Protein 1IOJ (pdb70)

Structure (mmCIF, N/CA/C/O backbone):
data_1IOJ
#
_entry.id   1IOJ
#
_cell.length_a   1.000
_cell.length_b   1.000
_cell.length_c   1.000
_cell.angle_alpha   90.00
_cell.angle_beta   90.00
_cell.angle_gamma   90.00
#
_symmetry.space_group_name_H-M   'P 1'
#
loop_
_atom_site.group_PDB
_atom_site.id
_atom_site.type_symbol
_atom_site.label_atom_id
_atom_site.label_alt_id
_atom_site.label_comp_id
_atom_site.label_asym_id
_atom_site.label_entity_id
_atom_site.label_seq_id
_atom_site.pdbx_PDB_ins_code
_atom_site.Cartn_x
_atom_site.Cartn_y
_atom_site.Cartn_z
_atom_site.occupancy
_atom_site.B_iso_or_equiv
_atom_site.auth_seq_id
_atom_site.auth_comp_id
_atom_site.auth_asym_id
_atom_site.auth_atom_id
_atom_site.pdbx_PDB_model_num
ATOM 1 N N . THR A 1 1 ? -12.753 -0.401 -23.164 1.00 0.00 1 THR A N 1
ATOM 2 C CA . THR A 1 1 ? -13.353 -1.714 -23.512 1.00 0.00 1 THR A CA 1
ATOM 3 C C . THR A 1 1 ? -13.613 -2.542 -22.199 1.00 0.00 1 THR A C 1
ATOM 4 O O . THR A 1 1 ? -12.796 -3.411 -21.876 1.00 0.00 1 THR A O 1
ATOM 17 N N . PRO A 1 2 ? -14.708 -2.323 -21.407 1.00 0.00 2 PRO A N 1
ATOM 18 C CA . PRO A 1 2 ? -14.850 -2.921 -20.053 1.00 0.00 2 PRO A CA 1
ATOM 19 C C . PRO A 1 2 ? -15.553 -4.313 -20.096 1.00 0.00 2 PRO A C 1
ATOM 20 O O . PRO A 1 2 ? -16.625 -4.468 -20.691 1.00 0.00 2 PRO A O 1
ATOM 31 N N . ASP A 1 3 ? -14.934 -5.310 -19.433 1.00 0.00 3 ASP A N 1
ATOM 32 C CA . ASP A 1 3 ? -15.475 -6.694 -19.351 1.00 0.00 3 ASP A CA 1
ATOM 33 C C . ASP A 1 3 ? -16.584 -6.764 -18.264 1.00 0.00 3 ASP A C 1
ATOM 34 O O . ASP A 1 3 ? -16.355 -6.449 -17.091 1.00 0.00 3 ASP A O 1
ATOM 43 N N . VAL A 1 4 ? -17.792 -7.160 -18.698 1.00 0.00 4 VAL A N 1
ATOM 44 C CA . VAL A 1 4 ? -19.036 -7.004 -17.892 1.00 0.00 4 VAL A CA 1
ATOM 45 C C . VAL A 1 4 ? -19.282 -8.309 -17.050 1.00 0.00 4 VAL A C 1
ATOM 46 O O . VAL A 1 4 ? -18.955 -9.422 -17.482 1.00 0.00 4 VAL A O 1
ATOM 59 N N . SER A 1 5 ? -19.910 -8.167 -15.864 1.00 0.00 5 SER A N 1
ATOM 60 C CA . SER A 1 5 ? -20.457 -9.314 -15.087 1.00 0.00 5 SER A CA 1
ATOM 61 C C . SER A 1 5 ? -21.644 -8.757 -14.245 1.00 0.00 5 SER A C 1
ATOM 62 O O . SER A 1 5 ? -21.522 -8.532 -13.036 1.00 0.00 5 SER A O 1
ATOM 70 N N . SER A 1 6 ? -22.778 -8.464 -14.924 1.00 0.00 6 SER A N 1
ATOM 71 C CA . SER A 1 6 ? -23.864 -7.574 -14.412 1.00 0.00 6 SER A CA 1
ATOM 72 C C . SER A 1 6 ? -23.396 -6.225 -13.756 1.00 0.00 6 SER A C 1
ATOM 73 O O . SER A 1 6 ? -23.691 -5.947 -12.589 1.00 0.00 6 SER A O 1
ATOM 81 N N . ALA A 1 7 ? -22.649 -5.413 -14.530 1.00 0.00 7 ALA A N 1
ATOM 82 C CA . ALA A 1 7 ? -22.084 -4.113 -14.072 1.00 0.00 7 ALA A CA 1
ATOM 83 C C . ALA A 1 7 ? -22.608 -2.977 -14.991 1.00 0.00 7 ALA A C 1
ATOM 84 O O . ALA A 1 7 ? -23.422 -2.168 -14.539 1.00 0.00 7 ALA A O 1
ATOM 91 N N . LEU A 1 8 ? -22.221 -2.961 -16.285 1.00 0.00 8 LEU A N 1
ATOM 92 C CA . LEU A 1 8 ? -22.896 -2.172 -17.341 1.00 0.00 8 LEU A CA 1
ATOM 93 C C . LEU A 1 8 ? -24.389 -2.556 -17.653 1.00 0.00 8 LEU A C 1
ATOM 94 O O . LEU A 1 8 ? -25.075 -1.758 -18.294 1.00 0.00 8 LEU A O 1
ATOM 110 N N . ASP A 1 9 ? -24.914 -3.712 -17.181 1.00 0.00 9 ASP A N 1
ATOM 111 C CA . ASP A 1 9 ? -26.378 -3.987 -17.110 1.00 0.00 9 ASP A CA 1
ATOM 112 C C . ASP A 1 9 ? -27.151 -3.027 -16.142 1.00 0.00 9 ASP A C 1
ATOM 113 O O . ASP A 1 9 ? -28.148 -2.432 -16.562 1.00 0.00 9 ASP A O 1
ATOM 122 N N . LYS A 1 10 ? -26.689 -2.871 -14.880 1.00 0.00 10 LYS A N 1
ATOM 123 C CA . LYS A 1 10 ? -27.282 -1.926 -13.892 1.00 0.00 10 LYS A CA 1
ATOM 124 C C . LYS A 1 10 ? -27.111 -0.429 -14.301 1.00 0.00 10 LYS A C 1
ATOM 125 O O . LYS A 1 10 ? -28.120 0.247 -14.522 1.00 0.00 10 LYS A O 1
ATOM 144 N N . LEU A 1 11 ? -25.861 0.062 -14.452 1.00 0.00 11 LEU A N 1
ATOM 145 C CA . LEU A 1 11 ? -25.567 1.360 -15.113 1.00 0.00 11 LEU A CA 1
ATOM 146 C C . LEU A 1 11 ? -25.474 1.167 -16.663 1.00 0.00 11 LEU A C 1
ATOM 147 O O . LEU A 1 11 ? -24.383 1.143 -17.237 1.00 0.00 11 LEU A O 1
ATOM 163 N N . LYS A 1 12 ? -26.634 1.034 -17.340 1.00 0.00 12 LYS A N 1
ATOM 164 C CA . LYS A 1 12 ? -26.727 1.007 -18.830 1.00 0.00 12 LYS A CA 1
ATOM 165 C C . LYS A 1 12 ? -26.805 2.415 -19.496 1.00 0.00 12 LYS A C 1
ATOM 166 O O . LYS A 1 12 ? -26.160 2.631 -20.525 1.00 0.00 12 LYS A O 1
ATOM 185 N N . GLU A 1 13 ? -27.579 3.353 -18.917 1.00 0.00 13 GLU A N 1
ATOM 186 C CA . GLU A 1 13 ? -27.670 4.765 -19.380 1.00 0.00 13 GLU A CA 1
ATOM 187 C C . GLU A 1 13 ? -26.470 5.651 -18.922 1.00 0.00 13 GLU A C 1
ATOM 188 O O . GLU A 1 13 ? -25.858 6.312 -19.766 1.00 0.00 13 GLU A O 1
ATOM 200 N N . PHE A 1 14 ? -26.108 5.625 -17.619 1.00 0.00 14 PHE A N 1
ATOM 201 C CA . PHE A 1 14 ? -24.840 6.224 -17.111 1.00 0.00 14 PHE A CA 1
ATOM 202 C C . PHE A 1 14 ? -23.546 5.547 -17.673 1.00 0.00 14 PHE A C 1
ATOM 203 O O . PHE A 1 14 ? -22.633 6.277 -18.064 1.00 0.00 14 PHE A O 1
ATOM 220 N N . GLY A 1 15 ? -23.469 4.200 -17.726 1.00 0.00 15 GLY A N 1
ATOM 221 C CA . GLY A 1 15 ? -22.323 3.479 -18.352 1.00 0.00 15 GLY A CA 1
ATOM 222 C C . GLY A 1 15 ? -22.004 3.815 -19.825 1.00 0.00 15 GLY A C 1
ATOM 223 O O . GLY A 1 15 ? -20.855 4.137 -20.124 1.00 0.00 15 GLY A O 1
ATOM 227 N N . ASN A 1 16 ? -23.015 3.799 -20.715 1.00 0.00 16 ASN A N 1
ATOM 228 C CA . ASN A 1 16 ? -22.887 4.317 -22.111 1.00 0.00 16 ASN A CA 1
ATOM 229 C C . ASN A 1 16 ? -22.365 5.789 -22.266 1.00 0.00 16 ASN A C 1
ATOM 230 O O . ASN A 1 16 ? -21.616 6.052 -23.212 1.00 0.00 16 ASN A O 1
ATOM 241 N N . THR A 1 17 ? -22.729 6.721 -21.354 1.00 0.00 17 THR A N 1
ATOM 242 C CA . THR A 1 17 ? -22.229 8.121 -21.347 1.00 0.00 17 THR A CA 1
ATOM 243 C C . THR A 1 17 ? -20.679 8.210 -21.152 1.00 0.00 17 THR A C 1
ATOM 244 O O . THR A 1 17 ? -20.015 8.717 -22.061 1.00 0.00 17 THR A O 1
ATOM 255 N N . LEU A 1 18 ? -20.105 7.714 -20.029 1.00 0.00 18 LEU A N 1
ATOM 256 C CA . LEU A 1 18 ? -18.619 7.681 -19.831 1.00 0.00 18 LEU A CA 1
ATOM 257 C C . LEU A 1 18 ? -17.777 6.559 -20.528 1.00 0.00 18 LEU A C 1
ATOM 258 O O . LEU A 1 18 ? -16.546 6.568 -20.437 1.00 0.00 18 LEU A O 1
ATOM 274 N N . GLU A 1 19 ? -18.431 5.667 -21.287 1.00 0.00 19 GLU A N 1
ATOM 275 C CA . GLU A 1 19 ? -17.784 4.849 -22.350 1.00 0.00 19 GLU A CA 1
ATOM 276 C C . GLU A 1 19 ? -17.439 5.678 -23.626 1.00 0.00 19 GLU A C 1
ATOM 277 O O . GLU A 1 19 ? -16.298 5.606 -24.090 1.00 0.00 19 GLU A O 1
ATOM 289 N N . ASP A 1 20 ? -18.381 6.488 -24.164 1.00 0.00 20 ASP A N 1
ATOM 290 C CA . ASP A 1 20 ? -18.083 7.511 -25.207 1.00 0.00 20 ASP A CA 1
ATOM 291 C C . ASP A 1 20 ? -17.043 8.603 -24.780 1.00 0.00 20 ASP A C 1
ATOM 292 O O . ASP A 1 20 ? -16.160 8.908 -25.584 1.00 0.00 20 ASP A O 1
ATOM 301 N N . LYS A 1 21 ? -17.110 9.152 -23.545 1.00 0.00 21 LYS A N 1
ATOM 302 C CA . LYS A 1 21 ? -16.043 10.039 -22.988 1.00 0.00 21 LYS A CA 1
ATOM 303 C C . LYS A 1 21 ? -14.631 9.390 -22.828 1.00 0.00 21 LYS A C 1
ATOM 304 O O . LYS A 1 21 ? -13.638 10.096 -23.008 1.00 0.00 21 LYS A O 1
ATOM 323 N N . ALA A 1 22 ? -14.520 8.083 -22.518 1.00 0.00 22 ALA A N 1
ATOM 324 C CA . ALA A 1 22 ? -13.224 7.357 -22.547 1.00 0.00 22 ALA A CA 1
ATOM 325 C C . ALA A 1 22 ? -12.632 7.112 -23.968 1.00 0.00 22 ALA A C 1
ATOM 326 O O . ALA A 1 22 ? -11.441 7.370 -24.149 1.00 0.00 22 ALA A O 1
ATOM 333 N N . ARG A 1 23 ? -13.433 6.662 -24.966 1.00 0.00 23 ARG A N 1
ATOM 334 C CA . ARG A 1 23 ? -13.004 6.627 -26.393 1.00 0.00 23 ARG A CA 1
ATOM 335 C C . ARG A 1 23 ? -13.237 8.026 -27.056 1.00 0.00 23 ARG A C 1
ATOM 336 O O . ARG A 1 23 ? -14.205 8.246 -27.793 1.00 0.00 23 ARG A O 1
ATOM 357 N N . GLU A 1 24 ? -12.338 8.970 -26.729 1.00 0.00 24 GLU A N 1
ATOM 358 C CA . GLU A 1 24 ? -12.512 10.441 -26.913 1.00 0.00 24 GLU A CA 1
ATOM 359 C C . GLU A 1 24 ? -11.335 11.113 -26.138 1.00 0.00 24 GLU A C 1
ATOM 360 O O . GLU A 1 24 ? -10.510 11.785 -26.763 1.00 0.00 24 GLU A O 1
ATOM 372 N N . LEU A 1 25 ? -11.263 10.937 -24.796 1.00 0.00 25 LEU A N 1
ATOM 373 C CA . LEU A 1 25 ? -10.150 11.455 -23.953 1.00 0.00 25 LEU A CA 1
ATOM 374 C C . LEU A 1 25 ? -8.837 10.626 -24.109 1.00 0.00 25 LEU A C 1
ATOM 375 O O . LEU A 1 25 ? -7.780 11.223 -24.315 1.00 0.00 25 LEU A O 1
ATOM 391 N N . ILE A 1 26 ? -8.899 9.278 -24.047 1.00 0.00 26 ILE A N 1
ATOM 392 C CA . ILE A 1 26 ? -7.725 8.382 -24.300 1.00 0.00 26 ILE A CA 1
ATOM 393 C C . ILE A 1 26 ? -7.290 8.367 -25.810 1.00 0.00 26 ILE A C 1
ATOM 394 O O . ILE A 1 26 ? -6.089 8.275 -26.072 1.00 0.00 26 ILE A O 1
ATOM 410 N N . SER A 1 27 ? -8.224 8.458 -26.783 1.00 0.00 27 SER A N 1
ATOM 411 C CA . SER A 1 27 ? -7.895 8.628 -28.225 1.00 0.00 27 SER A CA 1
ATOM 412 C C . SER A 1 27 ? -7.503 10.110 -28.519 1.00 0.00 27 SER A C 1
ATOM 413 O O . SER A 1 27 ? -8.349 10.936 -28.871 1.00 0.00 27 SER A O 1
ATOM 421 N N . ARG A 1 28 ? -6.202 10.398 -28.307 1.00 0.00 28 ARG A N 1
ATOM 422 C CA . ARG A 1 28 ? -5.578 11.753 -28.194 1.00 0.00 28 ARG A CA 1
ATOM 423 C C . ARG A 1 28 ? -4.467 11.738 -27.090 1.00 0.00 28 ARG A C 1
ATOM 424 O O . ARG A 1 28 ? -3.330 12.118 -27.380 1.00 0.00 28 ARG A O 1
ATOM 445 N N . ILE A 1 29 ? -4.777 11.294 -25.845 1.00 0.00 29 ILE A N 1
ATOM 446 C CA . ILE A 1 29 ? -3.794 11.154 -24.733 1.00 0.00 29 ILE A CA 1
ATOM 447 C C . ILE A 1 29 ? -2.946 9.868 -25.001 1.00 0.00 29 ILE A C 1
ATOM 448 O O . ILE A 1 29 ? -1.842 9.989 -25.541 1.00 0.00 29 ILE A O 1
ATOM 464 N N . LYS A 1 30 ? -3.449 8.660 -24.655 1.00 0.00 30 LYS A N 1
ATOM 465 C CA . LYS A 1 30 ? -2.746 7.363 -24.851 1.00 0.00 30 LYS A CA 1
ATOM 466 C C . LYS A 1 30 ? -1.381 7.287 -24.101 1.00 0.00 30 LYS A C 1
ATOM 467 O O . LYS A 1 30 ? -0.309 7.288 -24.713 1.00 0.00 30 LYS A O 1
ATOM 486 N N . GLN A 1 31 ? -1.458 7.294 -22.755 1.00 0.00 31 GLN A N 1
ATOM 487 C CA . GLN A 1 31 ? -0.299 7.460 -21.843 1.00 0.00 31 GLN A CA 1
ATOM 488 C C . GLN A 1 31 ? 0.548 8.758 -22.077 1.00 0.00 31 GLN A C 1
ATOM 489 O O . GLN A 1 31 ? 1.761 8.686 -22.291 1.00 0.00 31 GLN A O 1
ATOM 503 N N . SER A 1 32 ? -0.099 9.941 -22.014 1.00 0.00 32 SER A N 1
ATOM 504 C CA . SER A 1 32 ? 0.593 11.257 -22.142 1.00 0.00 32 SER A CA 1
ATOM 505 C C . SER A 1 32 ? 0.400 12.043 -20.824 1.00 0.00 32 SER A C 1
ATOM 506 O O . SER A 1 32 ? 1.116 11.746 -19.862 1.00 0.00 32 SER A O 1
ATOM 514 N N . GLU A 1 33 ? -0.573 12.972 -20.719 1.00 0.00 33 GLU A N 1
ATOM 515 C CA . GLU A 1 33 ? -1.064 13.470 -19.398 1.00 0.00 33 GLU A CA 1
ATOM 516 C C . GLU A 1 33 ? -1.921 12.489 -18.522 1.00 0.00 33 GLU A C 1
ATOM 517 O O . GLU A 1 33 ? -2.293 12.855 -17.402 1.00 0.00 33 GLU A O 1
ATOM 529 N N . LEU A 1 34 ? -2.170 11.243 -18.980 1.00 0.00 34 LEU A N 1
ATOM 530 C CA . LEU A 1 34 ? -2.558 10.112 -18.092 1.00 0.00 34 LEU A CA 1
ATOM 531 C C . LEU A 1 34 ? -1.317 9.554 -17.331 1.00 0.00 34 LEU A C 1
ATOM 532 O O . LEU A 1 34 ? -1.384 9.369 -16.112 1.00 0.00 34 LEU A O 1
ATOM 548 N N . SER A 1 35 ? -0.202 9.312 -18.049 1.00 0.00 35 SER A N 1
ATOM 549 C CA . SER A 1 35 ? 1.081 8.888 -17.455 1.00 0.00 35 SER A CA 1
ATOM 550 C C . SER A 1 35 ? 1.907 10.138 -17.029 1.00 0.00 35 SER A C 1
ATOM 551 O O . SER A 1 35 ? 1.507 10.777 -16.052 1.00 0.00 35 SER A O 1
ATOM 559 N N . ALA A 1 36 ? 3.035 10.474 -17.708 1.00 0.00 36 ALA A N 1
ATOM 560 C CA . ALA A 1 36 ? 4.004 11.541 -17.277 1.00 0.00 36 ALA A CA 1
ATOM 561 C C . ALA A 1 36 ? 4.826 11.159 -16.009 1.00 0.00 36 ALA A C 1
ATOM 562 O O . ALA A 1 36 ? 6.028 10.899 -16.111 1.00 0.00 36 ALA A O 1
ATOM 569 N N . LYS A 1 37 ? 4.163 11.082 -14.839 1.00 0.00 37 LYS A N 1
ATOM 570 C CA . LYS A 1 37 ? 4.710 10.411 -13.626 1.00 0.00 37 LYS A CA 1
ATOM 571 C C . LYS A 1 37 ? 4.850 8.857 -13.733 1.00 0.00 37 LYS A C 1
ATOM 572 O O . LYS A 1 37 ? 5.837 8.322 -13.223 1.00 0.00 37 LYS A O 1
ATOM 591 N N . MET A 1 38 ? 3.911 8.148 -14.402 1.00 0.00 38 MET A N 1
ATOM 592 C CA . MET A 1 38 ? 4.069 6.707 -14.743 1.00 0.00 38 MET A CA 1
ATOM 593 C C . MET A 1 38 ? 5.199 6.420 -15.775 1.00 0.00 38 MET A C 1
ATOM 594 O O . MET A 1 38 ? 5.952 5.476 -15.538 1.00 0.00 38 MET A O 1
ATOM 608 N N . ARG A 1 39 ? 5.346 7.192 -16.879 1.00 0.00 39 ARG A N 1
ATOM 609 C CA . ARG A 1 39 ? 6.484 7.016 -17.837 1.00 0.00 39 ARG A CA 1
ATOM 610 C C . ARG A 1 39 ? 7.900 7.385 -17.286 1.00 0.00 39 ARG A C 1
ATOM 611 O O . ARG A 1 39 ? 8.860 6.686 -17.620 1.00 0.00 39 ARG A O 1
ATOM 632 N N . GLU A 1 40 ? 8.031 8.410 -16.416 1.00 0.00 40 GLU A N 1
ATOM 633 C CA . GLU A 1 40 ? 9.244 8.615 -15.569 1.00 0.00 40 GLU A CA 1
ATOM 634 C C . GLU A 1 40 ? 9.564 7.423 -14.601 1.00 0.00 40 GLU A C 1
ATOM 635 O O . GLU A 1 40 ? 10.713 6.977 -14.555 1.00 0.00 40 GLU A O 1
ATOM 647 N N . TRP A 1 41 ? 8.553 6.906 -13.871 1.00 0.00 41 TRP A N 1
ATOM 648 C CA . TRP A 1 41 ? 8.668 5.678 -13.036 1.00 0.00 41 TRP A CA 1
ATOM 649 C C . TRP A 1 41 ? 9.020 4.360 -13.808 1.00 0.00 41 TRP A C 1
ATOM 650 O O . TRP A 1 41 ? 9.778 3.556 -13.263 1.00 0.00 41 TRP A O 1
ATOM 671 N N . PHE A 1 42 ? 8.473 4.109 -15.019 1.00 0.00 42 PHE A N 1
ATOM 672 C CA . PHE A 1 42 ? 8.848 2.924 -15.854 1.00 0.00 42 PHE A CA 1
ATOM 673 C C . PHE A 1 42 ? 10.327 2.967 -16.360 1.00 0.00 42 PHE A C 1
ATOM 674 O O . PHE A 1 42 ? 11.000 1.933 -16.349 1.00 0.00 42 PHE A O 1
ATOM 691 N N . SER A 1 43 ? 10.818 4.159 -16.764 1.00 0.00 43 SER A N 1
ATOM 692 C CA . SER A 1 43 ? 12.258 4.402 -17.051 1.00 0.00 43 SER A CA 1
ATOM 693 C C . SER A 1 43 ? 13.047 4.811 -15.763 1.00 0.00 43 SER A C 1
ATOM 694 O O . SER A 1 43 ? 13.468 5.959 -15.591 1.00 0.00 43 SER A O 1
ATOM 702 N N . GLU A 1 44 ? 13.201 3.832 -14.856 1.00 0.00 44 GLU A N 1
ATOM 703 C CA . GLU A 1 44 ? 13.627 4.014 -13.436 1.00 0.00 44 GLU A CA 1
ATOM 704 C C . GLU A 1 44 ? 13.529 2.604 -12.779 1.00 0.00 44 GLU A C 1
ATOM 705 O O . GLU A 1 44 ? 14.555 2.056 -12.370 1.00 0.00 44 GLU A O 1
ATOM 717 N N . THR A 1 45 ? 12.311 2.020 -12.688 1.00 0.00 45 THR A N 1
ATOM 718 C CA . THR A 1 45 ? 12.072 0.640 -12.179 1.00 0.00 45 THR A CA 1
ATOM 719 C C . THR A 1 45 ? 12.701 -0.456 -13.102 1.00 0.00 45 THR A C 1
ATOM 720 O O . THR A 1 45 ? 13.510 -1.248 -12.613 1.00 0.00 45 THR A O 1
ATOM 731 N N . PHE A 1 46 ? 12.373 -0.471 -14.414 1.00 0.00 46 PHE A N 1
ATOM 732 C CA . PHE A 1 46 ? 13.077 -1.315 -15.422 1.00 0.00 46 PHE A CA 1
ATOM 733 C C . PHE A 1 46 ? 14.599 -1.003 -15.600 1.00 0.00 46 PHE A C 1
ATOM 734 O O . PHE A 1 46 ? 15.373 -1.951 -15.737 1.00 0.00 46 PHE A O 1
ATOM 751 N N . GLN A 1 47 ? 15.019 0.280 -15.602 1.00 0.00 47 GLN A N 1
ATOM 752 C CA . GLN A 1 47 ? 16.461 0.666 -15.668 1.00 0.00 47 GLN A CA 1
ATOM 753 C C . GLN A 1 47 ? 17.359 0.157 -14.494 1.00 0.00 47 GLN A C 1
ATOM 754 O O . GLN A 1 47 ? 18.494 -0.251 -14.755 1.00 0.00 47 GLN A O 1
ATOM 768 N N . LYS A 1 48 ? 16.850 0.125 -13.243 1.00 0.00 48 LYS A N 1
ATOM 769 C CA . LYS A 1 48 ? 17.490 -0.597 -12.100 1.00 0.00 48 LYS A CA 1
ATOM 770 C C . LYS A 1 48 ? 17.739 -2.125 -12.322 1.00 0.00 48 LYS A C 1
ATOM 771 O O . LYS A 1 48 ? 18.820 -2.608 -11.977 1.00 0.00 48 LYS A O 1
ATOM 790 N N . VAL A 1 49 ? 16.778 -2.868 -12.917 1.00 0.00 49 VAL A N 1
ATOM 791 C CA . VAL A 1 49 ? 16.985 -4.282 -13.363 1.00 0.00 49 VAL A CA 1
ATOM 792 C C . VAL A 1 49 ? 18.038 -4.397 -14.516 1.00 0.00 49 VAL A C 1
ATOM 793 O O . VAL A 1 49 ? 18.940 -5.229 -14.411 1.00 0.00 49 VAL A O 1
ATOM 806 N N . LYS A 1 50 ? 17.907 -3.603 -15.602 1.00 0.00 50 LYS A N 1
ATOM 807 C CA . LYS A 1 50 ? 18.739 -3.710 -16.819 1.00 0.00 50 LYS A CA 1
ATOM 808 C C . LYS A 1 50 ? 20.268 -3.478 -16.617 1.00 0.00 50 LYS A C 1
ATOM 809 O O . LYS A 1 50 ? 21.064 -4.323 -17.040 1.00 0.00 50 LYS A O 1
ATOM 828 N N . GLU A 1 51 ? 20.659 -2.375 -15.941 1.00 0.00 51 GLU A N 1
ATOM 829 C CA . GLU A 1 51 ? 22.059 -2.134 -15.479 1.00 0.00 51 GLU A CA 1
ATOM 830 C C . GLU A 1 51 ? 22.750 -3.252 -14.626 1.00 0.00 51 GLU A C 1
ATOM 831 O O . GLU A 1 51 ? 23.978 -3.379 -14.677 1.00 0.00 51 GLU A O 1
ATOM 843 N N . LYS A 1 52 ? 21.970 -4.037 -13.856 1.00 0.00 52 LYS A N 1
ATOM 844 C CA . LYS A 1 52 ? 22.479 -5.171 -13.041 1.00 0.00 52 LYS A CA 1
ATOM 845 C C . LYS A 1 52 ? 22.545 -6.489 -13.872 1.00 0.00 52 LYS A C 1
ATOM 846 O O . LYS A 1 52 ? 23.612 -7.108 -13.938 1.00 0.00 52 LYS A O 1
ATOM 865 N N . LEU A 1 53 ? 21.415 -6.920 -14.473 1.00 0.00 53 LEU A N 1
ATOM 866 C CA . LEU A 1 53 ? 21.260 -8.266 -15.078 1.00 0.00 53 LEU A CA 1
ATOM 867 C C . LEU A 1 53 ? 21.365 -8.143 -16.632 1.00 0.00 53 LEU A C 1
ATOM 868 O O . LEU A 1 53 ? 22.359 -7.595 -17.119 1.00 0.00 53 LEU A O 1
ATOM 884 N N . LYS A 1 54 ? 20.401 -8.685 -17.418 1.00 0.00 54 LYS A N 1
ATOM 885 C CA . LYS A 1 54 ? 20.463 -8.764 -18.910 1.00 0.00 54 LYS A CA 1
ATOM 886 C C . LYS A 1 54 ? 21.720 -9.576 -19.379 1.00 0.00 54 LYS A C 1
ATOM 887 O O . LYS A 1 54 ? 21.829 -10.762 -19.052 1.00 0.00 54 LYS A O 1
ATOM 906 N N . ILE A 1 55 ? 22.688 -8.927 -20.054 1.00 0.00 55 ILE A N 1
ATOM 907 C CA . ILE A 1 55 ? 24.074 -9.417 -20.216 1.00 0.00 55 ILE A CA 1
ATOM 908 C C . ILE A 1 55 ? 24.955 -8.835 -19.060 1.00 0.00 55 ILE A C 1
ATOM 909 O O . ILE A 1 55 ? 25.375 -9.597 -18.183 1.00 0.00 55 ILE A O 1
ATOM 925 N N . ASP A 1 56 ? 25.195 -7.508 -19.046 1.00 0.00 56 ASP A N 1
ATOM 926 C CA . ASP A 1 56 ? 25.881 -6.797 -17.930 1.00 0.00 56 ASP A CA 1
ATOM 927 C C . ASP A 1 56 ? 25.139 -5.438 -17.745 1.00 0.00 56 ASP A C 1
ATOM 928 O O . ASP A 1 56 ? 24.193 -5.385 -16.953 1.00 0.00 56 ASP A O 1
ATOM 937 N N . SER A 1 57 ? 25.518 -4.366 -18.481 1.00 0.00 57 SER A N 1
ATOM 938 C CA . SER A 1 57 ? 24.791 -3.071 -18.463 1.00 0.00 57 SER A CA 1
ATOM 939 C C . SER A 1 57 ? 23.626 -3.069 -19.481 1.00 0.00 57 SER A C 1
ATOM 940 O O . SER A 1 57 ? 22.486 -2.746 -19.083 1.00 0.00 57 SER A O 1
ATOM 949 N N . THR A 1 1 ? -11.282 4.031 -23.695 1.00 0.00 1 THR A N 2
ATOM 950 C CA . THR A 1 1 ? -10.188 3.104 -23.330 1.00 0.00 1 THR A CA 2
ATOM 951 C C . THR A 1 1 ? -10.867 1.718 -23.087 1.00 0.00 1 THR A C 2
ATOM 952 O O . THR A 1 1 ? -11.623 1.635 -22.111 1.00 0.00 1 THR A O 2
ATOM 965 N N . PRO A 1 2 ? -10.659 0.617 -23.879 1.00 0.00 2 PRO A N 2
ATOM 966 C CA . PRO A 1 2 ? -11.441 -0.640 -23.727 1.00 0.00 2 PRO A CA 2
ATOM 967 C C . PRO A 1 2 ? -10.950 -1.511 -22.526 1.00 0.00 2 PRO A C 2
ATOM 968 O O . PRO A 1 2 ? -9.980 -2.267 -22.633 1.00 0.00 2 PRO A O 2
ATOM 979 N N . ASP A 1 3 ? -11.647 -1.365 -21.385 1.00 0.00 3 ASP A N 2
ATOM 980 C CA . ASP A 1 3 ? -11.293 -2.031 -20.108 1.00 0.00 3 ASP A CA 2
ATOM 981 C C . ASP A 1 3 ? -12.262 -3.212 -19.853 1.00 0.00 3 ASP A C 2
ATOM 982 O O . ASP A 1 3 ? -13.489 -3.053 -19.868 1.00 0.00 3 ASP A O 2
ATOM 991 N N . VAL A 1 4 ? -11.669 -4.390 -19.596 1.00 0.00 4 VAL A N 2
ATOM 992 C CA . VAL A 1 4 ? -12.423 -5.643 -19.358 1.00 0.00 4 VAL A CA 2
ATOM 993 C C . VAL A 1 4 ? -11.897 -6.282 -18.036 1.00 0.00 4 VAL A C 2
ATOM 994 O O . VAL A 1 4 ? -12.030 -5.671 -16.970 1.00 0.00 4 VAL A O 2
ATOM 1007 N N . SER A 1 5 ? -11.393 -7.530 -18.084 1.00 0.00 5 SER A N 2
ATOM 1008 C CA . SER A 1 5 ? -11.302 -8.445 -16.903 1.00 0.00 5 SER A CA 2
ATOM 1009 C C . SER A 1 5 ? -12.659 -8.621 -16.135 1.00 0.00 5 SER A C 2
ATOM 1010 O O . SER A 1 5 ? -12.765 -8.327 -14.940 1.00 0.00 5 SER A O 2
ATOM 1018 N N . SER A 1 6 ? -13.709 -9.040 -16.876 1.00 0.00 6 SER A N 2
ATOM 1019 C CA . SER A 1 6 ? -15.135 -8.918 -16.461 1.00 0.00 6 SER A CA 2
ATOM 1020 C C . SER A 1 6 ? -15.578 -7.485 -15.999 1.00 0.00 6 SER A C 2
ATOM 1021 O O . SER A 1 6 ? -15.958 -7.284 -14.842 1.00 0.00 6 SER A O 2
ATOM 1029 N N . ALA A 1 7 ? -15.522 -6.507 -16.924 1.00 0.00 7 ALA A N 2
ATOM 1030 C CA . ALA A 1 7 ? -16.070 -5.136 -16.728 1.00 0.00 7 ALA A CA 2
ATOM 1031 C C . ALA A 1 7 ? -16.949 -4.748 -17.949 1.00 0.00 7 ALA A C 2
ATOM 1032 O O . ALA A 1 7 ? -18.140 -4.486 -17.771 1.00 0.00 7 ALA A O 2
ATOM 1039 N N . LEU A 1 8 ? -16.398 -4.782 -19.185 1.00 0.00 8 LEU A N 2
ATOM 1040 C CA . LEU A 1 8 ? -17.206 -4.826 -20.439 1.00 0.00 8 LEU A CA 2
ATOM 1041 C C . LEU A 1 8 ? -18.126 -6.078 -20.624 1.00 0.00 8 LEU A C 2
ATOM 1042 O O . LEU A 1 8 ? -19.167 -5.955 -21.271 1.00 0.00 8 LEU A O 2
ATOM 1058 N N . ASP A 1 9 ? -17.774 -7.253 -20.067 1.00 0.00 9 ASP A N 2
ATOM 1059 C CA . ASP A 1 9 ? -18.6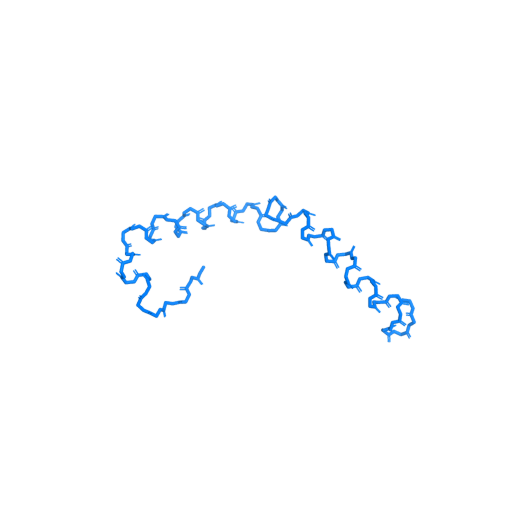66 -8.451 -20.049 1.00 0.00 9 ASP A CA 2
ATOM 1060 C C . ASP A 1 9 ? -19.973 -8.254 -19.210 1.00 0.00 9 ASP A C 2
ATOM 1061 O O . ASP A 1 9 ? -21.067 -8.442 -19.750 1.00 0.00 9 ASP A O 2
ATOM 1070 N N . LYS A 1 10 ? -19.859 -7.880 -17.916 1.00 0.00 10 LYS A N 2
ATOM 1071 C CA . LYS A 1 10 ? -21.028 -7.672 -17.015 1.00 0.00 10 LYS A CA 2
ATOM 1072 C C . LYS A 1 10 ? -21.852 -6.369 -17.277 1.00 0.00 10 LYS A C 2
ATOM 1073 O O . LYS A 1 10 ? -23.084 -6.434 -17.323 1.00 0.00 10 LYS A O 2
ATOM 1092 N N . LEU A 1 11 ? -21.186 -5.210 -17.449 1.00 0.00 11 LEU A N 2
ATOM 1093 C CA . LEU A 1 11 ? -21.849 -3.899 -17.701 1.00 0.00 11 LEU A CA 2
ATOM 1094 C C . LEU A 1 11 ? -22.346 -3.759 -19.175 1.00 0.00 11 LEU A C 2
ATOM 1095 O O . LEU A 1 11 ? -23.538 -3.512 -19.371 1.00 0.00 11 LEU A O 2
ATOM 1111 N N . LYS A 1 12 ? -21.454 -3.948 -20.176 1.00 0.00 12 LYS A N 2
ATOM 1112 C CA . LYS A 1 12 ? -21.790 -4.128 -21.618 1.00 0.00 12 LYS A CA 2
ATOM 1113 C C . LYS A 1 12 ? -22.326 -2.879 -22.366 1.00 0.00 12 LYS A C 2
ATOM 1114 O O . LYS A 1 12 ? -21.575 -2.259 -23.123 1.00 0.00 12 LYS A O 2
ATOM 1133 N N . GLU A 1 13 ? -23.594 -2.500 -22.149 1.00 0.00 13 GLU A N 2
ATOM 1134 C CA . GLU A 1 13 ? -24.147 -1.195 -22.619 1.00 0.00 13 GLU A CA 2
ATOM 1135 C C . GLU A 1 13 ? -23.732 0.025 -21.735 1.00 0.00 13 GLU A C 2
ATOM 1136 O O . GLU A 1 13 ? -23.323 1.053 -22.284 1.00 0.00 13 GLU A O 2
ATOM 1148 N N . PHE A 1 14 ? -23.775 -0.106 -20.393 1.00 0.00 14 PHE A N 2
ATOM 1149 C CA . PHE A 1 14 ? -23.107 0.843 -19.454 1.00 0.00 14 PHE A CA 2
ATOM 1150 C C . PHE A 1 14 ? -21.539 0.808 -19.498 1.00 0.00 14 PHE A C 2
ATOM 1151 O O . PHE A 1 14 ? -20.916 1.862 -19.344 1.00 0.00 14 PHE A O 2
ATOM 1168 N N . GLY A 1 15 ? -20.917 -0.368 -19.720 1.00 0.00 15 GLY A N 2
ATOM 1169 C CA . GLY A 1 15 ? -19.449 -0.489 -19.922 1.00 0.00 15 GLY A CA 2
ATOM 1170 C C . GLY A 1 15 ? -18.892 0.234 -21.165 1.00 0.00 15 GLY A C 2
ATOM 1171 O O . GLY A 1 15 ? -18.004 1.071 -21.015 1.00 0.00 15 GLY A O 2
ATOM 1175 N N . ASN A 1 16 ? -19.427 -0.065 -22.364 1.00 0.00 16 ASN A N 2
ATOM 1176 C CA . ASN A 1 16 ? -18.989 0.567 -23.642 1.00 0.00 16 ASN A CA 2
ATOM 1177 C C . ASN A 1 16 ? -19.163 2.121 -23.752 1.00 0.00 16 ASN A C 2
ATOM 1178 O O . ASN A 1 16 ? -18.289 2.767 -24.336 1.00 0.00 16 ASN A O 2
ATOM 1189 N N . THR A 1 17 ? -20.259 2.710 -23.218 1.00 0.00 17 THR A N 2
ATOM 1190 C CA . THR A 1 17 ? -20.499 4.186 -23.257 1.00 0.00 17 THR A CA 2
ATOM 1191 C C . THR A 1 17 ? -19.450 5.047 -22.476 1.00 0.00 17 THR A C 2
ATOM 1192 O O . THR A 1 17 ? -18.928 6.006 -23.050 1.00 0.00 17 THR A O 2
ATOM 1203 N N . LEU A 1 18 ? -19.107 4.679 -21.223 1.00 0.00 18 LEU A N 2
ATOM 1204 C CA . LEU A 1 18 ? -17.839 5.131 -20.563 1.00 0.00 18 LEU A CA 2
ATOM 1205 C C . LEU A 1 18 ? -16.672 4.088 -20.614 1.00 0.00 18 LEU A C 2
ATOM 1206 O O . LEU A 1 18 ? -15.929 3.867 -19.655 1.00 0.00 18 LEU A O 2
ATOM 1222 N N . GLU A 1 19 ? -16.469 3.517 -21.800 1.00 0.00 19 GLU A N 2
ATOM 1223 C CA . GLU A 1 19 ? -15.121 3.286 -22.384 1.00 0.00 19 GLU A CA 2
ATOM 1224 C C . GLU A 1 19 ? -15.002 4.109 -23.714 1.00 0.00 19 GLU A C 2
ATOM 1225 O O . GLU A 1 19 ? -14.658 3.575 -24.774 1.00 0.00 19 GLU A O 2
ATOM 1237 N N . ASP A 1 20 ? -15.306 5.424 -23.640 1.00 0.00 20 ASP A N 2
ATOM 1238 C CA . ASP A 1 20 ? -15.474 6.325 -24.809 1.00 0.00 20 ASP A CA 2
ATOM 1239 C C . ASP A 1 20 ? -15.597 7.791 -24.292 1.00 0.00 20 ASP A C 2
ATOM 1240 O O . ASP A 1 20 ? -14.773 8.623 -24.684 1.00 0.00 20 ASP A O 2
ATOM 1249 N N . LYS A 1 21 ? -16.554 8.111 -23.381 1.00 0.00 21 LYS A N 2
ATOM 1250 C CA . LYS A 1 21 ? -16.387 9.263 -22.446 1.00 0.00 21 LYS A CA 2
ATOM 1251 C C . LYS A 1 21 ? -15.197 9.090 -21.444 1.00 0.00 21 LYS A C 2
ATOM 1252 O O . LYS A 1 21 ? -14.434 10.045 -21.278 1.00 0.00 21 LYS A O 2
ATOM 1271 N N . ALA A 1 22 ? -14.970 7.880 -20.875 1.00 0.00 22 ALA A N 2
ATOM 1272 C CA . ALA A 1 22 ? -13.661 7.523 -20.254 1.00 0.00 22 ALA A CA 2
ATOM 1273 C C . ALA A 1 22 ? -12.583 6.993 -21.263 1.00 0.00 22 ALA A C 2
ATOM 1274 O O . ALA A 1 22 ? -12.000 5.916 -21.115 1.00 0.00 22 ALA A O 2
ATOM 1281 N N . ARG A 1 23 ? -12.302 7.834 -22.264 1.00 0.00 23 ARG A N 2
ATOM 1282 C CA . ARG A 1 23 ? -11.153 7.729 -23.196 1.00 0.00 23 ARG A CA 2
ATOM 1283 C C . ARG A 1 23 ? -10.316 9.041 -23.103 1.00 0.00 23 ARG A C 2
ATOM 1284 O O . ARG A 1 23 ? -9.151 8.980 -22.704 1.00 0.00 23 ARG A O 2
ATOM 1305 N N . GLU A 1 24 ? -10.915 10.216 -23.415 1.00 0.00 24 GLU A N 2
ATOM 1306 C CA . GLU A 1 24 ? -10.325 11.554 -23.122 1.00 0.00 24 GLU A CA 2
ATOM 1307 C C . GLU A 1 24 ? -10.066 11.879 -21.613 1.00 0.00 24 GLU A C 2
ATOM 1308 O O . GLU A 1 24 ? -9.081 12.568 -21.332 1.00 0.00 24 GLU A O 2
ATOM 1320 N N . LEU A 1 25 ? -10.891 11.389 -20.651 1.00 0.00 25 LEU A N 2
ATOM 1321 C CA . LEU A 1 25 ? -10.565 11.472 -19.194 1.00 0.00 25 LEU A CA 2
ATOM 1322 C C . LEU A 1 25 ? -9.295 10.654 -18.786 1.00 0.00 25 LEU A C 2
ATOM 1323 O O . LEU A 1 25 ? -8.461 11.192 -18.058 1.00 0.00 25 LEU A O 2
ATOM 1339 N N . ILE A 1 26 ? -9.127 9.401 -19.263 1.00 0.00 26 ILE A N 2
ATOM 1340 C CA . ILE A 1 26 ? -7.895 8.579 -19.035 1.00 0.00 26 ILE A CA 2
ATOM 1341 C C . ILE A 1 26 ? -6.607 9.200 -19.685 1.00 0.00 26 ILE A C 2
ATOM 1342 O O . ILE A 1 26 ? -5.554 9.187 -19.046 1.00 0.00 26 ILE A O 2
ATOM 1358 N N . SER A 1 27 ? -6.688 9.748 -20.917 1.00 0.00 27 SER A N 2
ATOM 1359 C CA . SER A 1 27 ? -5.587 10.532 -21.549 1.00 0.00 27 SER A CA 2
ATOM 1360 C C . SER A 1 27 ? -5.079 11.768 -20.737 1.00 0.00 27 SER A C 2
ATOM 1361 O O . SER A 1 27 ? -3.863 11.935 -20.626 1.00 0.00 27 SER A O 2
ATOM 1369 N N . ARG A 1 28 ? -5.974 12.597 -20.159 1.00 0.00 28 ARG A N 2
ATOM 1370 C CA . ARG A 1 28 ? -5.586 13.710 -19.240 1.00 0.00 28 ARG A CA 2
ATOM 1371 C C . ARG A 1 28 ? -5.286 13.314 -17.746 1.00 0.00 28 ARG A C 2
ATOM 1372 O O . ARG A 1 28 ? -4.808 14.166 -16.995 1.00 0.00 28 ARG A O 2
ATOM 1393 N N . ILE A 1 29 ? -5.539 12.065 -17.302 1.00 0.00 29 ILE A N 2
ATOM 1394 C CA . ILE A 1 29 ? -5.253 11.585 -15.916 1.00 0.00 29 ILE A CA 2
ATOM 1395 C C . ILE A 1 29 ? -3.939 10.761 -15.918 1.00 0.00 29 ILE A C 2
ATOM 1396 O O . ILE A 1 29 ? -2.924 11.225 -15.393 1.00 0.00 29 ILE A O 2
ATOM 1412 N N . LYS A 1 30 ? -3.967 9.558 -16.515 1.00 0.00 30 LYS A N 2
ATOM 1413 C CA . LYS A 1 30 ? -2.747 8.713 -16.711 1.00 0.00 30 LYS A CA 2
ATOM 1414 C C . LYS A 1 30 ? -1.605 9.257 -17.626 1.00 0.00 30 LYS A C 2
ATOM 1415 O O . LYS A 1 30 ? -0.487 8.736 -17.588 1.00 0.00 30 LYS A O 2
ATOM 1434 N N . GLN A 1 31 ? -1.880 10.335 -18.369 1.00 0.00 31 GLN A N 2
ATOM 1435 C CA . GLN A 1 31 ? -0.847 11.260 -18.890 1.00 0.00 31 GLN A CA 2
ATOM 1436 C C . GLN A 1 31 ? -1.318 12.727 -18.633 1.00 0.00 31 GLN A C 2
ATOM 1437 O O . GLN A 1 31 ? -1.656 13.462 -19.568 1.00 0.00 31 GLN A O 2
ATOM 1451 N N . SER A 1 32 ? -1.298 13.173 -17.358 1.00 0.00 32 SER A N 2
ATOM 1452 C CA . SER A 1 32 ? -1.619 14.576 -16.985 1.00 0.00 32 SER A CA 2
ATOM 1453 C C . SER A 1 32 ? -0.449 15.550 -17.289 1.00 0.00 32 SER A C 2
ATOM 1454 O O . SER A 1 32 ? 0.725 15.189 -17.180 1.00 0.00 32 SER A O 2
ATOM 1462 N N . GLU A 1 33 ? -0.791 16.812 -17.613 1.00 0.00 33 GLU A N 2
ATOM 1463 C CA . GLU A 1 33 ? 0.204 17.924 -17.693 1.00 0.00 33 GLU A CA 2
ATOM 1464 C C . GLU A 1 33 ? 0.670 18.573 -16.337 1.00 0.00 33 GLU A C 2
ATOM 1465 O O . GLU A 1 33 ? 1.297 19.636 -16.351 1.00 0.00 33 GLU A O 2
ATOM 1477 N N . LEU A 1 34 ? 0.478 17.887 -15.188 1.00 0.00 34 LEU A N 2
ATOM 1478 C CA . LEU A 1 34 ? 1.380 17.999 -14.011 1.00 0.00 34 LEU A CA 2
ATOM 1479 C C . LEU A 1 34 ? 2.670 17.170 -14.316 1.00 0.00 34 LEU A C 2
ATOM 1480 O O . LEU A 1 34 ? 3.772 17.724 -14.329 1.00 0.00 34 LEU A O 2
ATOM 1496 N N . SER A 1 35 ? 2.498 15.856 -14.557 1.00 0.00 35 SER A N 2
ATOM 1497 C CA . SER A 1 35 ? 3.598 14.909 -14.796 1.00 0.00 35 SER A CA 2
ATOM 1498 C C . SER A 1 35 ? 3.715 14.606 -16.310 1.00 0.00 35 SER A C 2
ATOM 1499 O O . SER A 1 35 ? 3.091 13.695 -16.862 1.00 0.00 35 SER A O 2
ATOM 1507 N N . ALA A 1 36 ? 4.568 15.396 -16.953 1.00 0.00 36 ALA A N 2
ATOM 1508 C CA . ALA A 1 36 ? 5.132 15.073 -18.290 1.00 0.00 36 ALA A CA 2
ATOM 1509 C C . ALA A 1 36 ? 6.574 14.482 -18.211 1.00 0.00 36 ALA A C 2
ATOM 1510 O O . ALA A 1 36 ? 6.890 13.560 -18.969 1.00 0.00 36 ALA A O 2
ATOM 1517 N N . LYS A 1 37 ? 7.421 14.990 -17.289 1.00 0.00 37 LYS A N 2
ATOM 1518 C CA . LYS A 1 37 ? 8.746 14.387 -16.964 1.00 0.00 37 LYS A CA 2
ATOM 1519 C C . LYS A 1 37 ? 8.646 13.173 -15.990 1.00 0.00 37 LYS A C 2
ATOM 1520 O O . LYS A 1 37 ? 9.339 12.180 -16.218 1.00 0.00 37 LYS A O 2
ATOM 1539 N N . MET A 1 38 ? 7.792 13.212 -14.943 1.00 0.00 38 MET A N 2
ATOM 1540 C CA . MET A 1 38 ? 7.412 12.046 -14.132 1.00 0.00 38 MET A CA 2
ATOM 1541 C C . MET A 1 38 ? 6.595 10.926 -14.860 1.00 0.00 38 MET A C 2
ATOM 1542 O O . MET A 1 38 ? 6.717 9.785 -14.413 1.00 0.00 38 MET A O 2
ATOM 1556 N N . ARG A 1 39 ? 5.841 11.179 -15.963 1.00 0.00 39 ARG A N 2
ATOM 1557 C CA . ARG A 1 39 ? 5.358 10.081 -16.865 1.00 0.00 39 ARG A CA 2
ATOM 1558 C C . ARG A 1 39 ? 6.444 9.457 -17.798 1.00 0.00 39 ARG A C 2
ATOM 1559 O O . ARG A 1 39 ? 6.402 8.242 -18.017 1.00 0.00 39 ARG A O 2
ATOM 1580 N N . GLU A 1 40 ? 7.423 10.237 -18.305 1.00 0.00 40 GLU A N 2
ATOM 1581 C CA . GLU A 1 40 ? 8.681 9.680 -18.896 1.00 0.00 40 GLU A CA 2
ATOM 1582 C C . GLU A 1 40 ? 9.513 8.782 -17.920 1.00 0.00 40 GLU A C 2
ATOM 1583 O O . GLU A 1 40 ? 9.959 7.705 -18.324 1.00 0.00 40 GLU A O 2
ATOM 1595 N N . TRP A 1 41 ? 9.670 9.197 -16.645 1.00 0.00 41 TRP A N 2
ATOM 1596 C CA . TRP A 1 41 ? 10.227 8.353 -15.554 1.00 0.00 41 TRP A CA 2
ATOM 1597 C C . TRP A 1 41 ? 9.375 7.093 -15.183 1.00 0.00 41 TRP A C 2
ATOM 1598 O O . TRP A 1 41 ? 9.988 6.064 -14.904 1.00 0.00 41 TRP A O 2
ATOM 1619 N N . PHE A 1 42 ? 8.020 7.141 -15.143 1.00 0.00 42 PHE A N 2
ATOM 1620 C CA . PHE A 1 42 ? 7.176 5.919 -14.916 1.00 0.00 42 PHE A CA 2
ATOM 1621 C C . PHE A 1 42 ? 7.328 4.820 -16.021 1.00 0.00 42 PHE A C 2
ATOM 1622 O O . PHE A 1 42 ? 7.299 3.629 -15.698 1.00 0.00 42 PHE A O 2
ATOM 1639 N N . SER A 1 43 ? 7.519 5.226 -17.292 1.00 0.00 43 SER A N 2
ATOM 1640 C CA . SER A 1 43 ? 7.920 4.312 -18.397 1.00 0.00 43 SER A CA 2
ATOM 1641 C C . SER A 1 43 ? 9.361 3.727 -18.255 1.00 0.00 43 SER A C 2
ATOM 1642 O O . SER A 1 43 ? 9.527 2.514 -18.394 1.00 0.00 43 SER A O 2
ATOM 1650 N N . GLU A 1 44 ? 10.378 4.564 -17.959 1.00 0.00 44 GLU A N 2
ATOM 1651 C CA . GLU A 1 44 ? 11.777 4.116 -17.690 1.00 0.00 44 GLU A CA 2
ATOM 1652 C C . GLU A 1 44 ? 11.977 3.200 -16.440 1.00 0.00 44 GLU A C 2
ATOM 1653 O O . GLU A 1 44 ? 12.740 2.235 -16.529 1.00 0.00 44 GLU A O 2
ATOM 1665 N N . THR A 1 45 ? 11.301 3.478 -15.307 1.00 0.00 45 THR A N 2
ATOM 1666 C CA . THR A 1 45 ? 11.287 2.598 -14.099 1.00 0.00 45 THR A CA 2
ATOM 1667 C C . THR A 1 45 ? 10.565 1.226 -14.329 1.00 0.00 45 THR A C 2
ATOM 1668 O O . THR A 1 45 ? 11.094 0.199 -13.897 1.00 0.00 45 THR A O 2
ATOM 1679 N N . PHE A 1 46 ? 9.405 1.196 -15.021 1.00 0.00 46 PHE A N 2
ATOM 1680 C CA . PHE A 1 46 ? 8.767 -0.060 -15.515 1.00 0.00 46 PHE A CA 2
ATOM 1681 C C . PHE A 1 46 ? 9.673 -0.935 -16.447 1.00 0.00 46 PHE A C 2
ATOM 1682 O O . PHE A 1 46 ? 9.783 -2.138 -16.205 1.00 0.00 46 PHE A O 2
ATOM 1699 N N . GLN A 1 47 ? 10.327 -0.339 -17.464 1.00 0.00 47 GLN A N 2
ATOM 1700 C CA . GLN A 1 47 ? 11.351 -1.024 -18.310 1.00 0.00 47 GLN A CA 2
ATOM 1701 C C . GLN A 1 47 ? 12.632 -1.528 -17.565 1.00 0.00 47 GLN A C 2
ATOM 1702 O O . GLN A 1 47 ? 13.155 -2.581 -17.933 1.00 0.00 47 GLN A O 2
ATOM 1716 N N . LYS A 1 48 ? 13.120 -0.813 -16.528 1.00 0.00 48 LYS A N 2
ATOM 1717 C CA . LYS A 1 48 ? 14.221 -1.278 -15.636 1.00 0.00 48 LYS A CA 2
ATOM 1718 C C . LYS A 1 48 ? 13.936 -2.627 -14.894 1.00 0.00 48 LYS A C 2
ATOM 1719 O O . LYS A 1 48 ? 14.790 -3.518 -14.930 1.00 0.00 48 LYS A O 2
ATOM 1738 N N . VAL A 1 49 ? 12.750 -2.789 -14.268 1.00 0.00 49 VAL A N 2
ATOM 1739 C CA . VAL A 1 49 ? 12.309 -4.087 -13.667 1.00 0.00 49 VAL A CA 2
ATOM 1740 C C . VAL A 1 49 ? 12.017 -5.171 -14.754 1.00 0.00 49 VAL A C 2
ATOM 1741 O O . VAL A 1 49 ? 12.533 -6.285 -14.632 1.00 0.00 49 VAL A O 2
ATOM 1754 N N . LYS A 1 50 ? 11.188 -4.863 -15.776 1.00 0.00 50 LYS A N 2
ATOM 1755 C CA . LYS A 1 50 ? 10.730 -5.839 -16.789 1.00 0.00 50 LYS A CA 2
ATOM 1756 C C . LYS A 1 50 ? 11.859 -6.462 -17.669 1.00 0.00 50 LYS A C 2
ATOM 1757 O O . LYS A 1 50 ? 11.958 -7.689 -17.741 1.00 0.00 50 LYS A O 2
ATOM 1776 N N . GLU A 1 51 ? 12.723 -5.633 -18.290 1.00 0.00 51 GLU A N 2
ATOM 1777 C CA . GLU A 1 51 ? 13.911 -6.115 -19.053 1.00 0.00 51 GLU A CA 2
ATOM 1778 C C . GLU A 1 51 ? 15.052 -6.817 -18.238 1.00 0.00 51 GLU A C 2
ATOM 1779 O O . GLU A 1 51 ? 15.929 -7.421 -18.863 1.00 0.00 51 GLU A O 2
ATOM 1791 N N . LYS A 1 52 ? 15.031 -6.803 -16.886 1.00 0.00 52 LYS A N 2
ATOM 1792 C CA . LYS A 1 52 ? 15.835 -7.738 -16.052 1.00 0.00 52 LYS A CA 2
ATOM 1793 C C . LYS A 1 52 ? 15.047 -9.052 -15.749 1.00 0.00 52 LYS A C 2
ATOM 1794 O O . LYS A 1 52 ? 15.544 -10.136 -16.066 1.00 0.00 52 LYS A O 2
ATOM 1813 N N . LEU A 1 53 ? 13.852 -8.961 -15.128 1.00 0.00 53 LEU A N 2
ATOM 1814 C CA . LEU A 1 53 ? 13.158 -10.102 -14.502 1.00 0.00 53 LEU A CA 2
ATOM 1815 C C . LEU A 1 53 ? 12.026 -10.682 -15.404 1.00 0.00 53 LEU A C 2
ATOM 1816 O O . LEU A 1 53 ? 12.172 -11.813 -15.875 1.00 0.00 53 LEU A O 2
ATOM 1832 N N . LYS A 1 54 ? 10.913 -9.945 -15.629 1.00 0.00 54 LYS A N 2
ATOM 1833 C CA . LYS A 1 54 ? 9.710 -10.476 -16.330 1.00 0.00 54 LYS A CA 2
ATOM 1834 C C . LYS A 1 54 ? 9.864 -10.243 -17.857 1.00 0.00 54 LYS A C 2
ATOM 1835 O O . LYS A 1 54 ? 9.614 -9.142 -18.356 1.00 0.00 54 LYS A O 2
ATOM 1854 N N . ILE A 1 55 ? 10.300 -11.291 -18.590 1.00 0.00 55 ILE A N 2
ATOM 1855 C CA . ILE A 1 55 ? 10.621 -11.228 -20.047 1.00 0.00 55 ILE A CA 2
ATOM 1856 C C . ILE A 1 55 ? 11.852 -10.285 -20.266 1.00 0.00 55 ILE A C 2
ATOM 1857 O O . ILE A 1 55 ? 11.687 -9.076 -20.463 1.00 0.00 55 ILE A O 2
ATOM 1873 N N . ASP A 1 56 ? 13.071 -10.857 -20.211 1.00 0.00 56 ASP A N 2
ATOM 1874 C CA . ASP A 1 56 ? 14.337 -10.074 -20.269 1.00 0.00 56 ASP A CA 2
ATOM 1875 C C . ASP A 1 56 ? 14.630 -9.387 -21.642 1.00 0.00 56 ASP A C 2
ATOM 1876 O O . ASP A 1 56 ? 14.730 -8.159 -21.677 1.00 0.00 56 ASP A O 2
ATOM 1885 N N . SER A 1 57 ? 14.745 -10.153 -22.752 1.00 0.00 57 SER A N 2
ATOM 1886 C CA . SER A 1 57 ? 14.912 -9.618 -24.134 1.00 0.00 57 SER A CA 2
ATOM 1887 C C . SER A 1 57 ? 16.271 -8.907 -24.343 1.00 0.00 57 SER A C 2
ATOM 1888 O O . SER A 1 57 ? 17.230 -9.572 -24.798 1.00 0.00 57 SER A O 2
ATOM 1897 N N . THR A 1 1 ? -16.607 -6.435 -14.700 1.00 0.00 1 THR A N 3
ATOM 1898 C CA . THR A 1 1 ? -16.778 -7.473 -15.748 1.00 0.00 1 THR A CA 3
ATOM 1899 C C . THR A 1 1 ? -15.983 -7.086 -17.048 1.00 0.00 1 THR A C 3
ATOM 1900 O O . THR A 1 1 ? -16.608 -6.611 -18.001 1.00 0.00 1 THR A O 3
ATOM 1913 N N . PRO A 1 2 ? -14.634 -7.295 -17.164 1.00 0.00 2 PRO A N 3
ATOM 1914 C CA . PRO A 1 2 ? -13.865 -6.984 -18.400 1.00 0.00 2 PRO A CA 3
ATOM 1915 C C . PRO A 1 2 ? -13.886 -8.204 -19.374 1.00 0.00 2 PRO A C 3
ATOM 1916 O O . PRO A 1 2 ? -13.002 -9.066 -19.345 1.00 0.00 2 PRO A O 3
ATOM 1927 N N . ASP A 1 3 ? -14.957 -8.286 -20.187 1.00 0.00 3 ASP A N 3
ATOM 1928 C CA . ASP A 1 3 ? -15.313 -9.517 -20.940 1.00 0.00 3 ASP A CA 3
ATOM 1929 C C . ASP A 1 3 ? -15.947 -9.110 -22.293 1.00 0.00 3 ASP A C 3
ATOM 1930 O O . ASP A 1 3 ? -16.882 -8.301 -22.342 1.00 0.00 3 ASP A O 3
ATOM 1939 N N . VAL A 1 4 ? -15.447 -9.717 -23.383 1.00 0.00 4 VAL A N 3
ATOM 1940 C CA . VAL A 1 4 ? -15.963 -9.480 -24.761 1.00 0.00 4 VAL A CA 3
ATOM 1941 C C . VAL A 1 4 ? -16.912 -10.656 -25.176 1.00 0.00 4 VAL A C 3
ATOM 1942 O O . VAL A 1 4 ? -17.687 -11.160 -24.356 1.00 0.00 4 VAL A O 3
ATOM 1955 N N . SER A 1 5 ? -16.945 -10.992 -26.478 1.00 0.00 5 SER A N 3
ATOM 1956 C CA . SER A 1 5 ? -18.094 -11.701 -27.138 1.00 0.00 5 SER A CA 3
ATOM 1957 C C . SER A 1 5 ? -19.512 -11.057 -26.908 1.00 0.00 5 SER A C 3
ATOM 1958 O O . SER A 1 5 ? -20.511 -11.755 -26.711 1.00 0.00 5 SER A O 3
ATOM 1966 N N . SER A 1 6 ? -19.567 -9.710 -26.912 1.00 0.00 6 SER A N 3
ATOM 1967 C CA . SER A 1 6 ? -20.684 -8.904 -26.355 1.00 0.00 6 SER A CA 3
ATOM 1968 C C . SER A 1 6 ? -20.407 -7.421 -26.741 1.00 0.00 6 SER A C 3
ATOM 1969 O O . SER A 1 6 ? -21.141 -6.889 -27.577 1.00 0.00 6 SER A O 3
ATOM 1977 N N . ALA A 1 7 ? -19.378 -6.759 -26.140 1.00 0.00 7 ALA A N 3
ATOM 1978 C CA . ALA A 1 7 ? -19.057 -5.309 -26.335 1.00 0.00 7 ALA A CA 3
ATOM 1979 C C . ALA A 1 7 ? -19.961 -4.275 -25.596 1.00 0.00 7 ALA A C 3
ATOM 1980 O O . ALA A 1 7 ? -19.479 -3.208 -25.205 1.00 0.00 7 ALA A O 3
ATOM 1987 N N . LEU A 1 8 ? -21.254 -4.590 -25.436 1.00 0.00 8 LEU A N 3
ATOM 1988 C CA . LEU A 1 8 ? -22.255 -3.745 -24.728 1.00 0.00 8 LEU A CA 3
ATOM 1989 C C . LEU A 1 8 ? -23.188 -4.574 -23.786 1.00 0.00 8 LEU A C 3
ATOM 1990 O O . LEU A 1 8 ? -23.644 -4.024 -22.781 1.00 0.00 8 LEU A O 3
ATOM 2006 N N . ASP A 1 9 ? -23.466 -5.870 -24.066 1.00 0.00 9 ASP A N 3
ATOM 2007 C CA . ASP A 1 9 ? -24.189 -6.779 -23.126 1.00 0.00 9 ASP A CA 3
ATOM 2008 C C . ASP A 1 9 ? -23.407 -7.061 -21.798 1.00 0.00 9 ASP A C 3
ATOM 2009 O O . ASP A 1 9 ? -23.965 -6.866 -20.715 1.00 0.00 9 ASP A O 3
ATOM 2018 N N . LYS A 1 10 ? -22.120 -7.458 -21.887 1.00 0.00 10 LYS A N 3
ATOM 2019 C CA . LYS A 1 10 ? -21.172 -7.424 -20.739 1.00 0.00 10 LYS A CA 3
ATOM 2020 C C . LYS A 1 10 ? -20.806 -5.974 -20.294 1.00 0.00 10 LYS A C 3
ATOM 2021 O O . LYS A 1 10 ? -20.933 -5.680 -19.103 1.00 0.00 10 LYS A O 3
ATOM 2040 N N . LEU A 1 11 ? -20.366 -5.085 -21.216 1.00 0.00 11 LEU A N 3
ATOM 2041 C CA . LEU A 1 11 ? -19.961 -3.694 -20.875 1.00 0.00 11 LEU A CA 3
ATOM 2042 C C . LEU A 1 11 ? -21.125 -2.667 -21.054 1.00 0.00 11 LEU A C 3
ATOM 2043 O O . LEU A 1 11 ? -21.054 -1.731 -21.857 1.00 0.00 11 LEU A O 3
ATOM 2059 N N . LYS A 1 12 ? -22.163 -2.818 -20.213 1.00 0.00 12 LYS A N 3
ATOM 2060 C CA . LYS A 1 12 ? -23.146 -1.746 -19.892 1.00 0.00 12 LYS A CA 3
ATOM 2061 C C . LYS A 1 12 ? -22.845 -1.056 -18.522 1.00 0.00 12 LYS A C 3
ATOM 2062 O O . LYS A 1 12 ? -22.754 0.176 -18.493 1.00 0.00 12 LYS A O 3
ATOM 2081 N N . GLU A 1 13 ? -22.655 -1.809 -17.413 1.00 0.00 13 GLU A N 3
ATOM 2082 C CA . GLU A 1 13 ? -22.156 -1.256 -16.121 1.00 0.00 13 GLU A CA 3
ATOM 2083 C C . GLU A 1 13 ? -20.612 -1.024 -16.105 1.00 0.00 13 GLU A C 3
ATOM 2084 O O . GLU A 1 13 ? -20.184 0.076 -15.748 1.00 0.00 13 GLU A O 3
ATOM 2096 N N . PHE A 1 14 ? -19.794 -2.021 -16.517 1.00 0.00 14 PHE A N 3
ATOM 2097 C CA . PHE A 1 14 ? -18.326 -1.838 -16.705 1.00 0.00 14 PHE A CA 3
ATOM 2098 C C . PHE A 1 14 ? -17.900 -0.963 -17.933 1.00 0.00 14 PHE A C 3
ATOM 2099 O O . PHE A 1 14 ? -16.821 -0.366 -17.874 1.00 0.00 14 PHE A O 3
ATOM 2116 N N . GLY A 1 15 ? -18.722 -0.835 -18.997 1.00 0.00 15 GLY A N 3
ATOM 2117 C CA . GLY A 1 15 ? -18.541 0.221 -20.033 1.00 0.00 15 GLY A CA 3
ATOM 2118 C C . GLY A 1 15 ? -18.601 1.679 -19.514 1.00 0.00 15 GLY A C 3
ATOM 2119 O O . GLY A 1 15 ? -17.664 2.443 -19.753 1.00 0.00 15 GLY A O 3
ATOM 2123 N N . ASN A 1 16 ? -19.659 2.028 -18.754 1.00 0.00 16 ASN A N 3
ATOM 2124 C CA . ASN A 1 16 ? -19.718 3.287 -17.953 1.00 0.00 16 ASN A CA 3
ATOM 2125 C C . ASN A 1 16 ? -18.571 3.498 -16.902 1.00 0.00 16 ASN A C 3
ATOM 2126 O O . ASN A 1 16 ? -18.150 4.643 -16.712 1.00 0.00 16 ASN A O 3
ATOM 2137 N N . THR A 1 17 ? -18.051 2.430 -16.253 1.00 0.00 17 THR A N 3
ATOM 2138 C CA . THR A 1 17 ? -16.848 2.494 -15.376 1.00 0.00 17 THR A CA 3
ATOM 2139 C C . THR A 1 17 ? -15.563 2.944 -16.145 1.00 0.00 17 THR A C 3
ATOM 2140 O O . THR A 1 17 ? -14.954 3.935 -15.732 1.00 0.00 17 THR A O 3
ATOM 2151 N N . LEU A 1 18 ? -15.177 2.264 -17.252 1.00 0.00 18 LEU A N 3
ATOM 2152 C CA . LEU A 1 18 ? -14.042 2.713 -18.123 1.00 0.00 18 LEU A CA 3
ATOM 2153 C C . LEU A 1 18 ? -14.202 3.989 -19.012 1.00 0.00 18 LEU A C 3
ATOM 2154 O O . LEU A 1 18 ? -13.221 4.467 -19.590 1.00 0.00 18 LEU A O 3
ATOM 2170 N N . GLU A 1 19 ? -15.411 4.560 -19.057 1.00 0.00 19 GLU A N 3
ATOM 2171 C CA . GLU A 1 19 ? -15.668 5.939 -19.556 1.00 0.00 19 GLU A CA 3
ATOM 2172 C C . GLU A 1 19 ? -15.196 7.041 -18.556 1.00 0.00 19 GLU A C 3
ATOM 2173 O O . GLU A 1 19 ? -14.462 7.941 -18.973 1.00 0.00 19 GLU A O 3
ATOM 2185 N N . ASP A 1 20 ? -15.568 6.955 -17.258 1.00 0.00 20 ASP A N 3
ATOM 2186 C CA . ASP A 1 20 ? -14.997 7.816 -16.182 1.00 0.00 20 ASP A CA 3
ATOM 2187 C C . ASP A 1 20 ? -13.464 7.634 -15.915 1.00 0.00 20 ASP A C 3
ATOM 2188 O O . ASP A 1 20 ? -12.786 8.635 -15.674 1.00 0.00 20 ASP A O 3
ATOM 2197 N N . LYS A 1 21 ? -12.922 6.396 -15.969 1.00 0.00 21 LYS A N 3
ATOM 2198 C CA . LYS A 1 21 ? -11.453 6.131 -15.885 1.00 0.00 21 LYS A CA 3
ATOM 2199 C C . LYS A 1 21 ? -10.619 6.806 -17.021 1.00 0.00 21 LYS A C 3
ATOM 2200 O O . LYS A 1 21 ? -9.652 7.502 -16.709 1.00 0.00 21 LYS A O 3
ATOM 2219 N N . ALA A 1 22 ? -11.009 6.649 -18.305 1.00 0.00 22 ALA A N 3
ATOM 2220 C CA . ALA A 1 22 ? -10.405 7.404 -19.438 1.00 0.00 22 ALA A CA 3
ATOM 2221 C C . ALA A 1 22 ? -10.576 8.956 -19.423 1.00 0.00 22 ALA A C 3
ATOM 2222 O O . ALA A 1 22 ? -9.642 9.656 -19.820 1.00 0.00 22 ALA A O 3
ATOM 2229 N N . ARG A 1 23 ? -11.722 9.490 -18.948 1.00 0.00 23 ARG A N 3
ATOM 2230 C CA . ARG A 1 23 ? -11.902 10.944 -18.667 1.00 0.00 23 ARG A CA 3
ATOM 2231 C C . ARG A 1 23 ? -10.896 11.525 -17.616 1.00 0.00 23 ARG A C 3
ATOM 2232 O O . ARG A 1 23 ? -10.281 12.559 -17.886 1.00 0.00 23 ARG A O 3
ATOM 2253 N N . GLU A 1 24 ? -10.709 10.849 -16.463 1.00 0.00 24 GLU A N 3
ATOM 2254 C CA . GLU A 1 24 ? -9.656 11.195 -15.467 1.00 0.00 24 GLU A CA 3
ATOM 2255 C C . GLU A 1 24 ? -8.188 11.053 -15.980 1.00 0.00 24 GLU A C 3
ATOM 2256 O O . GLU A 1 24 ? -7.393 11.955 -15.716 1.00 0.00 24 GLU A O 3
ATOM 2268 N N . LEU A 1 25 ? -7.828 9.962 -16.691 1.00 0.00 25 LEU A N 3
ATOM 2269 C CA . LEU A 1 25 ? -6.443 9.742 -17.205 1.00 0.00 25 LEU A CA 3
ATOM 2270 C C . LEU A 1 25 ? -6.013 10.664 -18.391 1.00 0.00 25 LEU A C 3
ATOM 2271 O O . LEU A 1 25 ? -4.847 11.061 -18.422 1.00 0.00 25 LEU A O 3
ATOM 2287 N N . ILE A 1 26 ? -6.911 11.014 -19.337 1.00 0.00 26 ILE A N 3
ATOM 2288 C CA . ILE A 1 26 ? -6.628 12.002 -20.429 1.00 0.00 26 ILE A CA 3
ATOM 2289 C C . ILE A 1 26 ? -6.523 13.464 -19.866 1.00 0.00 26 ILE A C 3
ATOM 2290 O O . ILE A 1 26 ? -5.544 14.141 -20.184 1.00 0.00 26 ILE A O 3
ATOM 2306 N N . SER A 1 27 ? -7.479 13.933 -19.032 1.00 0.00 27 SER A N 3
ATOM 2307 C CA . SER A 1 27 ? -7.344 15.207 -18.258 1.00 0.00 27 SER A CA 3
ATOM 2308 C C . SER A 1 27 ? -6.117 15.344 -17.292 1.00 0.00 27 SER A C 3
ATOM 2309 O O . SER A 1 27 ? -5.668 16.467 -17.047 1.00 0.00 27 SER A O 3
ATOM 2317 N N . ARG A 1 28 ? -5.577 14.224 -16.773 1.00 0.00 28 ARG A N 3
ATOM 2318 C CA . ARG A 1 28 ? -4.298 14.203 -16.001 1.00 0.00 28 ARG A CA 3
ATOM 2319 C C . ARG A 1 28 ? -3.030 14.232 -16.921 1.00 0.00 28 ARG A C 3
ATOM 2320 O O . ARG A 1 28 ? -2.072 14.934 -16.593 1.00 0.00 28 ARG A O 3
ATOM 2341 N N . ILE A 1 29 ? -3.021 13.494 -18.054 1.00 0.00 29 ILE A N 3
ATOM 2342 C CA . ILE A 1 29 ? -1.920 13.494 -19.061 1.00 0.00 29 ILE A CA 3
ATOM 2343 C C . ILE A 1 29 ? -1.859 14.876 -19.787 1.00 0.00 29 ILE A C 3
ATOM 2344 O O . ILE A 1 29 ? -1.039 15.716 -19.408 1.00 0.00 29 ILE A O 3
ATOM 2360 N N . LYS A 1 30 ? -2.701 15.097 -20.819 1.00 0.00 30 LYS A N 3
ATOM 2361 C CA . LYS A 1 30 ? -2.594 16.246 -21.772 1.00 0.00 30 LYS A CA 3
ATOM 2362 C C . LYS A 1 30 ? -1.153 16.500 -22.335 1.00 0.00 30 LYS A C 3
ATOM 2363 O O . LYS A 1 30 ? -0.572 17.574 -22.150 1.00 0.00 30 LYS A O 3
ATOM 2382 N N . GLN A 1 31 ? -0.570 15.460 -22.972 1.00 0.00 31 GLN A N 3
ATOM 2383 C CA . GLN A 1 31 ? 0.867 15.385 -23.333 1.00 0.00 31 GLN A CA 3
ATOM 2384 C C . GLN A 1 31 ? 1.830 15.613 -22.123 1.00 0.00 31 GLN A C 3
ATOM 2385 O O . GLN A 1 31 ? 2.437 16.682 -22.007 1.00 0.00 31 GLN A O 3
ATOM 2399 N N . SER A 1 32 ? 1.945 14.602 -21.230 1.00 0.00 32 SER A N 3
ATOM 2400 C CA . SER A 1 32 ? 2.899 14.611 -20.065 1.00 0.00 32 SER A CA 3
ATOM 2401 C C . SER A 1 32 ? 2.498 15.591 -18.914 1.00 0.00 32 SER A C 3
ATOM 2402 O O . SER A 1 32 ? 1.820 16.598 -19.133 1.00 0.00 32 SER A O 3
ATOM 2410 N N . GLU A 1 33 ? 2.957 15.239 -17.697 1.00 0.00 33 GLU A N 3
ATOM 2411 C CA . GLU A 1 33 ? 2.677 15.913 -16.387 1.00 0.00 33 GLU A CA 3
ATOM 2412 C C . GLU A 1 33 ? 2.153 14.933 -15.297 1.00 0.00 33 GLU A C 3
ATOM 2413 O O . GLU A 1 33 ? 2.610 14.988 -14.151 1.00 0.00 33 GLU A O 3
ATOM 2425 N N . LEU A 1 34 ? 1.246 14.012 -15.671 1.00 0.00 34 LEU A N 3
ATOM 2426 C CA . LEU A 1 34 ? 1.087 12.715 -14.950 1.00 0.00 34 LEU A CA 3
ATOM 2427 C C . LEU A 1 34 ? 2.251 11.721 -15.251 1.00 0.00 34 LEU A C 3
ATOM 2428 O O . LEU A 1 34 ? 2.708 11.033 -14.334 1.00 0.00 34 LEU A O 3
ATOM 2444 N N . SER A 1 35 ? 2.741 11.678 -16.508 1.00 0.00 35 SER A N 3
ATOM 2445 C CA . SER A 1 35 ? 3.970 10.939 -16.873 1.00 0.00 35 SER A CA 3
ATOM 2446 C C . SER A 1 35 ? 5.223 11.788 -16.490 1.00 0.00 35 SER A C 3
ATOM 2447 O O . SER A 1 35 ? 5.473 11.926 -15.289 1.00 0.00 35 SER A O 3
ATOM 2455 N N . ALA A 1 36 ? 5.998 12.328 -17.462 1.00 0.00 36 ALA A N 3
ATOM 2456 C CA . ALA A 1 36 ? 7.286 13.067 -17.213 1.00 0.00 36 ALA A CA 3
ATOM 2457 C C . ALA A 1 36 ? 8.461 12.152 -16.755 1.00 0.00 36 ALA A C 3
ATOM 2458 O O . ALA A 1 36 ? 9.420 11.961 -17.508 1.00 0.00 36 ALA A O 3
ATOM 2465 N N . LYS A 1 37 ? 8.358 11.557 -15.552 1.00 0.00 37 LYS A N 3
ATOM 2466 C CA . LYS A 1 37 ? 9.171 10.371 -15.158 1.00 0.00 37 LYS A CA 3
ATOM 2467 C C . LYS A 1 37 ? 8.786 9.061 -15.917 1.00 0.00 37 LYS A C 3
ATOM 2468 O O . LYS A 1 37 ? 9.693 8.315 -16.290 1.00 0.00 37 LYS A O 3
ATOM 2487 N N . MET A 1 38 ? 7.489 8.791 -16.196 1.00 0.00 38 MET A N 3
ATOM 2488 C CA . MET A 1 38 ? 7.072 7.692 -17.117 1.00 0.00 38 MET A CA 3
ATOM 2489 C C . MET A 1 38 ? 7.404 7.884 -18.645 1.00 0.00 38 MET A C 3
ATOM 2490 O O . MET A 1 38 ? 7.101 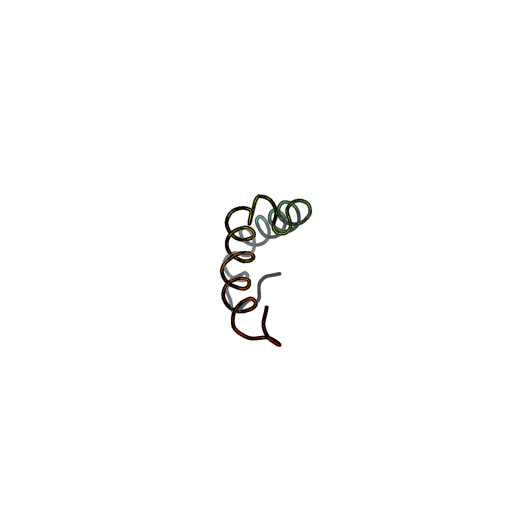6.966 -19.416 1.00 0.00 38 MET A O 3
ATOM 2504 N N . ARG A 1 39 ? 8.049 8.991 -19.092 1.00 0.00 39 ARG A N 3
ATOM 2505 C CA . ARG A 1 39 ? 8.528 9.147 -20.497 1.00 0.00 39 ARG A CA 3
ATOM 2506 C C . ARG A 1 39 ? 10.062 9.416 -20.567 1.00 0.00 39 ARG A C 3
ATOM 2507 O O . ARG A 1 39 ? 10.781 8.598 -21.148 1.00 0.00 39 ARG A O 3
ATOM 2528 N N . GLU A 1 40 ? 10.563 10.544 -20.016 1.00 0.00 40 GLU A N 3
ATOM 2529 C CA . GLU A 1 40 ? 12.000 10.938 -20.107 1.00 0.00 40 GLU A CA 3
ATOM 2530 C C . GLU A 1 40 ? 12.959 10.015 -19.289 1.00 0.00 40 GLU A C 3
ATOM 2531 O O . GLU A 1 40 ? 13.859 9.408 -19.878 1.00 0.00 40 GLU A O 3
ATOM 2543 N N . TRP A 1 41 ? 12.739 9.874 -17.966 1.00 0.00 41 TRP A N 3
ATOM 2544 C CA . TRP A 1 41 ? 13.396 8.825 -17.135 1.00 0.00 41 TRP A CA 3
ATOM 2545 C C . TRP A 1 41 ? 13.057 7.346 -17.532 1.00 0.00 41 TRP A C 3
ATOM 2546 O O . TRP A 1 41 ? 13.926 6.487 -17.357 1.00 0.00 41 TRP A O 3
ATOM 2567 N N . PHE A 1 42 ? 11.842 7.032 -18.043 1.00 0.00 42 PHE A N 3
ATOM 2568 C CA . PHE A 1 42 ? 11.521 5.682 -18.601 1.00 0.00 42 PHE A CA 3
ATOM 2569 C C . PHE A 1 42 ? 12.446 5.249 -19.781 1.00 0.00 42 PHE A C 3
ATOM 2570 O O . PHE A 1 42 ? 12.805 4.075 -19.845 1.00 0.00 42 PHE A O 3
ATOM 2587 N N . SER A 1 43 ? 12.844 6.188 -20.663 1.00 0.00 43 SER A N 3
ATOM 2588 C CA . SER A 1 43 ? 13.888 5.957 -21.695 1.00 0.00 43 SER A CA 3
ATOM 2589 C C . SER A 1 43 ? 15.328 6.167 -21.121 1.00 0.00 43 SER A C 3
ATOM 2590 O O . SER A 1 43 ? 16.007 7.156 -21.411 1.00 0.00 43 SER A O 3
ATOM 2598 N N . GLU A 1 44 ? 15.745 5.202 -20.282 1.00 0.00 44 GLU A N 3
ATOM 2599 C CA . GLU A 1 44 ? 16.969 5.237 -19.429 1.00 0.00 44 GLU A CA 3
ATOM 2600 C C . GLU A 1 44 ? 16.853 3.981 -18.506 1.00 0.00 44 GLU A C 3
ATOM 2601 O O . GLU A 1 44 ? 17.600 3.016 -18.689 1.00 0.00 44 GLU A O 3
ATOM 2613 N N . THR A 1 45 ? 15.892 3.987 -17.554 1.00 0.00 45 THR A N 3
ATOM 2614 C CA . THR A 1 45 ? 15.483 2.785 -16.766 1.00 0.00 45 THR A CA 3
ATOM 2615 C C . THR A 1 45 ? 14.257 2.119 -17.490 1.00 0.00 45 THR A C 3
ATOM 2616 O O . THR A 1 45 ? 13.103 2.185 -17.057 1.00 0.00 45 THR A O 3
ATOM 2627 N N . PHE A 1 46 ? 14.544 1.518 -18.647 1.00 0.00 46 PHE A N 3
ATOM 2628 C CA . PHE A 1 46 ? 13.517 1.023 -19.604 1.00 0.00 46 PHE A CA 3
ATOM 2629 C C . PHE A 1 46 ? 13.140 -0.457 -19.335 1.00 0.00 46 PHE A C 3
ATOM 2630 O O . PHE A 1 46 ? 11.988 -0.711 -18.974 1.00 0.00 46 PHE A O 3
ATOM 2647 N N . GLN A 1 47 ? 14.080 -1.415 -19.486 1.00 0.00 47 GLN A N 3
ATOM 2648 C CA . GLN A 1 47 ? 13.834 -2.847 -19.152 1.00 0.00 47 GLN A CA 3
ATOM 2649 C C . GLN A 1 47 ? 13.648 -3.175 -17.638 1.00 0.00 47 GLN A C 3
ATOM 2650 O O . GLN A 1 47 ? 12.879 -4.084 -17.316 1.00 0.00 47 GLN A O 3
ATOM 2664 N N . LYS A 1 48 ? 14.323 -2.437 -16.729 1.00 0.00 48 LYS A N 3
ATOM 2665 C CA . LYS A 1 48 ? 14.146 -2.567 -15.252 1.00 0.00 48 LYS A CA 3
ATOM 2666 C C . LYS A 1 48 ? 12.714 -2.214 -14.731 1.00 0.00 48 LYS A C 3
ATOM 2667 O O . LYS A 1 48 ? 12.155 -2.996 -13.956 1.00 0.00 48 LYS A O 3
ATOM 2686 N N . VAL A 1 49 ? 12.107 -1.092 -15.181 1.00 0.00 49 VAL A N 3
ATOM 2687 C CA . VAL A 1 49 ? 10.650 -0.797 -14.968 1.00 0.00 49 VAL A CA 3
ATOM 2688 C C . VAL A 1 49 ? 9.714 -1.834 -15.662 1.00 0.00 49 VAL A C 3
ATOM 2689 O O . VAL A 1 49 ? 8.754 -2.282 -15.033 1.00 0.00 49 VAL A O 3
ATOM 2702 N N . LYS A 1 50 ? 9.941 -2.158 -16.949 1.00 0.00 50 LYS A N 3
ATOM 2703 C CA . LYS A 1 50 ? 9.008 -2.959 -17.762 1.00 0.00 50 LYS A CA 3
ATOM 2704 C C . LYS A 1 50 ? 8.822 -4.447 -17.317 1.00 0.00 50 LYS A C 3
ATOM 2705 O O . LYS A 1 50 ? 7.690 -4.933 -17.329 1.00 0.00 50 LYS A O 3
ATOM 2724 N N . GLU A 1 51 ? 9.897 -5.141 -16.890 1.00 0.00 51 GLU A N 3
ATOM 2725 C CA . GLU A 1 51 ? 9.795 -6.410 -16.107 1.00 0.00 51 GLU A CA 3
ATOM 2726 C C . GLU A 1 51 ? 9.146 -6.313 -14.681 1.00 0.00 51 GLU A C 3
ATOM 2727 O O . GLU A 1 51 ? 8.588 -7.309 -14.213 1.00 0.00 51 GLU A O 3
ATOM 2739 N N . LYS A 1 52 ? 9.225 -5.146 -14.001 1.00 0.00 52 LYS A N 3
ATOM 2740 C CA . LYS A 1 52 ? 8.654 -4.926 -12.645 1.00 0.00 52 LYS A CA 3
ATOM 2741 C C . LYS A 1 52 ? 7.094 -4.872 -12.662 1.00 0.00 52 LYS A C 3
ATOM 2742 O O . LYS A 1 52 ? 6.475 -5.779 -12.098 1.00 0.00 52 LYS A O 3
ATOM 2761 N N . LEU A 1 53 ? 6.471 -3.865 -13.317 1.00 0.00 53 LEU A N 3
ATOM 2762 C CA . LEU A 1 53 ? 5.001 -3.861 -13.571 1.00 0.00 53 LEU A CA 3
ATOM 2763 C C . LEU A 1 53 ? 4.740 -4.518 -14.969 1.00 0.00 53 LEU A C 3
ATOM 2764 O O . LEU A 1 53 ? 5.382 -4.100 -15.937 1.00 0.00 53 LEU A O 3
ATOM 2780 N N . LYS A 1 54 ? 3.875 -5.559 -15.101 1.00 0.00 54 LYS A N 3
ATOM 2781 C CA . LYS A 1 54 ? 3.777 -6.402 -16.336 1.00 0.00 54 LYS A CA 3
ATOM 2782 C C . LYS A 1 54 ? 5.123 -7.074 -16.792 1.00 0.00 54 LYS A C 3
ATOM 2783 O O . LYS A 1 54 ? 6.118 -7.042 -16.060 1.00 0.00 54 LYS A O 3
ATOM 2802 N N . ILE A 1 55 ? 5.139 -7.730 -17.970 1.00 0.00 55 ILE A N 3
ATOM 2803 C CA . ILE A 1 55 ? 6.355 -8.403 -18.521 1.00 0.00 55 ILE A CA 3
ATOM 2804 C C . ILE A 1 55 ? 6.750 -7.615 -19.808 1.00 0.00 55 ILE A C 3
ATOM 2805 O O . ILE A 1 55 ? 7.676 -6.803 -19.746 1.00 0.00 55 ILE A O 3
ATOM 2821 N N . ASP A 1 56 ? 6.065 -7.851 -20.949 1.00 0.00 56 ASP A N 3
ATOM 2822 C CA . ASP A 1 56 ? 6.423 -7.237 -22.257 1.00 0.00 56 ASP A CA 3
ATOM 2823 C C . ASP A 1 56 ? 5.727 -5.852 -22.434 1.00 0.00 56 ASP A C 3
ATOM 2824 O O . ASP A 1 56 ? 6.386 -4.831 -22.219 1.00 0.00 56 ASP A O 3
ATOM 2833 N N . SER A 1 57 ? 4.433 -5.808 -22.821 1.00 0.00 57 SER A N 3
ATOM 2834 C CA . SER A 1 57 ? 3.695 -4.543 -23.051 1.00 0.00 57 SER A CA 3
ATOM 2835 C C . SER A 1 57 ? 2.248 -4.735 -22.550 1.00 0.00 57 SER A C 3
ATOM 2836 O O . SER A 1 57 ? 1.889 -4.127 -21.517 1.00 0.00 57 SER A O 3
ATOM 2845 N N . THR A 1 1 ? -20.929 3.102 -17.721 1.00 0.00 1 THR A N 4
ATOM 2846 C CA . THR A 1 1 ? -20.747 2.277 -16.504 1.00 0.00 1 THR A CA 4
ATOM 2847 C C . THR A 1 1 ? -19.630 1.213 -16.788 1.00 0.00 1 THR A C 4
ATOM 2848 O O . THR A 1 1 ? -19.973 0.107 -17.218 1.00 0.00 1 THR A O 4
ATOM 2861 N N . PRO A 1 2 ? -18.301 1.460 -16.532 1.00 0.00 2 PRO A N 4
ATOM 2862 C CA . PRO A 1 2 ? -17.246 0.403 -16.581 1.00 0.00 2 PRO A CA 4
ATOM 2863 C C . PRO A 1 2 ? -17.290 -0.537 -15.327 1.00 0.00 2 PRO A C 4
ATOM 2864 O O . PRO A 1 2 ? -16.561 -0.353 -14.347 1.00 0.00 2 PRO A O 4
ATOM 2875 N N . ASP A 1 3 ? -18.211 -1.516 -15.365 1.00 0.00 3 ASP A N 4
ATOM 2876 C CA . ASP A 1 3 ? -18.614 -2.341 -14.190 1.00 0.00 3 ASP A CA 4
ATOM 2877 C C . ASP A 1 3 ? -19.748 -3.309 -14.627 1.00 0.00 3 ASP A C 4
ATOM 2878 O O . ASP A 1 3 ? -20.605 -2.963 -15.449 1.00 0.00 3 ASP A O 4
ATOM 2887 N N . VAL A 1 4 ? -19.761 -4.511 -14.018 1.00 0.00 4 VAL A N 4
ATOM 2888 C CA . VAL A 1 4 ? -20.819 -5.532 -14.255 1.00 0.00 4 VAL A CA 4
ATOM 2889 C C . VAL A 1 4 ? -21.616 -5.744 -12.930 1.00 0.00 4 VAL A C 4
ATOM 2890 O O . VAL A 1 4 ? -22.143 -4.776 -12.370 1.00 0.00 4 VAL A O 4
ATOM 2903 N N . SER A 1 5 ? -21.802 -7.003 -12.491 1.00 0.00 5 SER A N 4
ATOM 2904 C CA . SER A 1 5 ? -22.908 -7.419 -11.571 1.00 0.00 5 SER A CA 4
ATOM 2905 C C . SER A 1 5 ? -24.335 -7.024 -12.087 1.00 0.00 5 SER A C 4
ATOM 2906 O O . SER A 1 5 ? -25.088 -6.310 -11.417 1.00 0.00 5 SER A O 4
ATOM 2914 N N . SER A 1 6 ? -24.661 -7.459 -13.325 1.00 0.00 6 SER A N 4
ATOM 2915 C CA . SER A 1 6 ? -25.812 -6.947 -14.124 1.00 0.00 6 SER A CA 4
ATOM 2916 C C . SER A 1 6 ? -25.833 -5.391 -14.330 1.00 0.00 6 SER A C 4
ATOM 2917 O O . SER A 1 6 ? -26.770 -4.705 -13.910 1.00 0.00 6 SER A O 4
ATOM 2925 N N . ALA A 1 7 ? -24.782 -4.855 -14.980 1.00 0.00 7 ALA A N 4
ATOM 2926 C CA . ALA A 1 7 ? -24.672 -3.418 -15.358 1.00 0.00 7 ALA A CA 4
ATOM 2927 C C . ALA A 1 7 ? -24.097 -3.250 -16.794 1.00 0.00 7 ALA A C 4
ATOM 2928 O O . ALA A 1 7 ? -24.674 -2.494 -17.576 1.00 0.00 7 ALA A O 4
ATOM 2935 N N . LEU A 1 8 ? -23.031 -3.987 -17.188 1.00 0.00 8 LEU A N 4
ATOM 2936 C CA . LEU A 1 8 ? -22.760 -4.298 -18.624 1.00 0.00 8 LEU A CA 4
ATOM 2937 C C . LEU A 1 8 ? -23.841 -5.179 -19.347 1.00 0.00 8 LEU A C 4
ATOM 2938 O O . LEU A 1 8 ? -23.932 -5.106 -20.574 1.00 0.00 8 LEU A O 4
ATOM 2954 N N . ASP A 1 9 ? -24.672 -5.968 -18.625 1.00 0.00 9 ASP A N 4
ATOM 2955 C CA . ASP A 1 9 ? -25.931 -6.550 -19.171 1.00 0.00 9 ASP A CA 4
ATOM 2956 C C . ASP A 1 9 ? -27.035 -5.478 -19.472 1.00 0.00 9 ASP A C 4
ATOM 2957 O O . ASP A 1 9 ? -27.573 -5.464 -20.582 1.00 0.00 9 ASP A O 4
ATOM 2966 N N . LYS A 1 10 ? -27.381 -4.617 -18.489 1.00 0.00 10 LYS A N 4
ATOM 2967 C CA . LYS A 1 10 ? -28.511 -3.651 -18.598 1.00 0.00 10 LYS A CA 4
ATOM 2968 C C . LYS A 1 10 ? -28.191 -2.403 -19.477 1.00 0.00 10 LYS A C 4
ATOM 2969 O O . LYS A 1 10 ? -28.944 -2.119 -20.414 1.00 0.00 10 LYS A O 4
ATOM 2988 N N . LEU A 1 11 ? -27.089 -1.679 -19.190 1.00 0.00 11 LEU A N 4
ATOM 2989 C CA . LEU A 1 11 ? -26.620 -0.525 -20.006 1.00 0.00 11 LEU A CA 4
ATOM 2990 C C . LEU A 1 11 ? -26.059 -0.967 -21.394 1.00 0.00 11 LEU A C 4
ATOM 2991 O O . LEU A 1 11 ? -26.565 -0.472 -22.404 1.00 0.00 11 LEU A O 4
ATOM 3007 N N . LYS A 1 12 ? -25.079 -1.903 -21.438 1.00 0.00 12 LYS A N 4
ATOM 3008 C CA . LYS A 1 12 ? -24.626 -2.622 -22.665 1.00 0.00 12 LYS A CA 4
ATOM 3009 C C . LYS A 1 12 ? -23.878 -1.763 -23.722 1.00 0.00 12 LYS A C 4
ATOM 3010 O O . LYS A 1 12 ? -22.650 -1.831 -23.804 1.00 0.00 12 LYS A O 4
ATOM 3029 N N . GLU A 1 13 ? -24.606 -0.949 -24.500 1.00 0.00 13 GLU A N 4
ATOM 3030 C CA . GLU A 1 13 ? -24.008 0.106 -25.368 1.00 0.00 13 GLU A CA 4
ATOM 3031 C C . GLU A 1 13 ? -23.430 1.321 -24.574 1.00 0.00 13 GLU A C 4
ATOM 3032 O O . GLU A 1 13 ? -22.277 1.685 -24.810 1.00 0.00 13 GLU A O 4
ATOM 3044 N N . PHE A 1 14 ? -24.184 1.896 -23.610 1.00 0.00 14 PHE A N 4
ATOM 3045 C CA . PHE A 1 14 ? -23.640 2.878 -22.624 1.00 0.00 14 PHE A CA 4
ATOM 3046 C C . PHE A 1 14 ? -22.541 2.296 -21.669 1.00 0.00 14 PHE A C 4
ATOM 3047 O O . PHE A 1 14 ? -21.542 2.981 -21.436 1.00 0.00 14 PHE A O 4
ATOM 3064 N N . GLY A 1 15 ? -22.699 1.058 -21.155 1.00 0.00 15 GLY A N 4
ATOM 3065 C CA . GLY A 1 15 ? -21.625 0.351 -20.400 1.00 0.00 15 GLY A CA 4
ATOM 3066 C C . GLY A 1 15 ? -20.268 0.167 -21.126 1.00 0.00 15 GLY A C 4
ATOM 3067 O O . GLY A 1 15 ? -19.226 0.494 -20.553 1.00 0.00 15 GLY A O 4
ATOM 3071 N N . ASN A 1 16 ? -20.299 -0.326 -22.378 1.00 0.00 16 ASN A N 4
ATOM 3072 C CA . ASN A 1 16 ? -19.090 -0.482 -23.234 1.00 0.00 16 ASN A CA 4
ATOM 3073 C C . ASN A 1 16 ? -18.423 0.842 -23.746 1.00 0.00 16 ASN A C 4
ATOM 3074 O O . ASN A 1 16 ? -17.203 0.830 -23.940 1.00 0.00 16 ASN A O 4
ATOM 3085 N N . THR A 1 17 ? -19.171 1.947 -23.992 1.00 0.00 17 THR A N 4
ATOM 3086 C CA . THR A 1 17 ? -18.615 3.201 -24.592 1.00 0.00 17 THR A CA 4
ATOM 3087 C C . THR A 1 17 ? -17.573 3.890 -23.659 1.00 0.00 17 THR A C 4
ATOM 3088 O O . THR A 1 17 ? -16.397 3.881 -24.023 1.00 0.00 17 THR A O 4
ATOM 3099 N N . LEU A 1 18 ? -17.961 4.432 -22.483 1.00 0.00 18 LEU A N 4
ATOM 3100 C CA . LEU A 1 18 ? -16.982 4.983 -21.486 1.00 0.00 18 LEU A CA 4
ATOM 3101 C C . LEU A 1 18 ? -16.056 3.992 -20.698 1.00 0.00 18 LEU A C 4
ATOM 3102 O O . LEU A 1 18 ? -15.177 4.426 -19.948 1.00 0.00 18 LEU A O 4
ATOM 3118 N N . GLU A 1 19 ? -16.206 2.685 -20.943 1.00 0.00 19 GLU A N 4
ATOM 3119 C CA . GLU A 1 19 ? -15.211 1.637 -20.594 1.00 0.00 19 GLU A CA 4
ATOM 3120 C C . GLU A 1 19 ? -14.001 1.635 -21.578 1.00 0.00 19 GLU A C 4
ATOM 3121 O O . GLU A 1 19 ? -12.864 1.816 -21.133 1.00 0.00 19 GLU A O 4
ATOM 3133 N N . ASP A 1 20 ? -14.248 1.462 -22.895 1.00 0.00 20 ASP A N 4
ATOM 3134 C CA . ASP A 1 20 ? -13.211 1.609 -23.955 1.00 0.00 20 ASP A CA 4
ATOM 3135 C C . ASP A 1 20 ? -12.615 3.049 -24.117 1.00 0.00 20 ASP A C 4
ATOM 3136 O O . ASP A 1 20 ? -11.422 3.165 -24.404 1.00 0.00 20 ASP A O 4
ATOM 3145 N N . LYS A 1 21 ? -13.417 4.118 -23.925 1.00 0.00 21 LYS A N 4
ATOM 3146 C CA . LYS A 1 21 ? -12.936 5.528 -23.899 1.00 0.00 21 LYS A CA 4
ATOM 3147 C C . LYS A 1 21 ? -11.909 5.828 -22.763 1.00 0.00 21 LYS A C 4
ATOM 3148 O O . LYS A 1 21 ? -10.828 6.343 -23.056 1.00 0.00 21 LYS A O 4
ATOM 3167 N N . ALA A 1 22 ? -12.221 5.470 -21.496 1.00 0.00 22 ALA A N 4
ATOM 3168 C CA . ALA A 1 22 ? -11.258 5.550 -20.364 1.00 0.00 22 ALA A CA 4
ATOM 3169 C C . ALA A 1 22 ? -9.977 4.672 -20.482 1.00 0.00 22 ALA A C 4
ATOM 3170 O O . ALA A 1 22 ? -8.897 5.147 -20.121 1.00 0.00 22 ALA A O 4
ATOM 3177 N N . ARG A 1 23 ? -10.072 3.431 -21.013 1.00 0.00 23 ARG A N 4
ATOM 3178 C CA . ARG A 1 23 ? -8.884 2.601 -21.367 1.00 0.00 23 ARG A CA 4
ATOM 3179 C C . ARG A 1 23 ? -7.973 3.261 -22.449 1.00 0.00 23 ARG A C 4
ATOM 3180 O O . ARG A 1 23 ? -6.774 3.400 -22.204 1.00 0.00 23 ARG A O 4
ATOM 3201 N N . GLU A 1 24 ? -8.529 3.708 -23.596 1.00 0.00 24 GLU A N 4
ATOM 3202 C CA . GLU A 1 24 ? -7.795 4.523 -24.608 1.00 0.00 24 GLU A CA 4
ATOM 3203 C C . GLU A 1 24 ? -7.108 5.830 -24.086 1.00 0.00 24 GLU A C 4
ATOM 3204 O O . GLU A 1 24 ? -6.018 6.146 -24.566 1.00 0.00 24 GLU A O 4
ATOM 3216 N N . LEU A 1 25 ? -7.706 6.561 -23.117 1.00 0.00 25 LEU A N 4
ATOM 3217 C CA . LEU A 1 25 ? -7.063 7.742 -22.482 1.00 0.00 25 LEU A CA 4
ATOM 3218 C C . LEU A 1 25 ? -5.885 7.334 -21.545 1.00 0.00 25 LEU A C 4
ATOM 3219 O O . LEU A 1 25 ? -4.749 7.682 -21.865 1.00 0.00 25 LEU A O 4
ATOM 3235 N N . ILE A 1 26 ? -6.117 6.608 -20.431 1.00 0.00 26 ILE A N 4
ATOM 3236 C CA . ILE A 1 26 ? -5.070 6.314 -19.402 1.00 0.00 26 ILE A CA 4
ATOM 3237 C C . ILE A 1 26 ? -3.942 5.338 -19.901 1.00 0.00 26 ILE A C 4
ATOM 3238 O O . ILE A 1 26 ? -2.783 5.578 -19.561 1.00 0.00 26 ILE A O 4
ATOM 3254 N N . SER A 1 27 ? -4.234 4.269 -20.673 1.00 0.00 27 SER A N 4
ATOM 3255 C CA . SER A 1 27 ? -3.181 3.414 -21.306 1.00 0.00 27 SER A CA 4
ATOM 3256 C C . SER A 1 27 ? -2.206 4.148 -22.290 1.00 0.00 27 SER A C 4
ATOM 3257 O O . SER A 1 27 ? -1.007 3.860 -22.278 1.00 0.00 27 SER A O 4
ATOM 3265 N N . ARG A 1 28 ? -2.711 5.105 -23.097 1.00 0.00 28 ARG A N 4
ATOM 3266 C CA . ARG A 1 28 ? -1.870 6.046 -23.893 1.00 0.00 28 ARG A CA 4
ATOM 3267 C C . ARG A 1 28 ? -1.121 7.128 -23.037 1.00 0.00 28 ARG A C 4
ATOM 3268 O O . ARG A 1 28 ? 0.043 7.423 -23.322 1.00 0.00 28 ARG A O 4
ATOM 3289 N N . ILE A 1 29 ? -1.783 7.703 -22.012 1.00 0.00 29 ILE A N 4
ATOM 3290 C CA . ILE A 1 29 ? -1.227 8.751 -21.114 1.00 0.00 29 ILE A CA 4
ATOM 3291 C C . ILE A 1 29 ? -0.300 8.036 -20.081 1.00 0.00 29 ILE A C 4
ATOM 3292 O O . ILE A 1 29 ? 0.885 7.848 -20.374 1.00 0.00 29 ILE A O 4
ATOM 3308 N N . LYS A 1 30 ? -0.816 7.667 -18.891 1.00 0.00 30 LYS A N 4
ATOM 3309 C CA . LYS A 1 30 ? -0.006 7.176 -17.733 1.00 0.00 30 LYS A CA 4
ATOM 3310 C C . LYS A 1 30 ? 1.154 8.074 -17.166 1.00 0.00 30 LYS A C 4
ATOM 3311 O O . LYS A 1 30 ? 1.874 7.649 -16.261 1.00 0.00 30 LYS A O 4
ATOM 3330 N N . GLN A 1 31 ? 1.341 9.287 -17.709 1.00 0.00 31 GLN A N 4
ATOM 3331 C CA . GLN A 1 31 ? 2.601 10.085 -17.621 1.00 0.00 31 GLN A CA 4
ATOM 3332 C C . GLN A 1 31 ? 2.428 11.615 -17.921 1.00 0.00 31 GLN A C 4
ATOM 3333 O O . GLN A 1 31 ? 3.400 12.354 -17.741 1.00 0.00 31 GLN A O 4
ATOM 3347 N N . SER A 1 32 ? 1.264 12.115 -18.385 1.00 0.00 32 SER A N 4
ATOM 3348 C CA . SER A 1 32 ? 1.163 13.477 -18.990 1.00 0.00 32 SER A CA 4
ATOM 3349 C C . SER A 1 32 ? -0.248 14.081 -18.786 1.00 0.00 32 SER A C 4
ATOM 3350 O O . SER A 1 32 ? -1.188 13.750 -19.517 1.00 0.00 32 SER A O 4
ATOM 3358 N N . GLU A 1 33 ? -0.387 14.994 -17.799 1.00 0.00 33 GLU A N 4
ATOM 3359 C CA . GLU A 1 33 ? -1.683 15.677 -17.469 1.00 0.00 33 GLU A CA 4
ATOM 3360 C C . GLU A 1 33 ? -2.829 14.803 -16.832 1.00 0.00 33 GLU A C 4
ATOM 3361 O O . GLU A 1 33 ? -3.782 15.355 -16.276 1.00 0.00 33 GLU A O 4
ATOM 3373 N N . LEU A 1 34 ? -2.679 13.462 -16.779 1.00 0.00 34 LEU A N 4
ATOM 3374 C CA . LEU A 1 34 ? -3.118 12.647 -15.613 1.00 0.00 34 LEU A CA 4
ATOM 3375 C C . LEU A 1 34 ? -2.153 12.955 -14.417 1.00 0.00 34 LEU A C 4
ATOM 3376 O O . LEU A 1 34 ? -2.606 13.274 -13.314 1.00 0.00 34 LEU A O 4
ATOM 3392 N N . SER A 1 35 ? -0.832 12.843 -14.673 1.00 0.00 35 SER A N 4
ATOM 3393 C CA . SER A 1 35 ? 0.224 12.874 -13.656 1.00 0.00 35 SER A CA 4
ATOM 3394 C C . SER A 1 35 ? 1.544 13.200 -14.396 1.00 0.00 35 SER A C 4
ATOM 3395 O O . SER A 1 35 ? 2.126 12.343 -15.069 1.00 0.00 35 SER A O 4
ATOM 3403 N N . ALA A 1 36 ? 2.027 14.435 -14.245 1.00 0.00 36 ALA A N 4
ATOM 3404 C CA . ALA A 1 36 ? 3.290 14.888 -14.893 1.00 0.00 36 ALA A CA 4
ATOM 3405 C C . ALA A 1 36 ? 4.612 14.512 -14.155 1.00 0.00 36 ALA A C 4
ATOM 3406 O O . ALA A 1 36 ? 5.598 14.219 -14.838 1.00 0.00 36 ALA A O 4
ATOM 3413 N N . LYS A 1 37 ? 4.649 14.484 -12.802 1.00 0.00 37 LYS A N 4
ATOM 3414 C CA . LYS A 1 37 ? 5.799 13.921 -12.030 1.00 0.00 37 LYS A CA 4
ATOM 3415 C C . LYS A 1 37 ? 5.973 12.362 -12.107 1.00 0.00 37 LYS A C 4
ATOM 3416 O O . LYS A 1 37 ? 7.098 11.881 -11.961 1.00 0.00 37 LYS A O 4
ATOM 3435 N N . MET A 1 38 ? 4.916 11.567 -12.381 1.00 0.00 38 MET A N 4
ATOM 3436 C CA . MET A 1 38 ? 5.022 10.167 -12.834 1.00 0.00 38 MET A CA 4
ATOM 3437 C C . MET A 1 38 ? 5.793 9.916 -14.178 1.00 0.00 38 MET A C 4
ATOM 3438 O O . MET A 1 38 ? 6.270 8.798 -14.367 1.00 0.00 38 MET A O 4
ATOM 3452 N N . ARG A 1 39 ? 5.977 10.928 -15.062 1.00 0.00 39 ARG A N 4
ATOM 3453 C CA . ARG A 1 39 ? 6.906 10.845 -16.233 1.00 0.00 39 ARG A CA 4
ATOM 3454 C C . ARG A 1 39 ? 8.398 10.558 -15.861 1.00 0.00 39 ARG A C 4
ATOM 3455 O O . ARG A 1 39 ? 8.966 9.592 -16.379 1.00 0.00 39 ARG A O 4
ATOM 3476 N N . GLU A 1 40 ? 9.003 11.361 -14.956 1.00 0.00 40 GLU A N 4
ATOM 3477 C CA . GLU A 1 40 ? 10.344 11.066 -14.368 1.00 0.00 40 GLU A CA 4
ATOM 3478 C C . GLU A 1 40 ? 10.465 9.735 -13.560 1.00 0.00 40 GLU A C 4
ATOM 3479 O O . GLU A 1 40 ? 11.498 9.073 -13.672 1.00 0.00 40 GLU A O 4
ATOM 3491 N N . TRP A 1 41 ? 9.427 9.327 -12.799 1.00 0.00 41 TRP A N 4
ATOM 3492 C CA . TRP A 1 41 ? 9.340 7.971 -12.188 1.00 0.00 41 TRP A CA 4
ATOM 3493 C C . TRP A 1 41 ? 9.369 6.783 -13.210 1.00 0.00 41 TRP A C 4
ATOM 3494 O O . TRP A 1 41 ? 10.060 5.804 -12.924 1.00 0.00 41 TRP A O 4
ATOM 3515 N N . PHE A 1 42 ? 8.641 6.828 -14.351 1.00 0.00 42 PHE A N 4
ATOM 3516 C CA . PHE A 1 42 ? 8.727 5.766 -15.407 1.00 0.00 42 PHE A CA 4
ATOM 3517 C C . PHE A 1 42 ? 10.125 5.656 -16.100 1.00 0.00 42 PHE A C 4
ATOM 3518 O O . PHE A 1 42 ? 10.558 4.542 -16.410 1.00 0.00 42 PHE A O 4
ATOM 3535 N N . SER A 1 43 ? 10.828 6.788 -16.301 1.00 0.00 43 SER A N 4
ATOM 3536 C CA . SER A 1 43 ? 12.267 6.800 -16.694 1.00 0.00 43 SER A CA 4
ATOM 3537 C C . SER A 1 43 ? 13.241 6.202 -15.625 1.00 0.00 43 SER A C 4
ATOM 3538 O O . SER A 1 43 ? 14.103 5.396 -15.979 1.00 0.00 43 SER A O 4
ATOM 3546 N N . GLU A 1 44 ? 13.085 6.563 -14.335 1.00 0.00 44 GLU A N 4
ATOM 3547 C CA . GLU A 1 44 ? 13.846 5.965 -13.198 1.00 0.00 44 GLU A CA 4
ATOM 3548 C C . GLU A 1 44 ? 13.637 4.429 -12.992 1.00 0.00 44 GLU A C 4
ATOM 3549 O O . GLU A 1 44 ? 14.620 3.704 -12.819 1.00 0.00 44 GLU A O 4
ATOM 3561 N N . THR A 1 45 ? 12.377 3.948 -13.005 1.00 0.00 45 THR A N 4
ATOM 3562 C CA . THR A 1 45 ? 12.019 2.529 -12.733 1.00 0.00 45 THR A CA 4
ATOM 3563 C C . THR A 1 45 ? 12.380 1.577 -13.916 1.00 0.00 45 THR A C 4
ATOM 3564 O O . THR A 1 45 ? 13.129 0.623 -13.692 1.00 0.00 45 THR A O 4
ATOM 3575 N N . PHE A 1 46 ? 11.865 1.819 -15.142 1.00 0.00 46 PHE A N 4
ATOM 3576 C CA . PHE A 1 46 ? 12.093 0.933 -16.319 1.00 0.00 46 PHE A CA 4
ATOM 3577 C C . PHE A 1 46 ? 13.574 0.829 -16.799 1.00 0.00 46 PHE A C 4
ATOM 3578 O O . PHE A 1 46 ? 14.031 -0.292 -17.029 1.00 0.00 46 PHE A O 4
ATOM 3595 N N . GLN A 1 47 ? 14.318 1.949 -16.913 1.00 0.00 47 GLN A N 4
ATOM 3596 C CA . GLN A 1 47 ? 15.786 1.926 -17.204 1.00 0.00 47 GLN A CA 4
ATOM 3597 C C . GLN A 1 47 ? 16.682 1.212 -16.134 1.00 0.00 47 GLN A C 4
ATOM 3598 O O . GLN A 1 47 ? 17.676 0.591 -16.520 1.00 0.00 47 GLN A O 4
ATOM 3612 N N . LYS A 1 48 ? 16.331 1.254 -14.827 1.00 0.00 48 LYS A N 4
ATOM 3613 C CA . LYS A 1 48 ? 16.957 0.398 -13.775 1.00 0.00 48 LYS A CA 4
ATOM 3614 C C . LYS A 1 48 ? 16.782 -1.145 -13.986 1.00 0.00 48 LYS A C 4
ATOM 3615 O O . LYS A 1 48 ? 17.765 -1.876 -13.832 1.00 0.00 48 LYS A O 4
ATOM 3634 N N . VAL A 1 49 ? 15.578 -1.631 -14.375 1.00 0.00 49 VAL A N 4
ATOM 3635 C CA . VAL A 1 49 ? 15.382 -3.035 -14.867 1.00 0.00 49 VAL A CA 4
ATOM 3636 C C . VAL A 1 49 ? 16.215 -3.354 -16.155 1.00 0.00 49 VAL A C 4
ATOM 3637 O O . VAL A 1 49 ? 16.824 -4.422 -16.216 1.00 0.00 49 VAL A O 4
ATOM 3650 N N . LYS A 1 50 ? 16.225 -2.451 -17.160 1.00 0.00 50 LYS A N 4
ATOM 3651 C CA . LYS A 1 50 ? 16.966 -2.643 -18.436 1.00 0.00 50 LYS A CA 4
ATOM 3652 C C . LYS A 1 50 ? 18.510 -2.819 -18.311 1.00 0.00 50 LYS A C 4
ATOM 3653 O O . LYS A 1 50 ? 19.071 -3.686 -18.984 1.00 0.00 50 LYS A O 4
ATOM 3672 N N . GLU A 1 51 ? 19.188 -2.052 -17.433 1.00 0.00 51 GLU A N 4
ATOM 3673 C CA . GLU A 1 51 ? 20.606 -2.310 -17.028 1.00 0.00 51 GLU A CA 4
ATOM 3674 C C . GLU A 1 51 ? 20.941 -3.768 -16.554 1.00 0.00 51 GLU A C 4
ATOM 3675 O O . GLU A 1 51 ? 22.042 -4.252 -16.831 1.00 0.00 51 GLU A O 4
ATOM 3687 N N . LYS A 1 52 ? 20.000 -4.454 -15.872 1.00 0.00 52 LYS A N 4
ATOM 3688 C CA . LYS A 1 52 ? 20.142 -5.877 -15.458 1.00 0.00 52 LYS A CA 4
ATOM 3689 C C . LYS A 1 52 ? 19.686 -6.856 -16.592 1.00 0.00 52 LYS A C 4
ATOM 3690 O O . LYS A 1 52 ? 20.507 -7.632 -17.089 1.00 0.00 52 LYS A O 4
ATOM 3709 N N . LEU A 1 53 ? 18.397 -6.823 -16.988 1.00 0.00 53 LEU A N 4
ATOM 3710 C CA . LEU A 1 53 ? 17.768 -7.789 -17.920 1.00 0.00 53 LEU A CA 4
ATOM 3711 C C . LEU A 1 53 ? 17.871 -7.378 -19.424 1.00 0.00 53 LEU A C 4
ATOM 3712 O O . LEU A 1 53 ? 18.291 -8.212 -20.231 1.00 0.00 53 LEU A O 4
ATOM 3728 N N . LYS A 1 54 ? 17.451 -6.143 -19.787 1.00 0.00 54 LYS A N 4
ATOM 3729 C CA . LYS A 1 54 ? 17.374 -5.612 -21.182 1.00 0.00 54 LYS A CA 4
ATOM 3730 C C . LYS A 1 54 ? 15.964 -5.900 -21.770 1.00 0.00 54 LYS A C 4
ATOM 3731 O O . LYS A 1 54 ? 15.701 -7.000 -22.266 1.00 0.00 54 LYS A O 4
ATOM 3750 N N . ILE A 1 55 ? 15.074 -4.890 -21.697 1.00 0.00 55 ILE A N 4
ATOM 3751 C CA . ILE A 1 55 ? 13.685 -4.957 -22.217 1.00 0.00 55 ILE A CA 4
ATOM 3752 C C . ILE A 1 55 ? 13.550 -3.703 -23.131 1.00 0.00 55 ILE A C 4
ATOM 3753 O O . ILE A 1 55 ? 13.460 -2.571 -22.643 1.00 0.00 55 ILE A O 4
ATOM 3769 N N . ASP A 1 56 ? 13.507 -3.918 -24.458 1.00 0.00 56 ASP A N 4
ATOM 3770 C CA . ASP A 1 56 ? 13.407 -2.815 -25.458 1.00 0.00 56 ASP A CA 4
ATOM 3771 C C . ASP A 1 56 ? 12.059 -2.024 -25.380 1.00 0.00 56 ASP A C 4
ATOM 3772 O O . ASP A 1 56 ? 12.087 -0.837 -25.038 1.00 0.00 56 ASP A O 4
ATOM 3781 N N . SER A 1 57 ? 10.908 -2.668 -25.669 1.00 0.00 57 SER A N 4
ATOM 3782 C CA . SER A 1 57 ? 9.578 -2.008 -25.626 1.00 0.00 57 SER A CA 4
ATOM 3783 C C . SER A 1 57 ? 9.010 -2.009 -24.188 1.00 0.00 57 SER A C 4
ATOM 3784 O O . SER A 1 57 ? 8.811 -0.908 -23.627 1.00 0.00 57 SER A O 4
ATOM 3793 N N . THR A 1 1 ? -41.231 -3.847 -11.572 1.00 0.00 1 THR A N 5
ATOM 3794 C CA . THR A 1 1 ? -41.518 -2.949 -12.717 1.00 0.00 1 THR A CA 5
ATOM 3795 C C . THR A 1 1 ? -42.647 -3.551 -13.637 1.00 0.00 1 THR A C 5
ATOM 3796 O O . THR A 1 1 ? -42.646 -4.775 -13.823 1.00 0.00 1 THR A O 5
ATOM 3809 N N . PRO A 1 2 ? -43.576 -2.779 -14.284 1.00 0.00 2 PRO A N 5
ATOM 3810 C CA . PRO A 1 2 ? -44.606 -3.345 -15.197 1.00 0.00 2 PRO A CA 5
ATOM 3811 C C . PRO A 1 2 ? -44.000 -3.648 -16.603 1.00 0.00 2 PRO A C 5
ATOM 3812 O O . PRO A 1 2 ? -43.733 -2.731 -17.386 1.00 0.00 2 PRO A O 5
ATOM 3823 N N . ASP A 1 3 ? -43.740 -4.947 -16.875 1.00 0.00 3 ASP A N 5
ATOM 3824 C CA . ASP A 1 3 ? -42.981 -5.418 -18.074 1.00 0.00 3 ASP A CA 5
ATOM 3825 C C . ASP A 1 3 ? -41.473 -5.065 -17.951 1.00 0.00 3 ASP A C 5
ATOM 3826 O O . ASP A 1 3 ? -40.717 -5.839 -17.353 1.00 0.00 3 ASP A O 5
ATOM 3835 N N . VAL A 1 4 ? -41.056 -3.906 -18.490 1.00 0.00 4 VAL A N 5
ATOM 3836 C CA . VAL A 1 4 ? -39.647 -3.429 -18.422 1.00 0.00 4 VAL A CA 5
ATOM 3837 C C . VAL A 1 4 ? -39.605 -1.944 -17.958 1.00 0.00 4 VAL A C 5
ATOM 3838 O O . VAL A 1 4 ? -39.011 -1.640 -16.921 1.00 0.00 4 VAL A O 5
ATOM 3851 N N . SER A 1 5 ? -40.228 -1.034 -18.736 1.00 0.00 5 SER A N 5
ATOM 3852 C CA . SER A 1 5 ? -40.209 0.444 -18.502 1.00 0.00 5 SER A CA 5
ATOM 3853 C C . SER A 1 5 ? -38.780 1.073 -18.373 1.00 0.00 5 SER A C 5
ATOM 3854 O O . SER A 1 5 ? -38.472 1.768 -17.398 1.00 0.00 5 SER A O 5
ATOM 3862 N N . SER A 1 6 ? -37.900 0.779 -19.357 1.00 0.00 6 SER A N 5
ATOM 3863 C CA . SER A 1 6 ? -36.436 1.054 -19.290 1.00 0.00 6 SER A CA 5
ATOM 3864 C C . SER A 1 6 ? -35.715 0.505 -18.012 1.00 0.00 6 SER A C 5
ATOM 3865 O O . SER A 1 6 ? -35.164 1.277 -17.220 1.00 0.00 6 SER A O 5
ATOM 3873 N N . ALA A 1 7 ? -35.724 -0.831 -17.833 1.00 0.00 7 ALA A N 5
ATOM 3874 C CA . ALA A 1 7 ? -34.930 -1.529 -16.786 1.00 0.00 7 ALA A CA 5
ATOM 3875 C C . ALA A 1 7 ? -33.662 -2.173 -17.413 1.00 0.00 7 ALA A C 5
ATOM 3876 O O . ALA A 1 7 ? -32.549 -1.765 -17.072 1.00 0.00 7 ALA A O 5
ATOM 3883 N N . LEU A 1 8 ? -33.822 -3.127 -18.355 1.00 0.00 8 LEU A N 5
ATOM 3884 C CA . LEU A 1 8 ? -32.718 -3.654 -19.192 1.00 0.00 8 LEU A CA 5
ATOM 3885 C C . LEU A 1 8 ? -32.122 -2.662 -20.245 1.00 0.00 8 LEU A C 5
ATOM 3886 O O . LEU A 1 8 ? -30.939 -2.803 -20.567 1.00 0.00 8 LEU A O 5
ATOM 3902 N N . ASP A 1 9 ? -32.895 -1.678 -20.761 1.00 0.00 9 ASP A N 5
ATOM 3903 C CA . ASP A 1 9 ? -32.385 -0.628 -21.688 1.00 0.00 9 ASP A CA 5
ATOM 3904 C C . ASP A 1 9 ? -31.297 0.302 -21.063 1.00 0.00 9 ASP A C 5
ATOM 3905 O O . ASP A 1 9 ? -30.219 0.428 -21.648 1.00 0.00 9 ASP A O 5
ATOM 3914 N N . LYS A 1 10 ? -31.553 0.908 -19.883 1.00 0.00 10 LYS A N 5
ATOM 3915 C CA . LYS A 1 10 ? -30.514 1.655 -19.111 1.00 0.00 10 LYS A CA 5
ATOM 3916 C C . LYS A 1 10 ? -29.251 0.851 -18.652 1.00 0.00 10 LYS A C 5
ATOM 3917 O O . LYS A 1 10 ? -28.175 1.445 -18.554 1.00 0.00 10 LYS A O 5
ATOM 3936 N N . LEU A 1 11 ? -29.368 -0.468 -18.389 1.00 0.00 11 LEU A N 5
ATOM 3937 C CA . LEU A 1 11 ? -28.210 -1.349 -18.055 1.00 0.00 11 LEU A CA 5
ATOM 3938 C C . LEU A 1 11 ? -27.272 -1.683 -19.256 1.00 0.00 11 LEU A C 5
ATOM 3939 O O . LEU A 1 11 ? -26.053 -1.650 -19.072 1.00 0.00 11 LEU A O 5
ATOM 3955 N N . LYS A 1 12 ? -27.801 -1.987 -20.461 1.00 0.00 12 LYS A N 5
ATOM 3956 C CA . LYS A 1 12 ? -26.969 -2.115 -21.696 1.00 0.00 12 LYS A CA 5
ATOM 3957 C C . LYS A 1 12 ? -26.346 -0.798 -22.256 1.00 0.00 12 LYS A C 5
ATOM 3958 O O . LYS A 1 12 ? -25.273 -0.868 -22.856 1.00 0.00 12 LYS A O 5
ATOM 3977 N N . GLU A 1 13 ? -26.987 0.375 -22.074 1.00 0.00 13 GLU A N 5
ATOM 3978 C CA . GLU A 1 13 ? -26.400 1.688 -22.460 1.00 0.00 13 GLU A CA 5
ATOM 3979 C C . GLU A 1 13 ? -25.340 2.200 -21.435 1.00 0.00 13 GLU A C 5
ATOM 3980 O O . GLU A 1 13 ? -24.235 2.549 -21.859 1.00 0.00 13 GLU A O 5
ATOM 3992 N N . PHE A 1 14 ? -25.636 2.189 -20.113 1.00 0.00 14 PHE A N 5
ATOM 3993 C CA . PHE A 1 14 ? -24.598 2.314 -19.050 1.00 0.00 14 PHE A CA 5
ATOM 3994 C C . PHE A 1 14 ? -23.974 0.907 -18.771 1.00 0.00 14 PHE A C 5
ATOM 3995 O O . PHE A 1 14 ? -24.323 0.212 -17.811 1.00 0.00 14 PHE A O 5
ATOM 4012 N N . GLY A 1 15 ? -23.058 0.509 -19.663 1.00 0.00 15 GLY A N 5
ATOM 4013 C CA . GLY A 1 15 ? -22.554 -0.876 -19.756 1.00 0.00 15 GLY A CA 5
ATOM 4014 C C . GLY A 1 15 ? -21.657 -1.001 -21.005 1.00 0.00 15 GLY A C 5
ATOM 4015 O O . GLY A 1 15 ? -20.442 -1.160 -20.872 1.00 0.00 15 GLY A O 5
ATOM 4019 N N . ASN A 1 16 ? -22.260 -0.866 -22.205 1.00 0.00 16 ASN A N 5
ATOM 4020 C CA . ASN A 1 16 ? -21.527 -0.635 -23.483 1.00 0.00 16 ASN A CA 5
ATOM 4021 C C . ASN A 1 16 ? -20.638 0.655 -23.533 1.00 0.00 16 ASN A C 5
ATOM 4022 O O . ASN A 1 16 ? -19.541 0.593 -24.098 1.00 0.00 16 ASN A O 5
ATOM 4033 N N . THR A 1 17 ? -21.085 1.794 -22.952 1.00 0.00 17 THR A N 5
ATOM 4034 C CA . THR A 1 17 ? -20.265 3.037 -22.825 1.00 0.00 17 THR A CA 5
ATOM 4035 C C . THR A 1 17 ? -18.972 2.803 -21.977 1.00 0.00 17 THR A C 5
ATOM 4036 O O . THR A 1 17 ? -17.880 2.970 -22.523 1.00 0.00 17 THR A O 5
ATOM 4047 N N . LEU A 1 18 ? -19.089 2.364 -20.705 1.00 0.00 18 LEU A N 5
ATOM 4048 C CA . LEU A 1 18 ? -17.922 1.909 -19.887 1.00 0.00 18 LEU A CA 5
ATOM 4049 C C . LEU A 1 18 ? -17.407 0.445 -20.135 1.00 0.00 18 LEU A C 5
ATOM 4050 O O . LEU A 1 18 ? -16.843 -0.184 -19.236 1.00 0.00 18 LEU A O 5
ATOM 4066 N N . GLU A 1 19 ? -17.513 -0.049 -21.380 1.00 0.00 19 GLU A N 5
ATOM 4067 C CA . GLU A 1 19 ? -16.699 -1.173 -21.908 1.00 0.00 19 GLU A CA 5
ATOM 4068 C C . GLU A 1 19 ? -15.421 -0.591 -22.586 1.00 0.00 19 GLU A C 5
ATOM 4069 O O . GLU A 1 19 ? -14.322 -0.795 -22.064 1.00 0.00 19 GLU A O 5
ATOM 4081 N N . ASP A 1 20 ? -15.570 0.158 -23.703 1.00 0.00 20 ASP A N 5
ATOM 4082 C CA . ASP A 1 20 ? -14.454 0.919 -24.331 1.00 0.00 20 ASP A CA 5
ATOM 4083 C C . ASP A 1 20 ? -13.916 2.115 -23.476 1.00 0.00 20 ASP A C 5
ATOM 4084 O O . ASP A 1 20 ? -12.699 2.295 -23.434 1.00 0.00 20 ASP A O 5
ATOM 4093 N N . LYS A 1 21 ? -14.779 2.905 -22.800 1.00 0.00 21 LYS A N 5
ATOM 4094 C CA . LYS A 1 21 ? -14.338 3.976 -21.857 1.00 0.00 21 LYS A CA 5
ATOM 4095 C C . LYS A 1 21 ? -13.559 3.478 -20.597 1.00 0.00 21 LYS A C 5
ATOM 4096 O O . LYS A 1 21 ? -12.601 4.148 -20.209 1.00 0.00 21 LYS A O 5
ATOM 4115 N N . ALA A 1 22 ? -13.911 2.317 -19.990 1.00 0.00 22 ALA A N 5
ATOM 4116 C CA . ALA A 1 22 ? -13.047 1.656 -18.969 1.00 0.00 22 ALA A CA 5
ATOM 4117 C C . ALA A 1 22 ? -11.641 1.214 -19.480 1.00 0.00 22 ALA A C 5
ATOM 4118 O O . ALA A 1 22 ? -10.651 1.505 -18.807 1.00 0.00 22 ALA A O 5
ATOM 4125 N N . ARG A 1 23 ? -11.550 0.586 -20.674 1.00 0.00 23 ARG A N 5
ATOM 4126 C CA . ARG A 1 23 ? -10.268 0.368 -21.413 1.00 0.00 23 ARG A CA 5
ATOM 4127 C C . ARG A 1 23 ? -9.396 1.638 -21.708 1.00 0.00 23 ARG A C 5
ATOM 4128 O O . ARG A 1 23 ? -8.168 1.517 -21.699 1.00 0.00 23 ARG A O 5
ATOM 4149 N N . GLU A 1 24 ? -9.994 2.832 -21.927 1.00 0.00 24 GLU A N 5
ATOM 4150 C CA . GLU A 1 24 ? -9.249 4.128 -21.947 1.00 0.00 24 GLU A CA 5
ATOM 4151 C C . GLU A 1 24 ? -8.561 4.509 -20.595 1.00 0.00 24 GLU A C 5
ATOM 4152 O O . GLU A 1 24 ? -7.428 4.996 -20.631 1.00 0.00 24 GLU A O 5
ATOM 4164 N N . LEU A 1 25 ? -9.198 4.263 -19.426 1.00 0.00 25 LEU A N 5
ATOM 4165 C CA . LEU A 1 25 ? -8.520 4.349 -18.100 1.00 0.00 25 LEU A CA 5
ATOM 4166 C C . LEU A 1 25 ? -7.415 3.267 -17.842 1.00 0.00 25 LEU A C 5
ATOM 4167 O O . LEU A 1 25 ? -6.441 3.596 -17.161 1.00 0.00 25 LEU A O 5
ATOM 4183 N N . ILE A 1 26 ? -7.519 2.026 -18.373 1.00 0.00 26 ILE A N 5
ATOM 4184 C CA . ILE A 1 26 ? -6.425 1.001 -18.302 1.00 0.00 26 ILE A CA 5
ATOM 4185 C C . ILE A 1 26 ? -5.151 1.444 -19.103 1.00 0.00 26 ILE A C 5
ATOM 4186 O O . ILE A 1 26 ? -4.061 1.424 -18.527 1.00 0.00 26 ILE A O 5
ATOM 4202 N N . SER A 1 27 ? -5.284 1.858 -20.384 1.00 0.00 27 SER A N 5
ATOM 4203 C CA . SER A 1 27 ? -4.173 2.468 -21.175 1.00 0.00 27 SER A CA 5
ATOM 4204 C C . SER A 1 27 ? -3.511 3.748 -20.565 1.00 0.00 27 SER A C 5
ATOM 4205 O O . SER A 1 27 ? -2.281 3.834 -20.542 1.00 0.00 27 SER A O 5
ATOM 4213 N N . ARG A 1 28 ? -4.311 4.695 -20.029 1.00 0.00 28 ARG A N 5
ATOM 4214 C CA . ARG A 1 28 ? -3.819 5.836 -19.200 1.00 0.00 28 ARG A CA 5
ATOM 4215 C C . ARG A 1 28 ? -3.000 5.440 -17.924 1.00 0.00 28 ARG A C 5
ATOM 4216 O O . ARG A 1 28 ? -1.979 6.073 -17.652 1.00 0.00 28 ARG A O 5
ATOM 4237 N N . ILE A 1 29 ? -3.435 4.411 -17.169 1.00 0.00 29 ILE A N 5
ATOM 4238 C CA . ILE A 1 29 ? -2.703 3.851 -15.992 1.00 0.00 29 ILE A CA 5
ATOM 4239 C C . ILE A 1 29 ? -1.305 3.272 -16.364 1.00 0.00 29 ILE A C 5
ATOM 4240 O O . ILE A 1 29 ? -0.285 3.781 -15.895 1.00 0.00 29 ILE A O 5
ATOM 4256 N N . LYS A 1 30 ? -1.280 2.227 -17.204 1.00 0.00 30 LYS A N 5
ATOM 4257 C CA . LYS A 1 30 ? -0.016 1.565 -17.663 1.00 0.00 30 LYS A CA 5
ATOM 4258 C C . LYS A 1 30 ? 0.992 2.357 -18.564 1.00 0.00 30 LYS A C 5
ATOM 4259 O O . LYS A 1 30 ? 2.071 1.848 -18.882 1.00 0.00 30 LYS A O 5
ATOM 4278 N N . GLN A 1 31 ? 0.631 3.591 -18.931 1.00 0.00 31 GLN A N 5
ATOM 4279 C CA . GLN A 1 31 ? 1.507 4.560 -19.656 1.00 0.00 31 GLN A CA 5
ATOM 4280 C C . GLN A 1 31 ? 1.872 5.864 -18.875 1.00 0.00 31 GLN A C 5
ATOM 4281 O O . GLN A 1 31 ? 2.834 6.538 -19.251 1.00 0.00 31 GLN A O 5
ATOM 4295 N N . SER A 1 32 ? 1.110 6.224 -17.830 1.00 0.00 32 SER A N 5
ATOM 4296 C CA . SER A 1 32 ? 1.303 7.453 -17.019 1.00 0.00 32 SER A CA 5
ATOM 4297 C C . SER A 1 32 ? 0.859 7.144 -15.561 1.00 0.00 32 SER A C 5
ATOM 4298 O O . SER A 1 32 ? -0.201 6.554 -15.335 1.00 0.00 32 SER A O 5
ATOM 4306 N N . GLU A 1 33 ? 1.692 7.546 -14.583 1.00 0.00 33 GLU A N 5
ATOM 4307 C CA . GLU A 1 33 ? 1.523 7.222 -13.130 1.00 0.00 33 GLU A CA 5
ATOM 4308 C C . GLU A 1 33 ? 1.805 5.763 -12.635 1.00 0.00 33 GLU A C 5
ATOM 4309 O O . GLU A 1 33 ? 2.190 5.595 -11.475 1.00 0.00 33 GLU A O 5
ATOM 4321 N N . LEU A 1 34 ? 1.720 4.733 -13.503 1.00 0.00 34 LEU A N 5
ATOM 4322 C CA . LEU A 1 34 ? 2.638 3.560 -13.415 1.00 0.00 34 LEU A CA 5
ATOM 4323 C C . LEU A 1 34 ? 4.074 3.941 -13.892 1.00 0.00 34 LEU A C 5
ATOM 4324 O O . LEU A 1 34 ? 5.045 3.581 -13.221 1.00 0.00 34 LEU A O 5
ATOM 4340 N N . SER A 1 35 ? 4.191 4.644 -15.041 1.00 0.00 35 SER A N 5
ATOM 4341 C CA . SER A 1 35 ? 5.482 5.084 -15.601 1.00 0.00 35 SER A CA 5
ATOM 4342 C C . SER A 1 35 ? 6.014 6.309 -14.801 1.00 0.00 35 SER A C 5
ATOM 4343 O O . SER A 1 35 ? 6.380 6.113 -13.638 1.00 0.00 35 SER A O 5
ATOM 4351 N N . ALA A 1 36 ? 6.082 7.528 -15.386 1.00 0.00 36 ALA A N 5
ATOM 4352 C CA . ALA A 1 36 ? 6.761 8.724 -14.772 1.00 0.00 36 ALA A CA 5
ATOM 4353 C C . ALA A 1 36 ? 8.312 8.589 -14.626 1.00 0.00 36 ALA A C 5
ATOM 4354 O O . ALA A 1 36 ? 9.061 9.309 -15.289 1.00 0.00 36 ALA A O 5
ATOM 4361 N N . LYS A 1 37 ? 8.784 7.639 -13.796 1.00 0.00 37 LYS A N 5
ATOM 4362 C CA . LYS A 1 37 ? 10.178 7.119 -13.834 1.00 0.00 37 LYS A CA 5
ATOM 4363 C C . LYS A 1 37 ? 10.494 6.289 -15.123 1.00 0.00 37 LYS A C 5
ATOM 4364 O O . LYS A 1 37 ? 11.573 6.467 -15.693 1.00 0.00 37 LYS A O 5
ATOM 4383 N N . MET A 1 38 ? 9.573 5.427 -15.612 1.00 0.00 38 MET A N 5
ATOM 4384 C CA . MET A 1 38 ? 9.699 4.783 -16.954 1.00 0.00 38 MET A CA 5
ATOM 4385 C C . MET A 1 38 ? 9.475 5.708 -18.210 1.00 0.00 38 MET A C 5
ATOM 4386 O O . MET A 1 38 ? 9.500 5.191 -19.332 1.00 0.00 38 MET A O 5
ATOM 4400 N N . ARG A 1 39 ? 9.290 7.040 -18.062 1.00 0.00 39 ARG A N 5
ATOM 4401 C CA . ARG A 1 39 ? 8.898 7.942 -19.179 1.00 0.00 39 ARG A CA 5
ATOM 4402 C C . ARG A 1 39 ? 9.755 9.242 -19.165 1.00 0.00 39 ARG A C 5
ATOM 4403 O O . ARG A 1 39 ? 10.605 9.405 -20.046 1.00 0.00 39 ARG A O 5
ATOM 4424 N N . GLU A 1 40 ? 9.549 10.152 -18.188 1.00 0.00 40 GLU A N 5
ATOM 4425 C CA . GLU A 1 40 ? 10.329 11.418 -18.061 1.00 0.00 40 GLU A CA 5
ATOM 4426 C C . GLU A 1 40 ? 11.831 11.198 -17.692 1.00 0.00 40 GLU A C 5
ATOM 4427 O O . GLU A 1 40 ? 12.705 11.662 -18.430 1.00 0.00 40 GLU A O 5
ATOM 4439 N N . TRP A 1 41 ? 12.124 10.457 -16.603 1.00 0.00 41 TRP A N 5
ATOM 4440 C CA . TRP A 1 41 ? 13.490 9.932 -16.314 1.00 0.00 41 TRP A CA 5
ATOM 4441 C C . TRP A 1 41 ? 14.066 8.960 -17.395 1.00 0.00 41 TRP A C 5
ATOM 4442 O O . TRP A 1 41 ? 15.281 8.999 -17.603 1.00 0.00 41 TRP A O 5
ATOM 4463 N N . PHE A 1 42 ? 13.258 8.090 -18.051 1.00 0.00 42 PHE A N 5
ATOM 4464 C CA . PHE A 1 42 ? 13.766 7.156 -19.106 1.00 0.00 42 PHE A CA 5
ATOM 4465 C C . PHE A 1 42 ? 14.413 7.873 -20.335 1.00 0.00 42 PHE A C 5
ATOM 4466 O O . PHE A 1 42 ? 15.492 7.483 -20.782 1.00 0.00 42 PHE A O 5
ATOM 4483 N N . SER A 1 43 ? 13.751 8.930 -20.840 1.00 0.00 43 SER A N 5
ATOM 4484 C CA . SER A 1 43 ? 14.314 9.834 -21.883 1.00 0.00 43 SER A CA 5
ATOM 4485 C C . SER A 1 43 ? 15.585 10.646 -21.469 1.00 0.00 43 SER A C 5
ATOM 4486 O O . SER A 1 43 ? 16.516 10.758 -22.272 1.00 0.00 43 SER A O 5
ATOM 4494 N N . GLU A 1 44 ? 15.632 11.172 -20.228 1.00 0.00 44 GLU A N 5
ATOM 4495 C CA . GLU A 1 44 ? 16.839 11.824 -19.645 1.00 0.00 44 GLU A CA 5
ATOM 4496 C C . GLU A 1 44 ? 18.083 10.895 -19.447 1.00 0.00 44 GLU A C 5
ATOM 4497 O O . GLU A 1 44 ? 19.204 11.320 -19.743 1.00 0.00 44 GLU A O 5
ATOM 4509 N N . THR A 1 45 ? 17.893 9.665 -18.931 1.00 0.00 45 THR A N 5
ATOM 4510 C CA . THR A 1 45 ? 18.996 8.763 -18.498 1.00 0.00 45 THR A CA 5
ATOM 4511 C C . THR A 1 45 ? 19.503 7.850 -19.661 1.00 0.00 45 THR A C 5
ATOM 4512 O O . THR A 1 45 ? 20.688 7.932 -19.977 1.00 0.00 45 THR A O 5
ATOM 4523 N N . PHE A 1 46 ? 18.635 7.015 -20.278 1.00 0.00 46 PHE A N 5
ATOM 4524 C CA . PHE A 1 46 ? 18.973 5.891 -21.189 1.00 0.00 46 PHE A CA 5
ATOM 4525 C C . PHE A 1 46 ? 20.096 6.169 -22.227 1.00 0.00 46 PHE A C 5
ATOM 4526 O O . PHE A 1 46 ? 20.060 7.137 -22.989 1.00 0.00 46 PHE A O 5
ATOM 4543 N N . GLN A 1 47 ? 21.094 5.292 -22.095 1.00 0.00 47 GLN A N 5
ATOM 4544 C CA . GLN A 1 47 ? 22.536 5.521 -22.443 1.00 0.00 47 GLN A CA 5
ATOM 4545 C C . GLN A 1 47 ? 23.405 5.486 -21.145 1.00 0.00 47 GLN A C 5
ATOM 4546 O O . GLN A 1 47 ? 24.347 4.692 -21.080 1.00 0.00 47 GLN A O 5
ATOM 4560 N N . LYS A 1 48 ? 23.085 6.292 -20.108 1.00 0.00 48 LYS A N 5
ATOM 4561 C CA . LYS A 1 48 ? 23.590 6.074 -18.721 1.00 0.00 48 LYS A CA 5
ATOM 4562 C C . LYS A 1 48 ? 23.056 4.779 -18.022 1.00 0.00 48 LYS A C 5
ATOM 4563 O O . LYS A 1 48 ? 23.829 4.158 -17.288 1.00 0.00 48 LYS A O 5
ATOM 4582 N N . VAL A 1 49 ? 21.796 4.338 -18.267 1.00 0.00 49 VAL A N 5
ATOM 4583 C CA . VAL A 1 49 ? 21.337 2.944 -17.951 1.00 0.00 49 VAL A CA 5
ATOM 4584 C C . VAL A 1 49 ? 22.098 1.843 -18.761 1.00 0.00 49 VAL A C 5
ATOM 4585 O O . VAL A 1 49 ? 22.295 0.753 -18.224 1.00 0.00 49 VAL A O 5
ATOM 4598 N N . LYS A 1 50 ? 22.480 2.076 -20.035 1.00 0.00 50 LYS A N 5
ATOM 4599 C CA . LYS A 1 50 ? 23.243 1.074 -20.829 1.00 0.00 50 LYS A CA 5
ATOM 4600 C C . LYS A 1 50 ? 24.702 0.835 -20.336 1.00 0.00 50 LYS A C 5
ATOM 4601 O O . LYS A 1 50 ? 25.126 -0.320 -20.252 1.00 0.00 50 LYS A O 5
ATOM 4620 N N . GLU A 1 51 ? 25.434 1.902 -19.956 1.00 0.00 51 GLU A N 5
ATOM 4621 C CA . GLU A 1 51 ? 26.622 1.802 -19.062 1.00 0.00 51 GLU A CA 5
ATOM 4622 C C . GLU A 1 51 ? 26.352 1.120 -17.678 1.00 0.00 51 GLU A C 5
ATOM 4623 O O . GLU A 1 51 ? 2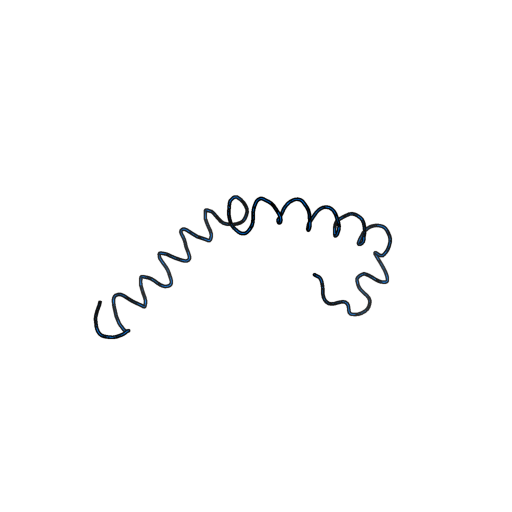7.200 0.350 -17.223 1.00 0.00 51 GLU A O 5
ATOM 4635 N N . LYS A 1 52 ? 25.198 1.400 -17.031 1.00 0.00 52 LYS A N 5
ATOM 4636 C CA . LYS A 1 52 ? 24.824 0.833 -15.711 1.00 0.00 52 LYS A CA 5
ATOM 4637 C C . LYS A 1 52 ? 23.702 -0.247 -15.856 1.00 0.00 52 LYS A C 5
ATOM 4638 O O . LYS A 1 52 ? 22.596 -0.080 -15.331 1.00 0.00 52 LYS A O 5
ATOM 4657 N N . LEU A 1 53 ? 23.991 -1.361 -16.569 1.00 0.00 53 LEU A N 5
ATOM 4658 C CA . LEU A 1 53 ? 23.050 -2.516 -16.730 1.00 0.00 53 LEU A CA 5
ATOM 4659 C C . LEU A 1 53 ? 22.363 -3.032 -15.420 1.00 0.00 53 LEU A C 5
ATOM 4660 O O . LEU A 1 53 ? 21.132 -3.096 -15.374 1.00 0.00 53 LEU A O 5
ATOM 4676 N N . LYS A 1 54 ? 23.153 -3.337 -14.368 1.00 0.00 54 LYS A N 5
ATOM 4677 C CA . LYS A 1 54 ? 22.644 -3.488 -12.981 1.00 0.00 54 LYS A CA 5
ATOM 4678 C C . LYS A 1 54 ? 23.294 -2.361 -12.127 1.00 0.00 54 LYS A C 5
ATOM 4679 O O . LYS A 1 54 ? 22.647 -1.330 -11.912 1.00 0.00 54 LYS A O 5
ATOM 4698 N N . ILE A 1 55 ? 24.555 -2.532 -11.677 1.00 0.00 55 ILE A N 5
ATOM 4699 C CA . ILE A 1 55 ? 25.334 -1.484 -10.965 1.00 0.00 55 ILE A CA 5
ATOM 4700 C C . ILE A 1 55 ? 26.766 -1.510 -11.578 1.00 0.00 55 ILE A C 5
ATOM 4701 O O . ILE A 1 55 ? 27.542 -2.443 -11.342 1.00 0.00 55 ILE A O 5
ATOM 4717 N N . ASP A 1 56 ? 27.086 -0.493 -12.401 1.00 0.00 56 ASP A N 5
ATOM 4718 C CA . ASP A 1 56 ? 28.381 -0.407 -13.130 1.00 0.00 56 ASP A CA 5
ATOM 4719 C C . ASP A 1 56 ? 28.720 1.099 -13.353 1.00 0.00 56 ASP A C 5
ATOM 4720 O O . ASP A 1 56 ? 29.412 1.672 -12.505 1.00 0.00 56 ASP A O 5
ATOM 4729 N N . SER A 1 57 ? 28.265 1.730 -14.463 1.00 0.00 57 SER A N 5
ATOM 4730 C CA . SER A 1 57 ? 28.577 3.140 -14.831 1.00 0.00 57 SER A CA 5
ATOM 4731 C C . SER A 1 57 ? 30.007 3.272 -15.400 1.00 0.00 57 SER A C 5
ATOM 4732 O O . SER A 1 57 ? 30.989 3.186 -14.627 1.00 0.00 57 SER A O 5
ATOM 4741 N N . THR A 1 1 ? -32.294 1.951 -16.716 1.00 0.00 1 THR A N 6
ATOM 4742 C CA . THR A 1 1 ? -32.559 0.789 -17.602 1.00 0.00 1 THR A CA 6
ATOM 4743 C C . THR A 1 1 ? -33.639 -0.183 -16.993 1.00 0.00 1 THR A C 6
ATOM 4744 O O . THR A 1 1 ? -33.285 -1.313 -16.642 1.00 0.00 1 THR A O 6
ATOM 4757 N N . PRO A 1 2 ? -34.959 0.171 -16.871 1.00 0.00 2 PRO A N 6
ATOM 4758 C CA . PRO A 1 2 ? -35.972 -0.694 -16.207 1.00 0.00 2 PRO A CA 6
ATOM 4759 C C . PRO A 1 2 ? -36.625 -1.714 -17.190 1.00 0.00 2 PRO A C 6
ATOM 4760 O O . PRO A 1 2 ? -37.070 -1.336 -18.279 1.00 0.00 2 PRO A O 6
ATOM 4771 N N . ASP A 1 3 ? -36.692 -2.997 -16.772 1.00 0.00 3 ASP A N 6
ATOM 4772 C CA . ASP A 1 3 ? -37.403 -4.087 -17.500 1.00 0.00 3 ASP A CA 6
ATOM 4773 C C . ASP A 1 3 ? -36.838 -4.378 -18.916 1.00 0.00 3 ASP A C 6
ATOM 4774 O O . ASP A 1 3 ? -35.862 -5.127 -19.026 1.00 0.00 3 ASP A O 6
ATOM 4783 N N . VAL A 1 4 ? -37.441 -3.805 -19.974 1.00 0.00 4 VAL A N 6
ATOM 4784 C CA . VAL A 1 4 ? -36.984 -4.028 -21.368 1.00 0.00 4 VAL A CA 6
ATOM 4785 C C . VAL A 1 4 ? -36.987 -2.664 -22.117 1.00 0.00 4 VAL A C 6
ATOM 4786 O O . VAL A 1 4 ? -36.370 -1.701 -21.645 1.00 0.00 4 VAL A O 6
ATOM 4799 N N . SER A 1 5 ? -37.580 -2.608 -23.323 1.00 0.00 5 SER A N 6
ATOM 4800 C CA . SER A 1 5 ? -37.308 -1.552 -24.348 1.00 0.00 5 SER A CA 6
ATOM 4801 C C . SER A 1 5 ? -35.789 -1.375 -24.690 1.00 0.00 5 SER A C 6
ATOM 4802 O O . SER A 1 5 ? -35.239 -0.271 -24.603 1.00 0.00 5 SER A O 6
ATOM 4810 N N . SER A 1 6 ? -35.114 -2.496 -25.038 1.00 0.00 6 SER A N 6
ATOM 4811 C CA . SER A 1 6 ? -33.627 -2.569 -25.183 1.00 0.00 6 SER A CA 6
ATOM 4812 C C . SER A 1 6 ? -32.851 -2.255 -23.860 1.00 0.00 6 SER A C 6
ATOM 4813 O O . SER A 1 6 ? -32.054 -1.313 -23.801 1.00 0.00 6 SER A O 6
ATOM 4821 N N . ALA A 1 7 ? -33.087 -3.063 -22.802 1.00 0.00 7 ALA A N 6
ATOM 4822 C CA . ALA A 1 7 ? -32.390 -2.915 -21.492 1.00 0.00 7 ALA A CA 6
ATOM 4823 C C . ALA A 1 7 ? -30.964 -3.533 -21.427 1.00 0.00 7 ALA A C 6
ATOM 4824 O O . ALA A 1 7 ? -30.075 -2.905 -20.850 1.00 0.00 7 ALA A O 6
ATOM 4831 N N . LEU A 1 8 ? -30.729 -4.724 -22.020 1.00 0.00 8 LEU A N 6
ATOM 4832 C CA . LEU A 1 8 ? -29.369 -5.291 -22.225 1.00 0.00 8 LEU A CA 6
ATOM 4833 C C . LEU A 1 8 ? -28.422 -4.468 -23.160 1.00 0.00 8 LEU A C 6
ATOM 4834 O O . LEU A 1 8 ? -27.217 -4.440 -22.902 1.00 0.00 8 LEU A O 6
ATOM 4850 N N . ASP A 1 9 ? -28.956 -3.779 -24.192 1.00 0.00 9 ASP A N 6
ATOM 4851 C CA . ASP A 1 9 ? -28.219 -2.730 -24.955 1.00 0.00 9 ASP A CA 6
ATOM 4852 C C . ASP A 1 9 ? -27.748 -1.509 -24.091 1.00 0.00 9 ASP A C 6
ATOM 4853 O O . ASP A 1 9 ? -26.588 -1.105 -24.198 1.00 0.00 9 ASP A O 6
ATOM 4862 N N . LYS A 1 10 ? -28.631 -0.952 -23.235 1.00 0.00 10 LYS A N 6
ATOM 4863 C CA . LYS A 1 10 ? -28.270 0.087 -22.225 1.00 0.00 10 LYS A CA 6
ATOM 4864 C C . LYS A 1 10 ? -27.285 -0.363 -21.093 1.00 0.00 10 LYS A C 6
ATOM 4865 O O . LYS A 1 10 ? -26.539 0.483 -20.597 1.00 0.00 10 LYS A O 6
ATOM 4884 N N . LEU A 1 11 ? -27.266 -1.652 -20.690 1.00 0.00 11 LEU A N 6
ATOM 4885 C CA . LEU A 1 11 ? -26.271 -2.208 -19.726 1.00 0.00 11 LEU A CA 6
ATOM 4886 C C . LEU A 1 11 ? -24.838 -2.411 -20.311 1.00 0.00 11 LEU A C 6
ATOM 4887 O O . LEU A 1 11 ? -23.871 -2.102 -19.612 1.00 0.00 11 LEU A O 6
ATOM 4903 N N . LYS A 1 12 ? -24.678 -2.909 -21.555 1.00 0.00 12 LYS A N 6
ATOM 4904 C CA . LYS A 1 12 ? -23.359 -2.911 -22.261 1.00 0.00 12 LYS A CA 6
ATOM 4905 C C . LYS A 1 12 ? -22.802 -1.519 -22.701 1.00 0.00 12 LYS A C 6
ATOM 4906 O O . LYS A 1 12 ? -21.581 -1.356 -22.741 1.00 0.00 12 LYS A O 6
ATOM 4925 N N . GLU A 1 13 ? -23.670 -0.530 -23.002 1.00 0.00 13 GLU A N 6
ATOM 4926 C CA . GLU A 1 13 ? -23.253 0.883 -23.212 1.00 0.00 13 GLU A CA 6
ATOM 4927 C C . GLU A 1 13 ? -22.870 1.596 -21.876 1.00 0.00 13 GLU A C 6
ATOM 4928 O O . GLU A 1 13 ? -21.757 2.124 -21.797 1.00 0.00 13 GLU A O 6
ATOM 4940 N N . PHE A 1 14 ? -23.742 1.576 -20.840 1.00 0.00 14 PHE A N 6
ATOM 4941 C CA . PHE A 1 14 ? -23.360 1.978 -19.459 1.00 0.00 14 PHE A CA 6
ATOM 4942 C C . PHE A 1 14 ? -22.753 0.757 -18.698 1.00 0.00 14 PHE A C 6
ATOM 4943 O O . PHE A 1 14 ? -23.415 0.081 -17.902 1.00 0.00 14 PHE A O 6
ATOM 4960 N N . GLY A 1 15 ? -21.475 0.500 -18.989 1.00 0.00 15 GLY A N 6
ATOM 4961 C CA . GLY A 1 15 ? -20.747 -0.705 -18.532 1.00 0.00 15 GLY A CA 6
ATOM 4962 C C . GLY A 1 15 ? -19.404 -0.910 -19.273 1.00 0.00 15 GLY A C 6
ATOM 4963 O O . GLY A 1 15 ? -18.388 -1.110 -18.606 1.00 0.00 15 GLY A O 6
ATOM 4967 N N . ASN A 1 16 ? -19.350 -0.738 -20.612 1.00 0.00 16 ASN A N 6
ATOM 4968 C CA . ASN A 1 16 ? -18.177 -0.097 -21.280 1.00 0.00 16 ASN A CA 6
ATOM 4969 C C . ASN A 1 16 ? -17.816 1.338 -20.750 1.00 0.00 16 ASN A C 6
ATOM 4970 O O . ASN A 1 16 ? -16.631 1.644 -20.612 1.00 0.00 16 ASN A O 6
ATOM 4981 N N . THR A 1 17 ? -18.808 2.180 -20.377 1.00 0.00 17 THR A N 6
ATOM 4982 C CA . THR A 1 17 ? -18.604 3.277 -19.385 1.00 0.00 17 THR A CA 6
ATOM 4983 C C . THR A 1 17 ? -18.293 2.655 -17.980 1.00 0.00 17 THR A C 6
ATOM 4984 O O . THR A 1 17 ? -18.838 1.618 -17.593 1.00 0.00 17 THR A O 6
ATOM 4995 N N . LEU A 1 18 ? -17.382 3.296 -17.236 1.00 0.00 18 LEU A N 6
ATOM 4996 C CA . LEU A 1 18 ? -16.802 2.764 -15.945 1.00 0.00 18 LEU A CA 6
ATOM 4997 C C . LEU A 1 18 ? -15.681 1.689 -16.034 1.00 0.00 18 LEU A C 6
ATOM 4998 O O . LEU A 1 18 ? -14.819 1.597 -15.154 1.00 0.00 18 LEU A O 6
ATOM 5014 N N . GLU A 1 19 ? -15.727 0.899 -17.099 1.00 0.00 19 GLU A N 6
ATOM 5015 C CA . GLU A 1 19 ? -14.681 -0.091 -17.465 1.00 0.00 19 GLU A CA 6
ATOM 5016 C C . GLU A 1 19 ? -13.607 0.525 -18.408 1.00 0.00 19 GLU A C 6
ATOM 5017 O O . GLU A 1 19 ? -12.497 0.809 -17.952 1.00 0.00 19 GLU A O 6
ATOM 5029 N N . ASP A 1 20 ? -13.942 0.742 -19.696 1.00 0.00 20 ASP A N 6
ATOM 5030 C CA . ASP A 1 20 ? -13.076 1.474 -20.662 1.00 0.00 20 ASP A CA 6
ATOM 5031 C C . ASP A 1 20 ? -12.909 2.999 -20.358 1.00 0.00 20 ASP A C 6
ATOM 5032 O O . ASP A 1 20 ? -11.801 3.509 -20.531 1.00 0.00 20 ASP A O 6
ATOM 5041 N N . LYS A 1 21 ? -13.963 3.710 -19.893 1.00 0.00 21 LYS A N 6
ATOM 5042 C CA . LYS A 1 21 ? -13.843 5.109 -19.389 1.00 0.00 21 LYS A CA 6
ATOM 5043 C C . LYS A 1 21 ? -12.908 5.297 -18.147 1.00 0.00 21 LYS A C 6
ATOM 5044 O O . LYS A 1 21 ? -12.189 6.300 -18.113 1.00 0.00 21 LYS A O 6
ATOM 5063 N N . ALA A 1 22 ? -12.877 4.364 -17.168 1.00 0.00 22 ALA A N 6
ATOM 5064 C CA . ALA A 1 22 ? -11.815 4.350 -16.123 1.00 0.00 22 ALA A CA 6
ATOM 5065 C C . ALA A 1 22 ? -10.393 3.948 -16.619 1.00 0.00 22 ALA A C 6
ATOM 5066 O O . ALA A 1 22 ? -9.420 4.551 -16.162 1.00 0.00 22 ALA A O 6
ATOM 5073 N N . ARG A 1 23 ? -10.265 2.972 -17.549 1.00 0.00 23 ARG A N 6
ATOM 5074 C CA . ARG A 1 23 ? -8.977 2.631 -18.217 1.00 0.00 23 ARG A CA 6
ATOM 5075 C C . ARG A 1 23 ? -8.733 3.561 -19.455 1.00 0.00 23 ARG A C 6
ATOM 5076 O O . ARG A 1 23 ? -8.820 3.145 -20.613 1.00 0.00 23 ARG A O 6
ATOM 5097 N N . GLU A 1 24 ? -8.470 4.845 -19.157 1.00 0.00 24 GLU A N 6
ATOM 5098 C CA . GLU A 1 24 ? -8.558 5.994 -20.105 1.00 0.00 24 GLU A CA 6
ATOM 5099 C C . GLU A 1 24 ? -8.368 7.285 -19.251 1.00 0.00 24 GLU A C 6
ATOM 5100 O O . GLU A 1 24 ? -7.417 8.031 -19.502 1.00 0.00 24 GLU A O 6
ATOM 5112 N N . LEU A 1 25 ? -9.249 7.546 -18.253 1.00 0.00 25 LEU A N 6
ATOM 5113 C CA . LEU A 1 25 ? -9.054 8.627 -17.249 1.00 0.00 25 LEU A CA 6
ATOM 5114 C C . LEU A 1 25 ? -7.856 8.369 -16.280 1.00 0.00 25 LEU A C 6
ATOM 5115 O O . LEU A 1 25 ? -7.035 9.269 -16.105 1.00 0.00 25 LEU A O 6
ATOM 5131 N N . ILE A 1 26 ? -7.738 7.161 -15.686 1.00 0.00 26 ILE A N 6
ATOM 5132 C CA . ILE A 1 26 ? -6.565 6.756 -14.849 1.00 0.00 26 ILE A CA 6
ATOM 5133 C C . ILE A 1 26 ? -5.258 6.620 -15.706 1.00 0.00 26 ILE A C 6
ATOM 5134 O O . ILE A 1 26 ? -4.224 7.126 -15.268 1.00 0.00 26 ILE A O 6
ATOM 5150 N N . SER A 1 27 ? -5.294 5.981 -16.898 1.00 0.00 27 SER A N 6
ATOM 5151 C CA . SER A 1 27 ? -4.143 5.940 -17.853 1.00 0.00 27 SER A CA 6
ATOM 5152 C C . SER A 1 27 ? -3.559 7.318 -18.313 1.00 0.00 27 SER A C 6
ATOM 5153 O O . SER A 1 27 ? -2.336 7.443 -18.435 1.00 0.00 27 SER A O 6
ATOM 5161 N N . ARG A 1 28 ? -4.415 8.338 -18.528 1.00 0.00 28 ARG A N 6
ATOM 5162 C CA . ARG A 1 28 ? -3.985 9.753 -18.727 1.00 0.00 28 ARG A CA 6
ATOM 5163 C C . ARG A 1 28 ? -3.400 10.430 -17.443 1.00 0.00 28 ARG A C 6
ATOM 5164 O O . ARG A 1 28 ? -2.407 11.156 -17.547 1.00 0.00 28 ARG A O 6
ATOM 5185 N N . ILE A 1 29 ? -4.013 10.208 -16.262 1.00 0.00 29 ILE A N 6
ATOM 5186 C CA . ILE A 1 29 ? -3.599 10.812 -14.966 1.00 0.00 29 ILE A CA 6
ATOM 5187 C C . ILE A 1 29 ? -2.287 10.122 -14.476 1.00 0.00 29 ILE A C 6
ATOM 5188 O O . ILE A 1 29 ? -1.202 10.631 -14.762 1.00 0.00 29 ILE A O 6
ATOM 5204 N N . LYS A 1 30 ? -2.380 8.984 -13.762 1.00 0.00 30 LYS A N 6
ATOM 5205 C CA . LYS A 1 30 ? -1.221 8.293 -13.108 1.00 0.00 30 LYS A CA 6
ATOM 5206 C C . LYS A 1 30 ? -0.398 9.230 -12.159 1.00 0.00 30 LYS A C 6
ATOM 5207 O O . LYS A 1 30 ? 0.762 9.557 -12.428 1.00 0.00 30 LYS A O 6
ATOM 5226 N N . GLN A 1 31 ? -1.046 9.711 -11.076 1.00 0.00 31 GLN A N 6
ATOM 5227 C CA . GLN A 1 31 ? -0.552 10.824 -10.222 1.00 0.00 31 GLN A CA 6
ATOM 5228 C C . GLN A 1 31 ? -0.316 12.171 -10.988 1.00 0.00 31 GLN A C 6
ATOM 5229 O O . GLN A 1 31 ? 0.815 12.654 -11.093 1.00 0.00 31 GLN A O 6
ATOM 5243 N N . SER A 1 32 ? -1.420 12.746 -11.516 1.00 0.00 32 SER A N 6
ATOM 5244 C CA . SER A 1 32 ? -1.444 14.003 -12.337 1.00 0.00 32 SER A CA 6
ATOM 5245 C C . SER A 1 32 ? -1.043 13.717 -13.809 1.00 0.00 32 SER A C 6
ATOM 5246 O O . SER A 1 32 ? -0.049 13.030 -14.053 1.00 0.00 32 SER A O 6
ATOM 5254 N N . GLU A 1 33 ? -1.767 14.303 -14.788 1.00 0.00 33 GLU A N 6
ATOM 5255 C CA . GLU A 1 33 ? -1.347 14.278 -16.230 1.00 0.00 33 GLU A CA 6
ATOM 5256 C C . GLU A 1 33 ? -0.151 15.217 -16.653 1.00 0.00 33 GLU A C 6
ATOM 5257 O O . GLU A 1 33 ? 0.024 15.522 -17.837 1.00 0.00 33 GLU A O 6
ATOM 5269 N N . LEU A 1 34 ? 0.714 15.581 -15.688 1.00 0.00 34 LEU A N 6
ATOM 5270 C CA . LEU A 1 34 ? 2.120 16.007 -15.922 1.00 0.00 34 LEU A CA 6
ATOM 5271 C C . LEU A 1 34 ? 3.056 14.761 -15.816 1.00 0.00 34 LEU A C 6
ATOM 5272 O O . LEU A 1 34 ? 3.902 14.559 -16.690 1.00 0.00 34 LEU A O 6
ATOM 5288 N N . SER A 1 35 ? 2.844 13.889 -14.804 1.00 0.00 35 SER A N 6
ATOM 5289 C CA . SER A 1 35 ? 3.121 12.437 -14.910 1.00 0.00 35 SER A CA 6
ATOM 5290 C C . SER A 1 35 ? 2.164 11.707 -15.925 1.00 0.00 35 SER A C 6
ATOM 5291 O O . SER A 1 35 ? 1.635 12.313 -16.862 1.00 0.00 35 SER A O 6
ATOM 5299 N N . ALA A 1 36 ? 2.049 10.373 -15.791 1.00 0.00 36 ALA A N 6
ATOM 5300 C CA . ALA A 1 36 ? 1.787 9.417 -16.924 1.00 0.00 36 ALA A CA 6
ATOM 5301 C C . ALA A 1 36 ? 2.920 9.345 -17.992 1.00 0.00 36 ALA A C 6
ATOM 5302 O O . ALA A 1 36 ? 3.415 8.257 -18.290 1.00 0.00 36 ALA A O 6
ATOM 5309 N N . LYS A 1 37 ? 3.322 10.505 -18.540 1.00 0.00 37 LYS A N 6
ATOM 5310 C CA . LYS A 1 37 ? 4.533 10.639 -19.400 1.00 0.00 37 LYS A CA 6
ATOM 5311 C C . LYS A 1 37 ? 5.893 10.506 -18.641 1.00 0.00 37 LYS A C 6
ATOM 5312 O O . LYS A 1 37 ? 6.802 9.865 -19.172 1.00 0.00 37 LYS A O 6
ATOM 5331 N N . MET A 1 38 ? 6.022 11.045 -17.406 1.00 0.00 38 MET A N 6
ATOM 5332 C CA . MET A 1 38 ? 7.136 10.710 -16.476 1.00 0.00 38 MET A CA 6
ATOM 5333 C C . MET A 1 38 ? 7.186 9.212 -16.048 1.00 0.00 38 MET A C 6
ATOM 5334 O O . MET A 1 38 ? 8.282 8.653 -16.060 1.00 0.00 38 MET A O 6
ATOM 5348 N N . ARG A 1 39 ? 6.053 8.562 -15.688 1.00 0.00 39 ARG A N 6
ATOM 5349 C CA . ARG A 1 39 ? 6.034 7.112 -15.312 1.00 0.00 39 ARG A CA 6
ATOM 5350 C C . ARG A 1 39 ? 6.312 6.109 -16.477 1.00 0.00 39 ARG A C 6
ATOM 5351 O O . ARG A 1 39 ? 7.040 5.135 -16.263 1.00 0.00 39 ARG A O 6
ATOM 5372 N N . GLU A 1 40 ? 5.798 6.360 -17.699 1.00 0.00 40 GLU A N 6
ATOM 5373 C CA . GLU A 1 40 ? 6.262 5.673 -18.945 1.00 0.00 40 GLU A CA 6
ATOM 5374 C C . GLU A 1 40 ? 7.778 5.874 -19.285 1.00 0.00 40 GLU A C 6
ATOM 5375 O O . GLU A 1 40 ? 8.435 4.909 -19.686 1.00 0.00 40 GLU A O 6
ATOM 5387 N N . TRP A 1 41 ? 8.328 7.093 -19.098 1.00 0.00 41 TRP A N 6
ATOM 5388 C CA . TRP A 1 41 ? 9.787 7.365 -19.193 1.00 0.00 41 TRP A CA 6
ATOM 5389 C C . TRP A 1 41 ? 10.661 6.666 -18.098 1.00 0.00 41 TRP A C 6
ATOM 5390 O O . TRP A 1 41 ? 11.736 6.182 -18.452 1.00 0.00 41 TRP A O 6
ATOM 5411 N N . PHE A 1 42 ? 10.261 6.630 -16.805 1.00 0.00 42 PHE A N 6
ATOM 5412 C CA . PHE A 1 42 ? 11.040 5.935 -15.727 1.00 0.00 42 PHE A CA 6
ATOM 5413 C C . PHE A 1 42 ? 11.170 4.392 -15.928 1.00 0.00 42 PHE A C 6
ATOM 5414 O O . PHE A 1 42 ? 12.238 3.834 -15.664 1.00 0.00 42 PHE A O 6
ATOM 5431 N N . SER A 1 43 ? 10.099 3.732 -16.412 1.00 0.00 43 SER A N 6
ATOM 5432 C CA . SER A 1 43 ? 10.143 2.313 -16.858 1.00 0.00 43 SER A CA 6
ATOM 5433 C C . SER A 1 43 ? 11.021 2.037 -18.120 1.00 0.00 43 SER A C 6
ATOM 5434 O O . SER A 1 43 ? 11.807 1.089 -18.099 1.00 0.00 43 SER A O 6
ATOM 5442 N N . GLU A 1 44 ? 10.914 2.861 -19.186 1.00 0.00 44 GLU A N 6
ATOM 5443 C CA . GLU A 1 44 ? 11.784 2.760 -20.394 1.00 0.00 44 GLU A CA 6
ATOM 5444 C C . GLU A 1 44 ? 13.295 3.099 -20.171 1.00 0.00 44 GLU A C 6
ATOM 5445 O O . GLU A 1 44 ? 14.141 2.413 -20.747 1.00 0.00 44 GLU A O 6
ATOM 5457 N N . THR A 1 45 ? 13.633 4.115 -19.352 1.00 0.00 45 THR A N 6
ATOM 5458 C CA . THR A 1 45 ? 15.033 4.411 -18.921 1.00 0.00 45 THR A CA 6
ATOM 5459 C C . THR A 1 45 ? 15.675 3.281 -18.043 1.00 0.00 45 THR A C 6
ATOM 5460 O O . THR A 1 45 ? 16.835 2.936 -18.279 1.00 0.00 45 THR A O 6
ATOM 5471 N N . PHE A 1 46 ? 14.934 2.688 -17.080 1.00 0.00 46 PHE A N 6
ATOM 5472 C CA . PHE A 1 46 ? 15.337 1.439 -16.369 1.00 0.00 46 PHE A CA 6
ATOM 5473 C C . PHE A 1 46 ? 15.635 0.213 -17.300 1.00 0.00 46 PHE A C 6
ATOM 5474 O O . PHE A 1 46 ? 16.689 -0.410 -17.147 1.00 0.00 46 PHE A O 6
ATOM 5491 N N . GLN A 1 47 ? 14.749 -0.091 -18.272 1.00 0.00 47 GLN A N 6
ATOM 5492 C CA . GLN A 1 47 ? 15.024 -1.071 -19.366 1.00 0.00 47 GLN A CA 6
ATOM 5493 C C . GLN A 1 47 ? 16.241 -0.737 -20.295 1.00 0.00 47 GLN A C 6
ATOM 5494 O O . GLN A 1 47 ? 16.922 -1.667 -20.727 1.00 0.00 47 GLN A O 6
ATOM 5508 N N . LYS A 1 48 ? 16.521 0.550 -20.589 1.00 0.00 48 LYS A N 6
ATOM 5509 C CA . LYS A 1 48 ? 17.719 0.992 -21.360 1.00 0.00 48 LYS A CA 6
ATOM 5510 C C . LYS A 1 48 ? 19.094 0.675 -20.684 1.00 0.00 48 LYS A C 6
ATOM 5511 O O . LYS A 1 48 ? 19.994 0.201 -21.381 1.00 0.00 48 LYS A O 6
ATOM 5530 N N . VAL A 1 49 ? 19.251 0.887 -19.356 1.00 0.00 49 VAL A N 6
ATOM 5531 C CA . VAL A 1 49 ? 20.422 0.372 -18.569 1.00 0.00 49 VAL A CA 6
ATOM 5532 C C . VAL A 1 49 ? 20.522 -1.186 -18.563 1.00 0.00 49 VAL A C 6
ATOM 5533 O O . VAL A 1 49 ? 21.629 -1.710 -18.692 1.00 0.00 49 VAL A O 6
ATOM 5546 N N . LYS A 1 50 ? 19.401 -1.909 -18.375 1.00 0.00 50 LYS A N 6
ATOM 5547 C CA . LYS A 1 50 ? 19.389 -3.395 -18.338 1.00 0.00 50 LYS A CA 6
ATOM 5548 C C . LYS A 1 50 ? 19.778 -4.086 -19.684 1.00 0.00 50 LYS A C 6
ATOM 5549 O O . LYS A 1 50 ? 20.596 -5.009 -19.677 1.00 0.00 50 LYS A O 6
ATOM 5568 N N . GLU A 1 51 ? 19.243 -3.600 -20.821 1.00 0.00 51 GLU A N 6
ATOM 5569 C CA . GLU A 1 51 ? 19.772 -3.890 -22.184 1.00 0.00 51 GLU A CA 6
ATOM 5570 C C . GLU A 1 51 ? 21.269 -3.500 -22.430 1.00 0.00 51 GLU A C 6
ATOM 5571 O O . GLU A 1 51 ? 21.951 -4.221 -23.163 1.00 0.00 51 GLU A O 6
ATOM 5583 N N . LYS A 1 52 ? 21.759 -2.382 -21.847 1.00 0.00 52 LYS A N 6
ATOM 5584 C CA . LYS A 1 52 ? 23.170 -1.918 -22.015 1.00 0.00 52 LYS A CA 6
ATOM 5585 C C . LYS A 1 52 ? 23.989 -2.016 -20.682 1.00 0.00 52 LYS A C 6
ATOM 5586 O O . LYS A 1 52 ? 24.672 -1.067 -20.283 1.00 0.00 52 LYS A O 6
ATOM 5605 N N . LEU A 1 53 ? 23.947 -3.185 -20.004 1.00 0.00 53 LEU A N 6
ATOM 5606 C CA . LEU A 1 53 ? 24.614 -3.391 -18.688 1.00 0.00 53 LEU A CA 6
ATOM 5607 C C . LEU A 1 53 ? 26.160 -3.627 -18.791 1.00 0.00 53 LEU A C 6
ATOM 5608 O O . LEU A 1 53 ? 26.680 -3.945 -19.868 1.00 0.00 53 LEU A O 6
ATOM 5624 N N . LYS A 1 54 ? 26.886 -3.500 -17.658 1.00 0.00 54 LYS A N 6
ATOM 5625 C CA . LYS A 1 54 ? 28.348 -3.768 -17.598 1.00 0.00 54 LYS A CA 6
ATOM 5626 C C . LYS A 1 54 ? 28.570 -5.292 -17.391 1.00 0.00 54 LYS A C 6
ATOM 5627 O O . LYS A 1 54 ? 28.255 -5.841 -16.329 1.00 0.00 54 LYS A O 6
ATOM 5646 N N . ILE A 1 55 ? 29.110 -5.951 -18.431 1.00 0.00 55 ILE A N 6
ATOM 5647 C CA . ILE A 1 55 ? 29.390 -7.414 -18.424 1.00 0.00 55 ILE A CA 6
ATOM 5648 C C . ILE A 1 55 ? 30.801 -7.633 -19.050 1.00 0.00 55 ILE A C 6
ATOM 5649 O O . ILE A 1 55 ? 30.942 -7.849 -20.257 1.00 0.00 55 ILE A O 6
ATOM 5665 N N . ASP A 1 56 ? 31.853 -7.564 -18.205 1.00 0.00 56 ASP A N 6
ATOM 5666 C CA . ASP A 1 56 ? 33.265 -7.736 -18.643 1.00 0.00 56 ASP A CA 6
ATOM 5667 C C . ASP A 1 56 ? 34.015 -8.516 -17.522 1.00 0.00 56 ASP A C 6
ATOM 5668 O O . ASP A 1 56 ? 33.988 -9.749 -17.547 1.00 0.00 56 ASP A O 6
ATOM 5677 N N . SER A 1 57 ? 34.667 -7.824 -16.556 1.00 0.00 57 SER A N 6
ATOM 5678 C CA . SER A 1 57 ? 35.399 -8.443 -15.414 1.00 0.00 57 SER A CA 6
ATOM 5679 C C . SER A 1 57 ? 36.696 -9.153 -15.865 1.00 0.00 57 SER A C 6
ATOM 5680 O O . SER A 1 57 ? 36.641 -10.321 -16.315 1.00 0.00 57 SER A O 6
ATOM 5689 N N . THR A 1 1 ? -31.084 -19.703 -13.399 1.00 0.00 1 THR A N 7
ATOM 5690 C CA . THR A 1 1 ? -31.976 -19.337 -14.526 1.00 0.00 1 THR A CA 7
ATOM 5691 C C . THR A 1 1 ? -31.384 -18.075 -15.244 1.00 0.00 1 THR A C 7
ATOM 5692 O O . THR A 1 1 ? -31.099 -17.097 -14.540 1.00 0.00 1 THR A O 7
ATOM 5705 N N . PRO A 1 2 ? -31.230 -17.994 -16.605 1.00 0.00 2 PRO A N 7
ATOM 5706 C CA . PRO A 1 2 ? -30.708 -16.777 -17.287 1.00 0.00 2 PRO A CA 7
ATOM 5707 C C . PRO A 1 2 ? -31.798 -15.663 -17.389 1.00 0.00 2 PRO A C 7
ATOM 5708 O O . PRO A 1 2 ? -32.764 -15.784 -18.150 1.00 0.00 2 PRO A O 7
ATOM 5719 N N . ASP A 1 3 ? -31.638 -14.601 -16.579 1.00 0.00 3 ASP A N 7
ATOM 5720 C CA . ASP A 1 3 ? -32.627 -13.493 -16.481 1.00 0.00 3 ASP A CA 7
ATOM 5721 C C . ASP A 1 3 ? -31.940 -12.179 -16.021 1.00 0.00 3 ASP A C 7
ATOM 5722 O O . ASP A 1 3 ? -30.995 -12.177 -15.222 1.00 0.00 3 ASP A O 7
ATOM 5731 N N . VAL A 1 4 ? -32.475 -11.051 -16.522 1.00 0.00 4 VAL A N 7
ATOM 5732 C CA . VAL A 1 4 ? -31.953 -9.689 -16.217 1.00 0.00 4 VAL A CA 7
ATOM 5733 C C . VAL A 1 4 ? -32.620 -9.188 -14.883 1.00 0.00 4 VAL A C 7
ATOM 5734 O O . VAL A 1 4 ? -33.790 -9.483 -14.606 1.00 0.00 4 VAL A O 7
ATOM 5747 N N . SER A 1 5 ? -31.878 -8.406 -14.076 1.00 0.00 5 SER A N 7
ATOM 5748 C CA . SER A 1 5 ? -32.431 -7.731 -12.867 1.00 0.00 5 SER A CA 7
ATOM 5749 C C . SER A 1 5 ? -31.719 -6.353 -12.748 1.00 0.00 5 SER A C 7
ATOM 5750 O O . SER A 1 5 ? -30.814 -6.162 -11.928 1.00 0.00 5 SER A O 7
ATOM 5758 N N . SER A 1 6 ? -32.104 -5.411 -13.636 1.00 0.00 6 SER A N 7
ATOM 5759 C CA . SER A 1 6 ? -31.341 -4.156 -13.919 1.00 0.00 6 SER A CA 7
ATOM 5760 C C . SER A 1 6 ? -29.798 -4.300 -14.175 1.00 0.00 6 SER A C 7
ATOM 5761 O O . SER A 1 6 ? -28.999 -3.503 -13.675 1.00 0.00 6 SER A O 7
ATOM 5769 N N . ALA A 1 7 ? -29.388 -5.300 -14.985 1.00 0.00 7 ALA A N 7
ATOM 5770 C CA . ALA A 1 7 ? -27.975 -5.477 -15.419 1.00 0.00 7 ALA A CA 7
ATOM 5771 C C . ALA A 1 7 ? -27.671 -4.702 -16.733 1.00 0.00 7 ALA A C 7
ATOM 5772 O O . ALA A 1 7 ? -26.775 -3.853 -16.734 1.00 0.00 7 ALA A O 7
ATOM 5779 N N . LEU A 1 8 ? -28.436 -4.950 -17.820 1.00 0.00 8 LEU A N 7
ATOM 5780 C CA . LEU A 1 8 ? -28.412 -4.107 -19.049 1.00 0.00 8 LEU A CA 7
ATOM 5781 C C . LEU A 1 8 ? -28.878 -2.630 -18.850 1.00 0.00 8 LEU A C 7
ATOM 5782 O O . LEU A 1 8 ? -28.236 -1.732 -19.399 1.00 0.00 8 LEU A O 7
ATOM 5798 N N . ASP A 1 9 ? -29.952 -2.385 -18.071 1.00 0.00 9 ASP A N 7
ATOM 5799 C CA . ASP A 1 9 ? -30.447 -1.018 -17.732 1.00 0.00 9 ASP A CA 7
ATOM 5800 C C . ASP A 1 9 ? -29.394 -0.082 -17.047 1.00 0.00 9 ASP A C 7
ATOM 5801 O O . ASP A 1 9 ? -29.193 1.040 -17.522 1.00 0.00 9 ASP A O 7
ATOM 5810 N N . LYS A 1 10 ? -28.712 -0.553 -15.982 1.00 0.00 10 LYS A N 7
ATOM 5811 C CA . LYS A 1 10 ? -27.542 0.152 -15.377 1.00 0.00 10 LYS A CA 7
ATOM 5812 C C . LYS A 1 10 ? -26.319 0.343 -16.332 1.00 0.00 10 LYS A C 7
ATOM 5813 O O . LYS A 1 10 ? -25.733 1.429 -16.345 1.00 0.00 10 LYS A O 7
ATOM 5832 N N . LEU A 1 11 ? -25.962 -0.666 -17.154 1.00 0.00 11 LEU A N 7
ATOM 5833 C CA . LEU A 1 11 ? -24.943 -0.529 -18.237 1.00 0.00 11 LEU A CA 7
ATOM 5834 C C . LEU A 1 11 ? -25.211 0.577 -19.314 1.00 0.00 11 LEU A C 7
ATOM 5835 O O . LEU A 1 11 ? -24.235 1.101 -19.854 1.00 0.00 11 LEU A O 7
ATOM 5851 N N . LYS A 1 12 ? -26.473 0.966 -19.612 1.00 0.00 12 LYS A N 7
ATOM 5852 C CA . LYS A 1 12 ? -26.786 2.036 -20.605 1.00 0.00 12 LYS A CA 7
ATOM 5853 C C . LYS A 1 12 ? -26.219 3.449 -20.254 1.00 0.00 12 LYS A C 7
ATOM 5854 O O . LYS A 1 12 ? -25.519 4.024 -21.092 1.00 0.00 12 LYS A O 7
ATOM 5873 N N . GLU A 1 13 ? -26.513 4.007 -19.056 1.00 0.00 13 GLU A N 7
ATOM 5874 C CA . GLU A 1 13 ? -26.113 5.397 -18.694 1.00 0.00 13 GLU A CA 7
ATOM 5875 C C . GLU A 1 13 ? -24.599 5.585 -18.376 1.00 0.00 13 GLU A C 7
ATOM 5876 O O . GLU A 1 13 ? -23.970 6.434 -19.013 1.00 0.00 13 GLU A O 7
ATOM 5888 N N . PHE A 1 14 ? -24.005 4.798 -17.448 1.00 0.00 14 PHE A N 7
ATOM 5889 C CA . PHE A 1 14 ? -22.527 4.810 -17.211 1.00 0.00 14 PHE A CA 7
ATOM 5890 C C . PHE A 1 14 ? -21.624 4.178 -18.323 1.00 0.00 14 PHE A C 7
ATOM 5891 O O . PHE A 1 14 ? -20.453 4.556 -18.416 1.00 0.00 14 PHE A O 7
ATOM 5908 N N . GLY A 1 15 ? -22.149 3.270 -19.175 1.00 0.00 15 GLY A N 7
ATOM 5909 C CA . GLY A 1 15 ? -21.475 2.867 -20.441 1.00 0.00 15 GLY A CA 7
ATOM 5910 C C . GLY A 1 15 ? -21.294 4.008 -21.472 1.00 0.00 15 GLY A C 7
ATOM 5911 O O . GLY A 1 15 ? -20.163 4.270 -21.878 1.00 0.00 15 GLY A O 7
ATOM 5915 N N . ASN A 1 16 ? -22.390 4.709 -21.831 1.00 0.00 16 ASN A N 7
ATOM 5916 C CA . ASN A 1 16 ? -22.344 5.988 -22.603 1.00 0.00 16 ASN A CA 7
ATOM 5917 C C . ASN A 1 16 ? -21.485 7.150 -21.990 1.00 0.00 16 ASN A C 7
ATOM 5918 O O . ASN A 1 16 ? -20.877 7.903 -22.757 1.00 0.00 16 ASN A O 7
ATOM 5929 N N . THR A 1 17 ? -21.403 7.279 -20.648 1.00 0.00 17 THR A N 7
ATOM 5930 C CA . THR A 1 17 ? -20.419 8.168 -19.955 1.00 0.00 17 THR A CA 7
ATOM 5931 C C . THR A 1 17 ? -18.933 7.817 -20.304 1.00 0.00 17 THR A C 7
ATOM 5932 O O . THR A 1 17 ? -18.199 8.709 -20.736 1.00 0.00 17 THR A O 7
ATOM 5943 N N . LEU A 1 18 ? -18.518 6.537 -20.166 1.00 0.00 18 LEU A N 7
ATOM 5944 C CA . LEU A 1 18 ? -17.189 6.052 -20.659 1.00 0.00 18 LEU A CA 7
ATOM 5945 C C . LEU A 1 18 ? -16.983 5.818 -22.194 1.00 0.00 18 LEU A C 7
ATOM 5946 O O . LEU A 1 18 ? -15.891 5.416 -22.604 1.00 0.00 18 LEU A O 7
ATOM 5962 N N . GLU A 1 19 ? -17.979 6.147 -23.033 1.00 0.00 19 GLU A N 7
ATOM 5963 C CA . GLU A 1 19 ? -17.803 6.326 -24.500 1.00 0.00 19 GLU A CA 7
ATOM 5964 C C . GLU A 1 19 ? -17.159 7.710 -24.815 1.00 0.00 19 GLU A C 7
ATOM 5965 O O . GLU A 1 19 ? -16.049 7.742 -25.351 1.00 0.00 19 GLU A O 7
ATOM 5977 N N . ASP A 1 20 ? -17.814 8.833 -24.439 1.00 0.00 20 ASP A N 7
ATOM 5978 C CA . ASP A 1 20 ? -17.224 10.204 -24.525 1.00 0.00 20 ASP A CA 7
ATOM 5979 C C . ASP A 1 20 ? -15.875 10.436 -23.772 1.00 0.00 20 ASP A C 7
ATOM 5980 O O . ASP A 1 20 ? -14.962 11.040 -24.340 1.00 0.00 20 ASP A O 7
ATOM 5989 N N . LYS A 1 21 ? -15.753 9.932 -22.528 1.00 0.00 21 LYS A N 7
ATOM 5990 C CA . LYS A 1 21 ? -14.479 9.946 -21.750 1.00 0.00 21 LYS A CA 7
ATOM 5991 C C . LYS A 1 21 ? -13.300 9.128 -22.364 1.00 0.00 21 LYS A C 7
ATOM 5992 O O . LYS A 1 21 ? -12.163 9.591 -22.263 1.00 0.00 21 LYS A O 7
ATOM 6011 N N . ALA A 1 22 ? -13.532 7.956 -22.993 1.00 0.00 22 ALA A N 7
ATOM 6012 C CA . ALA A 1 22 ? -12.467 7.200 -23.710 1.00 0.00 22 ALA A CA 7
ATOM 6013 C C . ALA A 1 22 ? -11.918 7.886 -24.994 1.00 0.00 22 ALA A C 7
ATOM 6014 O O . ALA A 1 22 ? -10.700 8.027 -25.110 1.00 0.00 22 ALA A O 7
ATOM 6021 N N . ARG A 1 23 ? -12.782 8.345 -25.925 1.00 0.00 23 ARG A N 7
ATOM 6022 C CA . ARG A 1 23 ? -12.353 9.140 -27.115 1.00 0.00 23 ARG A CA 7
ATOM 6023 C C . ARG A 1 23 ? -11.664 10.505 -26.779 1.00 0.00 23 ARG A C 7
ATOM 6024 O O . ARG A 1 23 ? -10.691 10.861 -27.451 1.00 0.00 23 ARG A O 7
ATOM 6045 N N . GLU A 1 24 ? -12.112 11.224 -25.726 1.00 0.00 24 GLU A N 7
ATOM 6046 C CA . GLU A 1 24 ? -11.358 12.363 -25.136 1.00 0.00 24 GLU A CA 7
ATOM 6047 C C . GLU A 1 24 ? -9.976 11.965 -24.525 1.00 0.00 24 GLU A C 7
ATOM 6048 O O . GLU A 1 24 ? -8.997 12.629 -24.867 1.00 0.00 24 GLU A O 7
ATOM 6060 N N . LEU A 1 25 ? -9.881 10.926 -23.660 1.00 0.00 25 LEU A N 7
ATOM 6061 C CA . LEU A 1 25 ? -8.594 10.505 -23.034 1.00 0.00 25 LEU A CA 7
ATOM 6062 C C . LEU A 1 25 ? -7.835 9.373 -23.814 1.00 0.00 25 LEU A C 7
ATOM 6063 O O . LEU A 1 25 ? -7.280 8.445 -23.221 1.00 0.00 25 LEU A O 7
ATOM 6079 N N . ILE A 1 26 ? -7.723 9.500 -25.149 1.00 0.00 26 ILE A N 7
ATOM 6080 C CA . ILE A 1 26 ? -6.651 8.882 -25.978 1.00 0.00 26 ILE A CA 7
ATOM 6081 C C . ILE A 1 26 ? -5.950 10.042 -26.756 1.00 0.00 26 ILE A C 7
ATOM 6082 O O . ILE A 1 26 ? -4.731 10.158 -26.633 1.00 0.00 26 ILE A O 7
ATOM 6098 N N . SER A 1 27 ? -6.673 10.897 -27.525 1.00 0.00 27 SER A N 7
ATOM 6099 C CA . SER A 1 27 ? -6.121 12.165 -28.073 1.00 0.00 27 SER A CA 7
ATOM 6100 C C . SER A 1 27 ? -6.089 13.250 -26.951 1.00 0.00 27 SER A C 7
ATOM 6101 O O . SER A 1 27 ? -7.074 13.952 -26.708 1.00 0.00 27 SER A O 7
ATOM 6109 N N . ARG A 1 28 ? -4.943 13.286 -26.248 1.00 0.00 28 ARG A N 7
ATOM 6110 C CA . ARG A 1 28 ? -4.771 13.791 -24.848 1.00 0.00 28 ARG A CA 7
ATOM 6111 C C . ARG A 1 28 ? -3.617 12.949 -24.222 1.00 0.00 28 ARG A C 7
ATOM 6112 O O . ARG A 1 28 ? -2.570 13.511 -23.885 1.00 0.00 28 ARG A O 7
ATOM 6133 N N . ILE A 1 29 ? -3.806 11.614 -24.073 1.00 0.00 29 ILE A N 7
ATOM 6134 C CA . ILE A 1 29 ? -2.785 10.676 -23.539 1.00 0.00 29 ILE A CA 7
ATOM 6135 C C . ILE A 1 29 ? -1.688 10.447 -24.635 1.00 0.00 29 ILE A C 7
ATOM 6136 O O . ILE A 1 29 ? -0.665 11.135 -24.592 1.00 0.00 29 ILE A O 7
ATOM 6152 N N . LYS A 1 30 ? -1.891 9.521 -25.597 1.00 0.00 30 LYS A N 7
ATOM 6153 C CA . LYS A 1 30 ? -0.888 9.155 -26.648 1.00 0.00 30 LYS A CA 7
ATOM 6154 C C . LYS A 1 30 ? 0.501 8.702 -26.077 1.00 0.00 30 LYS A C 7
ATOM 6155 O O . LYS A 1 30 ? 1.529 9.342 -26.324 1.00 0.00 30 LYS A O 7
ATOM 6174 N N . GLN A 1 31 ? 0.508 7.616 -25.270 1.00 0.00 31 GLN A N 7
ATOM 6175 C CA . GLN A 1 31 ? 1.690 7.152 -24.484 1.00 0.00 31 GLN A CA 7
ATOM 6176 C C . GLN A 1 31 ? 2.418 8.238 -23.605 1.00 0.00 31 GLN A C 7
ATOM 6177 O O . GLN A 1 31 ? 3.648 8.350 -23.616 1.00 0.00 31 GLN A O 7
ATOM 6191 N N . SER A 1 32 ? 1.634 9.056 -22.874 1.00 0.00 32 SER A N 7
ATOM 6192 C CA . SER A 1 32 ? 2.121 10.279 -22.178 1.00 0.00 32 SER A CA 7
ATOM 6193 C C . SER A 1 32 ? 1.001 10.805 -21.234 1.00 0.00 32 SER A C 7
ATOM 6194 O O . SER A 1 32 ? -0.191 10.611 -21.487 1.00 0.00 32 SER A O 7
ATOM 6202 N N . GLU A 1 33 ? 1.407 11.474 -20.138 1.00 0.00 33 GLU A N 7
ATOM 6203 C CA . GLU A 1 33 ? 0.505 11.977 -19.055 1.00 0.00 33 GLU A CA 7
ATOM 6204 C C . GLU A 1 33 ? -0.198 10.946 -18.118 1.00 0.00 33 GLU A C 7
ATOM 6205 O O . GLU A 1 33 ? -0.260 11.165 -16.904 1.00 0.00 33 GLU A O 7
ATOM 6217 N N . LEU A 1 34 ? -0.646 9.803 -18.660 1.00 0.00 34 LEU A N 7
ATOM 6218 C CA . LEU A 1 34 ? -0.709 8.524 -17.893 1.00 0.00 34 LEU A CA 7
ATOM 6219 C C . LEU A 1 34 ? 0.724 7.986 -17.575 1.00 0.00 34 LEU A C 7
ATOM 6220 O O . LEU A 1 34 ? 0.997 7.641 -16.422 1.00 0.00 34 LEU A O 7
ATOM 6236 N N . SER A 1 35 ? 1.628 7.980 -18.577 1.00 0.00 35 SER A N 7
ATOM 6237 C CA . SER A 1 35 ? 3.085 7.910 -18.344 1.00 0.00 35 SER A CA 7
ATOM 6238 C C . SER A 1 35 ? 3.633 9.370 -18.328 1.00 0.00 35 SER A C 7
ATOM 6239 O O . SER A 1 35 ? 3.159 10.168 -17.511 1.00 0.00 35 SER A O 7
ATOM 6247 N N . ALA A 1 36 ? 4.659 9.703 -19.146 1.00 0.00 36 ALA A N 7
ATOM 6248 C CA . ALA A 1 36 ? 5.585 10.871 -18.922 1.00 0.00 36 ALA A CA 7
ATOM 6249 C C . ALA A 1 36 ? 6.448 10.831 -17.616 1.00 0.00 36 ALA A C 7
ATOM 6250 O O . ALA A 1 36 ? 7.662 11.037 -17.666 1.00 0.00 36 ALA A O 7
ATOM 6257 N N . LYS A 1 37 ? 5.804 10.569 -16.467 1.00 0.00 37 LYS A N 7
ATOM 6258 C CA . LYS A 1 37 ? 6.470 10.313 -15.160 1.00 0.00 37 LYS A CA 7
ATOM 6259 C C . LYS A 1 37 ? 7.068 8.873 -15.067 1.00 0.00 37 LYS A C 7
ATOM 6260 O O . LYS A 1 37 ? 8.219 8.736 -14.644 1.00 0.00 37 LYS A O 7
ATOM 6279 N N . MET A 1 38 ? 6.326 7.821 -15.487 1.00 0.00 38 MET A N 7
ATOM 6280 C CA . MET A 1 38 ? 6.886 6.462 -15.722 1.00 0.00 38 MET A CA 7
ATOM 6281 C C . MET A 1 38 ? 8.007 6.401 -16.809 1.00 0.00 38 MET A C 7
ATOM 6282 O O . MET A 1 38 ? 9.007 5.724 -16.563 1.00 0.00 38 MET A O 7
ATOM 6296 N N . ARG A 1 39 ? 7.872 7.085 -17.972 1.00 0.00 39 ARG A N 7
ATOM 6297 C CA . ARG A 1 39 ? 8.918 7.092 -19.039 1.00 0.00 39 ARG A CA 7
ATOM 6298 C C . ARG A 1 39 ? 9.824 8.336 -18.823 1.00 0.00 39 ARG A C 7
ATOM 6299 O O . ARG A 1 39 ? 9.535 9.438 -19.298 1.00 0.00 39 ARG A O 7
ATOM 6320 N N . GLU A 1 40 ? 10.884 8.112 -18.024 1.00 0.00 40 GLU A N 7
ATOM 6321 C CA . GLU A 1 40 ? 11.565 9.123 -17.155 1.00 0.00 40 GLU A CA 7
ATOM 6322 C C . GLU A 1 40 ? 12.142 8.288 -15.965 1.00 0.00 40 GLU A C 7
ATOM 6323 O O . GLU A 1 40 ? 13.362 8.125 -15.869 1.00 0.00 40 GLU A O 7
ATOM 6335 N N . TRP A 1 41 ? 11.261 7.730 -15.101 1.00 0.00 41 TRP A N 7
ATOM 6336 C CA . TRP A 1 41 ? 11.615 6.688 -14.099 1.00 0.00 41 TRP A CA 7
ATOM 6337 C C . TRP A 1 41 ? 12.247 5.373 -14.673 1.00 0.00 41 TRP A C 7
ATOM 6338 O O . TRP A 1 41 ? 13.122 4.814 -14.010 1.00 0.00 41 TRP A O 7
ATOM 6359 N N . PHE A 1 42 ? 11.799 4.855 -15.840 1.00 0.00 42 PHE A N 7
ATOM 6360 C CA . PHE A 1 42 ? 12.382 3.622 -16.460 1.00 0.00 42 PHE A CA 7
ATOM 6361 C C . PHE A 1 42 ? 13.865 3.795 -16.923 1.00 0.00 42 PHE A C 7
ATOM 6362 O O . PHE A 1 42 ? 14.673 2.889 -16.709 1.00 0.00 42 PHE A O 7
ATOM 6379 N N . SER A 1 43 ? 14.204 4.955 -17.527 1.00 0.00 43 SER A N 7
ATOM 6380 C CA . SER A 1 43 ? 15.608 5.347 -17.815 1.00 0.00 43 SER A CA 7
ATOM 6381 C C . SER A 1 43 ? 16.183 6.198 -16.640 1.00 0.00 43 SER A C 7
ATOM 6382 O O . SER A 1 43 ? 16.291 7.426 -16.711 1.00 0.00 43 SER A O 7
ATOM 6390 N N . GLU A 1 44 ? 16.508 5.489 -15.547 1.00 0.00 44 GLU A N 7
ATOM 6391 C CA . GLU A 1 44 ? 16.817 6.043 -14.194 1.00 0.00 44 GLU A CA 7
ATOM 6392 C C . GLU A 1 44 ? 16.972 4.794 -13.269 1.00 0.00 44 GLU A C 7
ATOM 6393 O O . GLU A 1 44 ? 18.069 4.534 -12.769 1.00 0.00 44 GLU A O 7
ATOM 6405 N N . THR A 1 45 ? 15.882 4.018 -13.072 1.00 0.00 45 THR A N 7
ATOM 6406 C CA . THR A 1 45 ? 15.903 2.689 -12.403 1.00 0.00 45 THR A CA 7
ATOM 6407 C C . THR A 1 45 ? 16.702 1.621 -13.219 1.00 0.00 45 THR A C 7
ATOM 6408 O O . THR A 1 45 ? 17.630 1.028 -12.669 1.00 0.00 45 THR A O 7
ATOM 6419 N N . PHE A 1 46 ? 16.352 1.386 -14.502 1.00 0.00 46 PHE A N 7
ATOM 6420 C CA . PHE A 1 46 ? 17.082 0.453 -15.395 1.00 0.00 46 PHE A CA 7
ATOM 6421 C C . PHE A 1 46 ? 18.083 1.287 -16.233 1.00 0.00 46 PHE A C 7
ATOM 6422 O O . PHE A 1 46 ? 17.729 2.164 -17.026 1.00 0.00 46 PHE A O 7
ATOM 6439 N N . GLN A 1 47 ? 19.336 0.962 -15.933 1.00 0.00 47 GLN A N 7
ATOM 6440 C CA . GLN A 1 47 ? 20.551 1.830 -16.050 1.00 0.00 47 GLN A CA 7
ATOM 6441 C C . GLN A 1 47 ? 21.332 1.876 -14.699 1.00 0.00 47 GLN A C 7
ATOM 6442 O O . GLN A 1 47 ? 22.535 1.598 -14.690 1.00 0.00 47 GLN A O 7
ATOM 6456 N N . LYS A 1 48 ? 20.656 2.166 -13.563 1.00 0.00 48 LYS A N 7
ATOM 6457 C CA . LYS A 1 48 ? 21.175 1.851 -12.198 1.00 0.00 48 LYS A CA 7
ATOM 6458 C C . LYS A 1 48 ? 21.337 0.317 -11.920 1.00 0.00 48 LYS A C 7
ATOM 6459 O O . LYS A 1 48 ? 22.325 -0.065 -11.286 1.00 0.00 48 LYS A O 7
ATOM 6478 N N . VAL A 1 49 ? 20.442 -0.558 -12.437 1.00 0.00 49 VAL A N 7
ATOM 6479 C CA . VAL A 1 49 ? 20.699 -2.030 -12.551 1.00 0.00 49 VAL A CA 7
ATOM 6480 C C . VAL A 1 49 ? 21.968 -2.342 -13.414 1.00 0.00 49 VAL A C 7
ATOM 6481 O O . VAL A 1 49 ? 22.831 -3.079 -12.935 1.00 0.00 49 VAL A O 7
ATOM 6494 N N . LYS A 1 50 ? 22.062 -1.807 -14.654 1.00 0.00 50 LYS A N 7
ATOM 6495 C CA . LYS A 1 50 ? 23.135 -2.163 -15.625 1.00 0.00 50 LYS A CA 7
ATOM 6496 C C . LYS A 1 50 ? 24.597 -1.914 -15.139 1.00 0.00 50 LYS A C 7
ATOM 6497 O O . LYS A 1 50 ? 25.426 -2.826 -15.221 1.00 0.00 50 LYS A O 7
ATOM 6516 N N . GLU A 1 51 ? 24.887 -0.707 -14.607 1.00 0.00 51 GLU A N 7
ATOM 6517 C CA . GLU A 1 51 ? 26.182 -0.381 -13.936 1.00 0.00 51 GLU A CA 7
ATOM 6518 C C . GLU A 1 51 ? 26.641 -1.281 -12.739 1.00 0.00 51 GLU A C 7
ATOM 6519 O O . GLU A 1 51 ? 27.847 -1.381 -12.500 1.00 0.00 51 GLU A O 7
ATOM 6531 N N . LYS A 1 52 ? 25.704 -1.921 -12.006 1.00 0.00 52 LYS A N 7
ATOM 6532 C CA . LYS A 1 52 ? 26.030 -2.872 -10.907 1.00 0.00 52 LYS A CA 7
ATOM 6533 C C . LYS A 1 52 ? 26.243 -4.311 -11.469 1.00 0.00 52 LYS A C 7
ATOM 6534 O O . LYS A 1 52 ? 27.342 -4.857 -11.332 1.00 0.00 52 LYS A O 7
ATOM 6553 N N . LEU A 1 53 ? 25.213 -4.898 -12.111 1.00 0.00 53 LEU A N 7
ATOM 6554 C CA . LEU A 1 53 ? 25.306 -6.183 -12.852 1.00 0.00 53 LEU A CA 7
ATOM 6555 C C . LEU A 1 53 ? 24.651 -5.982 -14.262 1.00 0.00 53 LEU A C 7
ATOM 6556 O O . LEU A 1 53 ? 23.547 -5.427 -14.335 1.00 0.00 53 LEU A O 7
ATOM 6572 N N . LYS A 1 54 ? 25.283 -6.405 -15.386 1.00 0.00 54 LYS A N 7
ATOM 6573 C CA . LYS A 1 54 ? 24.787 -6.065 -16.750 1.00 0.00 54 LYS A CA 7
ATOM 6574 C C . LYS A 1 54 ? 23.586 -6.977 -17.139 1.00 0.00 54 LYS A C 7
ATOM 6575 O O . LYS A 1 54 ? 23.751 -8.175 -17.387 1.00 0.00 54 LYS A O 7
ATOM 6594 N N . ILE A 1 55 ? 22.388 -6.367 -17.180 1.00 0.00 55 ILE A N 7
ATOM 6595 C CA . ILE A 1 55 ? 21.132 -7.043 -17.603 1.00 0.00 55 ILE A CA 7
ATOM 6596 C C . ILE A 1 55 ? 20.661 -6.223 -18.837 1.00 0.00 55 ILE A C 7
ATOM 6597 O O . ILE A 1 55 ? 20.230 -5.073 -18.705 1.00 0.00 55 ILE A O 7
ATOM 6613 N N . ASP A 1 56 ? 20.745 -6.842 -20.026 1.00 0.00 56 ASP A N 7
ATOM 6614 C CA . ASP A 1 56 ? 20.379 -6.186 -21.317 1.00 0.00 56 ASP A CA 7
ATOM 6615 C C . ASP A 1 56 ? 18.838 -6.034 -21.509 1.00 0.00 56 ASP A C 7
ATOM 6616 O O . ASP A 1 56 ? 18.360 -4.896 -21.552 1.00 0.00 56 ASP A O 7
ATOM 6625 N N . SER A 1 57 ? 18.062 -7.138 -21.602 1.00 0.00 57 SER A N 7
ATOM 6626 C CA . SER A 1 57 ? 16.581 -7.080 -21.720 1.00 0.00 57 SER A CA 7
ATOM 6627 C C . SER A 1 57 ? 15.901 -6.855 -20.349 1.00 0.00 57 SER A C 7
ATOM 6628 O O . SER A 1 57 ? 16.106 -7.660 -19.410 1.00 0.00 57 SER A O 7
ATOM 6637 N N . THR A 1 1 ? -26.494 -5.917 -5.614 1.00 0.00 1 THR A N 8
ATOM 6638 C CA . THR A 1 1 ? -26.059 -4.770 -6.447 1.00 0.00 1 THR A CA 8
ATOM 6639 C C . THR A 1 1 ? -25.612 -5.073 -7.923 1.00 0.00 1 THR A C 8
ATOM 6640 O O . THR A 1 1 ? -25.979 -4.244 -8.763 1.00 0.00 1 THR A O 8
ATOM 6653 N N . PRO A 1 2 ? -24.853 -6.141 -8.329 1.00 0.00 2 PRO A N 8
ATOM 6654 C CA . PRO A 1 2 ? -24.323 -6.280 -9.712 1.00 0.00 2 PRO A CA 8
ATOM 6655 C C . PRO A 1 2 ? -25.387 -6.896 -10.671 1.00 0.00 2 PRO A C 8
ATOM 6656 O O . PRO A 1 2 ? -25.720 -8.082 -10.573 1.00 0.00 2 PRO A O 8
ATOM 6667 N N . ASP A 1 3 ? -25.934 -6.051 -11.563 1.00 0.00 3 ASP A N 8
ATOM 6668 C CA . ASP A 1 3 ? -27.077 -6.421 -12.443 1.00 0.00 3 ASP A CA 8
ATOM 6669 C C . ASP A 1 3 ? -26.746 -5.966 -13.885 1.00 0.00 3 ASP A C 8
ATOM 6670 O O . ASP A 1 3 ? -26.524 -4.777 -14.150 1.00 0.00 3 ASP A O 8
ATOM 6679 N N . VAL A 1 4 ? -26.732 -6.939 -14.814 1.00 0.00 4 VAL A N 8
ATOM 6680 C CA . VAL A 1 4 ? -26.362 -6.714 -16.238 1.00 0.00 4 VAL A CA 8
ATOM 6681 C C . VAL A 1 4 ? -27.588 -6.208 -17.057 1.00 0.00 4 VAL A C 8
ATOM 6682 O O . VAL A 1 4 ? -27.670 -5.017 -17.371 1.00 0.00 4 VAL A O 8
ATOM 6695 N N . SER A 1 5 ? -28.509 -7.126 -17.399 1.00 0.00 5 SER A N 8
ATOM 6696 C CA . SER A 1 5 ? -29.641 -6.888 -18.345 1.00 0.00 5 SER A CA 8
ATOM 6697 C C . SER A 1 5 ? -29.226 -6.293 -19.732 1.00 0.00 5 SER A C 8
ATOM 6698 O O . SER A 1 5 ? -29.715 -5.233 -20.141 1.00 0.00 5 SER A O 8
ATOM 6706 N N . SER A 1 6 ? -28.293 -6.978 -20.434 1.00 0.00 6 SER A N 8
ATOM 6707 C CA . SER A 1 6 ? -27.661 -6.487 -21.697 1.00 0.00 6 SER A CA 8
ATOM 6708 C C . SER A 1 6 ? -26.944 -5.105 -21.544 1.00 0.00 6 SER A C 8
ATOM 6709 O O . SER A 1 6 ? -27.380 -4.104 -22.123 1.00 0.00 6 SER A O 8
ATOM 6717 N N . ALA A 1 7 ? -25.851 -5.050 -20.749 1.00 0.00 7 ALA A N 8
ATOM 6718 C CA . ALA A 1 7 ? -25.108 -3.789 -20.480 1.00 0.00 7 ALA A CA 8
ATOM 6719 C C . ALA A 1 7 ? -24.148 -3.404 -21.640 1.00 0.00 7 ALA A C 8
ATOM 6720 O O . ALA A 1 7 ? -24.376 -2.377 -22.286 1.00 0.00 7 ALA A O 8
ATOM 6727 N N . LEU A 1 8 ? -23.120 -4.225 -21.937 1.00 0.00 8 LEU A N 8
ATOM 6728 C CA . LEU A 1 8 ? -22.234 -4.044 -23.109 1.00 0.00 8 LEU A CA 8
ATOM 6729 C C . LEU A 1 8 ? -22.843 -4.390 -24.509 1.00 0.00 8 LEU A C 8
ATOM 6730 O O . LEU A 1 8 ? -22.299 -3.919 -25.510 1.00 0.00 8 LEU A O 8
ATOM 6746 N N . ASP A 1 9 ? -23.943 -5.169 -24.607 1.00 0.00 9 ASP A N 8
ATOM 6747 C CA . ASP A 1 9 ? -24.671 -5.405 -25.885 1.00 0.00 9 ASP A CA 8
ATOM 6748 C C . ASP A 1 9 ? -25.505 -4.168 -26.348 1.00 0.00 9 ASP A C 8
ATOM 6749 O O . ASP A 1 9 ? -25.296 -3.700 -27.472 1.00 0.00 9 ASP A O 8
ATOM 6758 N N . LYS A 1 10 ? -26.413 -3.630 -25.501 1.00 0.00 10 LYS A N 8
ATOM 6759 C CA . LYS A 1 10 ? -27.164 -2.372 -25.798 1.00 0.00 10 LYS A CA 8
ATOM 6760 C C . LYS A 1 10 ? -26.244 -1.115 -25.888 1.00 0.00 10 LYS A C 8
ATOM 6761 O O . LYS A 1 10 ? -26.246 -0.447 -26.928 1.00 0.00 10 LYS A O 8
ATOM 6780 N N . LEU A 1 11 ? -25.446 -0.821 -24.838 1.00 0.00 11 LEU A N 8
ATOM 6781 C CA . LEU A 1 11 ? -24.401 0.232 -24.874 1.00 0.00 11 LEU A CA 8
ATOM 6782 C C . LEU A 1 11 ? -23.051 -0.427 -25.306 1.00 0.00 11 LEU A C 8
ATOM 6783 O O . LEU A 1 11 ? -22.177 -0.691 -24.474 1.00 0.00 11 LEU A O 8
ATOM 6799 N N . LYS A 1 12 ? -22.891 -0.685 -26.622 1.00 0.00 12 LYS A N 8
ATOM 6800 C CA . LYS A 1 12 ? -21.628 -1.212 -27.210 1.00 0.00 12 LYS A CA 8
ATOM 6801 C C . LYS A 1 12 ? -20.547 -0.121 -27.452 1.00 0.00 12 LYS A C 8
ATOM 6802 O O . LYS A 1 12 ? -19.420 -0.299 -26.986 1.00 0.00 12 LYS A O 8
ATOM 6821 N N . GLU A 1 13 ? -20.874 0.995 -28.136 1.00 0.00 13 GLU A N 8
ATOM 6822 C CA . GLU A 1 13 ? -19.945 2.148 -28.310 1.00 0.00 13 GLU A CA 8
ATOM 6823 C C . GLU A 1 13 ? -19.759 3.047 -27.048 1.00 0.00 13 GLU A C 8
ATOM 6824 O O . GLU A 1 13 ? -18.630 3.478 -26.798 1.00 0.00 13 GLU A O 8
ATOM 6836 N N . PHE A 1 14 ? -20.818 3.299 -26.243 1.00 0.00 14 PHE A N 8
ATOM 6837 C CA . PHE A 1 14 ? -20.687 3.964 -24.917 1.00 0.00 14 PHE A CA 8
ATOM 6838 C C . PHE A 1 14 ? -19.985 3.080 -23.834 1.00 0.00 14 PHE A C 8
ATOM 6839 O O . PHE A 1 14 ? -19.165 3.621 -23.087 1.00 0.00 14 PHE A O 8
ATOM 6856 N N . GLY A 1 15 ? -20.256 1.757 -23.762 1.00 0.00 15 GLY A N 8
ATOM 6857 C CA . GLY A 1 15 ? -19.435 0.808 -22.955 1.00 0.00 15 GLY A CA 8
ATOM 6858 C C . GLY A 1 15 ? -17.923 0.761 -23.293 1.00 0.00 15 GLY A C 8
ATOM 6859 O O . GLY A 1 15 ? -17.098 0.909 -22.391 1.00 0.00 15 GLY A O 8
ATOM 6863 N N . ASN A 1 16 ? -17.577 0.625 -24.588 1.00 0.00 16 ASN A N 8
ATOM 6864 C CA . ASN A 1 16 ? -16.188 0.824 -25.104 1.00 0.00 16 ASN A CA 8
ATOM 6865 C C . ASN A 1 16 ? -15.481 2.178 -24.757 1.00 0.00 16 ASN A C 8
ATOM 6866 O O . ASN A 1 16 ? -14.258 2.171 -24.594 1.00 0.00 16 ASN A O 8
ATOM 6877 N N . THR A 1 17 ? -16.214 3.309 -24.619 1.00 0.00 17 THR A N 8
ATOM 6878 C CA . THR A 1 17 ? -15.653 4.612 -24.177 1.00 0.00 17 THR A CA 8
ATOM 6879 C C . THR A 1 17 ? -15.071 4.549 -22.727 1.00 0.00 17 THR A C 8
ATOM 6880 O O . THR A 1 17 ? -13.862 4.742 -22.588 1.00 0.00 17 THR A O 8
ATOM 6891 N N . LEU A 1 18 ? -15.882 4.252 -21.683 1.00 0.00 18 LEU A N 8
ATOM 6892 C CA . LEU A 1 18 ? -15.369 4.093 -20.283 1.00 0.00 18 LEU A CA 8
ATOM 6893 C C . LEU A 1 18 ? -14.659 2.757 -19.876 1.00 0.00 18 LEU A C 8
ATOM 6894 O O . LEU A 1 18 ? -14.236 2.615 -18.725 1.00 0.00 18 LEU A O 8
ATOM 6910 N N . GLU A 1 19 ? -14.461 1.831 -20.826 1.00 0.00 19 GLU A N 8
ATOM 6911 C CA . GLU A 1 19 ? -13.507 0.695 -20.701 1.00 0.00 19 GLU A CA 8
ATOM 6912 C C . GLU A 1 19 ? -12.046 1.139 -21.013 1.00 0.00 19 GLU A C 8
ATOM 6913 O O . GLU A 1 19 ? -11.178 0.983 -20.150 1.00 0.00 19 GLU A O 8
ATOM 6925 N N . ASP A 1 20 ? -11.780 1.711 -22.210 1.00 0.00 20 ASP A N 8
ATOM 6926 C CA . ASP A 1 20 ? -10.465 2.321 -22.555 1.00 0.00 20 ASP A CA 8
ATOM 6927 C C . ASP A 1 20 ? -10.070 3.572 -21.701 1.00 0.00 20 ASP A C 8
ATOM 6928 O O . ASP A 1 20 ? -8.901 3.679 -21.328 1.00 0.00 20 ASP A O 8
ATOM 6937 N N . LYS A 1 21 ? -11.012 4.487 -21.383 1.00 0.00 21 LYS A N 8
ATOM 6938 C CA . LYS A 1 21 ? -10.767 5.642 -20.470 1.00 0.00 21 LYS A CA 8
ATOM 6939 C C . LYS A 1 21 ? -10.345 5.242 -19.019 1.00 0.00 21 LYS A C 8
ATOM 6940 O O . LYS A 1 21 ? -9.350 5.779 -18.527 1.00 0.00 21 LYS A O 8
ATOM 6959 N N . ALA A 1 22 ? -11.057 4.295 -18.366 1.00 0.00 22 ALA A N 8
ATOM 6960 C CA . ALA A 1 22 ? -10.635 3.712 -17.061 1.00 0.00 22 ALA A CA 8
ATOM 6961 C C . ALA A 1 22 ? -9.266 2.970 -17.052 1.00 0.00 22 ALA A C 8
ATOM 6962 O O . ALA A 1 22 ? -8.490 3.188 -16.120 1.00 0.00 22 ALA A O 8
ATOM 6969 N N . ARG A 1 23 ? -8.952 2.156 -18.084 1.00 0.00 23 ARG A N 8
ATOM 6970 C CA . ARG A 1 23 ? -7.590 1.589 -18.312 1.00 0.00 23 ARG A CA 8
ATOM 6971 C C . ARG A 1 23 ? -6.444 2.650 -18.448 1.00 0.00 23 ARG A C 8
ATOM 6972 O O . ARG A 1 23 ? -5.397 2.490 -17.813 1.00 0.00 23 ARG A O 8
ATOM 6993 N N . GLU A 1 24 ? -6.657 3.724 -19.237 1.00 0.00 24 GLU A N 8
ATOM 6994 C CA . GLU A 1 24 ? -5.715 4.877 -19.330 1.00 0.00 24 GLU A CA 8
ATOM 6995 C C . GLU A 1 24 ? -5.524 5.744 -18.041 1.00 0.00 24 GLU A C 8
ATOM 6996 O O . GLU A 1 24 ? -4.482 6.395 -17.938 1.00 0.00 24 GLU A O 8
ATOM 7008 N N . LEU A 1 25 ? -6.458 5.742 -17.061 1.00 0.00 25 LEU A N 8
ATOM 7009 C CA . LEU A 1 25 ? -6.229 6.359 -15.721 1.00 0.00 25 LEU A CA 8
ATOM 7010 C C . LEU A 1 25 ? -5.104 5.691 -14.867 1.00 0.00 25 LEU A C 8
ATOM 7011 O O . LEU A 1 25 ? -4.344 6.433 -14.243 1.00 0.00 25 LEU A O 8
ATOM 7027 N N . ILE A 1 26 ? -4.958 4.346 -14.843 1.00 0.00 26 ILE A N 8
ATOM 7028 C CA . ILE A 1 26 ? -3.812 3.661 -14.155 1.00 0.00 26 ILE A CA 8
ATOM 7029 C C . ILE A 1 26 ? -2.434 3.957 -14.847 1.00 0.00 26 ILE A C 8
ATOM 7030 O O . ILE A 1 26 ? -1.492 4.289 -14.128 1.00 0.00 26 ILE A O 8
ATOM 7046 N N . SER A 1 27 ? -2.299 3.870 -16.190 1.00 0.00 27 SER A N 8
ATOM 7047 C CA . SER A 1 27 ? -1.078 4.348 -16.917 1.00 0.00 27 SER A CA 8
ATOM 7048 C C . SER A 1 27 ? -0.700 5.864 -16.775 1.00 0.00 27 SER A C 8
ATOM 7049 O O . SER A 1 27 ? 0.486 6.202 -16.802 1.00 0.00 27 SER A O 8
ATOM 7057 N N . ARG A 1 28 ? -1.690 6.759 -16.582 1.00 0.00 28 ARG A N 8
ATOM 7058 C CA . ARG A 1 28 ? -1.467 8.151 -16.092 1.00 0.00 28 ARG A CA 8
ATOM 7059 C C . ARG A 1 28 ? -0.959 8.237 -14.609 1.00 0.00 28 ARG A C 8
ATOM 7060 O O . ARG A 1 28 ? -0.100 9.069 -14.305 1.00 0.00 28 ARG A O 8
ATOM 7081 N N . ILE A 1 29 ? -1.499 7.393 -13.708 1.00 0.00 29 ILE A N 8
ATOM 7082 C CA . ILE A 1 29 ? -1.173 7.370 -12.260 1.00 0.00 29 ILE A CA 8
ATOM 7083 C C . ILE A 1 29 ? 0.157 6.567 -12.090 1.00 0.00 29 ILE A C 8
ATOM 7084 O O . ILE A 1 29 ? 1.224 7.182 -12.172 1.00 0.00 29 ILE A O 8
ATOM 7100 N N . LYS A 1 30 ? 0.105 5.246 -11.822 1.00 0.00 30 LYS A N 8
ATOM 7101 C CA . LYS A 1 30 ? 1.263 4.427 -11.319 1.00 0.00 30 LYS A CA 8
ATOM 7102 C C . LYS A 1 30 ? 2.011 4.827 -9.998 1.00 0.00 30 LYS A C 8
ATOM 7103 O O . LYS A 1 30 ? 2.824 4.058 -9.476 1.00 0.00 30 LYS A O 8
ATOM 7122 N N . GLN A 1 31 ? 1.715 6.018 -9.483 1.00 0.00 31 GLN A N 8
ATOM 7123 C CA . GLN A 1 31 ? 2.391 6.683 -8.348 1.00 0.00 31 GLN A CA 8
ATOM 7124 C C . GLN A 1 31 ? 1.269 7.507 -7.652 1.00 0.00 31 GLN A C 8
ATOM 7125 O O . GLN A 1 31 ? 0.586 6.975 -6.770 1.00 0.00 31 GLN A O 8
ATOM 7139 N N . SER A 1 32 ? 1.044 8.756 -8.087 1.00 0.00 32 SER A N 8
ATOM 7140 C CA . SER A 1 32 ? -0.189 9.540 -7.773 1.00 0.00 32 SER A CA 8
ATOM 7141 C C . SER A 1 32 ? -0.274 10.730 -8.769 1.00 0.00 32 SER A C 8
ATOM 7142 O O . SER A 1 32 ? 0.209 11.827 -8.463 1.00 0.00 32 SER A O 8
ATOM 7150 N N . GLU A 1 33 ? -0.805 10.497 -9.995 1.00 0.00 33 GLU A N 8
ATOM 7151 C CA . GLU A 1 33 ? -0.545 11.355 -11.203 1.00 0.00 33 GLU A CA 8
ATOM 7152 C C . GLU A 1 33 ? 0.857 12.032 -11.411 1.00 0.00 33 GLU A C 8
ATOM 7153 O O . GLU A 1 33 ? 0.970 13.088 -12.044 1.00 0.00 33 GLU A O 8
ATOM 7165 N N . LEU A 1 34 ? 1.922 11.358 -10.940 1.00 0.00 34 LEU A N 8
ATOM 7166 C CA . LEU A 1 34 ? 3.332 11.712 -11.238 1.00 0.00 34 LEU A CA 8
ATOM 7167 C C . LEU A 1 34 ? 3.755 11.103 -12.604 1.00 0.00 34 LEU A C 8
ATOM 7168 O O . LEU A 1 34 ? 4.243 11.846 -13.456 1.00 0.00 34 LEU A O 8
ATOM 7184 N N . SER A 1 35 ? 3.598 9.778 -12.792 1.00 0.00 35 SER A N 8
ATOM 7185 C CA . SER A 1 35 ? 4.230 9.043 -13.923 1.00 0.00 35 SER A CA 8
ATOM 7186 C C . SER A 1 35 ? 3.716 9.238 -15.389 1.00 0.00 35 SER A C 8
ATOM 7187 O O . SER A 1 35 ? 4.435 8.816 -16.298 1.00 0.00 35 SER A O 8
ATOM 7195 N N . ALA A 1 36 ? 2.592 9.935 -15.678 1.00 0.00 36 ALA A N 8
ATOM 7196 C CA . ALA A 1 36 ? 2.404 10.663 -16.968 1.00 0.00 36 ALA A CA 8
ATOM 7197 C C . ALA A 1 36 ? 3.545 11.646 -17.405 1.00 0.00 36 ALA A C 8
ATOM 7198 O O . ALA A 1 36 ? 3.763 11.837 -18.604 1.00 0.00 36 ALA A O 8
ATOM 7205 N N . LYS A 1 37 ? 4.281 12.215 -16.428 1.00 0.00 37 LYS A N 8
ATOM 7206 C CA . LYS A 1 37 ? 5.555 12.960 -16.675 1.00 0.00 37 LYS A CA 8
ATOM 7207 C C . LYS A 1 37 ? 6.739 12.028 -17.097 1.00 0.00 37 LYS A C 8
ATOM 7208 O O . LYS A 1 37 ? 7.420 12.324 -18.083 1.00 0.00 37 LYS A O 8
ATOM 7227 N N . MET A 1 38 ? 6.952 10.900 -16.382 1.00 0.00 38 MET A N 8
ATOM 7228 C CA . MET A 1 38 ? 7.887 9.813 -16.788 1.00 0.00 38 MET A CA 8
ATOM 7229 C C . MET A 1 38 ? 7.618 9.131 -18.174 1.00 0.00 38 MET A C 8
ATOM 7230 O O . MET A 1 38 ? 8.579 8.628 -18.755 1.00 0.00 38 MET A O 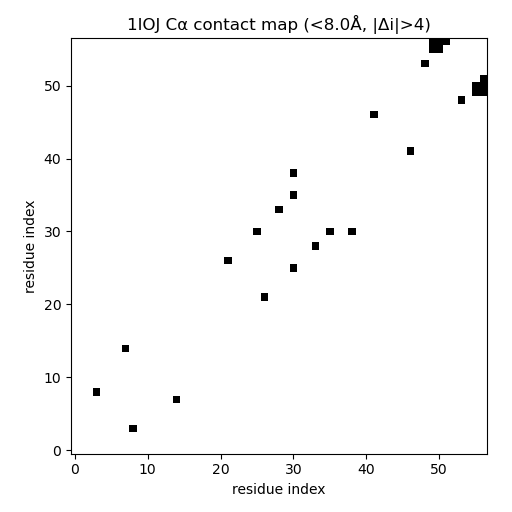8
ATOM 7244 N N . ARG A 1 39 ? 6.380 9.128 -18.724 1.00 0.00 39 ARG A N 8
ATOM 7245 C CA . ARG A 1 39 ? 6.132 8.767 -20.152 1.00 0.00 39 ARG A CA 8
ATOM 7246 C C . ARG A 1 39 ? 6.592 9.929 -21.087 1.00 0.00 39 ARG A C 8
ATOM 7247 O O . ARG A 1 39 ? 6.328 11.102 -20.802 1.00 0.00 39 ARG A O 8
ATOM 7268 N N . GLU A 1 40 ? 7.304 9.549 -22.169 1.00 0.00 40 GLU A N 8
ATOM 7269 C CA . GLU A 1 40 ? 8.214 10.454 -22.973 1.00 0.00 40 GLU A CA 8
ATOM 7270 C C . GLU A 1 40 ? 9.693 10.143 -22.596 1.00 0.00 40 GLU A C 8
ATOM 7271 O O . GLU A 1 40 ? 10.456 9.697 -23.458 1.00 0.00 40 GLU A O 8
ATOM 7283 N N . TRP A 1 41 ? 10.083 10.338 -21.315 1.00 0.00 41 TRP A N 8
ATOM 7284 C CA . TRP A 1 41 ? 11.384 9.859 -20.771 1.00 0.00 41 TRP A CA 8
ATOM 7285 C C . TRP A 1 41 ? 11.609 8.310 -20.834 1.00 0.00 41 TRP A C 8
ATOM 7286 O O . TRP A 1 41 ? 12.748 7.905 -21.069 1.00 0.00 41 TRP A O 8
ATOM 7307 N N . PHE A 1 42 ? 10.589 7.454 -20.586 1.00 0.00 42 PHE A N 8
ATOM 7308 C CA . PHE A 1 42 ? 10.749 5.965 -20.641 1.00 0.00 42 PHE A CA 8
ATOM 7309 C C . PHE A 1 42 ? 11.128 5.412 -22.052 1.00 0.00 42 PHE A C 8
ATOM 7310 O O . PHE A 1 42 ? 11.961 4.509 -22.140 1.00 0.00 42 PHE A O 8
ATOM 7327 N N . SER A 1 43 ? 10.531 5.971 -23.124 1.00 0.00 43 SER A N 8
ATOM 7328 C CA . SER A 1 43 ? 10.920 5.684 -24.536 1.00 0.00 43 SER A CA 8
ATOM 7329 C C . SER A 1 43 ? 12.341 6.193 -24.942 1.00 0.00 43 SER A C 8
ATOM 7330 O O . SER A 1 43 ? 13.097 5.440 -25.563 1.00 0.00 43 SER A O 8
ATOM 7338 N N . GLU A 1 44 ? 12.709 7.436 -24.560 1.00 0.00 44 GLU A N 8
ATOM 7339 C CA . GLU A 1 44 ? 14.105 7.963 -24.620 1.00 0.00 44 GLU A CA 8
ATOM 7340 C C . GLU A 1 44 ? 15.192 7.061 -23.933 1.00 0.00 44 GLU A C 8
ATOM 7341 O O . GLU A 1 44 ? 16.214 6.745 -24.549 1.00 0.00 44 GLU A O 8
ATOM 7353 N N . THR A 1 45 ? 14.940 6.651 -22.678 1.00 0.00 45 THR A N 8
ATOM 7354 C CA . THR A 1 45 ? 15.832 5.760 -21.877 1.00 0.00 45 THR A CA 8
ATOM 7355 C C . THR A 1 45 ? 15.550 4.226 -22.082 1.00 0.00 45 THR A C 8
ATOM 7356 O O . THR A 1 45 ? 15.999 3.431 -21.254 1.00 0.00 45 THR A O 8
ATOM 7367 N N . PHE A 1 46 ? 14.887 3.768 -23.175 1.00 0.00 46 PHE A N 8
ATOM 7368 C CA . PHE A 1 46 ? 14.544 2.332 -23.369 1.00 0.00 46 PHE A CA 8
ATOM 7369 C C . PHE A 1 46 ? 15.769 1.562 -23.927 1.00 0.00 46 PHE A C 8
ATOM 7370 O O . PHE A 1 46 ? 16.178 1.648 -25.088 1.00 0.00 46 PHE A O 8
ATOM 7387 N N . GLN A 1 47 ? 16.335 0.878 -22.948 1.00 0.00 47 GLN A N 8
ATOM 7388 C CA . GLN A 1 47 ? 17.739 0.388 -22.881 1.00 0.00 47 GLN A CA 8
ATOM 7389 C C . GLN A 1 47 ? 18.094 0.192 -21.373 1.00 0.00 47 GLN A C 8
ATOM 7390 O O . GLN A 1 47 ? 18.353 -0.944 -20.965 1.00 0.00 47 GLN A O 8
ATOM 7404 N N . LYS A 1 48 ? 18.062 1.264 -20.544 1.00 0.00 48 LYS A N 8
ATOM 7405 C CA . LYS A 1 48 ? 18.140 1.161 -19.056 1.00 0.00 48 LYS A CA 8
ATOM 7406 C C . LYS A 1 48 ? 16.777 0.755 -18.399 1.00 0.00 48 LYS A C 8
ATOM 7407 O O . LYS A 1 48 ? 16.765 -0.110 -17.522 1.00 0.00 48 LYS A O 8
ATOM 7426 N N . VAL A 1 49 ? 15.638 1.337 -18.845 1.00 0.00 49 VAL A N 8
ATOM 7427 C CA . VAL A 1 49 ? 14.262 0.803 -18.587 1.00 0.00 49 VAL A CA 8
ATOM 7428 C C . VAL A 1 49 ? 14.065 -0.671 -19.069 1.00 0.00 49 VAL A C 8
ATOM 7429 O O . VAL A 1 49 ? 13.438 -1.457 -18.358 1.00 0.00 49 VAL A O 8
ATOM 7442 N N . LYS A 1 50 ? 14.557 -1.017 -20.277 1.00 0.00 50 LYS A N 8
ATOM 7443 C CA . LYS A 1 50 ? 14.404 -2.360 -20.881 1.00 0.00 50 LYS A CA 8
ATOM 7444 C C . LYS A 1 50 ? 15.048 -3.519 -20.055 1.00 0.00 50 LYS A C 8
ATOM 7445 O O . LYS A 1 50 ? 14.352 -4.482 -19.723 1.00 0.00 50 LYS A O 8
ATOM 7464 N N . GLU A 1 51 ? 16.340 -3.391 -19.687 1.00 0.00 51 GLU A N 8
ATOM 7465 C CA . GLU A 1 51 ? 17.003 -4.277 -18.685 1.00 0.00 51 GLU A CA 8
ATOM 7466 C C . GLU A 1 51 ? 16.396 -4.321 -17.237 1.00 0.00 51 GLU A C 8
ATOM 7467 O O . GLU A 1 51 ? 16.578 -5.326 -16.545 1.00 0.00 51 GLU A O 8
ATOM 7479 N N . LYS A 1 52 ? 15.713 -3.247 -16.784 1.00 0.00 52 LYS A N 8
ATOM 7480 C CA . LYS A 1 52 ? 15.180 -3.126 -15.396 1.00 0.00 52 LYS A CA 8
ATOM 7481 C C . LYS A 1 52 ? 13.708 -3.621 -15.218 1.00 0.00 52 LYS A C 8
ATOM 7482 O O . LYS A 1 52 ? 13.426 -4.263 -14.203 1.00 0.00 52 LYS A O 8
ATOM 7501 N N . LEU A 1 53 ? 12.790 -3.297 -16.159 1.00 0.00 53 LEU A N 8
ATOM 7502 C CA . LEU A 1 53 ? 11.325 -3.612 -16.082 1.00 0.00 53 LEU A CA 8
ATOM 7503 C C . LEU A 1 53 ? 10.587 -2.504 -15.272 1.00 0.00 53 LEU A C 8
ATOM 7504 O O . LEU A 1 53 ? 10.036 -1.588 -15.888 1.00 0.00 53 LEU A O 8
ATOM 7520 N N . LYS A 1 54 ? 10.575 -2.576 -13.921 1.00 0.00 54 LYS A N 8
ATOM 7521 C CA . LYS A 1 54 ? 9.912 -1.579 -13.024 1.00 0.00 54 LYS A CA 8
ATOM 7522 C C . LYS A 1 54 ? 8.359 -1.724 -12.983 1.00 0.00 54 LYS A C 8
ATOM 7523 O O . LYS A 1 54 ? 7.711 -2.063 -13.980 1.00 0.00 54 LYS A O 8
ATOM 7542 N N . ILE A 1 55 ? 7.768 -1.398 -11.817 1.00 0.00 55 ILE A N 8
ATOM 7543 C CA . ILE A 1 55 ? 6.297 -1.297 -11.616 1.00 0.00 55 ILE A CA 8
ATOM 7544 C C . ILE A 1 55 ? 5.531 -0.250 -12.502 1.00 0.00 55 ILE A C 8
ATOM 7545 O O . ILE A 1 55 ? 4.372 -0.504 -12.844 1.00 0.00 55 ILE A O 8
ATOM 7561 N N . ASP A 1 56 ? 6.156 0.889 -12.873 1.00 0.00 56 ASP A N 8
ATOM 7562 C CA . ASP A 1 56 ? 5.525 1.935 -13.725 1.00 0.00 56 ASP A CA 8
ATOM 7563 C C . ASP A 1 56 ? 5.437 1.444 -15.206 1.00 0.00 56 ASP A C 8
ATOM 7564 O O . ASP A 1 56 ? 4.384 0.933 -15.595 1.00 0.00 56 ASP A O 8
ATOM 7573 N N . SER A 1 57 ? 6.527 1.540 -15.996 1.00 0.00 57 SER A N 8
ATOM 7574 C CA . SER A 1 57 ? 6.639 0.881 -17.323 1.00 0.00 57 SER A CA 8
ATOM 7575 C C . SER A 1 57 ? 8.121 0.868 -17.748 1.00 0.00 57 SER A C 8
ATOM 7576 O O . SER A 1 57 ? 8.760 1.945 -17.799 1.00 0.00 57 SER A O 8
ATOM 7585 N N . THR A 1 1 ? -18.125 -6.727 -22.788 1.00 0.00 1 THR A N 9
ATOM 7586 C CA . THR A 1 1 ? -17.552 -6.335 -21.476 1.00 0.00 1 THR A CA 9
ATOM 7587 C C . THR A 1 1 ? -16.887 -7.567 -20.763 1.00 0.00 1 THR A C 9
ATOM 7588 O O . THR A 1 1 ? -17.418 -8.678 -20.896 1.00 0.00 1 THR A O 9
ATOM 7601 N N . PRO A 1 2 ? -15.787 -7.439 -19.951 1.00 0.00 2 PRO A N 9
ATOM 7602 C CA . PRO A 1 2 ? -15.210 -8.574 -19.177 1.00 0.00 2 PRO A CA 9
ATOM 7603 C C . PRO A 1 2 ? -16.148 -8.990 -17.999 1.00 0.00 2 PRO A C 9
ATOM 7604 O O . PRO A 1 2 ? -16.439 -8.183 -17.110 1.00 0.00 2 PRO A O 9
ATOM 7615 N N . ASP A 1 3 ? -16.671 -10.233 -18.067 1.00 0.00 3 ASP A N 9
ATOM 7616 C CA . ASP A 1 3 ? -17.763 -10.745 -17.196 1.00 0.00 3 ASP A CA 9
ATOM 7617 C C . ASP A 1 3 ? -19.060 -9.884 -17.259 1.00 0.00 3 ASP A C 9
ATOM 7618 O O . ASP A 1 3 ? -19.184 -8.861 -16.577 1.00 0.00 3 ASP A O 9
ATOM 7627 N N . VAL A 1 4 ? -19.997 -10.315 -18.119 1.00 0.00 4 VAL A N 9
ATOM 7628 C CA . VAL A 1 4 ? -21.188 -9.516 -18.504 1.00 0.00 4 VAL A CA 9
ATOM 7629 C C . VAL A 1 4 ? -22.318 -9.654 -17.442 1.00 0.00 4 VAL A C 9
ATOM 7630 O O . VAL A 1 4 ? -22.452 -8.789 -16.572 1.00 0.00 4 VAL A O 9
ATOM 7643 N N . SER A 1 5 ? -23.122 -10.727 -17.541 1.00 0.00 5 SER A N 9
ATOM 7644 C CA . SER A 1 5 ? -24.391 -10.912 -16.775 1.00 0.00 5 SER A CA 9
ATOM 7645 C C . SER A 1 5 ? -25.391 -9.712 -16.874 1.00 0.00 5 SER A C 9
ATOM 7646 O O . SER A 1 5 ? -25.763 -9.112 -15.860 1.00 0.00 5 SER A O 9
ATOM 7654 N N . SER A 1 6 ? -25.787 -9.352 -18.118 1.00 0.00 6 SER A N 9
ATOM 7655 C CA . SER A 1 6 ? -26.597 -8.135 -18.422 1.00 0.00 6 SER A CA 9
ATOM 7656 C C . SER A 1 6 ? -25.928 -6.793 -17.965 1.00 0.00 6 SER A C 9
ATOM 7657 O O . SER A 1 6 ? -26.462 -6.081 -17.108 1.00 0.00 6 SER A O 9
ATOM 7665 N N . ALA A 1 7 ? -24.754 -6.457 -18.545 1.00 0.00 7 ALA A N 9
ATOM 7666 C CA . ALA A 1 7 ? -24.006 -5.215 -18.207 1.00 0.00 7 ALA A CA 9
ATOM 7667 C C . ALA A 1 7 ? -24.573 -3.954 -18.917 1.00 0.00 7 ALA A C 9
ATOM 7668 O O . ALA A 1 7 ? -24.993 -3.025 -18.225 1.00 0.00 7 ALA A O 9
ATOM 7675 N N . LEU A 1 8 ? -24.621 -3.927 -20.266 1.00 0.00 8 LEU A N 9
ATOM 7676 C CA . LEU A 1 8 ? -25.288 -2.846 -21.041 1.00 0.00 8 LEU A CA 9
ATOM 7677 C C . LEU A 1 8 ? -26.853 -2.880 -21.110 1.00 0.00 8 LEU A C 9
ATOM 7678 O O . LEU A 1 8 ? -27.432 -1.901 -21.586 1.00 0.00 8 LEU A O 9
ATOM 7694 N N . ASP A 1 9 ? -27.543 -3.939 -20.636 1.00 0.00 9 ASP A N 9
ATOM 7695 C CA . ASP A 1 9 ? -29.022 -3.943 -20.465 1.00 0.00 9 ASP A CA 9
ATOM 7696 C C . ASP A 1 9 ? -29.453 -3.279 -19.117 1.00 0.00 9 ASP A C 9
ATOM 7697 O O . ASP A 1 9 ? -30.197 -2.294 -19.160 1.00 0.00 9 ASP A O 9
ATOM 7706 N N . LYS A 1 10 ? -28.990 -3.782 -17.950 1.00 0.00 10 LYS A N 9
ATOM 7707 C CA . LYS A 1 10 ? -29.267 -3.155 -16.622 1.00 0.00 10 LYS A CA 9
ATOM 7708 C C . LYS A 1 10 ? -28.633 -1.736 -16.460 1.00 0.00 10 LYS A C 9
ATOM 7709 O O . LYS A 1 10 ? -29.363 -0.784 -16.170 1.00 0.00 10 LYS A O 9
ATOM 7728 N N . LEU A 1 11 ? -27.307 -1.599 -16.674 1.00 0.00 11 LEU A N 9
ATOM 7729 C CA . LEU A 1 11 ? -26.615 -0.290 -16.716 1.00 0.00 11 LEU A CA 9
ATOM 7730 C C . LEU A 1 11 ? -26.445 0.122 -18.213 1.00 0.00 11 LEU A C 9
ATOM 7731 O O . LEU A 1 11 ? -25.371 -0.053 -18.796 1.00 0.00 11 LEU A O 9
ATOM 7747 N N . LYS A 1 12 ? -27.513 0.659 -18.841 1.00 0.00 12 LYS A N 9
ATOM 7748 C CA . LYS A 1 12 ? -27.478 1.124 -20.259 1.00 0.00 12 LYS A CA 9
ATOM 7749 C C . LYS A 1 12 ? -26.728 2.473 -20.473 1.00 0.00 12 LYS A C 9
ATOM 7750 O O . LYS A 1 12 ? -25.798 2.515 -21.285 1.00 0.00 12 LYS A O 9
ATOM 7769 N N . GLU A 1 13 ? -27.083 3.540 -19.729 1.00 0.00 13 GLU A N 9
ATOM 7770 C CA . GLU A 1 13 ? -26.280 4.795 -19.671 1.00 0.00 13 GLU A CA 9
ATOM 7771 C C . GLU A 1 13 ? -24.936 4.668 -18.885 1.00 0.00 13 GLU A C 9
ATOM 7772 O O . GLU A 1 13 ? -23.909 5.131 -19.383 1.00 0.00 13 GLU A O 9
ATOM 7784 N N . PHE A 1 14 ? -24.934 4.049 -17.685 1.00 0.00 14 PHE A N 9
ATOM 7785 C CA . PHE A 1 14 ? -23.720 3.922 -16.826 1.00 0.00 14 PHE A CA 9
ATOM 7786 C C . PHE A 1 14 ? -22.664 2.881 -17.318 1.00 0.00 14 PHE A C 9
ATOM 7787 O O . PHE A 1 14 ? -21.467 3.139 -17.172 1.00 0.00 14 PHE A O 9
ATOM 7804 N N . GLY A 1 15 ? -23.072 1.749 -17.930 1.00 0.00 15 GLY A N 9
ATOM 7805 C CA . GLY A 1 15 ? -22.147 0.894 -18.722 1.00 0.00 15 GLY A CA 9
ATOM 7806 C C . GLY A 1 15 ? -21.672 1.443 -20.094 1.00 0.00 15 GLY A C 9
ATOM 7807 O O . GLY A 1 15 ? -20.597 1.040 -20.540 1.00 0.00 15 GLY A O 9
ATOM 7811 N N . ASN A 1 16 ? -22.410 2.381 -20.729 1.00 0.00 16 ASN A N 9
ATOM 7812 C CA . ASN A 1 16 ? -21.836 3.331 -21.720 1.00 0.00 16 ASN A CA 9
ATOM 7813 C C . ASN A 1 16 ? -21.155 4.537 -20.959 1.00 0.00 16 ASN A C 9
ATOM 7814 O O . ASN A 1 16 ? -20.697 4.366 -19.824 1.00 0.00 16 ASN A O 9
ATOM 7825 N N . THR A 1 17 ? -21.070 5.748 -21.559 1.00 0.00 17 THR A N 9
ATOM 7826 C CA . THR A 1 17 ? -20.656 7.006 -20.882 1.00 0.00 17 THR A CA 9
ATOM 7827 C C . THR A 1 17 ? -19.153 7.023 -20.446 1.00 0.00 17 THR A C 9
ATOM 7828 O O . THR A 1 17 ? -18.312 7.465 -21.234 1.00 0.00 17 THR A O 9
ATOM 7839 N N . LEU A 1 18 ? -18.808 6.515 -19.243 1.00 0.00 18 LEU A N 9
ATOM 7840 C CA . LEU A 1 18 ? -17.393 6.246 -18.840 1.00 0.00 18 LEU A CA 9
ATOM 7841 C C . LEU A 1 18 ? -16.620 5.062 -19.518 1.00 0.00 18 LEU A C 9
ATOM 7842 O O . LEU A 1 18 ? -15.418 4.894 -19.294 1.00 0.00 18 LEU A O 9
ATOM 7858 N N . GLU A 1 19 ? -17.303 4.303 -20.382 1.00 0.00 19 GLU A N 9
ATOM 7859 C CA . GLU A 1 19 ? -16.692 3.334 -21.327 1.00 0.00 19 GLU A CA 9
ATOM 7860 C C . GLU A 1 19 ? -16.026 4.045 -22.545 1.00 0.00 19 GLU A C 9
ATOM 7861 O O . GLU A 1 19 ? -14.825 3.860 -22.759 1.00 0.00 19 GLU A O 9
ATOM 7873 N N . ASP A 1 20 ? -16.788 4.866 -23.306 1.00 0.00 20 ASP A N 9
ATOM 7874 C CA . ASP A 1 20 ? -16.244 5.719 -24.400 1.00 0.00 20 ASP A CA 9
ATOM 7875 C C . ASP A 1 20 ? -15.198 6.791 -23.947 1.00 0.00 20 ASP A C 9
ATOM 7876 O O . ASP A 1 20 ? -14.180 6.950 -24.626 1.00 0.00 20 ASP A O 9
ATOM 7885 N N . LYS A 1 21 ? -15.421 7.488 -22.813 1.00 0.00 21 LYS A N 9
ATOM 7886 C CA . LYS A 1 21 ? -14.426 8.391 -22.179 1.00 0.00 21 LYS A CA 9
ATOM 7887 C C . LYS A 1 21 ? -13.051 7.743 -21.818 1.00 0.00 21 LYS A C 9
ATOM 7888 O O . LYS A 1 21 ? -12.020 8.340 -22.129 1.00 0.00 21 LYS A O 9
ATOM 7907 N N . ALA A 1 22 ? -13.026 6.545 -21.193 1.00 0.00 22 ALA A N 9
ATOM 7908 C CA . ALA A 1 22 ? -11.767 5.830 -20.849 1.00 0.00 22 ALA A CA 9
ATOM 7909 C C . ALA A 1 22 ? -10.900 5.363 -22.054 1.00 0.00 22 ALA A C 9
ATOM 7910 O O . ALA A 1 22 ? -9.703 5.659 -22.068 1.00 0.00 22 ALA A O 9
ATOM 7917 N N . ARG A 1 23 ? -11.483 4.688 -23.069 1.00 0.00 23 ARG A N 9
ATOM 7918 C CA . ARG A 1 23 ? -10.779 4.387 -24.354 1.00 0.00 23 ARG A CA 9
ATOM 7919 C C . ARG A 1 23 ? -10.237 5.620 -25.150 1.00 0.00 23 ARG A C 9
ATOM 7920 O O . ARG A 1 23 ? -9.125 5.548 -25.679 1.00 0.00 23 ARG A O 9
ATOM 7941 N N . GLU A 1 24 ? -10.986 6.742 -25.186 1.00 0.00 24 GLU A N 9
ATOM 7942 C CA . GLU A 1 24 ? -10.501 8.053 -25.698 1.00 0.00 24 GLU A CA 9
ATOM 7943 C C . GLU A 1 24 ? -9.316 8.683 -24.889 1.00 0.00 24 GLU A C 9
ATOM 7944 O O . GLU A 1 24 ? -8.371 9.174 -25.515 1.00 0.00 24 GLU A O 9
ATOM 7956 N N . LEU A 1 25 ? -9.363 8.685 -23.538 1.00 0.00 25 LEU A N 9
ATOM 7957 C CA . LEU A 1 25 ? -8.299 9.287 -22.682 1.00 0.00 25 LEU A CA 9
ATOM 7958 C C . LEU A 1 25 ? -6.968 8.479 -22.665 1.00 0.00 25 LEU A C 9
ATOM 7959 O O . LEU A 1 25 ? -5.916 9.082 -22.879 1.00 0.00 25 LEU A O 9
ATOM 7975 N N . ILE A 1 26 ? -6.991 7.145 -22.450 1.00 0.00 26 ILE A N 9
ATOM 7976 C CA . ILE A 1 26 ? -5.776 6.276 -22.509 1.00 0.00 26 ILE A CA 9
ATOM 7977 C C . ILE A 1 26 ? -5.113 6.265 -23.935 1.00 0.00 26 ILE A C 9
ATOM 7978 O O . ILE A 1 26 ? -3.892 6.411 -23.994 1.00 0.00 26 ILE A O 9
ATOM 7994 N N . SER A 1 27 ? -5.868 6.134 -25.050 1.00 0.00 27 SER A N 9
ATOM 7995 C CA . SER A 1 27 ? -5.312 6.298 -26.431 1.00 0.00 27 SER A CA 9
ATOM 7996 C C . SER A 1 27 ? -4.599 7.654 -26.755 1.00 0.00 27 SER A C 9
ATOM 7997 O O . SER A 1 27 ? -3.561 7.644 -27.425 1.00 0.00 27 SER A O 9
ATOM 8005 N N . ARG A 1 28 ? -5.127 8.793 -26.260 1.00 0.00 28 ARG A N 9
ATOM 8006 C CA . ARG A 1 28 ? -4.442 10.116 -26.312 1.00 0.00 28 ARG A CA 9
ATOM 8007 C C . ARG A 1 28 ? -3.137 10.197 -25.450 1.00 0.00 28 ARG A C 9
ATOM 8008 O O . ARG A 1 28 ? -2.106 10.648 -25.957 1.00 0.00 28 ARG A O 9
ATOM 8029 N N . ILE A 1 29 ? -3.188 9.765 -24.172 1.00 0.00 29 ILE A N 9
ATOM 8030 C CA . ILE A 1 29 ? -2.055 9.827 -23.208 1.00 0.00 29 ILE A CA 9
ATOM 8031 C C . ILE A 1 29 ? -0.967 8.773 -23.601 1.00 0.00 29 ILE A C 9
ATOM 8032 O O . ILE A 1 29 ? 0.040 9.162 -24.198 1.00 0.00 29 ILE A O 9
ATOM 8048 N N . LYS A 1 30 ? -1.154 7.474 -23.283 1.00 0.00 30 LYS A N 9
ATOM 8049 C CA . LYS A 1 30 ? -0.120 6.404 -23.456 1.00 0.00 30 LYS A CA 9
ATOM 8050 C C . LYS A 1 30 ? 1.239 6.742 -22.757 1.00 0.00 30 LYS A C 9
ATOM 8051 O O . LYS A 1 30 ? 2.261 6.953 -23.417 1.00 0.00 30 LYS A O 9
ATOM 8070 N N . GLN A 1 31 ? 1.213 6.850 -21.409 1.00 0.00 31 GLN A N 9
ATOM 8071 C CA . GLN A 1 31 ? 2.339 7.354 -20.581 1.00 0.00 31 GLN A CA 9
ATOM 8072 C C . GLN A 1 31 ? 2.816 8.799 -20.964 1.00 0.00 31 GLN A C 9
ATOM 8073 O O . GLN A 1 31 ? 3.943 8.982 -21.435 1.00 0.00 31 GLN A O 9
ATOM 8087 N N . SER A 1 32 ? 1.936 9.806 -20.775 1.00 0.00 32 SER A N 9
ATOM 8088 C CA . SER A 1 32 ? 2.222 11.223 -21.149 1.00 0.00 32 SER A CA 9
ATOM 8089 C C . SER A 1 32 ? 1.723 12.178 -20.033 1.00 0.00 32 SER A C 9
ATOM 8090 O O . SER A 1 32 ? 2.469 12.375 -19.071 1.00 0.00 32 SER A O 9
ATOM 8098 N N . GLU A 1 33 ? 0.491 12.736 -20.095 1.00 0.00 33 GLU A N 9
ATOM 8099 C CA . GLU A 1 33 ? -0.138 13.419 -18.919 1.00 0.00 33 GLU A CA 9
ATOM 8100 C C . GLU A 1 33 ? -0.609 12.490 -17.737 1.00 0.00 33 GLU A C 9
ATOM 8101 O O . GLU A 1 33 ? -1.045 13.003 -16.702 1.00 0.00 33 GLU A O 9
ATOM 8113 N N . LEU A 1 34 ? -0.424 11.153 -17.826 1.00 0.00 34 LEU A N 9
ATOM 8114 C CA . LEU A 1 34 ? -0.326 10.265 -16.632 1.00 0.00 34 LEU A CA 9
ATOM 8115 C C . LEU A 1 34 ? 1.036 10.456 -15.897 1.00 0.00 34 LEU A C 9
ATOM 8116 O O . LEU A 1 34 ? 1.053 10.637 -14.676 1.00 0.00 34 LEU A O 9
ATOM 8132 N N . SER A 1 35 ? 2.151 10.416 -16.648 1.00 0.00 35 SER A N 9
ATOM 8133 C CA . SER A 1 35 ? 3.515 10.604 -16.111 1.00 0.00 35 SER A CA 9
ATOM 8134 C C . SER A 1 35 ? 3.849 12.123 -16.015 1.00 0.00 35 SER A C 9
ATOM 8135 O O . SER A 1 35 ? 3.347 12.756 -15.083 1.00 0.00 35 SER A O 9
ATOM 8143 N N . ALA A 1 36 ? 4.666 12.701 -16.932 1.00 0.00 36 ALA A N 9
ATOM 8144 C CA . ALA A 1 36 ? 5.122 14.134 -16.883 1.00 0.00 36 ALA A CA 9
ATOM 8145 C C . ALA A 1 36 ? 6.214 14.383 -15.798 1.00 0.00 36 ALA A C 9
ATOM 8146 O O . ALA A 1 36 ? 7.383 14.595 -16.137 1.00 0.00 36 ALA A O 9
ATOM 8153 N N . LYS A 1 37 ? 5.840 14.291 -14.505 1.00 0.00 37 LYS A N 9
ATOM 8154 C CA . LYS A 1 37 ? 6.806 14.133 -13.380 1.00 0.00 37 LYS A CA 9
ATOM 8155 C C . LYS A 1 37 ? 7.516 12.741 -13.381 1.00 0.00 37 LYS A C 9
ATOM 8156 O O . LYS A 1 37 ? 8.741 12.706 -13.229 1.00 0.00 37 LYS A O 9
ATOM 8175 N N . MET A 1 38 ? 6.783 11.620 -13.577 1.00 0.00 38 MET A N 9
ATOM 8176 C CA . MET A 1 38 ? 7.399 10.278 -13.790 1.00 0.00 38 MET A CA 9
ATOM 8177 C C . MET A 1 38 ? 8.315 10.145 -15.051 1.00 0.00 38 MET A C 9
ATOM 8178 O O . MET A 1 38 ? 9.259 9.362 -14.975 1.00 0.00 38 MET A O 9
ATOM 8192 N N . ARG A 1 39 ? 8.095 10.885 -16.165 1.00 0.00 39 ARG A N 9
ATOM 8193 C CA . ARG A 1 39 ? 9.059 10.943 -17.310 1.00 0.00 39 ARG A CA 9
ATOM 8194 C C . ARG A 1 39 ? 10.462 11.550 -16.983 1.00 0.00 39 ARG A C 9
ATOM 8195 O O . ARG A 1 39 ? 11.461 11.042 -17.500 1.00 0.00 39 ARG A O 9
ATOM 8216 N N . GLU A 1 40 ? 10.550 12.581 -16.115 1.00 0.00 40 GLU A N 9
ATOM 8217 C CA . GLU A 1 40 ? 11.835 13.030 -15.494 1.00 0.00 40 GLU A CA 9
ATOM 8218 C C . GLU A 1 40 ? 12.559 11.930 -14.643 1.00 0.00 40 GLU A C 9
ATOM 8219 O O . GLU A 1 40 ? 13.765 11.727 -14.809 1.00 0.00 40 GLU A O 9
ATOM 8231 N N . TRP A 1 41 ? 11.813 11.203 -13.783 1.00 0.00 41 TRP A N 9
ATOM 8232 C CA . TRP A 1 41 ? 12.291 9.971 -13.096 1.00 0.00 41 TRP A CA 9
ATOM 8233 C C . TRP A 1 41 ? 12.708 8.789 -14.034 1.00 0.00 41 TRP A C 9
ATOM 8234 O O . TRP A 1 41 ? 13.672 8.105 -13.693 1.00 0.00 41 TRP A O 9
ATOM 8255 N N . PHE A 1 42 ? 12.018 8.513 -15.164 1.00 0.00 42 PHE A N 9
ATOM 8256 C CA . PHE A 1 42 ? 12.467 7.500 -16.169 1.00 0.00 42 PHE A CA 9
ATOM 8257 C C . PHE A 1 42 ? 13.781 7.890 -16.919 1.00 0.00 42 PHE A C 9
ATOM 8258 O O . PHE A 1 42 ? 14.594 7.008 -17.205 1.00 0.00 42 PHE A O 9
ATOM 8275 N N . SER A 1 43 ? 13.990 9.189 -17.220 1.00 0.00 43 SER A N 9
ATOM 8276 C CA . SER A 1 43 ? 15.274 9.714 -17.758 1.00 0.00 43 SER A CA 9
ATOM 8277 C C . SER A 1 43 ? 16.286 10.022 -16.608 1.00 0.00 43 SER A C 9
ATOM 8278 O O . SER A 1 43 ? 16.515 11.177 -16.239 1.00 0.00 43 SER A O 9
ATOM 8286 N N . GLU A 1 44 ? 16.838 8.938 -16.023 1.00 0.00 44 GLU A N 9
ATOM 8287 C CA . GLU A 1 44 ? 17.416 8.890 -14.644 1.00 0.00 44 GLU A CA 9
ATOM 8288 C C . GLU A 1 44 ? 17.463 7.372 -14.257 1.00 0.00 44 GLU A C 9
ATOM 8289 O O . GLU A 1 44 ? 18.550 6.807 -14.110 1.00 0.00 44 GLU A O 9
ATOM 8301 N N . THR A 1 45 ? 16.284 6.743 -14.061 1.00 0.00 45 THR A N 9
ATOM 8302 C CA . THR A 1 45 ? 16.136 5.376 -13.482 1.00 0.00 45 THR A CA 9
ATOM 8303 C C . THR A 1 45 ? 15.980 4.217 -14.529 1.00 0.00 45 THR A C 9
ATOM 8304 O O . THR A 1 45 ? 16.089 3.059 -14.115 1.00 0.00 45 THR A O 9
ATOM 8315 N N . PHE A 1 46 ? 15.742 4.469 -15.840 1.00 0.00 46 PHE A N 9
ATOM 8316 C CA . PHE A 1 46 ? 15.482 3.394 -16.837 1.00 0.00 46 PHE A CA 9
ATOM 8317 C C . PHE A 1 46 ? 16.837 2.827 -17.335 1.00 0.00 46 PHE A C 9
ATOM 8318 O O . PHE A 1 46 ? 17.624 3.443 -18.059 1.00 0.00 46 PHE A O 9
ATOM 8335 N N . GLN A 1 47 ? 17.047 1.641 -16.791 1.00 0.00 47 GLN A N 9
ATOM 8336 C CA . GLN A 1 47 ? 18.367 0.994 -16.537 1.00 0.00 47 GLN A CA 9
ATOM 8337 C C . GLN A 1 47 ? 18.161 -0.061 -15.405 1.00 0.00 47 GLN A C 9
ATOM 8338 O O . GLN A 1 47 ? 18.366 -1.252 -15.654 1.00 0.00 47 GLN A O 9
ATOM 8352 N N . LYS A 1 48 ? 17.702 0.346 -14.196 1.00 0.00 48 LYS A N 9
ATOM 8353 C CA . LYS A 1 48 ? 17.115 -0.576 -13.187 1.00 0.00 48 LYS A CA 9
ATOM 8354 C C . LYS A 1 48 ? 15.728 -1.140 -13.638 1.00 0.00 48 LYS A C 9
ATOM 8355 O O . LYS A 1 48 ? 15.586 -2.362 -13.695 1.00 0.00 48 LYS A O 9
ATOM 8374 N N . VAL A 1 49 ? 14.746 -0.275 -14.000 1.00 0.00 49 VAL A N 9
ATOM 8375 C CA . VAL A 1 49 ? 13.448 -0.696 -14.632 1.00 0.00 49 VAL A CA 9
ATOM 8376 C C . VAL A 1 49 ? 13.625 -1.596 -15.903 1.00 0.00 49 VAL A C 9
ATOM 8377 O O . VAL A 1 49 ? 12.927 -2.603 -16.043 1.00 0.00 49 VAL A O 9
ATOM 8390 N N . LYS A 1 50 ? 14.549 -1.211 -16.805 1.00 0.00 50 LYS A N 9
ATOM 8391 C CA . LYS A 1 50 ? 14.898 -1.972 -18.021 1.00 0.00 50 LYS A CA 9
ATOM 8392 C C . LYS A 1 50 ? 15.420 -3.428 -17.783 1.00 0.00 50 LYS A C 9
ATOM 8393 O O . LYS A 1 50 ? 15.005 -4.328 -18.513 1.00 0.00 50 LYS A O 9
ATOM 8412 N N . GLU A 1 51 ? 16.281 -3.660 -16.770 1.00 0.00 51 GLU A N 9
ATOM 8413 C CA . GLU A 1 51 ? 16.666 -5.031 -16.315 1.00 0.00 51 GLU A CA 9
ATOM 8414 C C . GLU A 1 51 ? 15.529 -5.909 -15.685 1.00 0.00 51 GLU A C 9
ATOM 8415 O O . GLU A 1 51 ? 15.667 -7.135 -15.698 1.00 0.00 51 GLU A O 9
ATOM 8427 N N . LYS A 1 52 ? 14.427 -5.325 -15.160 1.00 0.00 52 LYS A N 9
ATOM 8428 C CA . LYS A 1 52 ? 13.209 -6.093 -14.757 1.00 0.00 52 LYS A CA 9
ATOM 8429 C C . LYS A 1 52 ? 12.299 -6.468 -15.971 1.00 0.00 52 LYS A C 9
ATOM 8430 O O . LYS A 1 52 ? 11.870 -7.621 -16.063 1.00 0.00 52 LYS A O 9
ATOM 8449 N N . LEU A 1 53 ? 12.007 -5.526 -16.892 1.00 0.00 53 LEU A N 9
ATOM 8450 C CA . LEU A 1 53 ? 11.248 -5.777 -18.142 1.00 0.00 53 LEU A CA 9
ATOM 8451 C C . LEU A 1 53 ? 11.934 -6.776 -19.132 1.00 0.00 53 LEU A C 9
ATOM 8452 O O . LEU A 1 53 ? 11.296 -7.742 -19.561 1.00 0.00 53 LEU A O 9
ATOM 8468 N N . LYS A 1 54 ? 13.222 -6.553 -19.458 1.00 0.00 54 LYS A N 9
ATOM 8469 C CA . LYS A 1 54 ? 14.052 -7.490 -20.270 1.00 0.00 54 LYS A CA 9
ATOM 8470 C C . LYS A 1 54 ? 14.433 -8.836 -19.565 1.00 0.00 54 LYS A C 9
ATOM 8471 O O . LYS A 1 54 ? 14.535 -9.851 -20.259 1.00 0.00 54 LYS A O 9
ATOM 8490 N N . ILE A 1 55 ? 14.694 -8.839 -18.234 1.00 0.00 55 ILE A N 9
ATOM 8491 C CA . ILE A 1 55 ? 15.248 -9.995 -17.468 1.00 0.00 55 ILE A CA 9
ATOM 8492 C C . ILE A 1 55 ? 16.762 -10.141 -17.816 1.00 0.00 55 ILE A C 9
ATOM 8493 O O . ILE A 1 55 ? 17.115 -10.705 -18.857 1.00 0.00 55 ILE A O 9
ATOM 8509 N N . ASP A 1 56 ? 17.633 -9.628 -16.925 1.00 0.00 56 ASP A N 9
ATOM 8510 C CA . ASP A 1 56 ? 19.107 -9.627 -17.128 1.00 0.00 56 ASP A CA 9
ATOM 8511 C C . ASP A 1 56 ? 19.723 -11.052 -16.952 1.00 0.00 56 ASP A C 9
ATOM 8512 O O . ASP A 1 56 ? 20.112 -11.655 -17.957 1.00 0.00 56 ASP A O 9
ATOM 8521 N N . SER A 1 57 ? 19.781 -11.594 -15.715 1.00 0.00 57 SER A N 9
ATOM 8522 C CA . SER A 1 57 ? 20.254 -12.976 -15.457 1.00 0.00 57 SER A CA 9
ATOM 8523 C C . SER A 1 57 ? 19.070 -13.965 -15.569 1.00 0.00 57 SER A C 9
ATOM 8524 O O . SER A 1 57 ? 19.071 -14.790 -16.509 1.00 0.00 57 SER A O 9
ATOM 8533 N N . THR A 1 1 ? -46.334 -7.359 -15.589 1.00 0.00 1 THR A N 10
ATOM 8534 C CA . THR A 1 1 ? -45.730 -7.025 -16.904 1.00 0.00 1 THR A CA 10
ATOM 8535 C C . THR A 1 1 ? -44.652 -5.889 -16.749 1.00 0.00 1 THR A C 10
ATOM 8536 O O . THR A 1 1 ? -44.944 -4.745 -17.114 1.00 0.00 1 THR A O 10
ATOM 8549 N N . PRO A 1 2 ? -43.402 -6.133 -16.242 1.00 0.00 2 PRO A N 10
ATOM 8550 C CA . PRO A 1 2 ? -42.405 -5.056 -15.998 1.00 0.00 2 PRO A CA 10
ATOM 8551 C C . PRO A 1 2 ? -41.557 -4.789 -17.278 1.00 0.00 2 PRO A C 10
ATOM 8552 O O . PRO A 1 2 ? -40.608 -5.521 -17.584 1.00 0.00 2 PRO A O 10
ATOM 8563 N N . ASP A 1 3 ? -41.945 -3.744 -18.032 1.00 0.00 3 ASP A N 10
ATOM 8564 C CA . ASP A 1 3 ? -41.368 -3.448 -19.371 1.00 0.00 3 ASP A CA 10
ATOM 8565 C C . ASP A 1 3 ? -40.216 -2.423 -19.217 1.00 0.00 3 ASP A C 10
ATOM 8566 O O . ASP A 1 3 ? -40.424 -1.289 -18.766 1.00 0.00 3 ASP A O 10
ATOM 8575 N N . VAL A 1 4 ? -38.997 -2.866 -19.570 1.00 0.00 4 VAL A N 10
ATOM 8576 C CA . VAL A 1 4 ? -37.748 -2.111 -19.299 1.00 0.00 4 VAL A CA 10
ATOM 8577 C C . VAL A 1 4 ? -36.850 -2.222 -20.567 1.00 0.00 4 VAL A C 10
ATOM 8578 O O . VAL A 1 4 ? -37.186 -1.632 -21.599 1.00 0.00 4 VAL A O 10
ATOM 8591 N N . SER A 1 5 ? -35.696 -2.908 -20.477 1.00 0.00 5 SER A N 10
ATOM 8592 C CA . SER A 1 5 ? -34.580 -2.823 -21.474 1.00 0.00 5 SER A CA 10
ATOM 8593 C C . SER A 1 5 ? -34.114 -1.371 -21.844 1.00 0.00 5 SER A C 10
ATOM 8594 O O . SER A 1 5 ? -33.942 -1.027 -23.018 1.00 0.00 5 SER A O 10
ATOM 8602 N N . SER A 1 6 ? -33.921 -0.529 -20.810 1.00 0.00 6 SER A N 10
ATOM 8603 C CA . SER A 1 6 ? -33.598 0.918 -20.947 1.00 0.00 6 SER A CA 10
ATOM 8604 C C . SER A 1 6 ? -32.917 1.403 -19.634 1.00 0.00 6 SER A C 10
ATOM 8605 O O . SER A 1 6 ? -31.737 1.764 -19.671 1.00 0.00 6 SER A O 10
ATOM 8613 N N . ALA A 1 7 ? -33.615 1.360 -18.470 1.00 0.00 7 ALA A N 10
ATOM 8614 C CA . ALA A 1 7 ? -32.944 1.382 -17.137 1.00 0.00 7 ALA A CA 10
ATOM 8615 C C . ALA A 1 7 ? -32.072 0.118 -16.837 1.00 0.00 7 ALA A C 10
ATOM 8616 O O . ALA A 1 7 ? -30.937 0.265 -16.382 1.00 0.00 7 ALA A O 10
ATOM 8623 N N . LEU A 1 8 ? -32.576 -1.095 -17.151 1.00 0.00 8 LEU A N 10
ATOM 8624 C CA . LEU A 1 8 ? -31.764 -2.344 -17.244 1.00 0.00 8 LEU A CA 10
ATOM 8625 C C . LEU A 1 8 ? -30.628 -2.332 -18.312 1.00 0.00 8 LEU A C 10
ATOM 8626 O O . LEU A 1 8 ? -29.553 -2.863 -18.028 1.00 0.00 8 LEU A O 10
ATOM 8642 N N . ASP A 1 9 ? -30.834 -1.704 -19.490 1.00 0.00 9 ASP A N 10
ATOM 8643 C CA . ASP A 1 9 ? -29.747 -1.416 -20.474 1.00 0.00 9 ASP A CA 10
ATOM 8644 C C . ASP A 1 9 ? -28.508 -0.672 -19.871 1.00 0.00 9 ASP A C 10
ATOM 8645 O O . ASP A 1 9 ? -27.384 -1.159 -20.028 1.00 0.00 9 ASP A O 10
ATOM 8654 N N . LYS A 1 10 ? -28.729 0.449 -19.149 1.00 0.00 10 LYS A N 10
ATOM 8655 C CA . LYS A 1 10 ? -27.682 1.086 -18.305 1.00 0.00 10 LYS A CA 10
ATOM 8656 C C . LYS A 1 10 ? -27.771 0.606 -16.817 1.00 0.00 10 LYS A C 10
ATOM 8657 O O . LYS A 1 10 ? -27.985 1.397 -15.893 1.00 0.00 10 LYS A O 10
ATOM 8676 N N . LEU A 1 11 ? -27.538 -0.703 -16.601 1.00 0.00 11 LEU A N 10
ATOM 8677 C CA . LEU A 1 11 ? -27.328 -1.309 -15.262 1.00 0.00 11 LEU A CA 10
ATOM 8678 C C . LEU A 1 11 ? -26.120 -2.285 -15.369 1.00 0.00 11 LEU A C 10
ATOM 8679 O O . LEU A 1 11 ? -25.058 -1.982 -14.817 1.00 0.00 11 LEU A O 10
ATOM 8695 N N . LYS A 1 12 ? -26.253 -3.415 -16.106 1.00 0.00 12 LYS A N 10
ATOM 8696 C CA . LYS A 1 12 ? -25.106 -4.296 -16.472 1.00 0.00 12 LYS A CA 10
ATOM 8697 C C . LYS A 1 12 ? -24.018 -3.620 -17.368 1.00 0.00 12 LYS A C 10
ATOM 8698 O O . LYS A 1 12 ? -22.834 -3.692 -17.024 1.00 0.00 12 LYS A O 10
ATOM 8717 N N . GLU A 1 13 ? -24.416 -2.942 -18.471 1.00 0.00 13 GLU A N 10
ATOM 8718 C CA . GLU A 1 13 ? -23.500 -2.112 -19.293 1.00 0.00 13 GLU A CA 10
ATOM 8719 C C . GLU A 1 13 ? -23.600 -0.626 -18.832 1.00 0.00 13 GLU A C 10
ATOM 8720 O O . GLU A 1 13 ? -24.239 0.212 -19.475 1.00 0.00 13 GLU A O 10
ATOM 8732 N N . PHE A 1 14 ? -22.950 -0.330 -17.690 1.00 0.00 14 PHE A N 10
ATOM 8733 C CA . PHE A 1 14 ? -22.884 1.030 -17.089 1.00 0.00 14 PHE A CA 10
ATOM 8734 C C . PHE A 1 14 ? -21.628 1.131 -16.165 1.00 0.00 14 PHE A C 10
ATOM 8735 O O . PHE A 1 14 ? -20.821 2.038 -16.382 1.00 0.00 14 PHE A O 10
ATOM 8752 N N . GLY A 1 15 ? -21.414 0.207 -15.193 1.00 0.00 15 GLY A N 10
ATOM 8753 C CA . GLY A 1 15 ? -20.061 -0.023 -14.608 1.00 0.00 15 GLY A CA 10
ATOM 8754 C C . GLY A 1 15 ? -19.011 -0.627 -15.582 1.00 0.00 15 GLY A C 10
ATOM 8755 O O . GLY A 1 15 ? -17.875 -0.147 -15.618 1.00 0.00 15 GLY A O 10
ATOM 8759 N N . ASN A 1 16 ? -19.408 -1.627 -16.399 1.00 0.00 16 ASN A N 10
ATOM 8760 C CA . ASN A 1 16 ? -18.619 -2.087 -17.577 1.00 0.00 16 ASN A CA 10
ATOM 8761 C C . ASN A 1 16 ? -18.314 -1.012 -18.684 1.00 0.00 16 ASN A C 10
ATOM 8762 O O . ASN A 1 16 ? -17.288 -1.143 -19.358 1.00 0.00 16 ASN A O 10
ATOM 8773 N N . THR A 1 17 ? -19.163 0.029 -18.872 1.00 0.00 17 THR A N 10
ATOM 8774 C CA . THR A 1 17 ? -18.936 1.121 -19.860 1.00 0.00 17 THR A CA 10
ATOM 8775 C C . THR A 1 17 ? -17.646 1.951 -19.562 1.00 0.00 17 THR A C 10
ATOM 8776 O O . THR A 1 17 ? -16.749 1.955 -20.410 1.00 0.00 17 THR A O 10
ATOM 8787 N N . LEU A 1 18 ? -17.527 2.599 -18.378 1.00 0.00 18 LEU A N 10
ATOM 8788 C CA . LEU A 1 18 ? -16.254 3.262 -17.947 1.00 0.00 18 LEU A CA 10
ATOM 8789 C C . LEU A 1 18 ? -15.071 2.367 -17.439 1.00 0.00 18 LEU A C 10
ATOM 8790 O O . LEU A 1 18 ? -14.008 2.894 -17.097 1.00 0.00 18 LEU A O 10
ATOM 8806 N N . GLU A 1 19 ? -15.230 1.034 -17.467 1.00 0.00 19 GLU A N 10
ATOM 8807 C CA . GLU A 1 19 ? -14.114 0.058 -17.356 1.00 0.00 19 GLU A CA 10
ATOM 8808 C C . GLU A 1 19 ? -13.345 -0.069 -18.704 1.00 0.00 19 GLU A C 10
ATOM 8809 O O . GLU A 1 19 ? -12.140 0.186 -18.727 1.00 0.00 19 GLU A O 10
ATOM 8821 N N . ASP A 1 20 ? -14.032 -0.446 -19.808 1.00 0.00 20 ASP A N 10
ATOM 8822 C CA . ASP A 1 20 ? -13.435 -0.498 -21.170 1.00 0.00 20 ASP A CA 10
ATOM 8823 C C . ASP A 1 20 ? -12.923 0.872 -21.716 1.00 0.00 20 ASP A C 10
ATOM 8824 O O . ASP A 1 20 ? -11.819 0.906 -22.258 1.00 0.00 20 ASP A O 10
ATOM 8833 N N . LYS A 1 21 ? -13.675 1.981 -21.553 1.00 0.00 21 LYS A N 10
ATOM 8834 C CA . LYS A 1 21 ? -13.207 3.354 -21.872 1.00 0.00 21 LYS A CA 10
ATOM 8835 C C . LYS A 1 21 ? -11.880 3.794 -21.169 1.00 0.00 21 LYS A C 10
ATOM 8836 O O . LYS A 1 21 ? -10.965 4.242 -21.861 1.00 0.00 21 LYS A O 10
ATOM 8855 N N . ALA A 1 22 ? -11.758 3.628 -19.834 1.00 0.00 22 ALA A N 10
ATOM 8856 C CA . ALA A 1 22 ? -10.486 3.868 -19.096 1.00 0.00 22 ALA A CA 10
ATOM 8857 C C . ALA A 1 22 ? -9.292 2.927 -19.444 1.00 0.00 22 ALA A C 10
ATOM 8858 O O . ALA A 1 22 ? -8.164 3.409 -19.563 1.00 0.00 22 ALA A O 10
ATOM 8865 N N . ARG A 1 23 ? -9.540 1.615 -19.628 1.00 0.00 23 ARG A N 10
ATOM 8866 C CA . ARG A 1 23 ? -8.550 0.640 -20.169 1.00 0.00 23 ARG A CA 10
ATOM 8867 C C . ARG A 1 23 ? -7.993 0.983 -21.591 1.00 0.00 23 ARG A C 10
ATOM 8868 O O . ARG A 1 23 ? -6.778 0.932 -21.787 1.00 0.00 23 ARG A O 10
ATOM 8889 N N . GLU A 1 24 ? -8.862 1.368 -22.547 1.00 0.00 24 GLU A N 10
ATOM 8890 C CA . GLU A 1 24 ? -8.456 1.924 -23.871 1.00 0.00 24 GLU A CA 10
ATOM 8891 C C . GLU A 1 24 ? -7.651 3.262 -23.810 1.00 0.00 24 GLU A C 10
ATOM 8892 O O . GLU A 1 24 ? -6.666 3.387 -24.542 1.00 0.00 24 GLU A O 10
ATOM 8904 N N . LEU A 1 25 ? -8.044 4.238 -22.958 1.00 0.00 25 LEU A N 10
ATOM 8905 C CA . LEU A 1 25 ? -7.303 5.520 -22.785 1.00 0.00 25 LEU A CA 10
ATOM 8906 C C . LEU A 1 25 ? -5.896 5.347 -22.131 1.00 0.00 25 LEU A C 10
ATOM 8907 O O . LEU A 1 25 ? -4.916 5.815 -22.708 1.00 0.00 25 LEU A O 10
ATOM 8923 N N . ILE A 1 26 ? -5.791 4.672 -20.968 1.00 0.00 26 ILE A N 10
ATOM 8924 C CA . ILE A 1 26 ? -4.504 4.444 -20.238 1.00 0.00 26 ILE A CA 10
ATOM 8925 C C . ILE A 1 26 ? -3.488 3.562 -21.046 1.00 0.00 26 ILE A C 10
ATOM 8926 O O . ILE A 1 26 ? -2.325 3.957 -21.134 1.00 0.00 26 ILE A O 10
ATOM 8942 N N . SER A 1 27 ? -3.900 2.412 -21.626 1.00 0.00 27 SER A N 10
ATOM 8943 C CA . SER A 1 27 ? -3.024 1.573 -22.502 1.00 0.00 27 SER A CA 10
ATOM 8944 C C . SER A 1 27 ? -2.466 2.261 -23.791 1.00 0.00 27 SER A C 10
ATOM 8945 O O . SER A 1 27 ? -1.294 2.056 -24.122 1.00 0.00 27 SER A O 10
ATOM 8953 N N . ARG A 1 28 ? -3.278 3.083 -24.485 1.00 0.00 28 ARG A N 10
ATOM 8954 C CA . ARG A 1 28 ? -2.809 3.966 -25.595 1.00 0.00 28 ARG A CA 10
ATOM 8955 C C . ARG A 1 28 ? -1.841 5.119 -25.152 1.00 0.00 28 ARG A C 10
ATOM 8956 O O . ARG A 1 28 ? -0.876 5.407 -25.864 1.00 0.00 28 ARG A O 10
ATOM 8977 N N . ILE A 1 29 ? -2.102 5.756 -23.992 1.00 0.00 29 ILE A N 10
ATOM 8978 C CA . ILE A 1 29 ? -1.274 6.850 -23.414 1.00 0.00 29 ILE A CA 10
ATOM 8979 C C . ILE A 1 29 ? 0.055 6.249 -22.860 1.00 0.00 29 ILE A C 10
ATOM 8980 O O . ILE A 1 29 ? 1.051 6.229 -23.590 1.00 0.00 29 ILE A O 10
ATOM 8996 N N . LYS A 1 30 ? 0.076 5.789 -21.595 1.00 0.00 30 LYS A N 10
ATOM 8997 C CA . LYS A 1 30 ? 1.325 5.405 -20.853 1.00 0.00 30 LYS A CA 10
ATOM 8998 C C . LYS A 1 30 ? 2.514 6.440 -20.785 1.00 0.00 30 LYS A C 10
ATOM 8999 O O . LYS A 1 30 ? 3.643 6.069 -20.450 1.00 0.00 30 LYS A O 10
ATOM 9018 N N . GLN A 1 31 ? 2.274 7.724 -21.111 1.00 0.00 31 GLN A N 10
ATOM 9019 C CA . GLN A 1 31 ? 3.335 8.711 -21.473 1.00 0.00 31 GLN A CA 10
ATOM 9020 C C . GLN A 1 31 ? 2.987 10.179 -21.096 1.00 0.00 31 GLN A C 10
ATOM 9021 O O . GLN A 1 31 ? 3.869 10.931 -20.671 1.00 0.00 31 GLN A O 10
ATOM 9035 N N . SER A 1 32 ? 1.728 10.578 -21.313 1.00 0.00 32 SER A N 10
ATOM 9036 C CA . SER A 1 32 ? 1.260 11.980 -21.147 1.00 0.00 32 SER A CA 10
ATOM 9037 C C . SER A 1 32 ? 0.030 12.007 -20.208 1.00 0.00 32 SER A C 10
ATOM 9038 O O . SER A 1 32 ? -1.078 11.632 -20.601 1.00 0.00 3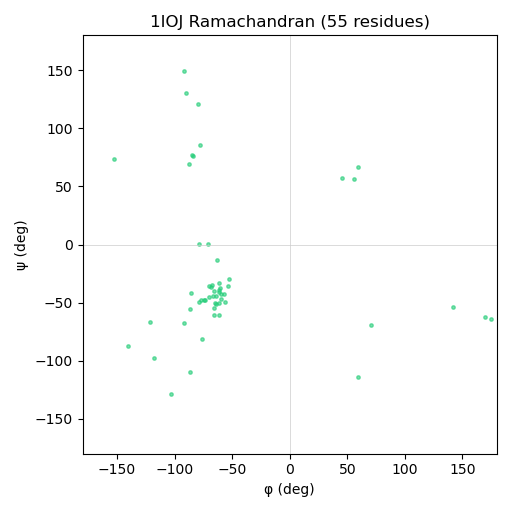2 SER A O 10
ATOM 9046 N N . GLU A 1 33 ? 0.248 12.464 -18.958 1.00 0.00 33 GLU A N 10
ATOM 9047 C CA . GLU A 1 33 ? -0.795 12.525 -17.887 1.00 0.00 33 GLU A CA 10
ATOM 9048 C C . GLU A 1 33 ? -1.151 11.193 -17.147 1.00 0.00 33 GLU A C 10
ATOM 9049 O O . GLU A 1 33 ? -1.597 11.254 -15.996 1.00 0.00 33 GLU A O 10
ATOM 9061 N N . LEU A 1 34 ? -0.872 10.007 -17.727 1.00 0.00 34 LEU A N 10
ATOM 9062 C CA . LEU A 1 34 ? -0.568 8.788 -16.917 1.00 0.00 34 LEU A CA 10
ATOM 9063 C C . LEU A 1 34 ? 0.819 8.920 -16.219 1.00 0.00 34 LEU A C 10
ATOM 9064 O O . LEU A 1 34 ? 0.927 8.677 -15.013 1.00 0.00 34 LEU A O 10
ATOM 9080 N N . SER A 1 35 ? 1.854 9.301 -16.992 1.00 0.00 35 SER A N 10
ATOM 9081 C CA . SER A 1 35 ? 3.230 9.481 -16.493 1.00 0.00 35 SER A CA 10
ATOM 9082 C C . SER A 1 35 ? 3.397 10.927 -15.936 1.00 0.00 35 SER A C 10
ATOM 9083 O O . SER A 1 35 ? 2.852 11.189 -14.860 1.00 0.00 35 SER A O 10
ATOM 9091 N N . ALA A 1 36 ? 4.139 11.836 -16.616 1.00 0.00 36 ALA A N 10
ATOM 9092 C CA . ALA A 1 36 ? 4.554 13.177 -16.071 1.00 0.00 36 ALA A CA 10
ATOM 9093 C C . ALA A 1 36 ? 5.597 13.095 -14.913 1.00 0.00 36 ALA A C 10
ATOM 9094 O O . ALA A 1 36 ? 6.756 13.476 -15.101 1.00 0.00 36 ALA A O 10
ATOM 9101 N N . LYS A 1 37 ? 5.195 12.562 -13.742 1.00 0.00 37 LYS A N 10
ATOM 9102 C CA . LYS A 1 37 ? 6.135 12.145 -12.662 1.00 0.00 37 LYS A CA 10
ATOM 9103 C C . LYS A 1 37 ? 6.926 10.834 -12.970 1.00 0.00 37 LYS A C 10
ATOM 9104 O O . LYS A 1 37 ? 8.110 10.775 -12.625 1.00 0.00 37 LYS A O 10
ATOM 9123 N N . MET A 1 38 ? 6.327 9.820 -13.641 1.00 0.00 38 MET A N 10
ATOM 9124 C CA . MET A 1 38 ? 7.094 8.695 -14.253 1.00 0.00 38 MET A CA 10
ATOM 9125 C C . MET A 1 38 ? 8.094 9.119 -15.379 1.00 0.00 38 MET A C 10
ATOM 9126 O O . MET A 1 38 ? 9.171 8.529 -15.429 1.00 0.00 38 MET A O 10
ATOM 9140 N N . ARG A 1 39 ? 7.796 10.129 -16.233 1.00 0.00 39 ARG A N 10
ATOM 9141 C CA . ARG A 1 39 ? 8.795 10.732 -17.175 1.00 0.00 39 ARG A CA 10
ATOM 9142 C C . ARG A 1 39 ? 10.103 11.258 -16.493 1.00 0.00 39 ARG A C 10
ATOM 9143 O O . ARG A 1 39 ? 11.200 10.916 -16.945 1.00 0.00 39 ARG A O 10
ATOM 9164 N N . GLU A 1 40 ? 9.981 12.040 -15.398 1.00 0.00 40 GLU A N 10
ATOM 9165 C CA . GLU A 1 40 ? 11.129 12.435 -14.530 1.00 0.00 40 GLU A CA 10
ATOM 9166 C C . GLU A 1 40 ? 11.878 11.250 -13.838 1.00 0.00 40 GLU A C 10
ATOM 9167 O O . GLU A 1 40 ? 13.112 11.257 -13.810 1.00 0.00 40 GLU A O 10
ATOM 9179 N N . TRP A 1 41 ? 11.150 10.242 -13.313 1.00 0.00 41 TRP A N 10
ATOM 9180 C CA . TRP A 1 41 ? 11.739 8.998 -12.749 1.00 0.00 41 TRP A CA 10
ATOM 9181 C C . TRP A 1 41 ? 12.496 8.088 -13.778 1.00 0.00 41 TRP A C 10
ATOM 9182 O O . TRP A 1 41 ? 13.529 7.532 -13.402 1.00 0.00 41 TRP A O 10
ATOM 9203 N N . PHE A 1 42 ? 12.000 7.894 -15.022 1.00 0.00 42 PHE A N 10
ATOM 9204 C CA . PHE A 1 42 ? 12.723 7.108 -16.076 1.00 0.00 42 PHE A CA 10
ATOM 9205 C C . PHE A 1 42 ? 14.066 7.752 -16.553 1.00 0.00 42 PHE A C 10
ATOM 9206 O O . PHE A 1 42 ? 14.996 7.017 -16.891 1.00 0.00 42 PHE A O 10
ATOM 9223 N N . SER A 1 43 ? 14.176 9.096 -16.542 1.00 0.00 43 SER A N 10
ATOM 9224 C CA . SER A 1 43 ? 15.477 9.813 -16.667 1.00 0.00 43 SER A CA 10
ATOM 9225 C C . SER A 1 43 ? 16.435 9.601 -15.449 1.00 0.00 43 SER A C 10
ATOM 9226 O O . SER A 1 43 ? 17.599 9.248 -15.654 1.00 0.00 43 SER A O 10
ATOM 9234 N N . GLU A 1 44 ? 15.933 9.774 -14.206 1.00 0.00 44 GLU A N 10
ATOM 9235 C CA . GLU A 1 44 ? 16.659 9.451 -12.942 1.00 0.00 44 GLU A CA 10
ATOM 9236 C C . GLU A 1 44 ? 17.224 7.995 -12.811 1.00 0.00 44 GLU A C 10
ATOM 9237 O O . GLU A 1 44 ? 18.344 7.826 -12.325 1.00 0.00 44 GLU A O 10
ATOM 9249 N N . THR A 1 45 ? 16.452 6.971 -13.217 1.00 0.00 45 THR A N 10
ATOM 9250 C CA . THR A 1 45 ? 16.852 5.538 -13.138 1.00 0.00 45 THR A CA 10
ATOM 9251 C C . THR A 1 45 ? 17.728 5.089 -14.347 1.00 0.00 45 THR A C 10
ATOM 9252 O O . THR A 1 45 ? 18.758 4.451 -14.110 1.00 0.00 45 THR A O 10
ATOM 9263 N N . PHE A 1 46 ? 17.345 5.399 -15.609 1.00 0.00 46 PHE A N 10
ATOM 9264 C CA . PHE A 1 46 ? 18.122 4.998 -16.812 1.00 0.00 46 PHE A CA 10
ATOM 9265 C C . PHE A 1 46 ? 19.306 5.983 -17.021 1.00 0.00 46 PHE A C 10
ATOM 9266 O O . PHE A 1 46 ? 19.187 7.142 -17.430 1.00 0.00 46 PHE A O 10
ATOM 9283 N N . GLN A 1 47 ? 20.425 5.411 -16.614 1.00 0.00 47 GLN A N 10
ATOM 9284 C CA . GLN A 1 47 ? 21.697 6.082 -16.225 1.00 0.00 47 GLN A CA 10
ATOM 9285 C C . GLN A 1 47 ? 22.535 5.069 -15.386 1.00 0.00 47 GLN A C 10
ATOM 9286 O O . GLN A 1 47 ? 23.627 4.695 -15.823 1.00 0.00 47 GLN A O 10
ATOM 9300 N N . LYS A 1 48 ? 22.019 4.571 -14.234 1.00 0.00 48 LYS A N 10
ATOM 9301 C CA . LYS A 1 48 ? 22.540 3.332 -13.582 1.00 0.00 48 LYS A CA 10
ATOM 9302 C C . LYS A 1 48 ? 22.260 2.037 -14.417 1.00 0.00 48 LYS A C 10
ATOM 9303 O O . LYS A 1 48 ? 23.187 1.248 -14.618 1.00 0.00 48 LYS A O 10
ATOM 9322 N N . VAL A 1 49 ? 21.023 1.846 -14.932 1.00 0.00 49 VAL A N 10
ATOM 9323 C CA . VAL A 1 49 ? 20.695 0.786 -15.940 1.00 0.00 49 VAL A CA 10
ATOM 9324 C C . VAL A 1 49 ? 21.500 0.934 -17.273 1.00 0.00 49 VAL A C 10
ATOM 9325 O O . VAL A 1 49 ? 21.972 -0.081 -17.788 1.00 0.00 49 VAL A O 10
ATOM 9338 N N . LYS A 1 50 ? 21.627 2.154 -17.841 1.00 0.00 50 LYS A N 10
ATOM 9339 C CA . LYS A 1 50 ? 22.326 2.400 -19.119 1.00 0.00 50 LYS A CA 10
ATOM 9340 C C . LYS A 1 50 ? 23.840 2.004 -19.111 1.00 0.00 50 LYS A C 10
ATOM 9341 O O . LYS A 1 50 ? 24.270 1.229 -19.969 1.00 0.00 50 LYS A O 10
ATOM 9360 N N . GLU A 1 51 ? 24.613 2.500 -18.122 1.00 0.00 51 GLU A N 10
ATOM 9361 C CA . GLU A 1 51 ? 26.004 2.033 -17.841 1.00 0.00 51 GLU A CA 10
ATOM 9362 C C . GLU A 1 51 ? 26.178 0.517 -17.481 1.00 0.00 51 GLU A C 10
ATOM 9363 O O . GLU A 1 51 ? 27.268 -0.022 -17.694 1.00 0.00 51 GLU A O 10
ATOM 9375 N N . LYS A 1 52 ? 25.134 -0.161 -16.955 1.00 0.00 52 LYS A N 10
ATOM 9376 C CA . LYS A 1 52 ? 25.156 -1.619 -16.667 1.00 0.00 52 LYS A CA 10
ATOM 9377 C C . LYS A 1 52 ? 24.971 -2.477 -17.959 1.00 0.00 52 LYS A C 10
ATOM 9378 O O . LYS A 1 52 ? 25.847 -3.285 -18.277 1.00 0.00 52 LYS A O 10
ATOM 9397 N N . LEU A 1 53 ? 23.835 -2.319 -18.667 1.00 0.00 53 LEU A N 10
ATOM 9398 C CA . LEU A 1 53 ? 23.445 -3.175 -19.822 1.00 0.00 53 LEU A CA 10
ATOM 9399 C C . LEU A 1 53 ? 22.648 -2.437 -20.947 1.00 0.00 53 LEU A C 10
ATOM 9400 O O . LEU A 1 53 ? 22.807 -2.807 -22.114 1.00 0.00 53 LEU A O 10
ATOM 9416 N N . LYS A 1 54 ? 21.761 -1.469 -20.609 1.00 0.00 54 LYS A N 10
ATOM 9417 C CA . LYS A 1 54 ? 20.736 -0.889 -21.526 1.00 0.00 54 LYS A CA 10
ATOM 9418 C C . LYS A 1 54 ? 19.507 -1.838 -21.640 1.00 0.00 54 LYS A C 10
ATOM 9419 O O . LYS A 1 54 ? 18.495 -1.606 -20.973 1.00 0.00 54 LYS A O 10
ATOM 9438 N N . ILE A 1 55 ? 19.612 -2.904 -22.458 1.00 0.00 55 ILE A N 10
ATOM 9439 C CA . ILE A 1 55 ? 18.552 -3.940 -22.618 1.00 0.00 55 ILE A CA 10
ATOM 9440 C C . ILE A 1 55 ? 19.180 -5.368 -22.560 1.00 0.00 55 ILE A C 10
ATOM 9441 O O . ILE A 1 55 ? 18.877 -6.113 -21.623 1.00 0.00 55 ILE A O 10
ATOM 9457 N N . ASP A 1 56 ? 20.035 -5.750 -23.530 1.00 0.00 56 ASP A N 10
ATOM 9458 C CA . ASP A 1 56 ? 20.661 -7.101 -23.595 1.00 0.00 56 ASP A CA 10
ATOM 9459 C C . ASP A 1 56 ? 22.160 -6.970 -23.198 1.00 0.00 56 ASP A C 10
ATOM 9460 O O . ASP A 1 56 ? 22.457 -7.073 -22.005 1.00 0.00 56 ASP A O 10
ATOM 9469 N N . SER A 1 57 ? 23.093 -6.741 -24.157 1.00 0.00 57 SER A N 10
ATOM 9470 C CA . SER A 1 57 ? 24.551 -6.573 -23.901 1.00 0.00 57 SER A CA 10
ATOM 9471 C C . SER A 1 57 ? 25.223 -7.864 -23.372 1.00 0.00 57 SER A C 10
ATOM 9472 O O . SER A 1 57 ? 25.225 -8.104 -22.143 1.00 0.00 57 SER A O 10
ATOM 9481 N N . THR A 1 1 ? -24.222 -2.310 -22.828 1.00 0.00 1 THR A N 11
ATOM 9482 C CA . THR A 1 1 ? -24.749 -1.661 -21.602 1.00 0.00 1 THR A CA 11
ATOM 9483 C C . THR A 1 1 ? -24.807 -2.694 -20.415 1.00 0.00 1 THR A C 11
ATOM 9484 O O . THR A 1 1 ? -25.902 -3.181 -20.115 1.00 0.00 1 THR A O 11
ATOM 9497 N N . PRO A 1 2 ? -23.692 -3.062 -19.703 1.00 0.00 2 PRO A N 11
ATOM 9498 C CA . PRO A 1 2 ? -23.714 -4.117 -18.651 1.00 0.00 2 PRO A CA 11
ATOM 9499 C C . PRO A 1 2 ? -24.407 -3.664 -17.329 1.00 0.00 2 PRO A C 11
ATOM 9500 O O . PRO A 1 2 ? -23.952 -2.732 -16.658 1.00 0.00 2 PRO A O 11
ATOM 9511 N N . ASP A 1 3 ? -25.510 -4.347 -16.978 1.00 0.00 3 ASP A N 11
ATOM 9512 C CA . ASP A 1 3 ? -26.351 -3.995 -15.799 1.00 0.00 3 ASP A CA 11
ATOM 9513 C C . ASP A 1 3 ? -25.862 -4.729 -14.522 1.00 0.00 3 ASP A C 11
ATOM 9514 O O . ASP A 1 3 ? -25.356 -5.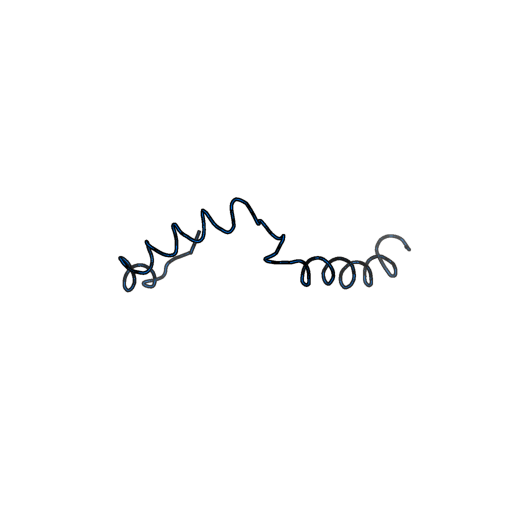857 -14.587 1.00 0.00 3 ASP A O 11
ATOM 9523 N N . VAL A 1 4 ? -26.025 -4.067 -13.357 1.00 0.00 4 VAL A N 11
ATOM 9524 C CA . VAL A 1 4 ? -25.465 -4.555 -12.063 1.00 0.00 4 VAL A CA 11
ATOM 9525 C C . VAL A 1 4 ? -26.643 -5.087 -11.189 1.00 0.00 4 VAL A C 11
ATOM 9526 O O . VAL A 1 4 ? -27.088 -6.206 -11.471 1.00 0.00 4 VAL A O 11
ATOM 9539 N N . SER A 1 5 ? -27.200 -4.345 -10.202 1.00 0.00 5 SER A N 11
ATOM 9540 C CA . SER A 1 5 ? -28.530 -4.671 -9.616 1.00 0.00 5 SER A CA 11
ATOM 9541 C C . SER A 1 5 ? -29.635 -3.900 -10.402 1.00 0.00 5 SER A C 11
ATOM 9542 O O . SER A 1 5 ? -30.274 -2.977 -9.885 1.00 0.00 5 SER A O 11
ATOM 9550 N N . SER A 1 6 ? -29.786 -4.252 -11.700 1.00 0.00 6 SER A N 11
ATOM 9551 C CA . SER A 1 6 ? -30.388 -3.364 -12.737 1.00 0.00 6 SER A CA 11
ATOM 9552 C C . SER A 1 6 ? -29.789 -1.914 -12.798 1.00 0.00 6 SER A C 11
ATOM 9553 O O . SER A 1 6 ? -30.551 -0.941 -12.847 1.00 0.00 6 SER A O 11
ATOM 9561 N N . ALA A 1 7 ? -28.438 -1.753 -12.788 1.00 0.00 7 ALA A N 11
ATOM 9562 C CA . ALA A 1 7 ? -27.813 -0.398 -12.697 1.00 0.00 7 ALA A CA 11
ATOM 9563 C C . ALA A 1 7 ? -27.872 0.417 -14.018 1.00 0.00 7 ALA A C 11
ATOM 9564 O O . ALA A 1 7 ? -28.488 1.487 -14.043 1.00 0.00 7 ALA A O 11
ATOM 9571 N N . LEU A 1 8 ? -27.276 -0.101 -15.110 1.00 0.00 8 LEU A N 11
ATOM 9572 C CA . LEU A 1 8 ? -27.418 0.481 -16.474 1.00 0.00 8 LEU A CA 11
ATOM 9573 C C . LEU A 1 8 ? -28.758 0.168 -17.235 1.00 0.00 8 LEU A C 11
ATOM 9574 O O . LEU A 1 8 ? -28.881 0.530 -18.406 1.00 0.00 8 LEU A O 11
ATOM 9590 N N . ASP A 1 9 ? -29.764 -0.454 -16.590 1.00 0.00 9 ASP A N 11
ATOM 9591 C CA . ASP A 1 9 ? -31.120 -0.679 -17.164 1.00 0.00 9 ASP A CA 11
ATOM 9592 C C . ASP A 1 9 ? -31.934 0.642 -17.365 1.00 0.00 9 ASP A C 11
ATOM 9593 O O . ASP A 1 9 ? -32.401 0.892 -18.480 1.00 0.00 9 ASP A O 11
ATOM 9602 N N . LYS A 1 10 ? -32.066 1.485 -16.315 1.00 0.00 10 LYS A N 11
ATOM 9603 C CA . LYS A 1 10 ? -32.643 2.855 -16.428 1.00 0.00 10 LYS A CA 11
ATOM 9604 C C . LYS A 1 10 ? -31.782 3.807 -17.320 1.00 0.00 10 LYS A C 11
ATOM 9605 O O . LYS A 1 10 ? -32.313 4.341 -18.299 1.00 0.00 10 LYS A O 11
ATOM 9624 N N . LEU A 1 11 ? -30.476 3.984 -17.014 1.00 0.00 11 LEU A N 11
ATOM 9625 C CA . LEU A 1 11 ? -29.529 4.714 -17.896 1.00 0.00 11 LEU A CA 11
ATOM 9626 C C . LEU A 1 11 ? -28.860 3.721 -18.900 1.00 0.00 11 LEU A C 11
ATOM 9627 O O . LEU A 1 11 ? -27.687 3.360 -18.756 1.00 0.00 11 LEU A O 11
ATOM 9643 N N . LYS A 1 12 ? -29.620 3.284 -19.927 1.00 0.00 12 LYS A N 11
ATOM 9644 C CA . LYS A 1 12 ? -29.097 2.438 -21.040 1.00 0.00 12 LYS A CA 11
ATOM 9645 C C . LYS A 1 12 ? -28.477 3.230 -22.227 1.00 0.00 12 LYS A C 11
ATOM 9646 O O . LYS A 1 12 ? -27.465 2.784 -22.771 1.00 0.00 12 LYS A O 11
ATOM 9665 N N . GLU A 1 13 ? -29.038 4.398 -22.604 1.00 0.00 13 GLU A N 11
ATOM 9666 C CA . GLU A 1 13 ? -28.347 5.389 -23.475 1.00 0.00 13 GLU A CA 11
ATOM 9667 C C . GLU A 1 13 ? -27.039 6.001 -22.870 1.00 0.00 13 GLU A C 11
ATOM 9668 O O . GLU A 1 13 ? -26.036 6.067 -23.585 1.00 0.00 13 GLU A O 11
ATOM 9680 N N . PHE A 1 14 ? -27.035 6.389 -21.572 1.00 0.00 14 PHE A N 11
ATOM 9681 C CA . PHE A 1 14 ? -25.792 6.749 -20.831 1.00 0.00 14 PHE A CA 11
ATOM 9682 C C . PHE A 1 14 ? -25.260 5.473 -20.114 1.00 0.00 14 PHE A C 11
ATOM 9683 O O . PHE A 1 14 ? -25.501 5.236 -18.926 1.00 0.00 14 PHE A O 11
ATOM 9700 N N . GLY A 1 15 ? -24.561 4.637 -20.892 1.00 0.00 15 GLY A N 11
ATOM 9701 C CA . GLY A 1 15 ? -24.285 3.235 -20.521 1.00 0.00 15 GLY A CA 11
ATOM 9702 C C . GLY A 1 15 ? -23.692 2.465 -21.715 1.00 0.00 15 GLY A C 11
ATOM 9703 O O . GLY A 1 15 ? -22.545 2.018 -21.651 1.00 0.00 15 GLY A O 11
ATOM 9707 N N . ASN A 1 16 ? -24.471 2.348 -22.810 1.00 0.00 16 ASN A N 11
ATOM 9708 C CA . ASN A 1 16 ? -23.986 1.858 -24.129 1.00 0.00 16 ASN A CA 11
ATOM 9709 C C . ASN A 1 16 ? -22.882 2.744 -24.797 1.00 0.00 16 ASN A C 11
ATOM 9710 O O . ASN A 1 16 ? -21.913 2.185 -25.320 1.00 0.00 16 ASN A O 11
ATOM 9721 N N . THR A 1 17 ? -23.019 4.092 -24.778 1.00 0.00 17 THR A N 11
ATOM 9722 C CA . THR A 1 17 ? -21.989 5.033 -25.307 1.00 0.00 17 THR A CA 11
ATOM 9723 C C . THR A 1 17 ? -20.609 4.943 -24.577 1.00 0.00 17 THR A C 11
ATOM 9724 O O . THR A 1 17 ? -19.608 4.692 -25.250 1.00 0.00 17 THR A O 11
ATOM 9735 N N . LEU A 1 18 ? -20.567 5.079 -23.234 1.00 0.00 18 LEU A N 11
ATOM 9736 C CA . LEU A 1 18 ? -19.344 4.804 -22.421 1.00 0.00 18 LEU A CA 11
ATOM 9737 C C . LEU A 1 18 ? -19.088 3.310 -22.008 1.00 0.00 18 LEU A C 11
ATOM 9738 O O . LEU A 1 18 ? -18.358 3.052 -21.046 1.00 0.00 18 LEU A O 11
ATOM 9754 N N . GLU A 1 19 ? -19.595 2.333 -22.783 1.00 0.00 19 GLU A N 11
ATOM 9755 C CA . GLU A 1 19 ? -19.038 0.960 -22.856 1.00 0.00 19 GLU A CA 11
ATOM 9756 C C . GLU A 1 19 ? -17.955 0.889 -23.975 1.00 0.00 19 GLU A C 11
ATOM 9757 O O . GLU A 1 19 ? -16.789 0.644 -23.658 1.00 0.00 19 GLU A O 11
ATOM 9769 N N . ASP A 1 20 ? -18.320 1.139 -25.253 1.00 0.00 20 ASP A N 11
ATOM 9770 C CA . ASP A 1 20 ? -17.348 1.232 -26.381 1.00 0.00 20 ASP A CA 11
ATOM 9771 C C . ASP A 1 20 ? -16.320 2.407 -26.272 1.00 0.00 20 ASP A C 11
ATOM 9772 O O . ASP A 1 20 ? -15.132 2.167 -26.501 1.00 0.00 20 ASP A O 11
ATOM 9781 N N . LYS A 1 21 ? -16.751 3.637 -25.914 1.00 0.00 21 LYS A N 11
ATOM 9782 C CA . LYS A 1 21 ? -15.829 4.781 -25.644 1.00 0.00 21 LYS A CA 11
ATOM 9783 C C . LYS A 1 21 ? -14.844 4.582 -24.451 1.00 0.00 21 LYS A C 11
ATOM 9784 O O . LYS A 1 21 ? -13.688 4.987 -24.587 1.00 0.00 21 LYS A O 11
ATOM 9803 N N . ALA A 1 22 ? -15.261 3.970 -23.318 1.00 0.00 22 ALA A N 11
ATOM 9804 C CA . ALA A 1 22 ? -14.337 3.616 -22.203 1.00 0.00 22 ALA A CA 11
ATOM 9805 C C . ALA A 1 22 ? -13.236 2.573 -22.562 1.00 0.00 22 ALA A C 11
ATOM 9806 O O . ALA A 1 22 ? -12.064 2.846 -22.303 1.00 0.00 22 ALA A O 11
ATOM 9813 N N . ARG A 1 23 ? -13.594 1.430 -23.188 1.00 0.00 23 ARG A N 11
ATOM 9814 C CA . ARG A 1 23 ? -12.622 0.437 -23.747 1.00 0.00 23 ARG A CA 11
ATOM 9815 C C . ARG A 1 23 ? -11.609 1.011 -24.794 1.00 0.00 23 ARG A C 11
ATOM 9816 O O . ARG A 1 23 ? -10.409 0.749 -24.680 1.00 0.00 23 ARG A O 11
ATOM 9837 N N . GLU A 1 24 ? -12.088 1.812 -25.772 1.00 0.00 24 GLU A N 11
ATOM 9838 C CA . GLU A 1 24 ? -11.228 2.620 -26.685 1.00 0.00 24 GLU A CA 11
ATOM 9839 C C . GLU A 1 24 ? -10.283 3.656 -25.985 1.00 0.00 24 GLU A C 11
ATOM 9840 O O . GLU A 1 24 ? -9.145 3.822 -26.431 1.00 0.00 24 GLU A O 11
ATOM 9852 N N . LEU A 1 25 ? -10.732 4.321 -24.898 1.00 0.00 25 LEU A N 11
ATOM 9853 C CA . LEU A 1 25 ? -9.874 5.194 -24.050 1.00 0.00 25 LEU A CA 11
ATOM 9854 C C . LEU A 1 25 ? -8.741 4.455 -23.257 1.00 0.00 25 LEU A C 11
ATOM 9855 O O . LEU A 1 25 ? -7.676 5.050 -23.088 1.00 0.00 25 LEU A O 11
ATOM 9871 N N . ILE A 1 26 ? -8.926 3.188 -22.815 1.00 0.00 26 ILE A N 11
ATOM 9872 C CA . ILE A 1 26 ? -7.819 2.326 -22.284 1.00 0.00 26 ILE A CA 11
ATOM 9873 C C . ILE A 1 26 ? -6.746 1.992 -23.380 1.00 0.00 26 ILE A C 11
ATOM 9874 O O . ILE A 1 26 ? -5.554 2.109 -23.093 1.00 0.00 26 ILE A O 11
ATOM 9890 N N . SER A 1 27 ? -7.147 1.606 -24.612 1.00 0.00 27 SER A N 11
ATOM 9891 C CA . SER A 1 27 ? -6.221 1.483 -25.782 1.00 0.00 27 SER A CA 11
ATOM 9892 C C . SER A 1 27 ? -5.384 2.756 -26.147 1.00 0.00 27 SER A C 11
ATOM 9893 O O . SER A 1 27 ? -4.214 2.619 -26.513 1.00 0.00 27 SER A O 11
ATOM 9901 N N . ARG A 1 28 ? -5.955 3.973 -26.008 1.00 0.00 28 ARG A N 11
ATOM 9902 C CA . ARG A 1 28 ? -5.191 5.255 -26.037 1.00 0.00 28 ARG A CA 11
ATOM 9903 C C . ARG A 1 28 ? -4.220 5.439 -24.821 1.00 0.00 28 ARG A C 11
ATOM 9904 O O . ARG A 1 28 ? -3.061 5.809 -25.031 1.00 0.00 28 ARG A O 11
ATOM 9925 N N . ILE A 1 29 ? -4.683 5.183 -23.579 1.00 0.00 29 ILE A N 11
ATOM 9926 C CA . ILE A 1 29 ? -3.899 5.365 -22.322 1.00 0.00 29 ILE A CA 11
ATOM 9927 C C . ILE A 1 29 ? -2.735 4.319 -22.249 1.00 0.00 29 ILE A C 11
ATOM 9928 O O . ILE A 1 29 ? -1.592 4.679 -22.541 1.00 0.00 29 ILE A O 11
ATOM 9944 N N . LYS A 1 30 ? -3.018 3.058 -21.857 1.00 0.00 30 LYS A N 11
ATOM 9945 C CA . LYS A 1 30 ? -1.997 1.995 -21.617 1.00 0.00 30 LYS A CA 11
ATOM 9946 C C . LYS A 1 30 ? -0.968 2.394 -20.515 1.00 0.00 30 LYS A C 11
ATOM 9947 O O . LYS A 1 30 ? 0.182 2.732 -20.812 1.00 0.00 30 LYS A O 11
ATOM 9966 N N . GLN A 1 31 ? -1.423 2.394 -19.244 1.00 0.00 31 GLN A N 11
ATOM 9967 C CA . GLN A 1 31 ? -0.640 2.849 -18.060 1.00 0.00 31 GLN A CA 11
ATOM 9968 C C . GLN A 1 31 ? -0.474 4.389 -17.842 1.00 0.00 31 GLN A C 11
ATOM 9969 O O . GLN A 1 31 ? -0.293 4.813 -16.698 1.00 0.00 31 GLN A O 11
ATOM 9983 N N . SER A 1 32 ? -0.533 5.212 -18.905 1.00 0.00 32 SER A N 11
ATOM 9984 C CA . SER A 1 32 ? -0.230 6.671 -18.856 1.00 0.00 32 SER A CA 11
ATOM 9985 C C . SER A 1 32 ? -1.218 7.525 -18.003 1.00 0.00 32 SER A C 11
ATOM 9986 O O . SER A 1 32 ? -2.297 7.061 -17.627 1.00 0.00 32 SER A O 11
ATOM 9994 N N . GLU A 1 33 ? -0.800 8.761 -17.666 1.00 0.00 33 GLU A N 11
ATOM 9995 C CA . GLU A 1 33 ? -1.538 9.698 -16.764 1.00 0.00 33 GLU A CA 11
ATOM 9996 C C . GLU A 1 33 ? -1.672 9.360 -15.242 1.00 0.00 33 GLU A C 11
ATOM 9997 O O . GLU A 1 33 ? -1.654 10.277 -14.415 1.00 0.00 33 GLU A O 11
ATOM 10009 N N . LEU A 1 34 ? -1.704 8.070 -14.863 1.00 0.00 34 LEU A N 11
ATOM 10010 C CA . LEU A 1 34 ? -1.045 7.599 -13.611 1.00 0.00 34 LEU A CA 11
ATOM 10011 C C . LEU A 1 34 ? 0.510 7.577 -13.788 1.00 0.00 34 LEU A C 11
ATOM 10012 O O . LEU A 1 34 ? 1.229 8.088 -12.924 1.00 0.00 34 LEU A O 11
ATOM 10028 N N . SER A 1 35 ? 1.000 7.010 -14.913 1.00 0.00 35 SER A N 11
ATOM 10029 C CA . SER A 1 35 ? 2.410 7.114 -15.332 1.00 0.00 35 SER A CA 11
ATOM 10030 C C . SER A 1 35 ? 2.610 8.464 -16.087 1.00 0.00 35 SER A C 11
ATOM 10031 O O . SER A 1 35 ? 2.332 9.511 -15.493 1.00 0.00 35 SER A O 11
ATOM 10039 N N . ALA A 1 36 ? 3.135 8.466 -17.333 1.00 0.00 36 ALA A N 11
ATOM 10040 C CA . ALA A 1 36 ? 3.736 9.678 -17.993 1.00 0.00 36 ALA A CA 11
ATOM 10041 C C . ALA A 1 36 ? 5.048 10.175 -17.302 1.00 0.00 36 ALA A C 11
ATOM 10042 O O . ALA A 1 36 ? 6.132 10.071 -17.882 1.00 0.00 36 ALA A O 11
ATOM 10049 N N . LYS A 1 37 ? 4.947 10.656 -16.046 1.00 0.00 37 LYS A N 11
ATOM 10050 C CA . LYS A 1 37 ? 6.097 10.789 -15.106 1.00 0.00 37 LYS A CA 11
ATOM 10051 C C . LYS A 1 37 ? 6.809 9.451 -14.715 1.00 0.00 37 LYS A C 11
ATOM 10052 O O . LYS A 1 37 ? 8.042 9.437 -14.660 1.00 0.00 37 LYS A O 11
ATOM 10071 N N . MET A 1 38 ? 6.066 8.344 -14.475 1.00 0.00 38 MET A N 11
ATOM 10072 C CA . MET A 1 38 ? 6.667 6.992 -14.291 1.00 0.00 38 MET A CA 11
ATOM 10073 C C . MET A 1 38 ? 7.280 6.395 -15.595 1.00 0.00 38 MET A C 11
ATOM 10074 O O . MET A 1 38 ? 8.390 5.869 -15.511 1.00 0.00 38 MET A O 11
ATOM 10088 N N . ARG A 1 39 ? 6.611 6.479 -16.773 1.00 0.00 39 ARG A N 11
ATOM 10089 C CA . ARG A 1 39 ? 7.211 6.066 -18.077 1.00 0.00 39 ARG A CA 11
ATOM 10090 C C . ARG A 1 39 ? 8.071 7.235 -18.653 1.00 0.00 39 ARG A C 11
ATOM 10091 O O . ARG A 1 39 ? 7.603 8.056 -19.447 1.00 0.00 39 ARG A O 11
ATOM 10112 N N . GLU A 1 40 ? 9.327 7.285 -18.173 1.00 0.00 40 GLU A N 11
ATOM 10113 C CA . GLU A 1 40 ? 10.226 8.478 -18.154 1.00 0.00 40 GLU A CA 11
ATOM 10114 C C . GLU A 1 40 ? 11.285 8.159 -17.047 1.00 0.00 40 GLU A C 11
ATOM 10115 O O . GLU A 1 40 ? 12.458 7.938 -17.365 1.00 0.00 40 GLU A O 11
ATOM 10127 N N . TRP A 1 41 ? 10.853 8.085 -15.763 1.00 0.00 41 TRP A N 11
ATOM 10128 C CA . TRP A 1 41 ? 11.640 7.497 -14.644 1.00 0.00 41 TRP A CA 11
ATOM 10129 C C . TRP A 1 41 ? 12.090 6.010 -14.835 1.00 0.00 41 TRP A C 11
ATOM 10130 O O . TRP A 1 41 ? 13.198 5.687 -14.409 1.00 0.00 41 TRP A O 11
ATOM 10151 N N . PHE A 1 42 ? 11.262 5.112 -15.417 1.00 0.00 42 PHE A N 11
ATOM 10152 C CA . PHE A 1 42 ? 11.651 3.682 -15.665 1.00 0.00 42 PHE A CA 11
ATOM 10153 C C . PHE A 1 42 ? 12.856 3.511 -16.647 1.00 0.00 42 PHE A C 11
ATOM 10154 O O . PHE A 1 42 ? 13.710 2.651 -16.419 1.00 0.00 42 PHE A O 11
ATOM 10171 N N . SER A 1 43 ? 12.921 4.348 -17.703 1.00 0.00 43 SER A N 11
ATOM 10172 C CA . SER A 1 43 ? 14.104 4.450 -18.599 1.00 0.00 43 SER A CA 11
ATOM 10173 C C . SER A 1 43 ? 15.378 5.044 -17.918 1.00 0.00 43 SER A C 11
ATOM 10174 O O . SER A 1 43 ? 16.444 4.439 -18.037 1.00 0.00 43 SER A O 11
ATOM 10182 N N . GLU A 1 44 ? 15.273 6.188 -17.205 1.00 0.00 44 GLU A N 11
ATOM 10183 C CA . GLU A 1 44 ? 16.412 6.801 -16.463 1.00 0.00 44 GLU A CA 11
ATOM 10184 C C . GLU A 1 44 ? 16.985 5.959 -15.275 1.00 0.00 44 GLU A C 11
ATOM 10185 O O . GLU A 1 44 ? 18.207 5.911 -15.119 1.00 0.00 44 GLU A O 11
ATOM 10197 N N . THR A 1 45 ? 16.132 5.297 -14.467 1.00 0.00 45 THR A N 11
ATOM 10198 C CA . THR A 1 45 ? 16.562 4.320 -13.420 1.00 0.00 45 THR A CA 11
ATOM 10199 C C . THR A 1 45 ? 17.268 3.044 -13.994 1.00 0.00 45 THR A C 11
ATOM 10200 O O . THR A 1 45 ? 18.276 2.623 -13.420 1.00 0.00 45 THR A O 11
ATOM 10211 N N . PHE A 1 46 ? 16.787 2.461 -15.116 1.00 0.00 46 PHE A N 11
ATOM 10212 C CA . PHE A 1 46 ? 17.524 1.411 -15.881 1.00 0.00 46 PHE A CA 11
ATOM 10213 C C . PHE A 1 46 ? 18.933 1.865 -16.395 1.00 0.00 46 PHE A C 11
ATOM 10214 O O . PHE A 1 46 ? 19.915 1.182 -16.102 1.00 0.00 46 PHE A O 11
ATOM 10231 N N . GLN A 1 47 ? 19.032 3.016 -17.096 1.00 0.00 47 GLN A N 11
ATOM 10232 C CA . GLN A 1 47 ? 20.330 3.652 -17.481 1.00 0.00 47 GLN A CA 11
ATOM 10233 C C . GLN A 1 47 ? 21.330 3.960 -16.315 1.00 0.00 47 GLN A C 11
ATOM 10234 O O . GLN A 1 47 ? 22.536 3.806 -16.515 1.00 0.00 47 GLN A O 11
ATOM 10248 N N . LYS A 1 48 ? 20.844 4.355 -15.119 1.00 0.00 48 LYS A N 11
ATOM 10249 C CA . LYS A 1 48 ? 21.665 4.458 -13.878 1.00 0.00 48 LYS A CA 11
ATOM 10250 C C . LYS A 1 48 ? 22.377 3.134 -13.433 1.00 0.00 48 LYS A C 11
ATOM 10251 O O . LYS A 1 48 ? 23.547 3.196 -13.051 1.00 0.00 48 LYS A O 11
ATOM 10270 N N . VAL A 1 49 ? 21.713 1.957 -13.528 1.00 0.00 49 VAL A N 11
ATOM 10271 C CA . VAL A 1 49 ? 22.373 0.619 -13.385 1.00 0.00 49 VAL A CA 11
ATOM 10272 C C . VAL A 1 49 ? 23.522 0.393 -14.425 1.00 0.00 49 VAL A C 11
ATOM 10273 O O . VAL A 1 49 ? 24.612 -0.021 -14.021 1.00 0.00 49 VAL A O 11
ATOM 10286 N N . LYS A 1 50 ? 23.275 0.642 -15.734 1.00 0.00 50 LYS A N 11
ATOM 10287 C CA . LYS A 1 50 ? 24.285 0.421 -16.803 1.00 0.00 50 LYS A CA 11
ATOM 10288 C C . LYS A 1 50 ? 25.566 1.307 -16.678 1.00 0.00 50 LYS A C 11
ATOM 10289 O O . LYS A 1 50 ? 26.679 0.778 -16.740 1.00 0.00 50 LYS A O 11
ATOM 10308 N N . GLU A 1 51 ? 25.391 2.629 -16.472 1.00 0.00 51 GLU A N 11
ATOM 10309 C CA . GLU A 1 51 ? 26.486 3.579 -16.110 1.00 0.00 51 GLU A CA 11
ATOM 10310 C C . GLU A 1 51 ? 27.358 3.203 -14.865 1.00 0.00 51 GLU A C 11
ATOM 10311 O O . GLU A 1 51 ? 28.545 3.537 -14.847 1.00 0.00 51 GLU A O 11
ATOM 10323 N N . LYS A 1 52 ? 26.781 2.528 -13.848 1.00 0.00 52 LYS A N 11
ATOM 10324 C CA . LYS A 1 52 ? 27.517 2.087 -12.632 1.00 0.00 52 LYS A CA 11
ATOM 10325 C C . LYS A 1 52 ? 28.299 0.758 -12.859 1.00 0.00 52 LYS A C 11
ATOM 10326 O O . LYS A 1 52 ? 29.522 0.759 -12.691 1.00 0.00 52 LYS A O 11
ATOM 10345 N N . LEU A 1 53 ? 27.612 -0.360 -13.194 1.00 0.00 53 LEU A N 11
ATOM 10346 C CA . LEU A 1 53 ? 28.193 -1.730 -13.121 1.00 0.00 53 LEU A CA 11
ATOM 10347 C C . LEU A 1 53 ? 27.824 -2.696 -14.285 1.00 0.00 53 LEU A C 11
ATOM 10348 O O . LEU A 1 53 ? 28.703 -3.445 -14.725 1.00 0.00 53 LEU A O 11
ATOM 10364 N N . LYS A 1 54 ? 26.560 -2.737 -14.756 1.00 0.00 54 LYS A N 11
ATOM 10365 C CA . LYS A 1 54 ? 26.058 -3.836 -15.633 1.00 0.00 54 LYS A CA 11
ATOM 10366 C C . LYS A 1 54 ? 26.473 -3.682 -17.128 1.00 0.00 54 LYS A C 11
ATOM 10367 O O . LYS A 1 54 ? 27.124 -4.588 -17.654 1.00 0.00 54 LYS A O 11
ATOM 10386 N N . ILE A 1 55 ? 26.115 -2.560 -17.790 1.00 0.00 55 ILE A N 11
ATOM 10387 C CA . ILE A 1 55 ? 26.572 -2.202 -19.170 1.00 0.00 55 ILE A CA 11
ATOM 10388 C C . ILE A 1 55 ? 25.715 -2.987 -20.216 1.00 0.00 55 ILE A C 11
ATOM 10389 O O . ILE A 1 55 ? 25.740 -4.221 -20.249 1.00 0.00 55 ILE A O 11
ATOM 10405 N N . ASP A 1 56 ? 24.982 -2.236 -21.067 1.00 0.00 56 ASP A N 11
ATOM 10406 C CA . ASP A 1 56 ? 24.085 -2.792 -22.137 1.00 0.00 56 ASP A CA 11
ATOM 10407 C C . ASP A 1 56 ? 22.747 -3.345 -21.549 1.00 0.00 56 ASP A C 11
ATOM 10408 O O . ASP A 1 56 ? 21.753 -2.611 -21.526 1.00 0.00 56 ASP A O 11
ATOM 10417 N N . SER A 1 57 ? 22.715 -4.619 -21.112 1.00 0.00 57 SER A N 11
ATOM 10418 C CA . SER A 1 57 ? 21.466 -5.307 -20.692 1.00 0.00 57 SER A CA 11
ATOM 10419 C C . SER A 1 57 ? 21.739 -6.292 -19.534 1.00 0.00 57 SER A C 11
ATOM 10420 O O . SER A 1 57 ? 22.728 -7.061 -19.578 1.00 0.00 57 SER A O 11
ATOM 10429 N N . THR A 1 1 ? -27.468 -8.077 -11.056 1.00 0.00 1 THR A N 12
ATOM 10430 C CA . THR A 1 1 ? -28.568 -9.041 -11.314 1.00 0.00 1 THR A CA 12
ATOM 10431 C C . THR A 1 1 ? -28.105 -10.159 -12.319 1.00 0.00 1 THR A C 12
ATOM 10432 O O . THR A 1 1 ? -27.360 -9.838 -13.253 1.00 0.00 1 THR A O 12
ATOM 10445 N N . PRO A 1 2 ? -28.526 -11.461 -12.222 1.00 0.00 2 PRO A N 12
ATOM 10446 C CA . PRO A 1 2 ? -28.102 -12.526 -13.177 1.00 0.00 2 PRO A CA 12
ATOM 10447 C C . PRO A 1 2 ? -28.783 -12.393 -14.575 1.00 0.00 2 PRO A C 12
ATOM 10448 O O . PRO A 1 2 ? -30.003 -12.212 -14.662 1.00 0.00 2 PRO A O 12
ATOM 10459 N N . ASP A 1 3 ? -27.973 -12.476 -15.652 1.00 0.00 3 ASP A N 12
ATOM 10460 C CA . ASP A 1 3 ? -28.435 -12.318 -17.065 1.00 0.00 3 ASP A CA 12
ATOM 10461 C C . ASP A 1 3 ? -28.774 -10.843 -17.382 1.00 0.00 3 ASP A C 12
ATOM 10462 O O . ASP A 1 3 ? -27.871 -10.083 -17.749 1.00 0.00 3 ASP A O 12
ATOM 10471 N N . VAL A 1 4 ? -30.050 -10.445 -17.237 1.00 0.00 4 VAL A N 12
ATOM 10472 C CA . VAL A 1 4 ? -30.488 -9.050 -17.490 1.00 0.00 4 VAL A CA 12
ATOM 10473 C C . VAL A 1 4 ? -31.447 -8.593 -16.348 1.00 0.00 4 VAL A C 12
ATOM 10474 O O . VAL A 1 4 ? -31.219 -8.901 -15.173 1.00 0.00 4 VAL A O 12
ATOM 10487 N N . SER A 1 5 ? -32.436 -7.745 -16.679 1.00 0.00 5 SER A N 12
ATOM 10488 C CA . SER A 1 5 ? -33.039 -6.753 -15.740 1.00 0.00 5 SER A CA 12
ATOM 10489 C C . SER A 1 5 ? -31.987 -5.732 -15.192 1.00 0.00 5 SER A C 12
ATOM 10490 O O . SER A 1 5 ? -31.738 -5.661 -13.985 1.00 0.00 5 SER A O 12
ATOM 10498 N N . SER A 1 6 ? -31.355 -4.969 -16.115 1.00 0.00 6 SER A N 12
ATOM 10499 C CA . SER A 1 6 ? -30.225 -4.042 -15.811 1.00 0.00 6 SER A CA 12
ATOM 10500 C C . SER A 1 6 ? -28.925 -4.792 -15.366 1.00 0.00 6 SER A C 12
ATOM 10501 O O . SER A 1 6 ? -28.512 -4.708 -14.206 1.00 0.00 6 SER A O 12
ATOM 10509 N N . ALA A 1 7 ? -28.290 -5.523 -16.304 1.00 0.00 7 ALA A N 12
ATOM 10510 C CA . ALA A 1 7 ? -26.959 -6.159 -16.102 1.00 0.00 7 ALA A CA 12
ATOM 10511 C C . ALA A 1 7 ? -26.220 -6.248 -17.465 1.00 0.00 7 ALA A C 12
ATOM 10512 O O . ALA A 1 7 ? -25.165 -5.629 -17.610 1.00 0.00 7 ALA A O 12
ATOM 10519 N N . LEU A 1 8 ? -26.787 -6.948 -18.475 1.00 0.00 8 LEU A N 12
ATOM 10520 C CA . LEU A 1 8 ? -26.446 -6.709 -19.910 1.00 0.00 8 LEU A CA 12
ATOM 10521 C C . LEU A 1 8 ? -26.934 -5.325 -20.457 1.00 0.00 8 LEU A C 12
ATOM 10522 O O . LEU A 1 8 ? -26.175 -4.646 -21.154 1.00 0.00 8 LEU A O 12
ATOM 10538 N N . ASP A 1 9 ? -28.167 -4.902 -20.109 1.00 0.00 9 ASP A N 12
ATOM 10539 C CA . ASP A 1 9 ? -28.661 -3.513 -20.304 1.00 0.00 9 ASP A CA 12
ATOM 10540 C C . ASP A 1 9 ? -27.872 -2.381 -19.567 1.00 0.00 9 ASP A C 12
ATOM 10541 O O . ASP A 1 9 ? -27.768 -1.283 -20.126 1.00 0.00 9 ASP A O 12
ATOM 10550 N N . LYS A 1 10 ? -27.292 -2.629 -18.370 1.00 0.00 10 LYS A N 12
ATOM 10551 C CA . LYS A 1 10 ? -26.271 -1.727 -17.767 1.00 0.00 10 LYS A CA 12
ATOM 10552 C C . LYS A 1 10 ? -24.937 -1.727 -18.584 1.00 0.00 10 LYS A C 12
ATOM 10553 O O . LYS A 1 10 ? -24.573 -0.677 -19.118 1.00 0.00 10 LYS A O 12
ATOM 10572 N N . LEU A 1 11 ? -24.245 -2.883 -18.690 1.00 0.00 11 LEU A N 12
ATOM 10573 C CA . LEU A 1 11 ? -22.898 -3.011 -19.324 1.00 0.00 11 LEU A CA 12
ATOM 10574 C C . LEU A 1 11 ? -22.733 -2.493 -20.788 1.00 0.00 11 LEU A C 12
ATOM 10575 O O . LEU A 1 11 ? -21.661 -1.970 -21.106 1.00 0.00 11 LEU A O 12
ATOM 10591 N N . LYS A 1 12 ? -23.760 -2.600 -21.660 1.00 0.00 12 LYS A N 12
ATOM 10592 C CA . LYS A 1 12 ? -23.735 -2.005 -23.032 1.00 0.00 12 LYS A CA 12
ATOM 10593 C C . LYS A 1 12 ? -23.430 -0.472 -23.148 1.00 0.00 12 LYS A C 12
ATOM 10594 O O . LYS A 1 12 ? -22.773 -0.068 -24.111 1.00 0.00 12 LYS A O 12
ATOM 10613 N N . GLU A 1 13 ? -23.871 0.355 -22.176 1.00 0.00 13 GLU A N 12
ATOM 10614 C CA . GLU A 1 13 ? -23.339 1.731 -21.973 1.00 0.00 13 GLU A CA 12
ATOM 10615 C C . GLU A 1 13 ? -22.962 1.969 -20.473 1.00 0.00 13 GLU A C 12
ATOM 10616 O O . GLU A 1 13 ? -23.507 2.849 -19.799 1.00 0.00 13 GLU A O 12
ATOM 10628 N N . PHE A 1 14 ? -21.982 1.189 -19.972 1.00 0.00 14 PHE A N 12
ATOM 10629 C CA . PHE A 1 14 ? -21.397 1.343 -18.610 1.00 0.00 14 PHE A CA 12
ATOM 10630 C C . PHE A 1 14 ? -19.964 0.721 -18.611 1.00 0.00 14 PHE A C 12
ATOM 10631 O O . PHE A 1 14 ? -19.019 1.460 -18.318 1.00 0.00 14 PHE A O 12
ATOM 10648 N N . GLY A 1 15 ? -19.771 -0.576 -18.963 1.00 0.00 15 GLY A N 12
ATOM 10649 C CA . GLY A 1 15 ? -18.422 -1.112 -19.310 1.00 0.00 15 GLY A CA 12
ATOM 10650 C C . GLY A 1 15 ? -17.808 -0.553 -20.622 1.00 0.00 15 GLY A C 12
ATOM 10651 O O . GLY A 1 15 ? -16.638 -0.161 -20.625 1.00 0.00 15 GLY A O 12
ATOM 10655 N N . ASN A 1 16 ? -18.612 -0.466 -21.702 1.00 0.00 16 ASN A N 12
ATOM 10656 C CA . ASN A 1 16 ? -18.287 0.331 -22.917 1.00 0.00 16 ASN A CA 12
ATOM 10657 C C . ASN A 1 16 ? -17.955 1.848 -22.690 1.00 0.00 16 ASN A C 12
ATOM 10658 O O . ASN A 1 16 ? -17.101 2.372 -23.411 1.00 0.00 16 ASN A O 12
ATOM 10669 N N . THR A 1 17 ? -18.601 2.538 -21.719 1.00 0.00 17 THR A N 12
ATOM 10670 C CA . THR A 1 17 ? -18.343 3.966 -21.400 1.00 0.00 17 THR A CA 12
ATOM 10671 C C . THR A 1 17 ? -16.870 4.217 -20.944 1.00 0.00 17 THR A C 12
ATOM 10672 O O . THR A 1 17 ? -16.161 4.903 -21.680 1.00 0.00 17 THR A O 12
ATOM 10683 N N . LEU A 1 18 ? -16.396 3.653 -19.807 1.00 0.00 18 LEU A N 12
ATOM 10684 C CA . LEU A 1 18 ? -14.965 3.792 -19.380 1.00 0.00 18 LEU A CA 12
ATOM 10685 C C . LEU A 1 18 ? -13.857 2.986 -20.140 1.00 0.00 18 LEU A C 12
ATOM 10686 O O . LEU A 1 18 ? -12.673 3.122 -19.818 1.00 0.00 18 LEU A O 12
ATOM 10702 N N . GLU A 1 19 ? -14.234 2.214 -21.169 1.00 0.00 19 GLU A N 12
ATOM 10703 C CA . GLU A 1 19 ? -13.295 1.621 -22.155 1.00 0.00 19 GLU A CA 12
ATOM 10704 C C . GLU A 1 19 ? -12.885 2.646 -23.258 1.00 0.00 19 GLU A C 12
ATOM 10705 O O . GLU A 1 19 ? -11.690 2.909 -23.411 1.00 0.00 19 GLU A O 12
ATOM 10717 N N . ASP A 1 20 ? -13.857 3.229 -23.992 1.00 0.00 20 ASP A N 12
ATOM 10718 C CA . ASP A 1 20 ? -13.605 4.344 -24.949 1.00 0.00 20 ASP A CA 12
ATOM 10719 C C . ASP A 1 20 ? -13.157 5.698 -24.301 1.00 0.00 20 ASP A C 12
ATOM 10720 O O . ASP A 1 20 ? -12.321 6.387 -24.889 1.00 0.00 20 ASP A O 12
ATOM 10729 N N . LYS A 1 21 ? -13.688 6.070 -23.116 1.00 0.00 21 LYS A N 12
ATOM 10730 C CA . LYS A 1 21 ? -13.234 7.258 -22.336 1.00 0.00 21 LYS A CA 12
ATOM 10731 C C . LYS A 1 21 ? -11.742 7.199 -21.871 1.00 0.00 21 LYS A C 12
ATOM 10732 O O . LYS A 1 21 ? -11.028 8.190 -22.050 1.00 0.00 21 LYS A O 12
ATOM 10751 N N . ALA A 1 22 ? -11.273 6.059 -21.314 1.00 0.00 22 ALA A N 12
ATOM 10752 C CA . ALA A 1 22 ? -9.831 5.827 -21.022 1.00 0.00 22 ALA A CA 12
ATOM 10753 C C . ALA A 1 22 ? -8.885 5.709 -22.256 1.00 0.00 22 ALA A C 12
ATOM 10754 O O . ALA A 1 22 ? -7.763 6.217 -22.192 1.00 0.00 22 ALA A O 12
ATOM 10761 N N . ARG A 1 23 ? -9.326 5.079 -23.367 1.00 0.00 23 ARG A N 12
ATOM 10762 C CA . ARG A 1 23 ? -8.594 5.083 -24.668 1.00 0.00 23 ARG A CA 12
ATOM 10763 C C . ARG A 1 23 ? -8.375 6.507 -25.279 1.00 0.00 23 ARG A C 12
ATOM 10764 O O . ARG A 1 23 ? -7.245 6.830 -25.653 1.00 0.00 23 ARG A O 12
ATOM 10785 N N . GLU A 1 24 ? -9.428 7.350 -25.338 1.00 0.00 24 GLU A N 12
ATOM 10786 C CA . GLU A 1 24 ? -9.317 8.794 -25.688 1.00 0.00 24 GLU A CA 12
ATOM 10787 C C . GLU A 1 24 ? -8.429 9.640 -24.717 1.00 0.00 24 GLU A C 12
ATOM 10788 O O . GLU A 1 24 ? -7.634 10.447 -25.203 1.00 0.00 24 GLU A O 12
ATOM 10800 N N . LEU A 1 25 ? -8.529 9.451 -23.381 1.00 0.00 25 LEU A N 12
ATOM 10801 C CA . LEU A 1 25 ? -7.630 10.107 -22.387 1.00 0.00 25 LEU A CA 12
ATOM 10802 C C . LEU A 1 25 ? -6.110 9.797 -22.588 1.00 0.00 25 LEU A C 12
ATOM 10803 O O . LEU A 1 25 ? -5.314 10.735 -22.632 1.00 0.00 25 LEU A O 12
ATOM 10819 N N . ILE A 1 26 ? -5.729 8.515 -22.760 1.00 0.00 26 ILE A N 12
ATOM 10820 C CA . ILE A 1 26 ? -4.337 8.091 -23.119 1.00 0.00 26 ILE A CA 12
ATOM 10821 C C . ILE A 1 26 ? -3.849 8.641 -24.510 1.00 0.00 26 ILE A C 12
ATOM 10822 O O . ILE A 1 26 ? -2.665 8.962 -24.627 1.00 0.00 26 ILE A O 12
ATOM 10838 N N . SER A 1 27 ? -4.714 8.763 -25.541 1.00 0.00 27 SER A N 12
ATOM 10839 C CA . SER A 1 27 ? -4.364 9.429 -26.833 1.00 0.00 27 SER A CA 12
ATOM 10840 C C . SER A 1 27 ? -3.896 10.917 -26.719 1.00 0.00 27 SER A C 12
ATOM 10841 O O . SER A 1 27 ? -2.868 11.263 -27.309 1.00 0.00 27 SER A O 12
ATOM 10849 N N . ARG A 1 28 ? -4.606 11.773 -25.950 1.00 0.00 28 ARG A N 12
ATOM 10850 C CA . ARG A 1 28 ? -4.163 13.168 -25.651 1.00 0.00 28 ARG A CA 12
ATOM 10851 C C . ARG A 1 28 ? -2.940 13.247 -24.678 1.00 0.00 28 ARG A C 12
ATOM 10852 O O . ARG A 1 28 ? -1.975 13.952 -24.985 1.00 0.00 28 ARG A O 12
ATOM 10873 N N . ILE A 1 29 ? -2.978 12.542 -23.525 1.00 0.00 29 ILE A N 12
ATOM 10874 C CA . ILE A 1 29 ? -1.915 12.570 -22.479 1.00 0.00 29 ILE A CA 12
ATOM 10875 C C . ILE A 1 29 ? -0.643 11.822 -22.998 1.00 0.00 29 ILE A C 12
ATOM 10876 O O . ILE A 1 29 ? 0.335 12.484 -23.354 1.00 0.00 29 ILE A O 12
ATOM 10892 N N . LYS A 1 30 ? -0.657 10.473 -23.048 1.00 0.00 30 LYS A N 12
ATOM 10893 C CA . LYS A 1 30 ? 0.498 9.626 -23.458 1.00 0.00 30 LYS A CA 12
ATOM 10894 C C . LYS A 1 30 ? 1.801 9.873 -22.633 1.00 0.00 30 LYS A C 12
ATOM 10895 O O . LYS A 1 30 ? 2.833 10.288 -23.172 1.00 0.00 30 LYS A O 12
ATOM 10914 N N . GLN A 1 31 ? 1.709 9.663 -21.302 1.00 0.00 31 GLN A N 12
ATOM 10915 C CA . GLN A 1 31 ? 2.739 10.054 -20.308 1.00 0.00 31 GLN A CA 12
ATOM 10916 C C . GLN A 1 31 ? 3.187 11.553 -20.370 1.00 0.00 31 GLN A C 12
ATOM 10917 O O . GLN A 1 31 ? 4.357 11.860 -20.609 1.00 0.00 31 GLN A O 12
ATOM 10931 N N . SER A 1 32 ? 2.235 12.480 -20.152 1.00 0.00 32 SER A N 12
ATOM 10932 C CA . SER A 1 32 ? 2.506 13.942 -20.149 1.00 0.00 32 SER A CA 12
ATOM 10933 C C . SER A 1 32 ? 1.419 14.605 -19.267 1.00 0.00 32 SER A C 12
ATOM 10934 O O . SER A 1 32 ? 0.240 14.626 -19.634 1.00 0.00 32 SER A O 12
ATOM 10942 N N . GLU A 1 33 ? 1.832 15.115 -18.088 1.00 0.00 33 GLU A N 12
ATOM 10943 C CA . GLU A 1 33 ? 0.909 15.596 -17.011 1.00 0.00 33 GLU A CA 12
ATOM 10944 C C . GLU A 1 33 ? 0.249 14.498 -16.108 1.00 0.00 33 GLU A C 12
ATOM 10945 O O . GLU A 1 33 ? -0.022 14.771 -14.934 1.00 0.00 33 GLU A O 12
ATOM 10957 N N . LEU A 1 34 ? 0.075 13.255 -16.601 1.00 0.00 34 LEU A N 12
ATOM 10958 C CA . LEU A 1 34 ? 0.087 12.046 -15.731 1.00 0.00 34 LEU A CA 12
ATOM 10959 C C . LEU A 1 34 ? 1.551 11.682 -15.328 1.00 0.00 34 LEU A C 12
ATOM 10960 O O . LEU A 1 34 ? 1.794 11.351 -14.164 1.00 0.00 34 LEU A O 12
ATOM 10976 N N . SER A 1 35 ? 2.499 11.755 -16.287 1.00 0.00 35 SER A N 12
ATOM 10977 C CA . SER A 1 35 ? 3.934 11.540 -16.034 1.00 0.00 35 SER A CA 12
ATOM 10978 C C . SER A 1 35 ? 4.751 12.727 -16.613 1.00 0.00 35 SER A C 12
ATOM 10979 O O . SER A 1 35 ? 5.252 12.720 -17.744 1.00 0.00 35 SER A O 12
ATOM 10987 N N . ALA A 1 36 ? 4.922 13.723 -15.749 1.00 0.00 36 ALA A N 12
ATOM 10988 C CA . ALA A 1 36 ? 6.137 14.582 -15.731 1.00 0.00 36 ALA A CA 12
ATOM 10989 C C . ALA A 1 36 ? 7.062 14.285 -14.506 1.00 0.00 36 ALA A C 12
ATOM 10990 O O . ALA A 1 36 ? 8.282 14.413 -14.633 1.00 0.00 36 ALA A O 12
ATOM 10997 N N . LYS A 1 37 ? 6.487 13.879 -13.352 1.00 0.00 37 LYS A N 12
ATOM 10998 C CA . LYS A 1 37 ? 7.250 13.376 -12.173 1.00 0.00 37 LYS A CA 12
ATOM 10999 C C . LYS A 1 37 ? 7.809 11.930 -12.359 1.00 0.00 37 LYS A C 12
ATOM 11000 O O . LYS A 1 37 ? 8.967 11.695 -12.003 1.00 0.00 37 LYS A O 12
ATOM 11019 N N . MET A 1 38 ? 7.033 10.984 -12.938 1.00 0.00 38 MET A N 12
ATOM 11020 C CA . MET A 1 38 ? 7.568 9.679 -13.415 1.00 0.00 38 MET A CA 12
ATOM 11021 C C . MET A 1 38 ? 8.622 9.783 -14.560 1.00 0.00 38 MET A C 12
ATOM 11022 O O . MET A 1 38 ? 9.593 9.027 -14.493 1.00 0.00 38 MET A O 12
ATOM 11036 N N . ARG A 1 39 ? 8.482 10.672 -15.575 1.00 0.00 39 ARG A N 12
ATOM 11037 C CA . ARG A 1 39 ? 9.503 10.814 -16.662 1.00 0.00 39 ARG A CA 12
ATOM 11038 C C . ARG A 1 39 ? 10.895 11.366 -16.219 1.00 0.00 39 ARG A C 12
ATOM 11039 O O . ARG A 1 39 ? 11.909 10.814 -16.658 1.00 0.00 39 ARG A O 12
ATOM 11060 N N . GLU A 1 40 ? 10.964 12.392 -15.342 1.00 0.00 40 GLU A N 12
ATOM 11061 C CA . GLU A 1 40 ? 12.234 12.770 -14.645 1.00 0.00 40 GLU A CA 12
ATOM 11062 C C . GLU A 1 40 ? 12.854 11.661 -13.729 1.00 0.00 40 GLU A C 12
ATOM 11063 O O . GLU A 1 40 ? 14.072 11.474 -13.756 1.00 0.00 40 GLU A O 12
ATOM 11075 N N . TRP A 1 41 ? 12.023 10.912 -12.974 1.00 0.00 41 TRP A N 12
ATOM 11076 C CA . TRP A 1 41 ? 12.444 9.690 -12.234 1.00 0.00 41 TRP A CA 12
ATOM 11077 C C . TRP A 1 41 ? 13.005 8.526 -13.119 1.00 0.00 41 TRP A C 12
ATOM 11078 O O . TRP A 1 41 ? 13.958 7.886 -12.675 1.00 0.00 41 TRP A O 12
ATOM 11099 N N . PHE A 1 42 ? 12.440 8.217 -14.307 1.00 0.00 42 PHE A N 12
ATOM 11100 C CA . PHE A 1 42 ? 13.018 7.196 -15.238 1.00 0.00 42 PHE A CA 12
ATOM 11101 C C . PHE A 1 42 ? 14.404 7.595 -15.835 1.00 0.00 42 PHE A C 12
ATOM 11102 O O . PHE A 1 42 ? 15.250 6.716 -16.003 1.00 0.00 42 PHE A O 12
ATOM 11119 N N . SER A 1 43 ? 14.632 8.893 -16.126 1.00 0.00 43 SER A N 12
ATOM 11120 C CA . SER A 1 43 ? 15.976 9.431 -16.465 1.00 0.00 43 SER A CA 12
ATOM 11121 C C . SER A 1 43 ? 16.709 9.890 -15.166 1.00 0.00 43 SER A C 12
ATOM 11122 O O . SER A 1 43 ? 16.755 11.076 -14.836 1.00 0.00 43 SER A O 12
ATOM 11130 N N . GLU A 1 44 ? 17.232 8.894 -14.425 1.00 0.00 44 GLU A N 12
ATOM 11131 C CA . GLU A 1 44 ? 17.634 8.985 -12.986 1.00 0.00 44 GLU A CA 12
ATOM 11132 C C . GLU A 1 44 ? 17.778 7.496 -12.529 1.00 0.00 44 GLU A C 12
ATOM 11133 O O . GLU A 1 44 ? 18.896 7.007 -12.353 1.00 0.00 44 GLU A O 12
ATOM 11145 N N . THR A 1 45 ? 16.639 6.778 -12.393 1.00 0.00 45 THR A N 12
ATOM 11146 C CA . THR A 1 45 ? 16.576 5.299 -12.214 1.00 0.00 45 THR A CA 12
ATOM 11147 C C . THR A 1 45 ? 16.422 4.619 -13.623 1.00 0.00 45 THR A C 12
ATOM 11148 O O . THR A 1 45 ? 15.390 4.047 -13.987 1.00 0.00 45 THR A O 12
ATOM 11159 N N . PHE A 1 46 ? 17.485 4.748 -14.421 1.00 0.00 46 PHE A N 12
ATOM 11160 C CA . PHE A 1 46 ? 17.490 4.381 -15.863 1.00 0.00 46 PHE A CA 12
ATOM 11161 C C . PHE A 1 46 ? 17.961 2.918 -16.082 1.00 0.00 46 PHE A C 12
ATOM 11162 O O . PHE A 1 46 ? 17.160 2.117 -16.562 1.00 0.00 46 PHE A O 12
ATOM 11179 N N . GLN A 1 47 ? 19.213 2.563 -15.729 1.00 0.00 47 GLN A N 12
ATOM 11180 C CA . GLN A 1 47 ? 19.715 1.162 -15.789 1.00 0.00 47 GLN A CA 12
ATOM 11181 C C . GLN A 1 47 ? 18.994 0.155 -14.831 1.00 0.00 47 GLN A C 12
ATOM 11182 O O . GLN A 1 47 ? 18.785 -0.997 -15.223 1.00 0.00 47 GLN A O 12
ATOM 11196 N N . LYS A 1 48 ? 18.596 0.583 -13.612 1.00 0.00 48 LYS A N 12
ATOM 11197 C CA . LYS A 1 48 ? 17.749 -0.225 -12.684 1.00 0.00 48 LYS A CA 12
ATOM 11198 C C . LYS A 1 48 ? 16.327 -0.632 -13.203 1.00 0.00 48 LYS A C 12
ATOM 11199 O O . LYS A 1 48 ? 15.806 -1.655 -12.755 1.00 0.00 48 LYS A O 12
ATOM 11218 N N . VAL A 1 49 ? 15.708 0.135 -14.125 1.00 0.00 49 VAL A N 12
ATOM 11219 C CA . VAL A 1 49 ? 14.498 -0.308 -14.884 1.00 0.00 49 VAL A CA 12
ATOM 11220 C C . VAL A 1 49 ? 14.905 -1.055 -16.186 1.00 0.00 49 VAL A C 12
ATOM 11221 O O . VAL A 1 49 ? 14.410 -2.159 -16.418 1.00 0.00 49 VAL A O 12
ATOM 11234 N N . LYS A 1 50 ? 15.730 -0.438 -17.054 1.00 0.00 50 LYS A N 12
ATOM 11235 C CA . LYS A 1 50 ? 15.948 -0.892 -18.439 1.00 0.00 50 LYS A CA 12
ATOM 11236 C C . LYS A 1 50 ? 16.651 -2.270 -18.586 1.00 0.00 50 LYS A C 12
ATOM 11237 O O . LYS A 1 50 ? 16.123 -3.142 -19.279 1.00 0.00 50 LYS A O 12
ATOM 11256 N N . GLU A 1 51 ? 17.809 -2.456 -17.928 1.00 0.00 51 GLU A N 12
ATOM 11257 C CA . GLU A 1 51 ? 18.506 -3.770 -17.879 1.00 0.00 51 GLU A CA 12
ATOM 11258 C C . GLU A 1 51 ? 17.875 -4.843 -16.933 1.00 0.00 51 GLU A C 12
ATOM 11259 O O . GLU A 1 51 ? 18.261 -6.010 -17.054 1.00 0.00 51 GLU A O 12
ATOM 11271 N N . LYS A 1 52 ? 16.917 -4.499 -16.038 1.00 0.00 52 LYS A N 12
ATOM 11272 C CA . LYS A 1 52 ? 16.182 -5.508 -15.221 1.00 0.00 52 LYS A CA 12
ATOM 11273 C C . LYS A 1 52 ? 14.912 -6.032 -15.958 1.00 0.00 52 LYS A C 12
ATOM 11274 O O . LYS A 1 52 ? 14.704 -7.248 -16.006 1.00 0.00 52 LYS A O 12
ATOM 11293 N N . LEU A 1 53 ? 14.098 -5.133 -16.553 1.00 0.00 53 LEU A N 12
ATOM 11294 C CA . LEU A 1 53 ? 12.989 -5.501 -17.466 1.00 0.00 53 LEU A CA 12
ATOM 11295 C C . LEU A 1 53 ? 13.560 -5.518 -18.922 1.00 0.00 53 LEU A C 12
ATOM 11296 O O . LEU A 1 53 ? 13.504 -4.499 -19.621 1.00 0.00 53 LEU A O 12
ATOM 11312 N N . LYS A 1 54 ? 14.155 -6.650 -19.361 1.00 0.00 54 LYS A N 12
ATOM 11313 C CA . LYS A 1 54 ? 14.887 -6.737 -20.654 1.00 0.00 54 LYS A CA 12
ATOM 11314 C C . LYS A 1 54 ? 14.525 -8.069 -21.369 1.00 0.00 54 LYS A C 12
ATOM 11315 O O . LYS A 1 54 ? 13.856 -8.033 -22.406 1.00 0.00 54 LYS A O 12
ATOM 11334 N N . ILE A 1 55 ? 14.929 -9.231 -20.809 1.00 0.00 55 ILE A N 12
ATOM 11335 C CA . ILE A 1 55 ? 14.500 -10.580 -21.299 1.00 0.00 55 ILE A CA 12
ATOM 11336 C C . ILE A 1 55 ? 13.001 -10.831 -20.917 1.00 0.00 55 ILE A C 12
ATOM 11337 O O . ILE A 1 55 ? 12.187 -11.056 -21.817 1.00 0.00 55 ILE A O 12
ATOM 11353 N N . ASP A 1 56 ? 12.644 -10.764 -19.615 1.00 0.00 56 ASP A N 12
ATOM 11354 C CA . ASP A 1 56 ? 11.233 -10.845 -19.134 1.00 0.00 56 ASP A CA 12
ATOM 11355 C C . ASP A 1 56 ? 10.215 -9.832 -19.759 1.00 0.00 56 ASP A C 12
ATOM 11356 O O . ASP A 1 56 ? 9.163 -10.274 -20.231 1.00 0.00 56 ASP A O 12
ATOM 11365 N N . SER A 1 57 ? 10.516 -8.514 -19.774 1.00 0.00 57 SER A N 12
ATOM 11366 C CA . SER A 1 57 ? 9.641 -7.491 -20.399 1.00 0.00 57 SER A CA 12
ATOM 11367 C C . SER A 1 57 ? 10.549 -6.505 -21.166 1.00 0.00 57 SER A C 12
ATOM 11368 O O . SER A 1 57 ? 10.975 -6.848 -22.293 1.00 0.00 57 SER A O 12
ATOM 11377 N N . THR A 1 1 ? -22.133 -21.290 -17.497 1.00 0.00 1 THR A N 13
ATOM 11378 C CA . THR A 1 1 ? -21.379 -20.768 -18.662 1.00 0.00 1 THR A CA 13
ATOM 11379 C C . THR A 1 1 ? -22.028 -19.592 -19.480 1.00 0.00 1 THR A C 13
ATOM 11380 O O . THR A 1 1 ? -21.240 -18.720 -19.860 1.00 0.00 1 THR A O 13
ATOM 11393 N N . PRO A 1 2 ? -23.353 -19.482 -19.811 1.00 0.00 2 PRO A N 13
ATOM 11394 C CA . PRO A 1 2 ? -23.870 -18.447 -20.746 1.00 0.00 2 PRO A CA 13
ATOM 11395 C C . PRO A 1 2 ? -24.125 -17.091 -20.018 1.00 0.00 2 PRO A C 13
ATOM 11396 O O . PRO A 1 2 ? -25.038 -16.970 -19.194 1.00 0.00 2 PRO A O 13
ATOM 11407 N N . ASP A 1 3 ? -23.286 -16.087 -20.332 1.00 0.00 3 ASP A N 13
ATOM 11408 C CA . ASP A 1 3 ? -23.331 -14.752 -19.673 1.00 0.00 3 ASP A CA 13
ATOM 11409 C C . ASP A 1 3 ? -24.212 -13.791 -20.506 1.00 0.00 3 ASP A C 13
ATOM 11410 O O . ASP A 1 3 ? -23.985 -13.589 -21.705 1.00 0.00 3 ASP A O 13
ATOM 11419 N N . VAL A 1 4 ? -25.231 -13.222 -19.839 1.00 0.00 4 VAL A N 13
ATOM 11420 C CA . VAL A 1 4 ? -26.291 -12.406 -20.499 1.00 0.00 4 VAL A CA 13
ATOM 11421 C C . VAL A 1 4 ? -26.568 -11.093 -19.705 1.00 0.00 4 VAL A C 13
ATOM 11422 O O . VAL A 1 4 ? -26.670 -10.044 -20.348 1.00 0.00 4 VAL A O 13
ATOM 11435 N N . SER A 1 5 ? -26.767 -11.151 -18.361 1.00 0.00 5 SER A N 13
ATOM 11436 C CA . SER A 1 5 ? -27.307 -10.019 -17.561 1.00 0.00 5 SER A CA 13
ATOM 11437 C C . SER A 1 5 ? -26.233 -8.918 -17.342 1.00 0.00 5 SER A C 13
ATOM 11438 O O . SER A 1 5 ? -25.441 -8.947 -16.395 1.00 0.00 5 SER A O 13
ATOM 11446 N N . SER A 1 6 ? -26.207 -7.983 -18.309 1.00 0.00 6 SER A N 13
ATOM 11447 C CA . SER A 1 6 ? -25.105 -6.993 -18.496 1.00 0.00 6 SER A CA 13
ATOM 11448 C C . SER A 1 6 ? -23.710 -7.654 -18.755 1.00 0.00 6 SER A C 13
ATOM 11449 O O . SER A 1 6 ? -22.781 -7.506 -17.955 1.00 0.00 6 SER A O 13
ATOM 11457 N N . ALA A 1 7 ? -23.577 -8.388 -19.881 1.00 0.00 7 ALA A N 13
ATOM 11458 C CA . ALA A 1 7 ? -22.296 -9.019 -20.298 1.00 0.00 7 ALA A CA 13
ATOM 11459 C C . ALA A 1 7 ? -21.473 -8.075 -21.219 1.00 0.00 7 ALA A C 13
ATOM 11460 O O . ALA A 1 7 ? -20.385 -7.651 -20.819 1.00 0.00 7 ALA A O 13
ATOM 11467 N N . LEU A 1 8 ? -22.004 -7.712 -22.407 1.00 0.00 8 LEU A N 13
ATOM 11468 C CA . LEU A 1 8 ? -21.405 -6.672 -23.295 1.00 0.00 8 LEU A CA 13
ATOM 11469 C C . LEU A 1 8 ? -21.433 -5.218 -22.722 1.00 0.00 8 LEU A C 13
ATOM 11470 O O . LEU A 1 8 ? -20.444 -4.498 -22.877 1.00 0.00 8 LEU A O 13
ATOM 11486 N N . ASP A 1 9 ? -22.530 -4.815 -22.048 1.00 0.00 9 ASP A N 13
ATOM 11487 C CA . ASP A 1 9 ? -22.680 -3.484 -21.389 1.00 0.00 9 ASP A CA 13
ATOM 11488 C C . ASP A 1 9 ? -21.535 -3.026 -20.425 1.00 0.00 9 ASP A C 13
ATOM 11489 O O . ASP A 1 9 ? -21.158 -1.852 -20.477 1.00 0.00 9 ASP A O 13
ATOM 11498 N N . LYS A 1 10 ? -21.001 -3.920 -19.568 1.00 0.00 10 LYS A N 13
ATOM 11499 C CA . LYS A 1 10 ? -19.935 -3.566 -18.587 1.00 0.00 10 LYS A CA 13
ATOM 11500 C C . LYS A 1 10 ? -18.542 -3.211 -19.191 1.00 0.00 10 LYS A C 13
ATOM 11501 O O . LYS A 1 10 ? -17.935 -2.260 -18.693 1.00 0.00 10 LYS A O 13
ATOM 11520 N N . LEU A 1 11 ? -18.035 -3.919 -20.227 1.00 0.00 11 LEU A N 13
ATOM 11521 C CA . LEU A 1 11 ? -16.761 -3.536 -20.910 1.00 0.00 11 LEU A CA 13
ATOM 11522 C C . LEU A 1 11 ? -16.831 -2.296 -21.861 1.00 0.00 11 LEU A C 13
ATOM 11523 O O . LEU A 1 11 ? -15.848 -1.551 -21.908 1.00 0.00 11 LEU A O 13
ATOM 11539 N N . LYS A 1 12 ? -17.950 -2.039 -22.582 1.00 0.00 12 LYS A N 13
ATOM 11540 C CA . LYS A 1 12 ? -18.156 -0.746 -23.308 1.00 0.00 12 LYS A CA 13
ATOM 11541 C C . LYS A 1 12 ? -18.293 0.516 -22.392 1.00 0.00 12 LYS A C 13
ATOM 11542 O O . LYS A 1 12 ? -17.683 1.544 -22.700 1.00 0.00 12 LYS A O 13
ATOM 11561 N N . GLU A 1 13 ? -19.033 0.425 -21.266 1.00 0.00 13 GLU A N 13
ATOM 11562 C CA . GLU A 1 13 ? -19.027 1.465 -20.194 1.00 0.00 13 GLU A CA 13
ATOM 11563 C C . GLU A 1 13 ? -17.672 1.627 -19.426 1.00 0.00 13 GLU A C 13
ATOM 11564 O O . GLU A 1 13 ? -17.354 2.753 -19.039 1.00 0.00 13 GLU A O 13
ATOM 11576 N N . PHE A 1 14 ? -16.868 0.555 -19.235 1.00 0.00 14 PHE A N 13
ATOM 11577 C CA . PHE A 1 14 ? -15.458 0.665 -18.760 1.00 0.00 14 PHE A CA 13
ATOM 11578 C C . PHE A 1 14 ? -14.547 1.521 -19.703 1.00 0.00 14 PHE A C 13
ATOM 11579 O O . PHE A 1 14 ? -13.912 2.449 -19.198 1.00 0.00 14 PHE A O 13
ATOM 11596 N N . GLY A 1 15 ? -14.513 1.262 -21.029 1.00 0.00 15 GLY A N 13
ATOM 11597 C CA . GLY A 1 15 ? -13.840 2.167 -22.009 1.00 0.00 15 GLY A CA 13
ATOM 11598 C C . GLY A 1 15 ? -14.285 3.654 -22.024 1.00 0.00 15 GLY A C 13
ATOM 11599 O O . GLY A 1 15 ? -13.429 4.538 -22.077 1.00 0.00 15 GLY A O 13
ATOM 11603 N N . ASN A 1 16 ? -15.603 3.915 -21.930 1.00 0.00 16 ASN A N 13
ATOM 11604 C CA . ASN A 1 16 ? -16.167 5.282 -21.724 1.00 0.00 16 ASN A CA 13
ATOM 11605 C C . ASN A 1 16 ? -15.709 6.022 -20.425 1.00 0.00 16 ASN A C 13
ATOM 11606 O O . ASN A 1 16 ? -15.433 7.223 -20.499 1.00 0.00 16 ASN A O 13
ATOM 11617 N N . THR A 1 17 ? -15.622 5.334 -19.264 1.00 0.00 17 THR A N 13
ATOM 11618 C CA . THR A 1 17 ? -15.171 5.944 -17.979 1.00 0.00 17 THR A CA 13
ATOM 11619 C C . THR A 1 17 ? -13.686 6.398 -17.986 1.00 0.00 17 THR A C 13
ATOM 11620 O O . THR A 1 17 ? -13.460 7.589 -17.766 1.00 0.00 17 THR A O 13
ATOM 11631 N N . LEU A 1 18 ? -12.695 5.509 -18.241 1.00 0.00 18 LEU A N 13
ATOM 11632 C CA . LEU A 1 18 ? -11.259 5.928 -18.317 1.00 0.00 18 LEU A CA 13
ATOM 11633 C C . LEU A 1 18 ? -10.757 6.684 -19.593 1.00 0.00 18 LEU A C 13
ATOM 11634 O O . LEU A 1 18 ? -9.619 7.161 -19.611 1.00 0.00 18 LEU A O 13
ATOM 11650 N N . GLU A 1 19 ? -11.623 6.854 -20.603 1.00 0.00 19 GLU A N 13
ATOM 11651 C CA . GLU A 1 19 ? -11.456 7.875 -21.673 1.00 0.00 19 GLU A CA 13
ATOM 11652 C C . GLU A 1 19 ? -11.804 9.316 -21.183 1.00 0.00 19 GLU A C 13
ATOM 11653 O O . GLU A 1 19 ? -10.971 10.213 -21.335 1.00 0.00 19 GLU A O 13
ATOM 11665 N N . ASP A 1 20 ? -12.997 9.529 -20.581 1.00 0.00 20 ASP A N 13
ATOM 11666 C CA . ASP A 1 20 ? -13.358 10.800 -19.892 1.00 0.00 20 ASP A CA 13
ATOM 11667 C C . ASP A 1 20 ? -12.427 11.193 -18.696 1.00 0.00 20 ASP A C 13
ATOM 11668 O O . ASP A 1 20 ? -12.056 12.364 -18.605 1.00 0.00 20 ASP A O 13
ATOM 11677 N N . LYS A 1 21 ? -12.038 10.244 -17.815 1.00 0.00 21 LYS A N 13
ATOM 11678 C CA . LYS A 1 21 ? -11.043 10.489 -16.731 1.00 0.00 21 LYS A CA 13
ATOM 11679 C C . LYS A 1 21 ? -9.599 10.847 -17.215 1.00 0.00 21 LYS A C 13
ATOM 11680 O O . LYS A 1 21 ? -8.987 11.738 -16.623 1.00 0.00 21 LYS A O 13
ATOM 11699 N N . ALA A 1 22 ? -9.067 10.192 -18.269 1.00 0.00 22 ALA A N 13
ATOM 11700 C CA . ALA A 1 22 ? -7.790 10.605 -18.920 1.00 0.00 22 ALA A CA 13
ATOM 11701 C C . ALA A 1 22 ? -7.802 12.006 -19.602 1.00 0.00 22 ALA A C 13
ATOM 11702 O O . ALA A 1 22 ? -6.845 12.759 -19.418 1.00 0.00 22 ALA A O 13
ATOM 11709 N N . ARG A 1 23 ? -8.873 12.371 -20.340 1.00 0.00 23 ARG A N 13
ATOM 11710 C CA . ARG A 1 23 ? -9.102 13.759 -20.838 1.00 0.00 23 ARG A CA 13
ATOM 11711 C C . ARG A 1 23 ? -9.206 14.855 -19.720 1.00 0.00 23 ARG A C 13
ATOM 11712 O O . ARG A 1 23 ? -8.591 15.916 -19.858 1.00 0.00 23 ARG A O 13
ATOM 11733 N N . GLU A 1 24 ? -9.934 14.578 -18.615 1.00 0.00 24 GLU A N 13
ATOM 11734 C CA . GLU A 1 24 ? -9.915 15.400 -17.371 1.00 0.00 24 GLU A CA 13
ATOM 11735 C C . GLU A 1 24 ? -8.500 15.602 -16.736 1.00 0.00 24 GLU A C 13
ATOM 11736 O O . GLU A 1 24 ? -8.167 16.733 -16.382 1.00 0.00 24 GLU A O 13
ATOM 11748 N N . LEU A 1 25 ? -7.672 14.544 -16.615 1.00 0.00 25 LEU A N 13
ATOM 11749 C CA . LEU A 1 25 ? -6.263 14.657 -16.138 1.00 0.00 25 LEU A CA 13
ATOM 11750 C C . LEU A 1 25 ? -5.296 15.433 -17.087 1.00 0.00 25 LEU A C 13
ATOM 11751 O O . LEU A 1 25 ? -4.471 16.195 -16.585 1.00 0.00 25 LEU A O 13
ATOM 11767 N N . ILE A 1 26 ? -5.406 15.277 -18.424 1.00 0.00 26 ILE A N 13
ATOM 11768 C CA . ILE A 1 26 ? -4.604 16.045 -19.433 1.00 0.00 26 ILE A CA 13
ATOM 11769 C C . ILE A 1 26 ? -4.863 17.594 -19.403 1.00 0.00 26 ILE A C 13
ATOM 11770 O O . ILE A 1 26 ? -3.911 18.345 -19.617 1.00 0.00 26 ILE A O 13
ATOM 11786 N N . SER A 1 27 ? -6.092 18.088 -19.136 1.00 0.00 27 SER A N 13
ATOM 11787 C CA . SER A 1 27 ? -6.336 19.541 -18.875 1.00 0.00 27 SER A CA 13
ATOM 11788 C C . SER A 1 27 ? -5.549 20.176 -17.676 1.00 0.00 27 SER A C 13
ATOM 11789 O O . SER A 1 27 ? -5.048 21.295 -17.821 1.00 0.00 27 SER A O 13
ATOM 11797 N N . ARG A 1 28 ? -5.395 19.465 -16.536 1.00 0.00 28 ARG A N 13
ATOM 11798 C CA . ARG A 1 28 ? -4.468 19.867 -15.434 1.00 0.00 28 ARG A CA 13
ATOM 11799 C C . ARG A 1 28 ? -2.950 19.688 -15.785 1.00 0.00 28 ARG A C 13
ATOM 11800 O O . ARG A 1 28 ? -2.160 20.609 -15.562 1.00 0.00 28 ARG A O 13
ATOM 11821 N N . ILE A 1 29 ? -2.557 18.507 -16.307 1.00 0.00 29 ILE A N 13
ATOM 11822 C CA . ILE A 1 29 ? -1.144 18.124 -16.594 1.00 0.00 29 ILE A CA 13
ATOM 11823 C C . ILE A 1 29 ? -0.608 18.888 -17.842 1.00 0.00 29 ILE A C 13
ATOM 11824 O O . ILE A 1 29 ? 0.199 19.813 -17.705 1.00 0.00 29 ILE A O 13
ATOM 11840 N N . LYS A 1 30 ? -1.067 18.479 -19.035 1.00 0.00 30 LYS A N 13
ATOM 11841 C CA . LYS A 1 30 ? -0.678 19.058 -20.351 1.00 0.00 30 LYS A CA 13
ATOM 11842 C C . LYS A 1 30 ? 0.844 18.926 -20.670 1.00 0.00 30 LYS A C 13
ATOM 11843 O O . LYS A 1 30 ? 1.572 19.918 -20.780 1.00 0.00 30 LYS A O 13
ATOM 11862 N N . GLN A 1 31 ? 1.305 17.663 -20.771 1.00 0.00 31 GLN A N 13
ATOM 11863 C CA . GLN A 1 31 ? 2.734 17.279 -20.870 1.00 0.00 31 GLN A CA 13
ATOM 11864 C C . GLN A 1 31 ? 3.685 17.872 -19.777 1.00 0.00 31 GLN A C 13
ATOM 11865 O O . GLN A 1 31 ? 4.668 18.548 -20.101 1.00 0.00 31 GLN A O 13
ATOM 11879 N N . SER A 1 32 ? 3.412 17.570 -18.489 1.00 0.00 32 SER A N 13
ATOM 11880 C CA . SER A 1 32 ? 4.335 17.928 -17.367 1.00 0.00 32 SER A CA 13
ATOM 11881 C C . SER A 1 32 ? 5.801 17.378 -17.394 1.00 0.00 32 SER A C 13
ATOM 11882 O O . SER A 1 32 ? 6.691 18.096 -16.931 1.00 0.00 32 SER A O 13
ATOM 11890 N N . GLU A 1 33 ? 6.073 16.128 -17.845 1.00 0.00 33 GLU A N 13
ATOM 11891 C CA . GLU A 1 33 ? 7.342 15.392 -17.547 1.00 0.00 33 GLU A CA 13
ATOM 11892 C C . GLU A 1 33 ? 7.605 14.975 -16.054 1.00 0.00 33 GLU A C 13
ATOM 11893 O O . GLU A 1 33 ? 8.614 14.330 -15.755 1.00 0.00 33 GLU A O 13
ATOM 11905 N N . LEU A 1 34 ? 6.653 15.245 -15.145 1.00 0.00 34 LEU A N 13
ATOM 11906 C CA . LEU A 1 34 ? 6.377 14.382 -13.974 1.00 0.00 34 LEU A CA 13
ATOM 11907 C C . LEU A 1 34 ? 5.279 13.348 -14.378 1.00 0.00 34 LEU A C 13
ATOM 11908 O O . LEU A 1 34 ? 5.487 12.149 -14.197 1.00 0.00 34 LEU A O 13
ATOM 11924 N N . SER A 1 35 ? 4.152 13.832 -14.945 1.00 0.00 35 SER A N 13
ATOM 11925 C CA . SER A 1 35 ? 3.150 12.998 -15.635 1.00 0.00 35 SER A CA 13
ATOM 11926 C C . SER A 1 35 ? 3.176 13.365 -17.147 1.00 0.00 35 SER A C 13
ATOM 11927 O O . SER A 1 35 ? 3.178 14.529 -17.556 1.00 0.00 35 SER A O 13
ATOM 11935 N N . ALA A 1 36 ? 3.232 12.298 -17.944 1.00 0.00 36 ALA A N 13
ATOM 11936 C CA . ALA A 1 36 ? 3.973 12.218 -19.239 1.00 0.00 36 ALA A CA 13
ATOM 11937 C C . ALA A 1 36 ? 5.157 11.223 -19.073 1.00 0.00 36 ALA A C 13
ATOM 11938 O O . ALA A 1 36 ? 5.292 10.307 -19.889 1.00 0.00 36 ALA A O 13
ATOM 11945 N N . LYS A 1 37 ? 5.958 11.339 -17.986 1.00 0.00 37 LYS A N 13
ATOM 11946 C CA . LYS A 1 37 ? 6.699 10.171 -17.430 1.00 0.00 37 LYS A CA 13
ATOM 11947 C C . LYS A 1 37 ? 5.789 9.064 -16.789 1.00 0.00 37 LYS A C 13
ATOM 11948 O O . LYS A 1 37 ? 6.104 7.884 -16.945 1.00 0.00 37 LYS A O 13
ATOM 11967 N N . MET A 1 38 ? 4.668 9.403 -16.112 1.00 0.00 38 MET A N 13
ATOM 11968 C CA . MET A 1 38 ? 3.680 8.397 -15.614 1.00 0.00 38 MET A CA 13
ATOM 11969 C C . MET A 1 38 ? 2.667 7.805 -16.661 1.00 0.00 38 MET A C 13
ATOM 11970 O O . MET A 1 38 ? 1.801 7.023 -16.252 1.00 0.00 38 MET A O 13
ATOM 11984 N N . ARG A 1 39 ? 2.766 8.103 -17.977 1.00 0.00 39 ARG A N 13
ATOM 11985 C CA . ARG A 1 39 ? 1.824 7.582 -19.013 1.00 0.00 39 ARG A CA 13
ATOM 11986 C C . ARG A 1 39 ? 2.549 7.154 -20.324 1.00 0.00 39 ARG A C 13
ATOM 11987 O O . ARG A 1 39 ? 2.408 5.993 -20.720 1.00 0.00 39 ARG A O 13
ATOM 12008 N N . GLU A 1 40 ? 3.318 8.042 -20.992 1.00 0.00 40 GLU A N 13
ATOM 12009 C CA . GLU A 1 40 ? 4.114 7.681 -22.207 1.00 0.00 40 GLU A CA 13
ATOM 12010 C C . GLU A 1 40 ? 5.331 6.757 -21.881 1.00 0.00 40 GLU A C 13
ATOM 12011 O O . GLU A 1 40 ? 5.415 5.655 -22.433 1.00 0.00 40 GLU A O 13
ATOM 12023 N N . TRP A 1 41 ? 6.230 7.175 -20.962 1.00 0.00 41 TRP A N 13
ATOM 12024 C CA . TRP A 1 41 ? 7.278 6.288 -20.382 1.00 0.00 41 TRP A CA 13
ATOM 12025 C C . TRP A 1 41 ? 6.735 5.091 -19.534 1.00 0.00 41 TRP A C 13
ATOM 12026 O O . TRP A 1 41 ? 7.380 4.045 -19.567 1.00 0.00 41 TRP A O 13
ATOM 12047 N N . PHE A 1 42 ? 5.619 5.211 -18.776 1.00 0.00 42 PHE A N 13
ATOM 12048 C CA . PHE A 1 42 ? 5.011 4.059 -18.032 1.00 0.00 42 PHE A CA 13
ATOM 12049 C C . PHE A 1 42 ? 4.558 2.870 -18.940 1.00 0.00 42 PHE A C 13
ATOM 12050 O O . PHE A 1 42 ? 4.774 1.711 -18.585 1.00 0.00 42 PHE A O 13
ATOM 12067 N N . SER A 1 43 ? 3.964 3.173 -20.110 1.00 0.00 43 SER A N 13
ATOM 12068 C CA . SER A 1 43 ? 3.662 2.163 -21.165 1.00 0.00 43 SER A CA 13
ATOM 12069 C C . SER A 1 43 ? 4.919 1.447 -21.758 1.00 0.00 43 SER A C 13
ATOM 12070 O O . SER A 1 43 ? 4.922 0.218 -21.861 1.00 0.00 43 SER A O 13
ATOM 12078 N N . GLU A 1 44 ? 5.981 2.206 -22.096 1.00 0.00 44 GLU A N 13
ATOM 12079 C CA . GLU A 1 44 ? 7.315 1.650 -22.459 1.00 0.00 44 GLU A CA 13
ATOM 12080 C C . GLU A 1 44 ? 8.072 0.861 -21.339 1.00 0.00 44 GLU A C 13
ATOM 12081 O O . GLU A 1 44 ? 8.777 -0.096 -21.667 1.00 0.00 44 GLU A O 13
ATOM 12093 N N . THR A 1 45 ? 7.976 1.282 -20.061 1.00 0.00 45 THR A N 13
ATOM 12094 C CA . THR A 1 45 ? 8.881 0.828 -18.963 1.00 0.00 45 THR A CA 13
ATOM 12095 C C . THR A 1 45 ? 8.044 0.542 -17.668 1.00 0.00 45 THR A C 13
ATOM 12096 O O . THR A 1 45 ? 8.152 1.206 -16.629 1.00 0.00 45 THR A O 13
ATOM 12107 N N . PHE A 1 46 ? 7.224 -0.501 -17.760 1.00 0.00 46 PHE A N 13
ATOM 12108 C CA . PHE A 1 46 ? 6.499 -1.102 -16.607 1.00 0.00 46 PHE A CA 13
ATOM 12109 C C . PHE A 1 46 ? 6.333 -2.630 -16.849 1.00 0.00 46 PHE A C 13
ATOM 12110 O O . PHE A 1 46 ? 6.930 -3.416 -16.110 1.00 0.00 46 PHE A O 13
ATOM 12127 N N . GLN A 1 47 ? 5.565 -3.053 -17.879 1.00 0.00 47 GLN A N 13
ATOM 12128 C CA . GLN A 1 47 ? 5.506 -4.481 -18.315 1.00 0.00 47 GLN A CA 13
ATOM 12129 C C . GLN A 1 47 ? 6.795 -5.011 -19.025 1.00 0.00 47 GLN A C 13
ATOM 12130 O O . GLN A 1 47 ? 7.117 -6.190 -18.859 1.00 0.00 47 GLN A O 13
ATOM 12144 N N . LYS A 1 48 ? 7.548 -4.161 -19.762 1.00 0.00 48 LYS A N 13
ATOM 12145 C CA . LYS A 1 48 ? 8.938 -4.465 -20.214 1.00 0.00 48 LYS A CA 13
ATOM 12146 C C . LYS A 1 48 ? 9.949 -4.797 -19.065 1.00 0.00 48 LYS A C 13
ATOM 12147 O O . LYS A 1 48 ? 10.703 -5.762 -19.203 1.00 0.00 48 LYS A O 13
ATOM 12166 N N . VAL A 1 49 ? 9.941 -4.039 -17.943 1.00 0.00 49 VAL A N 13
ATOM 12167 C CA . VAL A 1 49 ? 10.707 -4.384 -16.702 1.00 0.00 49 VAL A CA 13
ATOM 12168 C C . VAL A 1 49 ? 10.273 -5.739 -16.064 1.00 0.00 49 VAL A C 13
ATOM 12169 O O . VAL A 1 49 ? 11.151 -6.506 -15.664 1.00 0.00 49 VAL A O 13
ATOM 12182 N N . LYS A 1 50 ? 8.958 -6.016 -15.937 1.00 0.00 50 LYS A N 13
ATOM 12183 C CA . LYS A 1 50 ? 8.450 -7.263 -15.306 1.00 0.00 50 LYS A CA 13
ATOM 12184 C C . LYS A 1 50 ? 8.780 -8.576 -16.082 1.00 0.00 50 LYS A C 13
ATOM 12185 O O . LYS A 1 50 ? 9.214 -9.551 -15.462 1.00 0.00 50 LYS A O 13
ATOM 12204 N N . GLU A 1 51 ? 8.637 -8.580 -17.423 1.00 0.00 51 GLU A N 13
ATOM 12205 C CA . GLU A 1 51 ? 9.249 -9.614 -18.307 1.00 0.00 51 GLU A CA 13
ATOM 12206 C C . GLU A 1 51 ? 10.813 -9.690 -18.283 1.00 0.00 51 GLU A C 13
ATOM 12207 O O . GLU A 1 51 ? 11.347 -10.788 -18.468 1.00 0.00 51 GLU A O 13
ATOM 12219 N N . LYS A 1 52 ? 11.531 -8.563 -18.071 1.00 0.00 52 LYS A N 13
ATOM 12220 C CA . LYS A 1 52 ? 13.023 -8.531 -18.037 1.00 0.00 52 LYS A CA 13
ATOM 12221 C C . LYS A 1 52 ? 13.576 -8.163 -16.619 1.00 0.00 52 LYS A C 13
ATOM 12222 O O . LYS A 1 52 ? 14.413 -7.264 -16.478 1.00 0.00 52 LYS A O 13
ATOM 12241 N N . LEU A 1 53 ? 13.162 -8.904 -15.568 1.00 0.00 53 LEU A N 13
ATOM 12242 C CA . LEU A 1 53 ? 13.740 -8.793 -14.208 1.00 0.00 53 LEU A CA 13
ATOM 12243 C C . LEU A 1 53 ? 15.071 -9.618 -14.138 1.00 0.00 53 LEU A C 13
ATOM 12244 O O . LEU A 1 53 ? 15.032 -10.833 -14.370 1.00 0.00 53 LEU A O 13
ATOM 12260 N N . LYS A 1 54 ? 16.238 -8.992 -13.850 1.00 0.00 54 LYS A N 13
ATOM 12261 C CA . LYS A 1 54 ? 17.548 -9.703 -13.821 1.00 0.00 54 LYS A CA 13
ATOM 12262 C C . LYS A 1 54 ? 18.591 -8.883 -13.006 1.00 0.00 54 LYS A C 13
ATOM 12263 O O . LYS A 1 54 ? 18.581 -7.645 -12.999 1.00 0.00 54 LYS A O 13
ATOM 12282 N N . ILE A 1 55 ? 19.534 -9.599 -12.364 1.00 0.00 55 ILE A N 13
ATOM 12283 C CA . ILE A 1 55 ? 20.668 -8.980 -11.609 1.00 0.00 55 ILE A CA 13
ATOM 12284 C C . ILE A 1 55 ? 21.692 -8.205 -12.503 1.00 0.00 55 ILE A C 13
ATOM 12285 O O . ILE A 1 55 ? 21.975 -7.041 -12.204 1.00 0.00 55 ILE A O 13
ATOM 12301 N N . ASP A 1 56 ? 22.225 -8.828 -13.577 1.00 0.00 56 ASP A N 13
ATOM 12302 C CA . ASP A 1 56 ? 23.192 -8.181 -14.506 1.00 0.00 56 ASP A CA 13
ATOM 12303 C C . ASP A 1 56 ? 22.517 -8.065 -15.905 1.00 0.00 56 ASP A C 13
ATOM 12304 O O . ASP A 1 56 ? 21.818 -7.073 -16.137 1.00 0.00 56 ASP A O 13
ATOM 12313 N N . SER A 1 57 ? 22.708 -9.038 -16.823 1.00 0.00 57 SER A N 13
ATOM 12314 C CA . SER A 1 57 ? 22.118 -8.998 -18.186 1.00 0.00 57 SER A CA 13
ATOM 12315 C C . SER A 1 57 ? 21.851 -10.447 -18.645 1.00 0.00 57 SER A C 13
ATOM 12316 O O . SER A 1 57 ? 20.667 -10.805 -18.831 1.00 0.00 57 SER A O 13
ATOM 12325 N N . THR A 1 1 ? -42.542 -5.374 -13.123 1.00 0.00 1 THR A N 14
ATOM 12326 C CA . THR A 1 1 ? -42.667 -4.053 -13.784 1.00 0.00 1 THR A CA 14
ATOM 12327 C C . THR A 1 1 ? -41.369 -3.431 -14.419 1.00 0.00 1 THR A C 14
ATOM 12328 O O . THR A 1 1 ? -41.534 -2.862 -15.503 1.00 0.00 1 THR A O 14
ATOM 12341 N N . PRO A 1 2 ? -40.115 -3.456 -13.864 1.00 0.00 2 PRO A N 14
ATOM 12342 C CA . PRO A 1 2 ? -38.970 -2.685 -14.418 1.00 0.00 2 PRO A CA 14
ATOM 12343 C C . PRO A 1 2 ? -38.274 -3.450 -15.586 1.00 0.00 2 PRO A C 14
ATOM 12344 O O . PRO A 1 2 ? -37.643 -4.492 -15.379 1.00 0.00 2 PRO A O 14
ATOM 12355 N N . ASP A 1 3 ? -38.417 -2.914 -16.811 1.00 0.00 3 ASP A N 14
ATOM 12356 C CA . ASP A 1 3 ? -37.884 -3.554 -18.046 1.00 0.00 3 ASP A CA 14
ATOM 12357 C C . ASP A 1 3 ? -36.444 -3.041 -18.304 1.00 0.00 3 ASP A C 14
ATOM 12358 O O . ASP A 1 3 ? -36.220 -1.844 -18.515 1.00 0.00 3 ASP A O 14
ATOM 12367 N N . VAL A 1 4 ? -35.483 -3.978 -18.243 1.00 0.00 4 VAL A N 14
ATOM 12368 C CA . VAL A 1 4 ? -34.029 -3.666 -18.261 1.00 0.00 4 VAL A CA 14
ATOM 12369 C C . VAL A 1 4 ? -33.425 -4.333 -19.539 1.00 0.00 4 VAL A C 14
ATOM 12370 O O . VAL A 1 4 ? -33.204 -3.610 -20.517 1.00 0.00 4 VAL A O 14
ATOM 12383 N N . SER A 1 5 ? -33.147 -5.662 -19.559 1.00 0.00 5 SER A N 14
ATOM 12384 C CA . SER A 1 5 ? -32.467 -6.367 -20.691 1.00 0.00 5 SER A CA 14
ATOM 12385 C C . SER A 1 5 ? -31.138 -5.704 -21.181 1.00 0.00 5 SER A C 14
ATOM 12386 O O . SER A 1 5 ? -31.044 -5.237 -22.322 1.00 0.00 5 SER A O 14
ATOM 12394 N N . SER A 1 6 ? -30.136 -5.624 -20.280 1.00 0.00 6 SER A N 14
ATOM 12395 C CA . SER A 1 6 ? -28.877 -4.848 -20.489 1.00 0.00 6 SER A CA 14
ATOM 12396 C C . SER A 1 6 ? -29.103 -3.329 -20.800 1.00 0.00 6 SER A C 14
ATOM 12397 O O . SER A 1 6 ? -28.790 -2.860 -21.899 1.00 0.00 6 SER A O 14
ATOM 12405 N N . ALA A 1 7 ? -29.640 -2.575 -19.819 1.00 0.00 7 ALA A N 14
ATOM 12406 C CA . ALA A 1 7 ? -29.825 -1.103 -19.922 1.00 0.00 7 ALA A CA 14
ATOM 12407 C C . ALA A 1 7 ? -29.386 -0.453 -18.583 1.00 0.00 7 ALA A C 14
ATOM 12408 O O . ALA A 1 7 ? -28.296 0.123 -18.524 1.00 0.00 7 ALA A O 14
ATOM 12415 N N . LEU A 1 8 ? -30.190 -0.575 -17.506 1.00 0.00 8 LEU A N 14
ATOM 12416 C CA . LEU A 1 8 ? -29.778 -0.234 -16.121 1.00 0.00 8 LEU A CA 14
ATOM 12417 C C . LEU A 1 8 ? -29.396 -1.525 -15.303 1.00 0.00 8 LEU A C 14
ATOM 12418 O O . LEU A 1 8 ? -29.920 -1.828 -14.224 1.00 0.00 8 LEU A O 14
ATOM 12434 N N . ASP A 1 9 ? -28.456 -2.277 -15.872 1.00 0.00 9 ASP A N 14
ATOM 12435 C CA . ASP A 1 9 ? -28.103 -3.665 -15.413 1.00 0.00 9 ASP A CA 14
ATOM 12436 C C . ASP A 1 9 ? -26.748 -3.743 -14.652 1.00 0.00 9 ASP A C 14
ATOM 12437 O O . ASP A 1 9 ? -25.828 -4.511 -14.954 1.00 0.00 9 ASP A O 14
ATOM 12446 N N . LYS A 1 10 ? -26.697 -2.874 -13.644 1.00 0.00 10 LYS A N 14
ATOM 12447 C CA . LYS A 1 10 ? -25.471 -2.519 -12.861 1.00 0.00 10 LYS A CA 14
ATOM 12448 C C . LYS A 1 10 ? -24.234 -2.109 -13.733 1.00 0.00 10 LYS A C 14
ATOM 12449 O O . LYS A 1 10 ? -23.136 -2.651 -13.572 1.00 0.00 10 LYS A O 14
ATOM 12468 N N . LEU A 1 11 ? -24.444 -1.161 -14.677 1.00 0.00 11 LEU A N 14
ATOM 12469 C CA . LEU A 1 11 ? -23.502 -0.833 -15.786 1.00 0.00 11 LEU A CA 14
ATOM 12470 C C . LEU A 1 11 ? -22.665 -1.999 -16.415 1.00 0.00 11 LEU A C 14
ATOM 12471 O O . LEU A 1 11 ? -21.431 -1.946 -16.437 1.00 0.00 11 LEU A O 14
ATOM 12487 N N . LYS A 1 12 ? -23.338 -3.040 -16.953 1.00 0.00 12 LYS A N 14
ATOM 12488 C CA . LYS A 1 12 ? -22.651 -4.088 -17.772 1.00 0.00 12 LYS A CA 14
ATOM 12489 C C . LYS A 1 12 ? -22.204 -3.616 -19.196 1.00 0.00 12 LYS A C 14
ATOM 12490 O O . LYS A 1 12 ? -21.080 -3.897 -19.617 1.00 0.00 12 LYS A O 14
ATOM 12509 N N . GLU A 1 13 ? -23.093 -2.900 -19.909 1.00 0.00 13 GLU A N 14
ATOM 12510 C CA . GLU A 1 13 ? -22.835 -2.325 -21.255 1.00 0.00 13 GLU A CA 14
ATOM 12511 C C . GLU A 1 13 ? -21.943 -1.046 -21.238 1.00 0.00 13 GLU A C 14
ATOM 12512 O O . GLU A 1 13 ? -20.943 -1.012 -21.958 1.00 0.00 13 GLU A O 14
ATOM 12524 N N . PHE A 1 14 ? -22.273 -0.030 -20.407 1.00 0.00 14 PHE A N 14
ATOM 12525 C CA . PHE A 1 14 ? -21.407 1.164 -20.192 1.00 0.00 14 PHE A CA 14
ATOM 12526 C C . PHE A 1 14 ? -20.040 0.855 -19.500 1.00 0.00 14 PHE A C 14
ATOM 12527 O O . PHE A 1 14 ? -19.031 1.403 -19.948 1.00 0.00 14 PHE A O 14
ATOM 12544 N N . GLY A 1 15 ? -19.993 -0.007 -18.461 1.00 0.00 15 GLY A N 14
ATOM 12545 C CA . GLY A 1 15 ? -18.710 -0.509 -17.882 1.00 0.00 15 GLY A CA 14
ATOM 12546 C C . GLY A 1 15 ? -17.696 -1.148 -18.865 1.00 0.00 15 GLY A C 14
ATOM 12547 O O . GLY A 1 15 ? -16.519 -0.781 -18.839 1.00 0.00 15 GLY A O 14
ATOM 12551 N N . ASN A 1 16 ? -18.165 -2.043 -19.757 1.00 0.00 16 ASN A N 14
ATOM 12552 C CA . ASN A 1 16 ? -17.369 -2.538 -20.917 1.00 0.00 16 ASN A CA 14
ATOM 12553 C C . ASN A 1 16 ? -16.918 -1.457 -21.964 1.00 0.00 16 ASN A C 14
ATOM 12554 O O . ASN A 1 16 ? -15.834 -1.609 -22.533 1.00 0.00 16 ASN A O 14
ATOM 12565 N N . THR A 1 17 ? -17.712 -0.390 -22.219 1.00 0.00 17 THR A N 14
ATOM 12566 C CA . THR A 1 17 ? -17.367 0.705 -23.165 1.00 0.00 17 THR A CA 14
ATOM 12567 C C . THR A 1 17 ? -16.103 1.513 -22.727 1.00 0.00 17 THR A C 14
ATOM 12568 O O . THR A 1 17 ? -15.126 1.505 -23.482 1.00 0.00 17 THR A O 14
ATOM 12579 N N . LEU A 1 18 ? -16.091 2.163 -21.537 1.00 0.00 18 LEU A N 14
ATOM 12580 C CA . LEU A 1 18 ? -14.857 2.824 -20.994 1.00 0.00 18 LEU A CA 14
ATOM 12581 C C . LEU A 1 18 ? -13.714 1.928 -20.405 1.00 0.00 18 LEU A C 14
ATOM 12582 O O . LEU A 1 18 ? -12.663 2.445 -20.018 1.00 0.00 18 LEU A O 14
ATOM 12598 N N . GLU A 1 19 ? -13.898 0.600 -20.413 1.00 0.00 19 GLU A N 14
ATOM 12599 C CA . GLU A 1 19 ? -12.815 -0.402 -20.232 1.00 0.00 19 GLU A CA 14
ATOM 12600 C C . GLU A 1 19 ? -11.949 -0.560 -21.521 1.00 0.00 19 GLU A C 14
ATOM 12601 O O . GLU A 1 19 ? -10.733 -0.366 -21.453 1.00 0.00 19 GLU A O 14
ATOM 12613 N N . ASP A 1 20 ? -12.573 -0.883 -22.678 1.00 0.00 20 ASP A N 14
ATOM 12614 C CA . ASP A 1 20 ? -11.892 -0.918 -24.002 1.00 0.00 20 ASP A CA 14
ATOM 12615 C C . ASP A 1 20 ? -11.323 0.460 -24.471 1.00 0.00 20 ASP A C 14
ATOM 12616 O O . ASP A 1 20 ? -10.164 0.504 -24.887 1.00 0.00 20 ASP A O 14
ATOM 12625 N N . LYS A 1 21 ? -12.091 1.570 -24.373 1.00 0.00 21 LYS A N 14
ATOM 12626 C CA . LYS A 1 21 ? -11.593 2.943 -24.652 1.00 0.00 21 LYS A CA 14
ATOM 12627 C C . LYS A 1 21 ? -10.340 3.387 -23.832 1.00 0.00 21 LYS A C 14
ATOM 12628 O O . LYS A 1 21 ? -9.386 3.879 -24.439 1.00 0.00 21 LYS A O 14
ATOM 12647 N N . ALA A 1 22 ? -10.316 3.174 -22.498 1.00 0.00 22 ALA A N 14
ATOM 12648 C CA . ALA A 1 22 ? -9.090 3.360 -21.670 1.00 0.00 22 ALA A CA 14
ATOM 12649 C C . ALA A 1 22 ? -7.878 2.424 -21.976 1.00 0.00 22 ALA A C 14
ATOM 12650 O O . ALA A 1 22 ? -6.739 2.864 -21.811 1.00 0.00 22 ALA A O 14
ATOM 12657 N N . ARG A 1 23 ? -8.100 1.172 -22.435 1.00 0.00 23 ARG A N 14
ATOM 12658 C CA . ARG A 1 23 ? -7.023 0.282 -22.957 1.00 0.00 23 ARG A CA 14
ATOM 12659 C C . ARG A 1 23 ? -6.290 0.840 -24.222 1.00 0.00 23 ARG A C 14
ATOM 12660 O O . ARG A 1 23 ? -5.057 0.889 -24.220 1.00 0.00 23 ARG A O 14
ATOM 12681 N N . GLU A 1 24 ? -7.030 1.285 -25.260 1.00 0.00 24 GLU A N 14
ATOM 12682 C CA . GLU A 1 24 ? -6.447 1.999 -26.434 1.00 0.00 24 GLU A CA 14
ATOM 12683 C C . GLU A 1 24 ? -5.805 3.389 -26.117 1.00 0.00 24 GLU A C 14
ATOM 12684 O O . GLU A 1 24 ? -4.762 3.695 -26.699 1.00 0.00 24 GLU A O 14
ATOM 12696 N N . LEU A 1 25 ? -6.394 4.213 -25.222 1.00 0.00 25 LEU A N 14
ATOM 12697 C CA . LEU A 1 25 ? -5.818 5.529 -24.815 1.00 0.00 25 LEU A CA 14
ATOM 12698 C C . LEU A 1 25 ? -4.514 5.426 -23.964 1.00 0.00 25 LEU A C 14
ATOM 12699 O O . LEU A 1 25 ? -3.551 6.129 -24.274 1.00 0.00 25 LEU A O 14
ATOM 12715 N N . ILE A 1 26 ? -4.467 4.572 -22.921 1.00 0.00 26 ILE A N 14
ATOM 12716 C CA . ILE A 1 26 ? -3.269 4.402 -22.039 1.00 0.00 26 ILE A CA 14
ATOM 12717 C C . ILE A 1 26 ? -2.100 3.677 -22.788 1.00 0.00 26 ILE A C 14
ATOM 12718 O O . ILE A 1 26 ? -0.986 4.199 -22.745 1.00 0.00 26 ILE A O 14
ATOM 12734 N N . SER A 1 27 ? -2.327 2.523 -23.461 1.00 0.00 27 SER A N 14
ATOM 12735 C CA . SER A 1 27 ? -1.298 1.863 -24.314 1.00 0.00 27 SER A CA 14
ATOM 12736 C C . SER A 1 27 ? -1.254 2.552 -25.713 1.00 0.00 27 SER A C 14
ATOM 12737 O O . SER A 1 27 ? -1.975 2.174 -26.640 1.00 0.00 27 SER A O 14
ATOM 12745 N N . ARG A 1 28 ? -0.428 3.614 -25.783 1.00 0.00 28 ARG A N 14
ATOM 12746 C CA . ARG A 1 28 ? -0.530 4.756 -26.749 1.00 0.00 28 ARG A CA 14
ATOM 12747 C C . ARG A 1 28 ? 0.151 5.975 -26.041 1.00 0.00 28 ARG A C 14
ATOM 12748 O O . ARG A 1 28 ? 1.177 6.466 -26.520 1.00 0.00 28 ARG A O 14
ATOM 12769 N N . ILE A 1 29 ? -0.413 6.440 -24.900 1.00 0.00 29 ILE A N 14
ATOM 12770 C CA . ILE A 1 29 ? 0.169 7.496 -24.022 1.00 0.00 29 ILE A CA 14
ATOM 12771 C C . ILE A 1 29 ? 1.444 6.917 -23.322 1.00 0.00 29 ILE A C 14
ATOM 12772 O O . ILE A 1 29 ? 2.546 7.135 -23.833 1.00 0.00 29 ILE A O 14
ATOM 12788 N N . LYS A 1 30 ? 1.308 6.202 -22.183 1.00 0.00 30 LYS A N 14
ATOM 12789 C CA . LYS A 1 30 ? 2.456 5.701 -21.359 1.00 0.00 30 LYS A CA 14
ATOM 12790 C C . LYS A 1 30 ? 3.517 6.740 -20.828 1.00 0.00 30 LYS A C 14
ATOM 12791 O O . LYS A 1 30 ? 4.580 6.347 -20.337 1.00 0.00 30 LYS A O 14
ATOM 12810 N N . GLN A 1 31 ? 3.233 8.051 -20.928 1.00 0.00 31 GLN A N 14
ATOM 12811 C CA . GLN A 1 31 ? 4.245 9.146 -20.841 1.00 0.00 31 GLN A CA 14
ATOM 12812 C C . GLN A 1 31 ? 3.666 10.476 -20.282 1.00 0.00 31 GLN A C 14
ATOM 12813 O O . GLN A 1 31 ? 4.313 11.138 -19.466 1.00 0.00 31 GLN A O 14
ATOM 12827 N N . SER A 1 32 ? 2.484 10.873 -20.771 1.00 0.00 32 SER A N 14
ATOM 12828 C CA . SER A 1 32 ? 1.819 12.152 -20.403 1.00 0.00 32 SER A CA 14
ATOM 12829 C C . SER A 1 32 ? 0.550 11.857 -19.563 1.00 0.00 32 SER A C 14
ATOM 12830 O O . SER A 1 32 ? -0.486 11.457 -20.103 1.00 0.00 32 SER A O 14
ATOM 12838 N N . GLU A 1 33 ? 0.648 12.060 -18.233 1.00 0.00 33 GLU A N 14
ATOM 12839 C CA . GLU A 1 33 ? -0.448 11.767 -17.255 1.00 0.00 33 GLU A CA 14
ATOM 12840 C C . GLU A 1 33 ? -0.683 10.268 -16.861 1.00 0.00 33 GLU A C 14
ATOM 12841 O O . GLU A 1 33 ? -1.239 10.019 -15.786 1.00 0.00 33 GLU A O 14
ATOM 12853 N N . LEU A 1 34 ? -0.191 9.278 -17.639 1.00 0.00 34 LEU A N 14
ATOM 12854 C CA . LEU A 1 34 ? 0.144 7.931 -17.087 1.00 0.00 34 LEU A CA 14
ATOM 12855 C C . LEU A 1 34 ? 1.415 8.003 -16.191 1.00 0.00 34 LEU A C 14
ATOM 12856 O O . LEU A 1 34 ? 1.388 7.515 -15.057 1.00 0.00 34 LEU A O 14
ATOM 12872 N N . SER A 1 35 ? 2.498 8.630 -16.697 1.00 0.00 35 SER A N 14
ATOM 12873 C CA . SER A 1 35 ? 3.697 8.942 -15.901 1.00 0.00 35 SER A CA 14
ATOM 12874 C C . SER A 1 35 ? 3.468 10.297 -15.166 1.00 0.00 35 SER A C 14
ATOM 12875 O O . SER A 1 35 ? 2.560 10.364 -14.330 1.00 0.00 35 SER A O 14
ATOM 12883 N N . ALA A 1 36 ? 4.308 11.329 -15.403 1.00 0.00 36 ALA A N 14
ATOM 12884 C CA . ALA A 1 36 ? 4.507 12.487 -14.462 1.00 0.00 36 ALA A CA 14
ATOM 12885 C C . ALA A 1 36 ? 5.117 12.152 -13.060 1.00 0.00 36 ALA A C 14
ATOM 12886 O O . ALA A 1 36 ? 6.038 12.843 -12.618 1.00 0.00 36 ALA A O 14
ATOM 12893 N N . LYS A 1 37 ? 4.597 11.117 -12.374 1.00 0.00 37 LYS A N 14
ATOM 12894 C CA . LYS A 1 37 ? 5.203 10.536 -11.141 1.00 0.00 37 LYS A CA 14
ATOM 12895 C C . LYS A 1 37 ? 6.296 9.460 -11.425 1.00 0.00 37 LYS A C 14
ATOM 12896 O O . LYS A 1 37 ? 7.313 9.471 -10.726 1.00 0.00 37 LYS A O 14
ATOM 12915 N N . MET A 1 38 ? 6.147 8.573 -12.441 1.00 0.00 38 MET A N 14
ATOM 12916 C CA . MET A 1 38 ? 7.283 7.769 -12.979 1.00 0.00 38 MET A CA 14
ATOM 12917 C C . MET A 1 38 ? 8.471 8.611 -13.557 1.00 0.00 38 MET A C 14
ATOM 12918 O O . MET A 1 38 ? 9.598 8.130 -13.443 1.00 0.00 38 MET A O 14
ATOM 12932 N N . ARG A 1 39 ? 8.284 9.849 -14.087 1.00 0.00 39 ARG A N 14
ATOM 12933 C CA . ARG A 1 39 ? 9.409 10.814 -14.273 1.00 0.00 39 ARG A CA 14
ATOM 12934 C C . ARG A 1 39 ? 9.621 11.558 -12.921 1.00 0.00 39 ARG A C 14
ATOM 12935 O O . ARG A 1 39 ? 8.724 12.263 -12.456 1.00 0.00 39 ARG A O 14
ATOM 12956 N N . GLU A 1 40 ? 10.794 11.329 -12.299 1.00 0.00 40 GLU A N 14
ATOM 12957 C CA . GLU A 1 40 ? 11.034 11.402 -10.813 1.00 0.00 40 GLU A CA 14
ATOM 12958 C C . GLU A 1 40 ? 11.680 10.043 -10.404 1.00 0.00 40 GLU A C 14
ATOM 12959 O O . GLU A 1 40 ? 12.835 10.026 -9.965 1.00 0.00 40 GLU A O 14
ATOM 12971 N N . TRP A 1 41 ? 10.962 8.908 -10.580 1.00 0.00 41 TRP A N 14
ATOM 12972 C CA . TRP A 1 41 ? 11.556 7.545 -10.519 1.00 0.00 41 TRP A CA 14
ATOM 12973 C C . TRP A 1 41 ? 12.639 7.254 -11.614 1.00 0.00 41 TRP A C 14
ATOM 12974 O O . TRP A 1 41 ? 13.635 6.629 -11.260 1.00 0.00 41 TRP A O 14
ATOM 12995 N N . PHE A 1 42 ? 12.475 7.652 -12.897 1.00 0.00 42 PHE A N 14
ATOM 12996 C CA . PHE A 1 42 ? 13.536 7.481 -13.946 1.00 0.00 42 PHE A CA 14
ATOM 12997 C C . PHE A 1 42 ? 14.838 8.305 -13.686 1.00 0.00 42 PHE A C 14
ATOM 12998 O O . PHE A 1 42 ? 15.924 7.823 -14.012 1.00 0.00 42 PHE A O 14
ATOM 13015 N N . SER A 1 43 ? 14.731 9.514 -13.100 1.00 0.00 43 SER A N 14
ATOM 13016 C CA . SER A 1 43 ? 15.909 10.304 -12.633 1.00 0.00 43 SER A CA 14
ATOM 13017 C C . SER A 1 43 ? 16.690 9.713 -11.412 1.00 0.00 43 SER A C 14
ATOM 13018 O O . SER A 1 43 ? 17.922 9.777 -11.404 1.00 0.00 43 SER A O 14
ATOM 13026 N N . GLU A 1 44 ? 15.997 9.125 -10.415 1.00 0.00 44 GLU A N 14
ATOM 13027 C CA . GLU A 1 44 ? 16.632 8.323 -9.328 1.00 0.00 44 GLU A CA 14
ATOM 13028 C C . GLU A 1 44 ? 17.185 6.942 -9.818 1.00 0.00 44 GLU A C 14
ATOM 13029 O O . GLU A 1 44 ? 18.367 6.649 -9.617 1.00 0.00 44 GLU A O 14
ATOM 13041 N N . THR A 1 45 ? 16.334 6.124 -10.465 1.00 0.00 45 THR A N 14
ATOM 13042 C CA . THR A 1 45 ? 16.705 4.818 -11.090 1.00 0.00 45 THR A CA 14
ATOM 13043 C C . THR A 1 45 ? 17.130 5.041 -12.588 1.00 0.00 45 THR A C 14
ATOM 13044 O O . THR A 1 45 ? 16.474 4.619 -13.546 1.00 0.00 45 THR A O 14
ATOM 13055 N N . PHE A 1 46 ? 18.249 5.751 -12.744 1.00 0.00 46 PHE A N 14
ATOM 13056 C CA . PHE A 1 46 ? 18.762 6.222 -14.060 1.00 0.00 46 PHE A CA 14
ATOM 13057 C C . PHE A 1 46 ? 19.696 5.174 -14.727 1.00 0.00 46 PHE A C 14
ATOM 13058 O O . PHE A 1 46 ? 19.344 4.682 -15.801 1.00 0.00 46 PHE A O 14
ATOM 13075 N N . GLN A 1 47 ? 20.845 4.820 -14.113 1.00 0.00 47 GLN A N 14
ATOM 13076 C CA . GLN A 1 47 ? 21.763 3.764 -14.641 1.00 0.00 47 GLN A CA 14
ATOM 13077 C C . GLN A 1 47 ? 21.168 2.319 -14.706 1.00 0.00 47 GLN A C 14
ATOM 13078 O O . GLN A 1 47 ? 21.500 1.582 -15.640 1.00 0.00 47 GLN A O 14
ATOM 13092 N N . LYS A 1 48 ? 20.288 1.927 -13.757 1.00 0.00 48 LYS A N 14
ATOM 13093 C CA . LYS A 1 48 ? 19.554 0.628 -13.785 1.00 0.00 48 LYS A CA 14
ATOM 13094 C C . LYS A 1 48 ? 18.645 0.429 -15.043 1.00 0.00 48 LYS A C 14
ATOM 13095 O O . LYS A 1 48 ? 18.757 -0.605 -15.707 1.00 0.00 48 LYS A O 14
ATOM 13114 N N . VAL A 1 49 ? 17.801 1.429 -15.394 1.00 0.00 49 VAL A N 14
ATOM 13115 C CA . VAL A 1 49 ? 17.050 1.459 -16.688 1.00 0.00 49 VAL A CA 14
ATOM 13116 C C . VAL A 1 49 ? 17.997 1.556 -17.923 1.00 0.00 49 VAL A C 14
ATOM 13117 O O . VAL A 1 49 ? 17.819 0.767 -18.848 1.00 0.00 49 VAL A O 14
ATOM 13130 N N . LYS A 1 50 ? 18.932 2.528 -17.968 1.00 0.00 50 LYS A N 14
ATOM 13131 C CA . LYS A 1 50 ? 19.658 2.912 -19.201 1.00 0.00 50 LYS A CA 14
ATOM 13132 C C . LYS A 1 50 ? 20.569 1.842 -19.882 1.00 0.00 50 LYS A C 14
ATOM 13133 O O . LYS A 1 50 ? 20.659 1.845 -21.113 1.00 0.00 50 LYS A O 14
ATOM 13152 N N . GLU A 1 51 ? 21.192 0.917 -19.124 1.00 0.00 51 GLU A N 14
ATOM 13153 C CA . GLU A 1 51 ? 21.826 -0.312 -19.699 1.00 0.00 51 GLU A CA 14
ATOM 13154 C C . GLU A 1 51 ? 20.860 -1.253 -20.500 1.00 0.00 51 GLU A C 14
ATOM 13155 O O . GLU A 1 51 ? 21.268 -1.802 -21.528 1.00 0.00 51 GLU A O 14
ATOM 13167 N N . LYS A 1 52 ? 19.595 -1.406 -20.055 1.00 0.00 52 LYS A N 14
ATOM 13168 C CA . LYS A 1 52 ? 18.511 -2.073 -20.832 1.00 0.00 52 LYS A CA 14
ATOM 13169 C C . LYS A 1 52 ? 17.921 -1.189 -21.980 1.00 0.00 52 LYS A C 14
ATOM 13170 O O . LYS A 1 52 ? 17.680 -1.722 -23.065 1.00 0.00 52 LYS A O 14
ATOM 13189 N N . LEU A 1 53 ? 17.688 0.124 -21.728 1.00 0.00 53 LEU A N 14
ATOM 13190 C CA . LEU A 1 53 ? 17.163 1.131 -22.709 1.00 0.00 53 LEU A CA 14
ATOM 13191 C C . LEU A 1 53 ? 15.633 1.354 -22.543 1.00 0.00 53 LEU A C 14
ATOM 13192 O O . LEU A 1 53 ? 15.233 2.468 -22.191 1.00 0.00 53 LEU A O 14
ATOM 13208 N N . LYS A 1 54 ? 14.793 0.330 -22.822 1.00 0.00 54 LYS A N 14
ATOM 13209 C CA . LYS A 1 54 ? 13.304 0.438 -22.866 1.00 0.00 54 LYS A CA 14
ATOM 13210 C C . LYS A 1 54 ? 12.834 1.212 -24.131 1.00 0.00 54 LYS A C 14
ATOM 13211 O O . LYS A 1 54 ? 13.038 2.428 -24.237 1.00 0.00 54 LYS A O 14
ATOM 13230 N N . ILE A 1 55 ? 12.153 0.513 -25.057 1.00 0.00 55 ILE A N 14
ATOM 13231 C CA . ILE A 1 55 ? 11.449 1.131 -26.208 1.00 0.00 55 ILE A CA 14
ATOM 13232 C C . ILE A 1 55 ? 10.226 2.032 -25.813 1.00 0.00 55 ILE A C 14
ATOM 13233 O O . ILE A 1 55 ? 10.128 3.157 -26.311 1.00 0.00 55 ILE A O 14
ATOM 13249 N N . ASP A 1 56 ? 9.334 1.556 -24.917 1.00 0.00 56 ASP A N 14
ATOM 13250 C CA . ASP A 1 56 ? 8.161 2.329 -24.432 1.00 0.00 56 ASP A CA 14
ATOM 13251 C C . ASP A 1 56 ? 8.567 3.420 -23.386 1.00 0.00 56 ASP A C 14
ATOM 13252 O O . ASP A 1 56 ? 8.588 4.598 -23.751 1.00 0.00 56 ASP A O 14
ATOM 13261 N N . SER A 1 57 ? 8.862 3.043 -22.117 1.00 0.00 57 SER A N 14
ATOM 13262 C CA . SER A 1 57 ? 9.156 3.984 -20.999 1.00 0.00 57 SER A CA 14
ATOM 13263 C C . SER A 1 57 ? 7.882 4.710 -20.507 1.00 0.00 57 SER A C 14
ATOM 13264 O O . SER A 1 57 ? 7.320 5.543 -21.253 1.00 0.00 57 SER A O 14
ATOM 13273 N N . THR A 1 1 ? -35.718 -14.854 -10.052 1.00 0.00 1 THR A N 15
ATOM 13274 C CA . THR A 1 1 ? -35.676 -14.601 -11.514 1.00 0.00 1 THR A CA 15
ATOM 13275 C C . THR A 1 1 ? -34.610 -13.496 -11.864 1.00 0.00 1 THR A C 15
ATOM 13276 O O . THR A 1 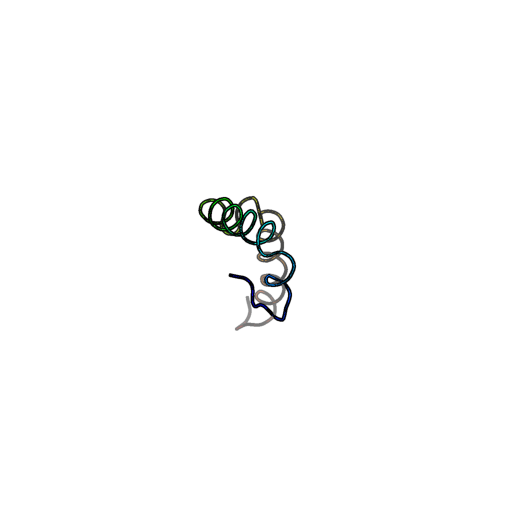1 ? -34.483 -12.547 -11.079 1.00 0.00 1 THR A O 15
ATOM 13289 N N . PRO A 1 2 ? -33.874 -13.510 -13.019 1.00 0.00 2 PRO A N 15
ATOM 13290 C CA . PRO A 1 2 ? -32.900 -12.442 -13.373 1.00 0.00 2 PRO A CA 15
ATOM 13291 C C . PRO A 1 2 ? -33.621 -11.171 -13.919 1.00 0.00 2 PRO A C 15
ATOM 13292 O O . PRO A 1 2 ? -34.136 -11.162 -15.044 1.00 0.00 2 PRO A O 15
ATOM 13303 N N . ASP A 1 3 ? -33.667 -10.113 -13.090 1.00 0.00 3 ASP A N 15
ATOM 13304 C CA . ASP A 1 3 ? -34.417 -8.866 -13.403 1.00 0.00 3 ASP A CA 15
ATOM 13305 C C . ASP A 1 3 ? -33.445 -7.837 -14.034 1.00 0.00 3 ASP A C 15
ATOM 13306 O O . ASP A 1 3 ? -32.468 -7.409 -13.410 1.00 0.00 3 ASP A O 15
ATOM 13315 N N . VAL A 1 4 ? -33.732 -7.488 -15.298 1.00 0.00 4 VAL A N 15
ATOM 13316 C CA . VAL A 1 4 ? -32.816 -6.690 -16.160 1.00 0.00 4 VAL A CA 15
ATOM 13317 C C . VAL A 1 4 ? -33.491 -5.312 -16.460 1.00 0.00 4 VAL A C 15
ATOM 13318 O O . VAL A 1 4 ? -32.966 -4.294 -16.001 1.00 0.00 4 VAL A O 15
ATOM 13331 N N . SER A 1 5 ? -34.611 -5.256 -17.227 1.00 0.00 5 SER A N 15
ATOM 13332 C CA . SER A 1 5 ? -35.271 -3.986 -17.668 1.00 0.00 5 SER A CA 15
ATOM 13333 C C . SER A 1 5 ? -34.326 -2.949 -18.366 1.00 0.00 5 SER A C 15
ATOM 13334 O O . SER A 1 5 ? -34.169 -1.814 -17.905 1.00 0.00 5 SER A O 15
ATOM 13342 N N . SER A 1 6 ? -33.671 -3.382 -19.465 1.00 0.00 6 SER A N 15
ATOM 13343 C CA . SER A 1 6 ? -32.576 -2.630 -20.149 1.00 0.00 6 SER A CA 15
ATOM 13344 C C . SER A 1 6 ? -31.394 -2.180 -19.222 1.00 0.00 6 SER A C 15
ATOM 13345 O O . SER A 1 6 ? -31.110 -0.984 -19.091 1.00 0.00 6 SER A O 15
ATOM 13353 N N . ALA A 1 7 ? -30.714 -3.158 -18.592 1.00 0.00 7 ALA A N 15
ATOM 13354 C CA . ALA A 1 7 ? -29.481 -2.931 -17.789 1.00 0.00 7 ALA A CA 15
ATOM 13355 C C . ALA A 1 7 ? -28.240 -3.503 -18.528 1.00 0.00 7 ALA A C 15
ATOM 13356 O O . ALA A 1 7 ? -27.331 -2.735 -18.853 1.00 0.00 7 ALA A O 15
ATOM 13363 N N . LEU A 1 8 ? -28.213 -4.817 -18.837 1.00 0.00 8 LEU A N 15
ATOM 13364 C CA . LEU A 1 8 ? -27.237 -5.435 -19.764 1.00 0.00 8 LEU A CA 15
ATOM 13365 C C . LEU A 1 8 ? -27.310 -4.976 -21.257 1.00 0.00 8 LEU A C 15
ATOM 13366 O O . LEU A 1 8 ? -26.268 -4.955 -21.919 1.00 0.00 8 LEU A O 15
ATOM 13382 N N . ASP A 1 9 ? -28.499 -4.598 -21.776 1.00 0.00 9 ASP A N 15
ATOM 13383 C CA . ASP A 1 9 ? -28.661 -3.991 -23.129 1.00 0.00 9 ASP A CA 15
ATOM 13384 C C . ASP A 1 9 ? -27.904 -2.637 -23.333 1.00 0.00 9 ASP A C 15
ATOM 13385 O O . ASP A 1 9 ? -27.212 -2.490 -24.344 1.00 0.00 9 ASP A O 15
ATOM 13394 N N . LYS A 1 10 ? -28.018 -1.678 -22.390 1.00 0.00 10 LYS A N 15
ATOM 13395 C CA . LYS A 1 10 ? -27.181 -0.445 -22.378 1.00 0.00 10 LYS A CA 15
ATOM 13396 C C . LYS A 1 10 ? -25.673 -0.668 -22.029 1.00 0.00 10 LYS A C 15
ATOM 13397 O O . LYS A 1 10 ? -24.813 -0.115 -22.716 1.00 0.00 10 LYS A O 15
ATOM 13416 N N . LEU A 1 11 ? -25.351 -1.468 -20.991 1.00 0.00 11 LEU A N 15
ATOM 13417 C CA . LEU A 1 11 ? -23.953 -1.688 -20.516 1.00 0.00 11 LEU A CA 15
ATOM 13418 C C . LEU A 1 11 ? -22.989 -2.454 -21.481 1.00 0.00 11 LEU A C 15
ATOM 13419 O O . LEU A 1 11 ? -21.784 -2.191 -21.441 1.00 0.00 11 LEU A O 15
ATOM 13435 N N . LYS A 1 12 ? -23.483 -3.377 -22.333 1.00 0.00 12 LYS A N 15
ATOM 13436 C CA . LYS A 1 12 ? -22.647 -4.107 -23.333 1.00 0.00 12 LYS A CA 15
ATOM 13437 C C . LYS A 1 12 ? -21.855 -3.241 -24.367 1.00 0.00 12 LYS A C 15
ATOM 13438 O O . LYS A 1 12 ? -20.695 -3.564 -24.641 1.00 0.00 12 LYS A O 15
ATOM 13457 N N . GLU A 1 13 ? -22.463 -2.168 -24.915 1.00 0.00 13 GLU A N 15
ATOM 13458 C CA . GLU A 1 13 ? -21.789 -1.208 -25.831 1.00 0.00 13 GLU A CA 15
ATOM 13459 C C . GLU A 1 13 ? -21.361 0.125 -25.144 1.00 0.00 13 GLU A C 15
ATOM 13460 O O . GLU A 1 13 ? -20.213 0.534 -25.328 1.00 0.00 13 GLU A O 15
ATOM 13472 N N . PHE A 1 14 ? -22.241 0.793 -24.364 1.00 0.00 14 PHE A N 15
ATOM 13473 C CA . PHE A 1 14 ? -21.896 2.049 -23.629 1.00 0.00 14 PHE A CA 15
ATOM 13474 C C . PHE A 1 14 ? -20.852 1.862 -22.477 1.00 0.00 14 PHE A C 15
ATOM 13475 O O . PHE A 1 14 ? -19.915 2.661 -22.404 1.00 0.00 14 PHE A O 15
ATOM 13492 N N . GLY A 1 15 ? -20.990 0.829 -21.617 1.00 0.00 15 GLY A N 15
ATOM 13493 C CA . GLY A 1 15 ? -19.936 0.459 -20.629 1.00 0.00 15 GLY A CA 15
ATOM 13494 C C . GLY A 1 15 ? -18.558 0.045 -21.203 1.00 0.00 15 GLY A C 15
ATOM 13495 O O . GLY A 1 15 ? -17.538 0.530 -20.712 1.00 0.00 15 GLY A O 15
ATOM 13499 N N . ASN A 1 16 ? -18.535 -0.815 -22.242 1.00 0.00 16 ASN A N 15
ATOM 13500 C CA . ASN A 1 16 ? -17.293 -1.172 -22.988 1.00 0.00 16 ASN A CA 15
ATOM 13501 C C . ASN A 1 16 ? -16.571 0.008 -23.727 1.00 0.00 16 ASN A C 15
ATOM 13502 O O . ASN A 1 16 ? -15.337 0.021 -23.745 1.00 0.00 16 ASN A O 15
ATOM 13513 N N . THR A 1 17 ? -17.304 0.991 -24.303 1.00 0.00 17 THR A N 15
ATOM 13514 C CA . THR A 1 17 ? -16.720 2.248 -24.848 1.00 0.00 17 THR A CA 15
ATOM 13515 C C . THR A 1 17 ? -15.996 3.086 -23.746 1.00 0.00 17 THR A C 15
ATOM 13516 O O . THR A 1 17 ? -14.795 3.321 -23.890 1.00 0.00 17 THR A O 15
ATOM 13527 N N . LEU A 1 18 ? -16.685 3.478 -22.650 1.00 0.00 18 LEU A N 15
ATOM 13528 C CA . LEU A 1 18 ? -16.037 4.147 -21.474 1.00 0.00 18 LEU A CA 15
ATOM 13529 C C . LEU A 1 18 ? -15.026 3.347 -20.586 1.00 0.00 18 LEU A C 15
ATOM 13530 O O . LEU A 1 18 ? -14.402 3.925 -19.690 1.00 0.00 18 LEU A O 15
ATOM 13546 N N . GLU A 1 19 ? -14.834 2.054 -20.878 1.00 0.00 19 GLU A N 15
ATOM 13547 C CA . GLU A 1 19 ? -13.750 1.213 -20.309 1.00 0.00 19 GLU A CA 15
ATOM 13548 C C . GLU A 1 19 ? -12.391 1.491 -21.025 1.00 0.00 19 GLU A C 15
ATOM 13549 O O . GLU A 1 19 ? -11.452 1.942 -20.367 1.00 0.00 19 GLU A O 15
ATOM 13561 N N . ASP A 1 20 ? -12.306 1.263 -22.355 1.00 0.00 20 ASP A N 15
ATOM 13562 C CA . ASP A 1 20 ? -11.123 1.641 -23.180 1.00 0.00 20 ASP A CA 15
ATOM 13563 C C . ASP A 1 20 ? -10.820 3.174 -23.258 1.00 0.00 20 ASP A C 15
ATOM 13564 O O . ASP A 1 20 ? -9.647 3.546 -23.222 1.00 0.00 20 ASP A O 15
ATOM 13573 N N . LYS A 1 21 ? -11.849 4.045 -23.332 1.00 0.00 21 LYS A N 15
ATOM 13574 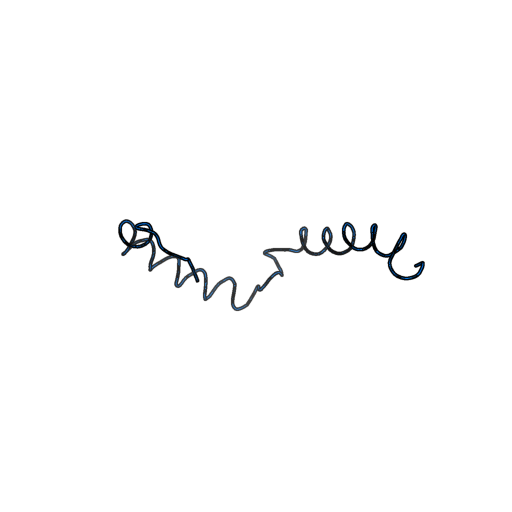C CA . LYS A 1 21 ? -11.696 5.527 -23.248 1.00 0.00 21 LYS A CA 15
ATOM 13575 C C . LYS A 1 21 ? -11.021 6.051 -21.937 1.00 0.00 21 LYS A C 15
ATOM 13576 O O . LYS A 1 21 ? -10.118 6.886 -22.026 1.00 0.00 21 LYS A O 15
ATOM 13595 N N . ALA A 1 22 ? -11.431 5.551 -20.749 1.00 0.00 22 ALA A N 15
ATOM 13596 C CA . ALA A 1 22 ? -10.753 5.849 -19.457 1.00 0.00 22 ALA A CA 15
ATOM 13597 C C . ALA A 1 22 ? -9.319 5.263 -19.278 1.00 0.00 22 ALA A C 15
ATOM 13598 O O . ALA A 1 22 ? -8.468 5.956 -18.719 1.00 0.00 22 ALA A O 15
ATOM 13605 N N . ARG A 1 23 ? -9.038 4.030 -19.754 1.00 0.00 23 ARG A N 15
ATOM 13606 C CA . ARG A 1 23 ? -7.654 3.462 -19.810 1.00 0.00 23 ARG A CA 15
ATOM 13607 C C . ARG A 1 23 ? -6.663 4.263 -20.718 1.00 0.00 23 ARG A C 15
ATOM 13608 O O . ARG A 1 23 ? -5.544 4.547 -20.282 1.00 0.00 23 ARG A O 15
ATOM 13629 N N . GLU A 1 24 ? -7.084 4.658 -21.939 1.00 0.00 24 GLU A N 15
ATOM 13630 C CA . GLU A 1 24 ? -6.341 5.612 -22.813 1.00 0.00 24 GLU A CA 15
ATOM 13631 C C . GLU A 1 24 ? -6.126 7.040 -22.210 1.00 0.00 24 GLU A C 15
ATOM 13632 O O . GLU A 1 24 ? -5.028 7.584 -22.354 1.00 0.00 24 GLU A O 15
ATOM 13644 N N . LEU A 1 25 ? -7.142 7.632 -21.543 1.00 0.00 25 LEU A N 15
ATOM 13645 C CA . LEU A 1 25 ? -7.016 8.945 -20.850 1.00 0.00 25 LEU A CA 15
ATOM 13646 C C . LEU A 1 25 ? -6.054 8.938 -19.619 1.00 0.00 25 LEU A C 15
ATOM 13647 O O . LEU A 1 25 ? -5.249 9.860 -19.503 1.00 0.00 25 LEU A O 15
ATOM 13663 N N . ILE A 1 26 ? -6.112 7.923 -18.734 1.00 0.00 26 ILE A N 15
ATOM 13664 C CA . ILE A 1 26 ? -5.156 7.754 -17.592 1.00 0.00 26 ILE A CA 15
ATOM 13665 C C . ILE A 1 26 ? -3.684 7.491 -18.074 1.00 0.00 26 ILE A C 15
ATOM 13666 O O . ILE A 1 26 ? -2.774 8.096 -17.508 1.00 0.00 26 ILE A O 15
ATOM 13682 N N . SER A 1 27 ? -3.443 6.644 -19.102 1.00 0.00 27 SER A N 15
ATOM 13683 C CA . SER A 1 27 ? -2.110 6.509 -19.767 1.00 0.00 27 SER A CA 15
ATOM 13684 C C . SER A 1 27 ? -1.485 7.823 -20.342 1.00 0.00 27 SER A C 15
ATOM 13685 O O . SER A 1 27 ? -0.284 8.049 -20.165 1.00 0.00 27 SER A O 15
ATOM 13693 N N . ARG A 1 28 ? -2.297 8.690 -20.979 1.00 0.00 28 ARG A N 15
ATOM 13694 C CA . ARG A 1 28 ? -1.904 10.080 -21.350 1.00 0.00 28 ARG A CA 15
ATOM 13695 C C . ARG A 1 28 ? -1.621 11.024 -20.131 1.00 0.00 28 ARG A C 15
ATOM 13696 O O . ARG A 1 28 ? -0.628 11.757 -20.151 1.00 0.00 28 ARG A O 15
ATOM 13717 N N . ILE A 1 29 ? -2.494 11.016 -19.104 1.00 0.00 29 ILE A N 15
ATOM 13718 C CA . ILE A 1 29 ? -2.452 11.954 -17.949 1.00 0.00 29 ILE A CA 15
ATOM 13719 C C . ILE A 1 29 ? -1.326 11.539 -16.955 1.00 0.00 29 ILE A C 15
ATOM 13720 O O . ILE A 1 29 ? -0.275 12.183 -16.932 1.00 0.00 29 ILE A O 15
ATOM 13736 N N . LYS A 1 30 ? -1.565 10.499 -16.130 1.00 0.00 30 LYS A N 15
ATOM 13737 C CA . LYS A 1 30 ? -0.673 10.082 -15.003 1.00 0.00 30 LYS A CA 15
ATOM 13738 C C . LYS A 1 30 ? -0.295 11.243 -14.028 1.00 0.00 30 LYS A C 15
ATOM 13739 O O . LYS A 1 30 ? 0.867 11.655 -13.944 1.00 0.00 30 LYS A O 15
ATOM 13758 N N . GLN A 1 31 ? -1.316 11.795 -13.340 1.00 0.00 31 GLN A N 15
ATOM 13759 C CA . GLN A 1 31 ? -1.216 13.017 -12.492 1.00 0.00 31 GLN A CA 15
ATOM 13760 C C . GLN A 1 31 ? -0.519 14.257 -13.152 1.00 0.00 31 GLN A C 15
ATOM 13761 O O . GLN A 1 31 ? 0.379 14.854 -12.559 1.00 0.00 31 GLN A O 15
ATOM 13775 N N . SER A 1 32 ? -0.948 14.644 -14.370 1.00 0.00 32 SER A N 15
ATOM 13776 C CA . SER A 1 32 ? -0.265 15.675 -15.203 1.00 0.00 32 SER A CA 15
ATOM 13777 C C . SER A 1 32 ? -0.123 17.086 -14.553 1.00 0.00 32 SER A C 15
ATOM 13778 O O . SER A 1 32 ? -1.041 17.564 -13.881 1.00 0.00 32 SER A O 15
ATOM 13786 N N . GLU A 1 33 ? 1.054 17.718 -14.757 1.00 0.00 33 GLU A N 15
ATOM 13787 C CA . GLU A 1 33 ? 1.436 19.030 -14.143 1.00 0.00 33 GLU A CA 15
ATOM 13788 C C . GLU A 1 33 ? 1.992 18.981 -12.684 1.00 0.00 33 GLU A C 15
ATOM 13789 O O . GLU A 1 33 ? 2.976 19.663 -12.381 1.00 0.00 33 GLU A O 15
ATOM 13801 N N . LEU A 1 34 ? 1.413 18.135 -11.817 1.00 0.00 34 LEU A N 15
ATOM 13802 C CA . LEU A 1 34 ? 2.130 17.580 -10.629 1.00 0.00 34 LEU A CA 15
ATOM 13803 C C . LEU A 1 34 ? 3.305 16.629 -11.032 1.00 0.00 34 LEU A C 15
ATOM 13804 O O . LEU A 1 34 ? 4.386 16.703 -10.442 1.00 0.00 34 LEU A O 15
ATOM 13820 N N . SER A 1 35 ? 3.083 15.772 -12.047 1.00 0.00 35 SER A N 15
ATOM 13821 C CA . SER A 1 35 ? 4.116 14.915 -12.658 1.00 0.00 35 SER A CA 15
ATOM 13822 C C . SER A 1 35 ? 4.921 15.752 -13.697 1.00 0.00 35 SER A C 15
ATOM 13823 O O . SER A 1 35 ? 5.643 16.656 -13.266 1.00 0.00 35 SER A O 15
ATOM 13831 N N . ALA A 1 36 ? 4.821 15.466 -15.019 1.00 0.00 36 ALA A N 15
ATOM 13832 C CA . ALA A 1 36 ? 5.658 16.098 -16.097 1.00 0.00 36 ALA A CA 15
ATOM 13833 C C . ALA A 1 36 ? 7.174 15.727 -16.043 1.00 0.00 36 ALA A C 15
ATOM 13834 O O . ALA A 1 36 ? 7.666 15.008 -16.918 1.00 0.00 36 ALA A O 15
ATOM 13841 N N . LYS A 1 37 ? 7.884 16.185 -14.996 1.00 0.00 37 LYS A N 15
ATOM 13842 C CA . LYS A 1 37 ? 9.239 15.686 -14.628 1.00 0.00 37 LYS A CA 15
ATOM 13843 C C . LYS A 1 37 ? 9.251 14.207 -14.121 1.00 0.00 37 LYS A C 15
ATOM 13844 O O . LYS A 1 37 ? 10.156 13.468 -14.512 1.00 0.00 37 LYS A O 15
ATOM 13863 N N . MET A 1 38 ? 8.261 13.766 -13.309 1.00 0.00 38 MET A N 15
ATOM 13864 C CA . MET A 1 38 ? 8.018 12.322 -13.018 1.00 0.00 38 MET A CA 15
ATOM 13865 C C . MET A 1 38 ? 7.833 11.431 -14.286 1.00 0.00 38 MET A C 15
ATOM 13866 O O . MET A 1 38 ? 8.498 10.400 -14.364 1.00 0.00 38 MET A O 15
ATOM 13880 N N . ARG A 1 39 ? 6.987 11.821 -15.269 1.00 0.00 39 ARG A N 15
ATOM 13881 C CA . ARG A 1 39 ? 6.803 11.053 -16.540 1.00 0.00 39 ARG A CA 15
ATOM 13882 C C . ARG A 1 39 ? 8.082 10.911 -17.425 1.00 0.00 39 ARG A C 15
ATOM 13883 O O . ARG A 1 39 ? 8.394 9.795 -17.853 1.00 0.00 39 ARG A O 15
ATOM 13904 N N . GLU A 1 40 ? 8.825 12.011 -17.670 1.00 0.00 40 GLU A N 15
ATOM 13905 C CA . GLU A 1 40 ? 10.142 11.982 -18.373 1.00 0.00 40 GLU A CA 15
ATOM 13906 C C . GLU A 1 40 ? 11.259 11.161 -17.640 1.00 0.00 40 GLU A C 15
ATOM 13907 O O . GLU A 1 40 ? 11.963 10.382 -18.288 1.00 0.00 40 GLU A O 15
ATOM 13919 N N . TRP A 1 41 ? 11.386 11.305 -16.304 1.00 0.00 41 TRP A N 15
ATOM 13920 C CA . TRP A 1 41 ? 12.253 10.447 -15.449 1.00 0.00 41 TRP A CA 15
ATOM 13921 C C . TRP A 1 41 ? 11.876 8.929 -15.402 1.00 0.00 41 TRP A C 15
ATOM 13922 O O . TRP A 1 41 ? 12.796 8.112 -15.343 1.00 0.00 41 TRP A O 15
ATOM 13943 N N . PHE A 1 42 ? 10.580 8.537 -15.393 1.00 0.00 42 PHE A N 15
ATOM 13944 C CA . PHE A 1 42 ? 10.167 7.094 -15.463 1.00 0.00 42 PHE A CA 15
ATOM 13945 C C . PHE A 1 42 ? 10.577 6.377 -16.792 1.00 0.00 42 PHE A C 15
ATOM 13946 O O . PHE A 1 42 ? 10.917 5.193 -16.758 1.00 0.00 42 PHE A O 15
ATOM 13963 N N . SER A 1 43 ? 10.581 7.105 -17.930 1.00 0.00 43 SER A N 15
ATOM 13964 C CA . SER A 1 43 ? 11.209 6.641 -19.198 1.00 0.00 43 SER A CA 15
ATOM 13965 C C . SER A 1 43 ? 12.766 6.507 -19.143 1.00 0.00 43 SER A C 15
ATOM 13966 O O . SER A 1 43 ? 13.291 5.496 -19.615 1.00 0.00 43 SER A O 15
ATOM 13974 N N . GLU A 1 44 ? 13.489 7.488 -18.556 1.00 0.00 44 GLU A N 15
ATOM 13975 C CA . GLU A 1 44 ? 14.958 7.400 -18.300 1.00 0.00 44 GLU A CA 15
ATOM 13976 C C . GLU A 1 44 ? 15.385 6.198 -17.399 1.00 0.00 44 GLU A C 15
ATOM 13977 O O . GLU A 1 44 ? 16.238 5.410 -17.812 1.00 0.00 44 GLU A O 15
ATOM 13989 N N . THR A 1 45 ? 14.781 6.055 -16.201 1.00 0.00 45 THR A N 15
ATOM 13990 C CA . THR A 1 45 ? 15.049 4.938 -15.247 1.00 0.00 45 THR A CA 15
ATOM 13991 C C . THR A 1 45 ? 14.730 3.516 -15.816 1.00 0.00 45 THR A C 15
ATOM 13992 O O . THR A 1 45 ? 15.564 2.620 -15.665 1.00 0.00 45 THR A O 15
ATOM 14003 N N . PHE A 1 46 ? 13.578 3.324 -16.497 1.00 0.00 46 PHE A N 15
ATOM 14004 C CA . PHE A 1 46 ? 13.269 2.089 -17.276 1.00 0.00 46 PHE A CA 15
ATOM 14005 C C . PHE A 1 46 ? 14.351 1.691 -18.333 1.00 0.00 46 PHE A C 15
ATOM 14006 O O . PHE A 1 46 ? 14.811 0.548 -18.296 1.00 0.00 46 PHE A O 15
ATOM 14023 N N . GLN A 1 47 ? 14.761 2.609 -19.233 1.00 0.00 47 GLN A N 15
ATOM 14024 C CA . GLN A 1 47 ? 15.827 2.347 -20.242 1.00 0.00 47 GLN A CA 15
ATOM 14025 C C . GLN A 1 47 ? 17.259 2.071 -19.673 1.00 0.00 47 GLN A C 15
ATOM 14026 O O . GLN A 1 47 ? 17.954 1.227 -20.241 1.00 0.00 47 GLN A O 15
ATOM 14040 N N . LYS A 1 48 ? 17.693 2.733 -18.576 1.00 0.00 48 LYS A N 15
ATOM 14041 C CA . LYS A 1 48 ? 18.993 2.449 -17.894 1.00 0.00 48 LYS A CA 15
ATOM 14042 C C . LYS A 1 48 ? 19.134 1.017 -17.280 1.00 0.00 48 LYS A C 15
ATOM 14043 O O . LYS A 1 48 ? 20.185 0.398 -17.460 1.00 0.00 48 LYS A O 15
ATOM 14062 N N . VAL A 1 49 ? 18.097 0.477 -16.600 1.00 0.00 49 VAL A N 15
ATOM 14063 C CA . VAL A 1 49 ? 18.040 -0.968 -16.198 1.00 0.00 49 VAL A CA 15
ATOM 14064 C C . VAL A 1 49 ? 17.974 -1.932 -17.434 1.00 0.00 49 VAL A C 15
ATOM 14065 O O . VAL A 1 49 ? 18.701 -2.928 -17.469 1.00 0.00 49 VAL A O 15
ATOM 14078 N N . LYS A 1 50 ? 17.082 -1.642 -18.402 1.00 0.00 50 LYS A N 15
ATOM 14079 C CA . LYS A 1 50 ? 16.799 -2.504 -19.573 1.00 0.00 50 LYS A CA 15
ATOM 14080 C C . LYS A 1 50 ? 18.005 -2.764 -20.531 1.00 0.00 50 LYS A C 15
ATOM 14081 O O . LYS A 1 50 ? 18.249 -3.922 -20.878 1.00 0.00 50 LYS A O 15
ATOM 14100 N N . GLU A 1 51 ? 18.759 -1.715 -20.921 1.00 0.00 51 GLU A N 15
ATOM 14101 C CA . GLU A 1 51 ? 20.066 -1.856 -21.634 1.00 0.00 51 GLU A CA 15
ATOM 14102 C C . GLU A 1 51 ? 21.175 -2.721 -20.941 1.00 0.00 51 GLU A C 15
ATOM 14103 O O . GLU A 1 51 ? 21.986 -3.331 -21.644 1.00 0.00 51 GLU A O 15
ATOM 14115 N N . LYS A 1 52 ? 21.196 -2.783 -19.593 1.00 0.00 52 LYS A N 15
ATOM 14116 C CA . LYS A 1 52 ? 22.087 -3.702 -18.828 1.00 0.00 52 LYS A CA 15
ATOM 14117 C C . LYS A 1 52 ? 21.615 -5.191 -18.845 1.00 0.00 52 LYS A C 15
ATOM 14118 O O . LYS A 1 52 ? 22.455 -6.079 -19.013 1.00 0.00 52 LYS A O 15
ATOM 14137 N N . LEU A 1 53 ? 20.300 -5.468 -18.694 1.00 0.00 53 LEU A N 15
ATOM 14138 C CA . LEU A 1 53 ? 19.715 -6.821 -18.801 1.00 0.00 53 LEU A CA 15
ATOM 14139 C C . LEU A 1 53 ? 19.708 -7.357 -20.275 1.00 0.00 53 LEU A C 15
ATOM 14140 O O . LEU A 1 53 ? 19.618 -6.570 -21.226 1.00 0.00 53 LEU A O 15
ATOM 14156 N N . LYS A 1 54 ? 19.806 -8.692 -20.465 1.00 0.00 54 LYS A N 15
ATOM 14157 C CA . LYS A 1 54 ? 19.858 -9.318 -21.817 1.00 0.00 54 LYS A CA 15
ATOM 14158 C C . LYS A 1 54 ? 19.363 -10.792 -21.764 1.00 0.00 54 LYS A C 15
ATOM 14159 O O . LYS A 1 54 ? 18.353 -11.102 -22.404 1.00 0.00 54 LYS A O 15
ATOM 14178 N N . ILE A 1 55 ? 20.037 -11.687 -21.007 1.00 0.00 55 ILE A N 15
ATOM 14179 C CA . ILE A 1 55 ? 19.603 -13.101 -20.824 1.00 0.00 55 ILE A CA 15
ATOM 14180 C C . ILE A 1 55 ? 18.827 -13.134 -19.471 1.00 0.00 55 ILE A C 15
ATOM 14181 O O . ILE A 1 55 ? 19.427 -13.226 -18.395 1.00 0.00 55 ILE A O 15
ATOM 14197 N N . ASP A 1 56 ? 17.489 -13.032 -19.561 1.00 0.00 56 ASP A N 15
ATOM 14198 C CA . ASP A 1 56 ? 16.599 -12.888 -18.375 1.00 0.00 56 ASP A CA 15
ATOM 14199 C C . ASP A 1 56 ? 16.031 -14.280 -17.973 1.00 0.00 56 ASP A C 15
ATOM 14200 O O . ASP A 1 56 ? 16.612 -14.915 -17.085 1.00 0.00 56 ASP A O 15
ATOM 14209 N N . SER A 1 57 ? 14.938 -14.761 -18.604 1.00 0.00 57 SER A N 15
ATOM 14210 C CA . SER A 1 57 ? 14.345 -16.092 -18.310 1.00 0.00 57 SER A CA 15
ATOM 14211 C C . SER A 1 57 ? 13.931 -16.736 -19.647 1.00 0.00 57 SER A C 15
ATOM 14212 O O . SER A 1 57 ? 14.587 -17.717 -20.064 1.00 0.00 57 SER A O 15
ATOM 14221 N N . THR A 1 1 ? -19.818 3.254 -16.075 1.00 0.00 1 THR A N 16
ATOM 14222 C CA . THR A 1 1 ? -21.272 2.978 -16.179 1.00 0.00 1 THR A CA 16
ATOM 14223 C C . THR A 1 1 ? -21.586 1.436 -16.231 1.00 0.00 1 THR A C 16
ATOM 14224 O O . THR A 1 1 ? -22.006 0.955 -17.290 1.00 0.00 1 THR A O 16
ATOM 14237 N N . PRO A 1 2 ? -21.459 0.626 -15.132 1.00 0.00 2 PRO A N 16
ATOM 14238 C CA . PRO A 1 2 ? -21.781 -0.826 -15.153 1.00 0.00 2 PRO A CA 16
ATOM 14239 C C . PRO A 1 2 ? -23.285 -1.072 -14.812 1.00 0.00 2 PRO A C 16
ATOM 14240 O O . PRO A 1 2 ? -23.671 -1.194 -13.644 1.00 0.00 2 PRO A O 16
ATOM 14251 N N . ASP A 1 3 ? -24.126 -1.125 -15.861 1.00 0.00 3 ASP A N 16
ATOM 14252 C CA . ASP A 1 3 ? -25.603 -1.269 -15.728 1.00 0.00 3 ASP A CA 16
ATOM 14253 C C . ASP A 1 3 ? -26.051 -2.741 -15.490 1.00 0.00 3 ASP A C 16
ATOM 14254 O O . ASP A 1 3 ? -25.426 -3.695 -15.967 1.00 0.00 3 ASP A O 16
ATOM 14263 N N . VAL A 1 4 ? -27.157 -2.883 -14.740 1.00 0.00 4 VAL A N 16
ATOM 14264 C CA . VAL A 1 4 ? -27.686 -4.205 -14.284 1.00 0.00 4 VAL A CA 16
ATOM 14265 C C . VAL A 1 4 ? -28.559 -4.926 -15.370 1.00 0.00 4 VAL A C 16
ATOM 14266 O O . VAL A 1 4 ? -28.461 -6.152 -15.466 1.00 0.00 4 VAL A O 16
ATOM 14279 N N . SER A 1 5 ? -29.384 -4.220 -16.182 1.00 0.00 5 SER A N 16
ATOM 14280 C CA . SER A 1 5 ? -30.109 -4.841 -17.341 1.00 0.00 5 SER A CA 16
ATOM 14281 C C . SER A 1 5 ? -29.280 -5.497 -18.495 1.00 0.00 5 SER A C 16
ATOM 14282 O O . SER A 1 5 ? -29.790 -6.342 -19.237 1.00 0.00 5 SER A O 16
ATOM 14290 N N . SER A 1 6 ? -27.996 -5.147 -18.563 1.00 0.00 6 SER A N 16
ATOM 14291 C CA . SER A 1 6 ? -26.940 -5.976 -19.198 1.00 0.00 6 SER A CA 16
ATOM 14292 C C . SER A 1 6 ? -26.389 -7.010 -18.164 1.00 0.00 6 SER A C 16
ATOM 14293 O O . SER A 1 6 ? -26.631 -8.207 -18.330 1.00 0.00 6 SER A O 16
ATOM 14301 N N . ALA A 1 7 ? -25.664 -6.541 -17.118 1.00 0.00 7 ALA A N 16
ATOM 14302 C CA . ALA A 1 7 ? -24.977 -7.376 -16.088 1.00 0.00 7 ALA A CA 16
ATOM 14303 C C . ALA A 1 7 ? -23.570 -7.888 -16.509 1.00 0.00 7 ALA A C 16
ATOM 14304 O O . ALA A 1 7 ? -22.626 -7.804 -15.719 1.00 0.00 7 ALA A O 16
ATOM 14311 N N . LEU A 1 8 ? -23.437 -8.396 -17.748 1.00 0.00 8 LEU A N 16
ATOM 14312 C CA . LEU A 1 8 ? -22.137 -8.707 -18.393 1.00 0.00 8 LEU A CA 16
ATOM 14313 C C . LEU A 1 8 ? -22.293 -8.539 -19.931 1.00 0.00 8 LEU A C 16
ATOM 14314 O O . LEU A 1 8 ? -21.719 -7.606 -20.499 1.00 0.00 8 LEU A O 16
ATOM 14330 N N . ASP A 1 9 ? -23.077 -9.422 -20.590 1.00 0.00 9 ASP A N 16
ATOM 14331 C CA . ASP A 1 9 ? -23.436 -9.338 -22.051 1.00 0.00 9 ASP A CA 16
ATOM 14332 C C . ASP A 1 9 ? -22.270 -9.223 -23.083 1.00 0.00 9 ASP A C 16
ATOM 14333 O O . ASP A 1 9 ? -22.265 -8.435 -24.032 1.00 0.00 9 ASP A O 16
ATOM 14342 N N . LYS A 1 10 ? -21.280 -10.066 -22.805 1.00 0.00 10 LYS A N 16
ATOM 14343 C CA . LYS A 1 10 ? -19.937 -10.075 -23.464 1.00 0.00 10 LYS A CA 16
ATOM 14344 C C . LYS A 1 10 ? -19.206 -8.690 -23.407 1.00 0.00 10 LYS A C 16
ATOM 14345 O O . LYS A 1 10 ? -18.890 -8.095 -24.442 1.00 0.00 10 LYS A O 16
ATOM 14364 N N . LEU A 1 11 ? -18.976 -8.172 -22.178 1.00 0.00 11 LEU A N 16
ATOM 14365 C CA . LEU A 1 11 ? -18.414 -6.811 -21.920 1.00 0.00 11 LEU A CA 16
ATOM 14366 C C . LEU A 1 11 ? -19.135 -5.645 -22.684 1.00 0.00 11 LEU A C 16
ATOM 14367 O O . LEU A 1 11 ? -18.490 -4.871 -23.401 1.00 0.00 11 LEU A O 16
ATOM 14383 N N . LYS A 1 12 ? -20.471 -5.511 -22.511 1.00 0.00 12 LYS A N 16
ATOM 14384 C CA . LYS A 1 12 ? -21.238 -4.303 -22.944 1.00 0.00 12 LYS A CA 16
ATOM 14385 C C . LYS A 1 12 ? -21.916 -3.634 -21.696 1.00 0.00 12 LYS A C 16
ATOM 14386 O O . LYS A 1 12 ? -23.130 -3.432 -21.634 1.00 0.00 12 LYS A O 16
ATOM 14405 N N . GLU A 1 13 ? -21.076 -3.246 -20.713 1.00 0.00 13 GLU A N 16
ATOM 14406 C CA . GLU A 1 13 ? -21.474 -2.568 -19.446 1.00 0.00 13 GLU A CA 16
ATOM 14407 C C . GLU A 1 13 ? -20.192 -2.241 -18.628 1.00 0.00 13 GLU A C 16
ATOM 14408 O O . GLU A 1 13 ? -19.964 -1.067 -18.332 1.00 0.00 13 GLU A O 16
ATOM 14420 N N . PHE A 1 14 ? -19.346 -3.246 -18.304 1.00 0.00 14 PHE A N 16
ATOM 14421 C CA . PHE A 1 14 ? -17.948 -3.021 -17.845 1.00 0.00 14 PHE A CA 16
ATOM 14422 C C . PHE A 1 14 ? -16.938 -2.672 -18.991 1.00 0.00 14 PHE A C 16
ATOM 14423 O O . PHE A 1 14 ? -15.998 -1.917 -18.731 1.00 0.00 14 PHE A O 16
ATOM 14440 N N . GLY A 1 15 ? -17.133 -3.151 -20.241 1.00 0.00 15 GLY A N 16
ATOM 14441 C CA . GLY A 1 15 ? -16.518 -2.509 -21.440 1.00 0.00 15 GLY A CA 16
ATOM 14442 C C . GLY A 1 15 ? -16.873 -1.014 -21.679 1.00 0.00 15 GLY A C 16
ATOM 14443 O O . GLY A 1 15 ? -15.982 -0.230 -22.010 1.00 0.00 15 GLY A O 16
ATOM 14447 N N . ASN A 1 16 ? -18.147 -0.627 -21.462 1.00 0.00 16 ASN A N 16
ATOM 14448 C CA . ASN A 1 16 ? -18.571 0.801 -21.355 1.00 0.00 16 ASN A CA 16
ATOM 14449 C C . ASN A 1 16 ? -17.991 1.595 -20.134 1.00 0.00 16 ASN A C 16
ATOM 14450 O O . ASN A 1 16 ? -17.741 2.794 -20.284 1.00 0.00 16 ASN A O 16
ATOM 14461 N N . THR A 1 17 ? -17.747 0.960 -18.963 1.00 0.00 17 THR A N 16
ATOM 14462 C CA . THR A 1 17 ? -17.005 1.566 -17.822 1.00 0.00 17 THR A CA 16
ATOM 14463 C C . THR A 1 17 ? -15.532 1.937 -18.188 1.00 0.00 17 THR A C 16
ATOM 14464 O O . THR A 1 17 ? -15.154 3.099 -18.019 1.00 0.00 17 THR A O 16
ATOM 14475 N N . LEU A 1 18 ? -14.733 0.982 -18.717 1.00 0.00 18 LEU A N 16
ATOM 14476 C CA . LEU A 1 18 ? -13.374 1.278 -19.270 1.00 0.00 18 LEU A CA 16
ATOM 14477 C C . LEU A 1 18 ? -13.256 2.022 -20.642 1.00 0.00 18 LEU A C 16
ATOM 14478 O O . LEU A 1 18 ? -12.142 2.317 -21.082 1.00 0.00 18 LEU A O 16
ATOM 14494 N N . GLU A 1 19 ? -14.391 2.384 -21.263 1.00 0.00 19 GLU A N 16
ATOM 14495 C CA . GLU A 1 19 ? -14.455 3.367 -22.377 1.00 0.00 19 GLU A CA 16
ATOM 14496 C C . GLU A 1 19 ? -14.336 4.829 -21.848 1.00 0.00 19 GLU A C 16
ATOM 14497 O O . GLU A 1 19 ? -13.427 5.541 -22.280 1.00 0.00 19 GLU A O 16
ATOM 14509 N N . ASP A 1 20 ? -15.217 5.260 -20.918 1.00 0.00 20 ASP A N 16
ATOM 14510 C CA . ASP A 1 20 ? -15.105 6.580 -20.225 1.00 0.00 20 ASP A CA 16
ATOM 14511 C C . ASP A 1 20 ? -13.811 6.829 -19.388 1.00 0.00 20 ASP A C 16
ATOM 14512 O O . ASP A 1 20 ? -13.264 7.933 -19.434 1.00 0.00 20 ASP A O 16
ATOM 14521 N N . LYS A 1 21 ? -13.323 5.805 -18.665 1.00 0.00 21 LYS A N 16
ATOM 14522 C CA . LYS A 1 21 ? -12.002 5.827 -17.966 1.00 0.00 21 LYS A CA 16
ATOM 14523 C C . LYS A 1 21 ? -10.777 6.047 -18.911 1.00 0.00 21 LYS A C 16
ATOM 14524 O O . LYS A 1 21 ? -9.967 6.934 -18.636 1.00 0.00 21 LYS A O 16
ATOM 14543 N N . ALA A 1 22 ? -10.657 5.281 -20.019 1.00 0.00 22 ALA A N 16
ATOM 14544 C CA . ALA A 1 22 ? -9.616 5.508 -21.060 1.00 0.00 22 ALA A CA 16
ATOM 14545 C C . ALA A 1 22 ? -9.709 6.855 -21.839 1.00 0.00 22 ALA A C 16
ATOM 14546 O O . ALA A 1 22 ? -8.681 7.506 -22.030 1.00 0.00 22 ALA A O 16
ATOM 14553 N N . ARG A 1 23 ? -10.917 7.287 -22.258 1.00 0.00 23 ARG A N 16
ATOM 14554 C CA . ARG A 1 23 ? -11.156 8.635 -22.851 1.00 0.00 23 ARG A CA 16
ATOM 14555 C C . ARG A 1 23 ? -10.755 9.841 -21.937 1.00 0.00 23 ARG A C 16
ATOM 14556 O O . ARG A 1 23 ? -10.107 10.772 -22.424 1.00 0.00 23 ARG A O 16
ATOM 14577 N N . GLU A 1 24 ? -11.088 9.799 -20.631 1.00 0.00 24 GLU A N 16
ATOM 14578 C CA . GLU A 1 24 ? -10.559 10.742 -19.606 1.00 0.00 24 GLU A CA 16
ATOM 14579 C C . GLU A 1 24 ? -9.003 10.730 -19.434 1.00 0.00 24 GLU A C 16
ATOM 14580 O O . GLU A 1 24 ? -8.415 11.810 -19.353 1.00 0.00 24 GLU A O 16
ATOM 14592 N N . LEU A 1 25 ? -8.355 9.548 -19.358 1.00 0.00 25 LEU A N 16
ATOM 14593 C CA . LEU A 1 25 ? -6.887 9.432 -19.113 1.00 0.00 25 LEU A CA 16
ATOM 14594 C C . LEU A 1 25 ? -5.979 9.797 -20.326 1.00 0.00 25 LEU A C 16
ATOM 14595 O O . LEU A 1 25 ? -4.969 10.468 -20.109 1.00 0.00 25 LEU A O 16
ATOM 14611 N N . ILE A 1 26 ? -6.311 9.406 -21.575 1.00 0.00 26 ILE A N 16
ATOM 14612 C CA . ILE A 1 26 ? -5.579 9.849 -22.801 1.00 0.00 26 ILE A CA 16
ATOM 14613 C C . ILE A 1 26 ? -5.758 11.390 -23.059 1.00 0.00 26 ILE A C 16
ATOM 14614 O O . ILE A 1 26 ? -4.746 12.067 -23.254 1.00 0.00 26 ILE A O 16
ATOM 14630 N N . SER A 1 27 ? -6.994 11.942 -23.016 1.00 0.00 27 SER A N 16
ATOM 14631 C CA . SER A 1 27 ? -7.237 13.419 -23.024 1.00 0.00 27 SER A CA 16
ATOM 14632 C C . SER A 1 27 ? -6.512 14.260 -21.920 1.00 0.00 27 SER A C 16
ATOM 14633 O O . SER A 1 27 ? -6.054 15.369 -22.214 1.00 0.00 27 SER A O 16
ATOM 14641 N N . ARG A 1 28 ? -6.370 13.724 -20.690 1.00 0.00 28 ARG A N 16
ATOM 14642 C CA . ARG A 1 28 ? -5.475 14.284 -19.641 1.00 0.00 28 ARG A CA 16
ATOM 14643 C C . ARG A 1 28 ? -3.972 14.269 -20.064 1.00 0.00 28 ARG A C 16
ATOM 14644 O O . ARG A 1 28 ? -3.375 15.341 -20.145 1.00 0.00 28 ARG A O 16
ATOM 14665 N N . ILE A 1 29 ? -3.395 13.082 -20.344 1.00 0.00 29 ILE A N 16
ATOM 14666 C CA . ILE A 1 29 ? -1.936 12.861 -20.581 1.00 0.00 29 ILE A CA 16
ATOM 14667 C C . ILE A 1 29 ? -1.249 13.837 -21.577 1.00 0.00 29 ILE A C 16
ATOM 14668 O O . ILE A 1 29 ? -0.404 14.631 -21.150 1.00 0.00 29 ILE A O 16
ATOM 14684 N N . LYS A 1 30 ? -1.608 13.779 -22.870 1.00 0.00 30 LYS A N 16
ATOM 14685 C CA . LYS A 1 30 ? -0.964 14.644 -23.912 1.00 0.00 30 LYS A CA 16
ATOM 14686 C C . LYS A 1 30 ? -1.256 16.184 -23.887 1.00 0.00 30 LYS A C 16
ATOM 14687 O O . LYS A 1 30 ? -0.714 16.928 -24.711 1.00 0.00 30 LYS A O 16
ATOM 14706 N N . GLN A 1 31 ? -2.045 16.648 -22.906 1.00 0.00 31 GLN A N 16
ATOM 14707 C CA . GLN A 1 31 ? -2.102 18.059 -22.487 1.00 0.00 31 GLN A CA 16
ATOM 14708 C C . GLN A 1 31 ? -2.123 18.175 -20.922 1.00 0.00 31 GLN A C 16
ATOM 14709 O O . GLN A 1 31 ? -3.050 18.762 -20.351 1.00 0.00 31 GLN A O 16
ATOM 14723 N N . SER A 1 32 ? -1.089 17.650 -20.220 1.00 0.00 32 SER A N 16
ATOM 14724 C CA . SER A 1 32 ? -0.923 17.842 -18.754 1.00 0.00 32 SER A CA 16
ATOM 14725 C C . SER A 1 32 ? 0.563 17.707 -18.321 1.00 0.00 32 SER A C 16
ATOM 14726 O O . SER A 1 32 ? 1.342 16.936 -18.892 1.00 0.00 32 SER A O 16
ATOM 14734 N N . GLU A 1 33 ? 0.904 18.393 -17.212 1.00 0.00 33 GLU A N 16
ATOM 14735 C CA . GLU A 1 33 ? 2.128 18.091 -16.408 1.00 0.00 33 GLU A CA 16
ATOM 14736 C C . GLU A 1 33 ? 2.120 16.792 -15.522 1.00 0.00 33 GLU A C 16
ATOM 14737 O O . GLU A 1 33 ? 3.101 16.542 -14.816 1.00 0.00 33 GLU A O 16
ATOM 14749 N N . LEU A 1 34 ? 1.063 15.954 -15.588 1.00 0.00 34 LEU A N 16
ATOM 14750 C CA . LEU A 1 34 ? 1.061 14.575 -15.028 1.00 0.00 34 LEU A CA 16
ATOM 14751 C C . LEU A 1 34 ? 1.842 13.558 -15.923 1.00 0.00 34 LEU A C 16
ATOM 14752 O O . LEU A 1 34 ? 2.448 12.630 -15.386 1.00 0.00 34 LEU A O 16
ATOM 14768 N N . SER A 1 35 ? 1.845 13.735 -17.258 1.00 0.00 35 SER A N 16
ATOM 14769 C CA . SER A 1 35 ? 2.628 12.894 -18.199 1.00 0.00 35 SER A CA 16
ATOM 14770 C C . SER A 1 35 ? 4.183 12.892 -18.125 1.00 0.00 35 SER A C 16
ATOM 14771 O O . SER A 1 35 ? 4.750 11.801 -18.201 1.00 0.00 35 SER A O 16
ATOM 14779 N N . ALA A 1 36 ? 4.885 14.032 -17.930 1.00 0.00 36 ALA A N 16
ATOM 14780 C CA . ALA A 1 36 ? 6.289 14.027 -17.426 1.00 0.00 36 ALA A CA 16
ATOM 14781 C C . ALA A 1 36 ? 6.559 13.320 -16.053 1.00 0.00 36 ALA A C 16
ATOM 14782 O O . ALA A 1 36 ? 7.710 12.968 -15.779 1.00 0.00 36 ALA A O 16
ATOM 14789 N N . LYS A 1 37 ? 5.513 13.080 -15.230 1.00 0.00 37 LYS A N 16
ATOM 14790 C CA . LYS A 1 37 ? 5.612 12.208 -14.015 1.00 0.00 37 LYS A CA 16
ATOM 14791 C C . LYS A 1 37 ? 5.588 10.685 -14.364 1.00 0.00 37 LYS A C 16
ATOM 14792 O O . LYS A 1 37 ? 6.471 9.957 -13.905 1.00 0.00 37 LYS A O 16
ATOM 14811 N N . MET A 1 38 ? 4.632 10.220 -15.204 1.00 0.00 38 MET A N 16
ATOM 14812 C CA . MET A 1 38 ? 4.684 8.890 -15.887 1.00 0.00 38 MET A CA 16
ATOM 14813 C C . MET A 1 38 ? 6.012 8.568 -16.648 1.00 0.00 38 MET A C 16
ATOM 14814 O O . MET A 1 38 ? 6.514 7.452 -16.529 1.00 0.00 38 MET A O 16
ATOM 14828 N N . ARG A 1 39 ? 6.551 9.531 -17.420 1.00 0.00 39 ARG A N 16
ATOM 14829 C CA . ARG A 1 39 ? 7.748 9.344 -18.289 1.00 0.00 39 ARG A CA 16
ATOM 14830 C C . ARG A 1 39 ? 9.095 9.220 -17.514 1.00 0.00 39 ARG A C 16
ATOM 14831 O O . ARG A 1 39 ? 9.876 8.311 -17.811 1.00 0.00 39 ARG A O 16
ATOM 14852 N N . GLU A 1 40 ? 9.338 10.079 -16.498 1.00 0.00 40 GLU A N 16
ATOM 14853 C CA . GLU A 1 40 ? 10.404 9.860 -15.476 1.00 0.00 40 GLU A CA 16
ATOM 14854 C C . GLU A 1 40 ? 10.271 8.523 -14.669 1.00 0.00 40 GLU A C 16
ATOM 14855 O O . GLU A 1 40 ? 11.280 7.837 -14.487 1.00 0.00 40 GLU A O 16
ATOM 14867 N N . TRP A 1 41 ? 9.050 8.143 -14.230 1.00 0.00 41 TRP A N 16
ATOM 14868 C CA . TRP A 1 41 ? 8.764 6.814 -13.625 1.00 0.00 41 TRP A CA 16
ATOM 14869 C C . TRP A 1 41 ? 9.063 5.576 -14.539 1.00 0.00 41 TRP A C 16
ATOM 14870 O O . TRP A 1 41 ? 9.567 4.587 -14.009 1.00 0.00 41 TRP A O 16
ATOM 14891 N N . PHE A 1 42 ? 8.751 5.595 -15.856 1.00 0.00 42 PHE A N 16
ATOM 14892 C CA . PHE A 1 42 ? 9.118 4.482 -16.792 1.00 0.00 42 PHE A CA 16
ATOM 14893 C C . PHE A 1 42 ? 10.657 4.269 -16.979 1.00 0.00 42 PHE A C 16
ATOM 14894 O O . PHE A 1 42 ? 11.088 3.129 -17.163 1.00 0.00 42 PHE A O 16
ATOM 14911 N N . SER A 1 43 ? 11.466 5.346 -16.902 1.00 0.00 43 SER A N 16
ATOM 14912 C CA . SER A 1 43 ? 12.949 5.251 -16.798 1.00 0.00 43 SER A CA 16
ATOM 14913 C C . SER A 1 43 ? 13.448 4.665 -15.438 1.00 0.00 43 SER A C 16
ATOM 14914 O O . SER A 1 43 ? 14.230 3.712 -15.447 1.00 0.00 43 SER A O 16
ATOM 14922 N N . GLU A 1 44 ? 12.971 5.204 -14.294 1.00 0.00 44 GLU A N 16
ATOM 14923 C CA . GLU A 1 44 ? 13.242 4.666 -12.924 1.00 0.00 44 GLU A CA 16
ATOM 14924 C C . GLU A 1 44 ? 12.836 3.177 -12.659 1.00 0.00 44 GLU A C 16
ATOM 14925 O O . GLU A 1 44 ? 13.552 2.477 -11.937 1.00 0.00 44 GLU A O 16
ATOM 14937 N N . THR A 1 45 ? 11.702 2.711 -13.218 1.00 0.00 45 THR A N 16
ATOM 14938 C CA . THR A 1 45 ? 11.212 1.313 -13.074 1.00 0.00 45 THR A CA 16
ATOM 14939 C C . THR A 1 45 ? 11.888 0.340 -14.090 1.00 0.00 45 THR A C 16
ATOM 14940 O O . THR A 1 45 ? 12.369 -0.709 -13.653 1.00 0.00 45 THR A O 16
ATOM 14951 N N . PHE A 1 46 ? 11.922 0.657 -15.408 1.00 0.00 46 PHE A N 16
ATOM 14952 C CA . PHE A 1 46 ? 12.533 -0.229 -16.435 1.00 0.00 46 PHE A CA 16
ATOM 14953 C C . PHE A 1 46 ? 14.073 -0.017 -16.451 1.00 0.00 46 PHE A C 16
ATOM 14954 O O . PHE A 1 46 ? 14.634 0.991 -16.890 1.00 0.00 46 PHE A O 16
ATOM 14971 N N . GLN A 1 47 ? 14.663 -1.039 -15.855 1.00 0.00 47 GLN A N 16
ATOM 14972 C CA . GLN A 1 47 ? 16.019 -1.072 -15.236 1.00 0.00 47 GLN A CA 16
ATOM 14973 C C . GLN A 1 47 ? 16.040 -2.251 -14.214 1.00 0.00 47 GLN A C 16
ATOM 14974 O O . GLN A 1 47 ? 16.806 -3.200 -14.399 1.00 0.00 47 GLN A O 16
ATOM 14988 N N . LYS A 1 48 ? 15.158 -2.232 -13.186 1.00 0.00 48 LYS A N 16
ATOM 14989 C CA . LYS A 1 48 ? 14.776 -3.442 -12.400 1.00 0.00 48 LYS A CA 16
ATOM 14990 C C . LYS A 1 48 ? 14.062 -4.535 -13.267 1.00 0.00 48 LYS A C 16
ATOM 14991 O O . LYS A 1 48 ? 14.466 -5.700 -13.228 1.00 0.00 48 LYS A O 16
ATOM 15010 N N . VAL A 1 49 ? 13.048 -4.141 -14.072 1.00 0.00 49 VAL A N 16
ATOM 15011 C CA . VAL A 1 49 ? 12.417 -5.009 -15.113 1.00 0.00 49 VAL A CA 16
ATOM 15012 C C . VAL A 1 49 ? 13.404 -5.428 -16.250 1.00 0.00 49 VAL A C 16
ATOM 15013 O O . VAL A 1 49 ? 13.350 -6.588 -16.658 1.00 0.00 49 VAL A O 16
ATOM 15026 N N . LYS A 1 50 ? 14.259 -4.521 -16.779 1.00 0.00 50 LYS A N 16
ATOM 15027 C CA . LYS A 1 50 ? 15.206 -4.823 -17.875 1.00 0.00 50 LYS A CA 16
ATOM 15028 C C . LYS A 1 50 ? 16.212 -5.993 -17.613 1.00 0.00 50 LYS A C 16
ATOM 15029 O O . LYS A 1 50 ? 16.451 -6.793 -18.519 1.00 0.00 50 LYS A O 16
ATOM 15048 N N . GLU A 1 51 ? 16.754 -6.110 -16.383 1.00 0.00 51 GLU A N 16
ATOM 15049 C CA . GLU A 1 51 ? 17.511 -7.313 -15.916 1.00 0.00 51 GLU A CA 16
ATOM 15050 C C . GLU A 1 51 ? 16.819 -8.705 -16.121 1.00 0.00 51 GLU A C 16
ATOM 15051 O O . GLU A 1 51 ? 17.522 -9.683 -16.392 1.00 0.00 51 GLU A O 16
ATOM 15063 N N . LYS A 1 52 ? 15.476 -8.790 -16.008 1.00 0.00 52 LYS A N 16
ATOM 15064 C CA . LYS A 1 52 ? 14.698 -10.024 -16.296 1.00 0.00 52 LYS A CA 16
ATOM 15065 C C . LYS A 1 52 ? 14.232 -10.033 -17.787 1.00 0.00 52 LYS A C 16
ATOM 15066 O O . LYS A 1 52 ? 14.719 -10.856 -18.566 1.00 0.00 52 LYS A O 16
ATOM 15085 N N . LEU A 1 53 ? 13.316 -9.121 -18.177 1.00 0.00 53 LEU A N 16
ATOM 15086 C CA . LEU A 1 53 ? 12.775 -9.012 -19.552 1.00 0.00 53 LEU A CA 16
ATOM 15087 C C . LEU A 1 53 ? 13.533 -7.843 -20.260 1.00 0.00 53 LEU A C 16
ATOM 15088 O O . LEU A 1 53 ? 13.143 -6.680 -20.091 1.00 0.00 53 LEU A O 16
ATOM 15104 N N . LYS A 1 54 ? 14.618 -8.118 -21.024 1.00 0.00 54 LYS A N 16
ATOM 15105 C CA . LYS A 1 54 ? 15.473 -7.045 -21.606 1.00 0.00 54 LYS A CA 16
ATOM 15106 C C . LYS A 1 54 ? 14.918 -6.581 -22.982 1.00 0.00 54 LYS A C 16
ATOM 15107 O O . LYS A 1 54 ? 14.944 -7.333 -23.961 1.00 0.00 54 LYS A O 16
ATOM 15126 N N . ILE A 1 55 ? 14.456 -5.319 -23.028 1.00 0.00 55 ILE A N 16
ATOM 15127 C CA . ILE A 1 55 ? 14.081 -4.627 -24.295 1.00 0.00 55 ILE A CA 16
ATOM 15128 C C . ILE A 1 55 ? 15.080 -3.434 -24.383 1.00 0.00 55 ILE A C 16
ATOM 15129 O O . ILE A 1 55 ? 14.855 -2.377 -23.784 1.00 0.00 55 ILE A O 16
ATOM 15145 N N . ASP A 1 56 ? 16.193 -3.631 -25.117 1.00 0.00 56 ASP A N 16
ATOM 15146 C CA . ASP A 1 56 ? 17.323 -2.662 -25.145 1.00 0.00 56 ASP A CA 16
ATOM 15147 C C . ASP A 1 56 ? 17.024 -1.446 -26.076 1.00 0.00 56 ASP A C 16
ATOM 15148 O O . ASP A 1 56 ? 16.737 -0.364 -25.556 1.00 0.00 56 ASP A O 16
ATOM 15157 N N . SER A 1 57 ? 17.089 -1.617 -27.419 1.00 0.00 57 SER A N 16
ATOM 15158 C CA . SER A 1 57 ? 16.838 -0.544 -28.422 1.00 0.00 57 SER A CA 16
ATOM 15159 C C . SER A 1 57 ? 17.952 0.532 -28.420 1.00 0.00 57 SER A C 16
ATOM 15160 O O . SER A 1 57 ? 17.898 1.478 -27.601 1.00 0.00 57 SER A O 16
ATOM 15169 N N . THR A 1 1 ? -24.205 -8.203 -5.198 1.00 0.00 1 THR A N 17
ATOM 15170 C CA . THR A 1 1 ? -23.755 -7.369 -6.340 1.00 0.00 1 THR A CA 17
ATOM 15171 C C . THR A 1 1 ? -24.921 -7.292 -7.386 1.00 0.00 1 THR A C 17
ATOM 15172 O O . THR A 1 1 ? -25.406 -8.361 -7.781 1.00 0.00 1 THR A O 17
ATOM 15185 N N . PRO A 1 2 ? -25.382 -6.110 -7.906 1.00 0.00 2 PRO A N 17
ATOM 15186 C CA . PRO A 1 2 ? -26.497 -6.041 -8.890 1.00 0.00 2 PRO A CA 17
ATOM 15187 C C . PRO A 1 2 ? -26.054 -6.461 -10.326 1.00 0.00 2 PRO A C 17
ATOM 15188 O O . PRO A 1 2 ? -25.077 -5.935 -10.870 1.00 0.00 2 PRO A O 17
ATOM 15199 N N . ASP A 1 3 ? -26.794 -7.416 -10.920 1.00 0.00 3 ASP A N 17
ATOM 15200 C CA . ASP A 1 3 ? -26.462 -8.011 -12.236 1.00 0.00 3 ASP A CA 17
ATOM 15201 C C . ASP A 1 3 ? -26.735 -7.042 -13.418 1.00 0.00 3 ASP A C 17
ATOM 15202 O O . ASP A 1 3 ? -25.775 -6.496 -13.974 1.00 0.00 3 ASP A O 17
ATOM 15211 N N . VAL A 1 4 ? -28.008 -6.855 -13.814 1.00 0.00 4 VAL A N 17
ATOM 15212 C CA . VAL A 1 4 ? -28.358 -6.106 -15.051 1.00 0.00 4 VAL A CA 17
ATOM 15213 C C . VAL A 1 4 ? -29.726 -5.388 -14.862 1.00 0.00 4 VAL A C 17
ATOM 15214 O O . VAL A 1 4 ? -29.764 -4.161 -14.732 1.00 0.00 4 VAL A O 17
ATOM 15227 N N . SER A 1 5 ? -30.831 -6.159 -14.859 1.00 0.00 5 SER A N 17
ATOM 15228 C CA . SER A 1 5 ? -32.235 -5.639 -14.880 1.00 0.00 5 SER A CA 17
ATOM 15229 C C . SER A 1 5 ? -32.543 -4.608 -16.018 1.00 0.00 5 SER A C 17
ATOM 15230 O O . SER A 1 5 ? -33.016 -3.495 -15.762 1.00 0.00 5 SER A O 17
ATOM 15238 N N . SER A 1 6 ? -32.229 -4.986 -17.278 1.00 0.00 6 SER A N 17
ATOM 15239 C CA . SER A 1 6 ? -32.229 -4.072 -18.458 1.00 0.00 6 SER A CA 17
ATOM 15240 C C . SER A 1 6 ? -31.344 -2.791 -18.277 1.00 0.00 6 SER A C 17
ATOM 15241 O O . SER A 1 6 ? -31.865 -1.674 -18.213 1.00 0.00 6 SER A O 17
ATOM 15249 N N . ALA A 1 7 ? -30.009 -2.966 -18.186 1.00 0.00 7 ALA A N 17
ATOM 15250 C CA . ALA A 1 7 ? -29.039 -1.838 -18.142 1.00 0.00 7 ALA A CA 17
ATOM 15251 C C . ALA A 1 7 ? -28.555 -1.454 -19.570 1.00 0.00 7 ALA A C 17
ATOM 15252 O O . ALA A 1 7 ? -28.805 -0.325 -20.002 1.00 0.00 7 ALA A O 17
ATOM 15259 N N . LEU A 1 8 ? -27.913 -2.388 -20.309 1.00 0.00 8 LEU A N 17
ATOM 15260 C CA . LEU A 1 8 ? -27.598 -2.210 -21.755 1.00 0.00 8 LEU A CA 17
ATOM 15261 C C . LEU A 1 8 ? -28.838 -2.303 -22.700 1.00 0.00 8 LEU A C 17
ATOM 15262 O O . LEU A 1 8 ? -28.904 -1.543 -23.665 1.00 0.00 8 LEU A O 17
ATOM 15278 N N . ASP A 1 9 ? -29.829 -3.175 -22.429 1.00 0.00 9 ASP A N 17
ATOM 15279 C CA . ASP A 1 9 ? -31.110 -3.226 -23.198 1.00 0.00 9 ASP A CA 17
ATOM 15280 C C . ASP A 1 9 ? -31.952 -1.907 -23.174 1.00 0.00 9 ASP A C 17
ATOM 15281 O O . ASP A 1 9 ? -32.369 -1.449 -24.242 1.00 0.00 9 ASP A O 17
ATOM 15290 N N . LYS A 1 10 ? -32.169 -1.292 -21.991 1.00 0.00 10 LYS A N 17
ATOM 15291 C CA . LYS A 1 10 ? -32.804 0.051 -21.875 1.00 0.00 10 LYS A CA 17
ATOM 15292 C C . LYS A 1 10 ? -31.906 1.190 -22.460 1.00 0.00 10 LYS A C 17
ATOM 15293 O O . LYS A 1 10 ? -32.326 1.853 -23.413 1.00 0.00 10 LYS A O 17
ATOM 15312 N N . LEU A 1 11 ? -30.687 1.387 -21.916 1.00 0.00 11 LEU A N 17
ATOM 15313 C CA . LEU A 1 11 ? -29.708 2.378 -22.426 1.00 0.00 11 LEU A CA 17
ATOM 15314 C C . LEU A 1 11 ? -28.701 1.653 -23.372 1.00 0.00 11 LEU A C 17
ATOM 15315 O O . LEU A 1 11 ? -27.602 1.277 -22.951 1.00 0.00 11 LEU A O 17
ATOM 15331 N N . LYS A 1 12 ? -29.084 1.445 -24.652 1.00 0.00 12 LYS A N 17
ATOM 15332 C CA . LYS A 1 12 ? -28.214 0.778 -25.665 1.00 0.00 12 LYS A CA 17
ATOM 15333 C C . LYS A 1 12 ? -27.099 1.696 -26.236 1.00 0.00 12 LYS A C 17
ATOM 15334 O O . LYS A 1 12 ? -25.923 1.389 -26.035 1.00 0.00 12 LYS A O 17
ATOM 15353 N N . GLU A 1 13 ? -27.444 2.819 -26.897 1.00 0.00 13 GLU A N 17
ATOM 15354 C CA . GLU A 1 13 ? -26.445 3.811 -27.392 1.00 0.00 13 GLU A CA 17
ATOM 15355 C C . GLU A 1 13 ? -25.722 4.638 -26.283 1.00 0.00 13 GLU A C 17
ATOM 15356 O O . GLU A 1 13 ? -24.508 4.823 -26.391 1.00 0.00 13 GLU A O 17
ATOM 15368 N N . PHE A 1 14 ? -26.428 5.089 -25.220 1.00 0.00 14 PHE A N 17
ATOM 15369 C CA . PHE A 1 14 ? -25.789 5.702 -24.021 1.00 0.00 14 PHE A CA 17
ATOM 15370 C C . PHE A 1 14 ? -24.889 4.714 -23.206 1.00 0.00 14 PHE A C 17
ATOM 15371 O O . PHE A 1 14 ? -23.767 5.104 -22.873 1.00 0.00 14 PHE A O 17
ATOM 15388 N N . GLY A 1 15 ? -25.340 3.474 -22.909 1.00 0.00 15 GLY A N 17
ATOM 15389 C CA . GLY A 1 15 ? -24.473 2.423 -22.294 1.00 0.00 15 GLY A CA 17
ATOM 15390 C C . GLY A 1 15 ? -23.173 2.053 -23.054 1.00 0.00 15 GLY A C 17
ATOM 15391 O O . GLY A 1 15 ? -22.108 1.988 -22.437 1.00 0.00 15 GLY A O 17
ATOM 15395 N N . ASN A 1 16 ? -23.261 1.874 -24.385 1.00 0.00 16 ASN A N 17
ATOM 15396 C CA . ASN A 1 16 ? -22.080 1.816 -25.296 1.00 0.00 16 ASN A CA 17
ATOM 15397 C C . ASN A 1 16 ? -21.120 3.054 -25.282 1.00 0.00 16 ASN A C 17
ATOM 15398 O O . ASN A 1 16 ? -19.910 2.848 -25.398 1.00 0.00 16 ASN A O 17
ATOM 15409 N N . THR A 1 17 ? -21.625 4.301 -25.130 1.00 0.00 17 THR A N 17
ATOM 15410 C CA . THR A 1 17 ? -20.785 5.536 -25.059 1.00 0.00 17 THR A CA 17
ATOM 15411 C C . THR A 1 17 ? -19.829 5.553 -23.821 1.00 0.00 17 THR A C 17
ATOM 15412 O O . THR A 1 17 ? -18.613 5.599 -24.028 1.00 0.00 17 THR A O 17
ATOM 15423 N N . LEU A 1 18 ? -20.346 5.489 -22.570 1.00 0.00 18 LEU A N 17
ATOM 15424 C CA . LEU A 1 18 ? -19.480 5.368 -21.351 1.00 0.00 18 LEU A CA 17
ATOM 15425 C C . LEU A 1 18 ? -18.828 3.982 -21.024 1.00 0.00 18 LEU A C 17
ATOM 15426 O O . LEU A 1 18 ? -18.087 3.873 -20.043 1.00 0.00 18 LEU A O 17
ATOM 15442 N N . GLU A 1 19 ? -19.040 2.965 -21.876 1.00 0.00 19 GLU A N 17
ATOM 15443 C CA . GLU A 1 19 ? -18.216 1.729 -21.912 1.00 0.00 19 GLU A CA 17
ATOM 15444 C C . GLU A 1 19 ? -16.837 1.974 -22.598 1.00 0.00 19 GLU A C 17
ATOM 15445 O O . GLU A 1 19 ? -15.810 1.734 -21.958 1.00 0.00 19 GLU A O 17
ATOM 15457 N N . ASP A 1 20 ? -16.810 2.472 -23.857 1.00 0.00 20 ASP A N 17
ATOM 15458 C CA . ASP A 1 20 ? -15.551 2.890 -24.542 1.00 0.00 20 ASP A CA 17
ATOM 15459 C C . ASP A 1 20 ? -14.727 4.012 -23.838 1.00 0.00 20 ASP A C 17
ATOM 15460 O O . ASP A 1 20 ? -13.505 3.877 -23.728 1.00 0.00 20 ASP A O 17
ATOM 15469 N N . LYS A 1 21 ? -15.390 5.074 -23.336 1.00 0.00 21 LYS A N 17
ATOM 15470 C CA . LYS A 1 21 ? -14.755 6.129 -22.509 1.00 0.00 21 LYS A CA 17
ATOM 15471 C C . LYS A 1 21 ? -14.076 5.616 -21.202 1.00 0.00 21 LYS A C 17
ATOM 15472 O O . LYS A 1 21 ? -12.895 5.905 -21.010 1.00 0.00 21 LYS A O 17
ATOM 15491 N N . ALA A 1 22 ? -14.782 4.844 -20.347 1.00 0.00 22 ALA A N 17
ATOM 15492 C CA . ALA A 1 22 ? -14.186 4.200 -19.142 1.00 0.00 22 ALA A CA 17
ATOM 15493 C C . ALA A 1 22 ? -12.967 3.263 -19.399 1.00 0.00 22 ALA A C 17
ATOM 15494 O O . ALA A 1 22 ? -11.938 3.433 -18.743 1.00 0.00 22 ALA A O 17
ATOM 15501 N N . ARG A 1 23 ? -13.065 2.337 -20.374 1.00 0.00 23 ARG A N 17
ATOM 15502 C CA . ARG A 1 23 ? -11.923 1.518 -20.884 1.00 0.00 23 ARG A CA 17
ATOM 15503 C C . ARG A 1 23 ? -10.676 2.326 -21.377 1.00 0.00 23 ARG A C 17
ATOM 15504 O O . ARG A 1 23 ? -9.552 1.957 -21.030 1.00 0.00 23 ARG A O 17
ATOM 15525 N N . GLU A 1 24 ? -10.872 3.426 -22.140 1.00 0.00 24 GLU A N 17
ATOM 15526 C CA . GLU A 1 24 ? -9.791 4.394 -22.484 1.00 0.00 24 GLU A CA 17
ATOM 15527 C C . GLU A 1 24 ? -9.159 5.158 -21.274 1.00 0.00 24 GLU A C 17
ATOM 15528 O O . GLU A 1 24 ? -7.942 5.367 -21.288 1.00 0.00 24 GLU A O 17
ATOM 15540 N N . LEU A 1 25 ? -9.940 5.538 -20.237 1.00 0.00 25 LEU A N 17
ATOM 15541 C CA . LEU A 1 25 ? -9.392 6.070 -18.954 1.00 0.00 25 LEU A CA 17
ATOM 15542 C C . LEU A 1 25 ? -8.466 5.075 -18.175 1.00 0.00 25 LEU A C 17
ATOM 15543 O O . LEU A 1 25 ? -7.448 5.518 -17.641 1.00 0.00 25 LEU A O 17
ATOM 15559 N N . ILE A 1 26 ? -8.762 3.755 -18.150 1.00 0.00 26 ILE A N 17
ATOM 15560 C CA . ILE A 1 26 ? -7.821 2.710 -17.633 1.00 0.00 26 ILE A CA 17
ATOM 15561 C C . ILE A 1 26 ? -6.519 2.623 -18.502 1.00 0.00 26 ILE A C 17
ATOM 15562 O O . ILE A 1 26 ? -5.431 2.725 -17.931 1.00 0.00 26 ILE A O 17
ATOM 15578 N N . SER A 1 27 ? -6.624 2.479 -19.847 1.00 0.00 27 SER A N 17
ATOM 15579 C CA . SER A 1 27 ? -5.460 2.537 -20.778 1.00 0.00 27 SER A CA 17
ATOM 15580 C C . SER A 1 27 ? -5.001 3.989 -21.157 1.00 0.00 27 SER A C 17
ATOM 15581 O O . SER A 1 27 ? -4.940 4.373 -22.328 1.00 0.00 27 SER A O 17
ATOM 15589 N N . ARG A 1 28 ? -4.643 4.763 -20.119 1.00 0.00 28 ARG A N 17
ATOM 15590 C CA . ARG A 1 28 ? -4.040 6.126 -20.201 1.00 0.00 28 ARG A CA 17
ATOM 15591 C C . ARG A 1 28 ? -3.479 6.536 -18.797 1.00 0.00 28 ARG A C 17
ATOM 15592 O O . ARG A 1 28 ? -2.362 7.051 -18.730 1.00 0.00 28 ARG A O 17
ATOM 15613 N N . ILE A 1 29 ? -4.200 6.260 -17.678 1.00 0.00 29 ILE A N 17
ATOM 15614 C CA . ILE A 1 29 ? -3.637 6.148 -16.302 1.00 0.00 29 ILE A CA 17
ATOM 15615 C C . ILE A 1 29 ? -2.401 5.192 -16.221 1.00 0.00 29 ILE A C 17
ATOM 15616 O O . ILE A 1 29 ? -1.321 5.661 -15.855 1.00 0.00 29 ILE A O 17
ATOM 15632 N N . LYS A 1 30 ? -2.546 3.895 -16.577 1.00 0.00 30 LYS A N 17
ATOM 15633 C CA . LYS A 1 30 ? -1.407 2.920 -16.561 1.00 0.00 30 LYS A CA 17
ATOM 15634 C C . LYS A 1 30 ? -0.269 3.046 -17.632 1.00 0.00 30 LYS A C 17
ATOM 15635 O O . LYS A 1 30 ? 0.668 2.242 -17.638 1.00 0.00 30 LYS A O 17
ATOM 15654 N N . GLN A 1 31 ? -0.359 4.061 -18.499 1.00 0.00 31 GLN A N 17
ATOM 15655 C CA . GLN A 1 31 ? 0.672 4.411 -19.519 1.00 0.00 31 GLN A CA 17
ATOM 15656 C C . GLN A 1 31 ? 1.319 5.827 -19.369 1.00 0.00 31 GLN A C 17
ATOM 15657 O O . GLN A 1 31 ? 2.408 6.051 -19.902 1.00 0.00 31 GLN A O 17
ATOM 15671 N N . SER A 1 32 ? 0.651 6.760 -18.675 1.00 0.00 32 SER A N 17
ATOM 15672 C CA . SER A 1 32 ? 1.123 8.147 -18.445 1.00 0.00 32 SER A CA 17
ATOM 15673 C C . SER A 1 32 ? 0.757 8.536 -16.988 1.00 0.00 32 SER A C 17
ATOM 15674 O O . SER A 1 32 ? -0.379 8.339 -16.544 1.00 0.00 32 SER A O 17
ATOM 15682 N N . GLU A 1 33 ? 1.748 9.078 -16.257 1.00 0.00 33 GLU A N 17
ATOM 15683 C CA . GLU A 1 33 ? 1.654 9.410 -14.803 1.00 0.00 33 GLU A CA 17
ATOM 15684 C C . GLU A 1 33 ? 1.582 8.263 -13.741 1.00 0.00 33 GLU A C 17
ATOM 15685 O O . GLU A 1 33 ? 1.942 8.498 -12.585 1.00 0.00 33 GLU A O 17
ATOM 15697 N N . LEU A 1 34 ? 1.218 7.024 -14.121 1.00 0.00 34 LEU A N 17
ATOM 15698 C CA . LEU A 1 34 ? 1.829 5.806 -13.524 1.00 0.00 34 LEU A CA 17
ATOM 15699 C C . LEU A 1 34 ? 3.226 5.553 -14.170 1.00 0.00 34 LEU A C 17
ATOM 15700 O O . LEU A 1 34 ? 4.200 5.338 -13.443 1.00 0.00 34 LEU A O 17
ATOM 15716 N N . SER A 1 35 ? 3.305 5.597 -15.518 1.00 0.00 35 SER A N 17
ATOM 15717 C CA . SER A 1 35 ? 4.578 5.538 -16.258 1.00 0.00 35 SER A CA 17
ATOM 15718 C C . SER A 1 35 ? 4.918 6.920 -16.883 1.00 0.00 35 SER A C 17
ATOM 15719 O O . SER A 1 35 ? 4.738 7.198 -18.072 1.00 0.00 35 SER A O 17
ATOM 15727 N N . ALA A 1 36 ? 5.499 7.755 -16.031 1.00 0.00 36 ALA A N 17
ATOM 15728 C CA . ALA A 1 36 ? 6.640 8.630 -16.412 1.00 0.00 36 ALA A CA 17
ATOM 15729 C C . ALA A 1 36 ? 7.968 8.237 -15.685 1.00 0.00 36 ALA A C 17
ATOM 15730 O O . ALA A 1 36 ? 9.045 8.557 -16.191 1.00 0.00 36 ALA A O 17
ATOM 15737 N N . LYS A 1 37 ? 7.904 7.515 -14.544 1.00 0.00 37 LYS A N 17
ATOM 15738 C CA . LYS A 1 37 ? 9.073 6.820 -13.931 1.00 0.00 37 LYS A CA 17
ATOM 15739 C C . LYS A 1 37 ? 9.649 5.625 -14.770 1.00 0.00 37 LYS A C 17
ATOM 15740 O O . LYS A 1 37 ? 10.831 5.306 -14.620 1.00 0.00 37 LYS A O 17
ATOM 15759 N N . MET A 1 38 ? 8.835 4.965 -15.617 1.00 0.00 38 MET A N 17
ATOM 15760 C CA . MET A 1 38 ? 9.263 3.830 -16.475 1.00 0.00 38 MET A CA 17
ATOM 15761 C C . MET A 1 38 ? 9.780 4.200 -17.906 1.00 0.00 38 MET A C 17
ATOM 15762 O O . MET A 1 38 ? 10.340 3.312 -18.558 1.00 0.00 38 MET A O 17
ATOM 15776 N N . ARG A 1 39 ? 9.606 5.445 -18.409 1.00 0.00 39 ARG A N 17
ATOM 15777 C CA . ARG A 1 39 ? 9.982 5.828 -19.803 1.00 0.00 39 ARG A CA 17
ATOM 15778 C C . ARG A 1 39 ? 10.714 7.201 -19.876 1.00 0.00 39 ARG A C 17
ATOM 15779 O O . ARG A 1 39 ? 11.812 7.266 -20.439 1.00 0.00 39 ARG A O 17
ATOM 15800 N N . GLU A 1 40 ? 10.130 8.281 -19.321 1.00 0.00 40 GLU A N 17
ATOM 15801 C CA . GLU A 1 40 ? 10.763 9.634 -19.270 1.00 0.00 40 GLU A CA 17
ATOM 15802 C C . GLU A 1 40 ? 11.991 9.721 -18.307 1.00 0.00 40 GLU A C 17
ATOM 15803 O O . GLU A 1 40 ? 13.031 10.253 -18.700 1.00 0.00 40 GLU A O 17
ATOM 15815 N N . TRP A 1 41 ? 11.887 9.152 -17.085 1.00 0.00 41 TRP A N 17
ATOM 15816 C CA . TRP A 1 41 ? 13.046 8.870 -16.199 1.00 0.00 41 TRP A CA 17
ATOM 15817 C C . TRP A 1 41 ? 14.098 7.880 -16.796 1.00 0.00 41 TRP A C 17
ATOM 15818 O O . TRP A 1 41 ? 15.281 8.159 -16.623 1.00 0.00 41 TRP A O 17
ATOM 15839 N N . PHE A 1 42 ? 13.728 6.760 -17.467 1.00 0.00 42 PHE A N 17
ATOM 15840 C CA . PHE A 1 42 ? 14.722 5.873 -18.165 1.00 0.00 42 PHE A CA 17
ATOM 15841 C C . PHE A 1 42 ? 15.557 6.584 -19.283 1.00 0.00 42 PHE A C 17
ATOM 15842 O O . PHE A 1 42 ? 16.740 6.277 -19.434 1.00 0.00 42 PHE A O 17
ATOM 15859 N N . SER A 1 43 ? 14.944 7.523 -20.029 1.00 0.00 43 SER A N 17
ATOM 15860 C CA . SER A 1 43 ? 15.649 8.381 -21.024 1.00 0.00 43 SER A CA 17
ATOM 15861 C C . SER A 1 43 ? 16.652 9.415 -20.414 1.00 0.00 43 SER A C 17
ATOM 15862 O O . SER A 1 43 ? 17.776 9.524 -20.911 1.00 0.00 43 SER A O 17
ATOM 15870 N N . GLU A 1 44 ? 16.263 10.149 -19.350 1.00 0.00 44 GLU A N 17
ATOM 15871 C CA . GLU A 1 44 ? 17.182 11.037 -18.577 1.00 0.00 44 GLU A CA 17
ATOM 15872 C C . GLU A 1 44 ? 18.303 10.278 -17.788 1.00 0.00 44 GLU A C 17
ATOM 15873 O O . GLU A 1 44 ? 19.477 10.642 -17.892 1.00 0.00 44 GLU A O 17
ATOM 15885 N N . THR A 1 45 ? 17.931 9.237 -17.020 1.00 0.00 45 THR A N 17
ATOM 15886 C CA . THR A 1 45 ? 18.866 8.385 -16.222 1.00 0.00 45 THR A CA 17
ATOM 15887 C C . THR A 1 45 ? 19.516 7.197 -17.036 1.00 0.00 45 THR A C 17
ATOM 15888 O O . THR A 1 45 ? 19.939 6.203 -16.442 1.00 0.00 45 THR A O 17
ATOM 15899 N N . PHE A 1 46 ? 19.651 7.300 -18.375 1.00 0.00 46 PHE A N 17
ATOM 15900 C CA . PHE A 1 46 ? 20.021 6.160 -19.265 1.00 0.00 46 PHE A CA 17
ATOM 15901 C C . PHE A 1 46 ? 21.418 5.503 -19.058 1.00 0.00 46 PHE A C 17
ATOM 15902 O O . PHE A 1 46 ? 21.519 4.282 -19.196 1.00 0.00 46 PHE A O 17
ATOM 15919 N N . GLN A 1 47 ? 22.466 6.273 -18.712 1.00 0.00 47 GLN A N 17
ATOM 15920 C CA . GLN A 1 47 ? 23.798 5.711 -18.335 1.00 0.00 47 GLN A CA 17
ATOM 15921 C C . GLN A 1 47 ? 23.848 4.925 -16.983 1.00 0.00 47 GLN A C 17
ATOM 15922 O O . GLN A 1 47 ? 24.621 3.968 -16.897 1.00 0.00 47 GLN A O 17
ATOM 15936 N N . LYS A 1 48 ? 23.040 5.282 -15.957 1.00 0.00 48 LYS A N 17
ATOM 15937 C CA . LYS A 1 48 ? 22.827 4.423 -14.759 1.00 0.00 48 LYS A CA 17
ATOM 15938 C C . LYS A 1 48 ? 21.919 3.165 -15.011 1.00 0.00 48 LYS A C 17
ATOM 15939 O O . LYS A 1 48 ? 22.131 2.160 -14.329 1.00 0.00 48 LYS A O 17
ATOM 15958 N N . VAL A 1 49 ? 20.994 3.152 -16.004 1.00 0.00 49 VAL A N 17
ATOM 15959 C CA . VAL A 1 49 ? 20.434 1.886 -16.589 1.00 0.00 49 VAL A CA 17
ATOM 15960 C C . VAL A 1 49 ? 21.546 0.967 -17.195 1.00 0.00 49 VAL A C 17
ATOM 15961 O O . VAL A 1 49 ? 21.518 -0.236 -16.935 1.00 0.00 49 VAL A O 17
ATOM 15974 N N . LYS A 1 50 ? 22.484 1.520 -18.000 1.00 0.00 50 LYS A N 17
ATOM 15975 C CA . LYS A 1 50 ? 23.584 0.737 -18.625 1.00 0.00 50 LYS A CA 17
ATOM 15976 C C . LYS A 1 50 ? 24.572 0.082 -17.609 1.00 0.00 50 LYS A C 17
ATOM 15977 O O . LYS A 1 50 ? 24.856 -1.112 -17.721 1.00 0.00 50 LYS A O 17
ATOM 15996 N N . GLU A 1 51 ? 25.049 0.856 -16.610 1.00 0.00 51 GLU A N 17
ATOM 15997 C CA . GLU A 1 51 ? 25.769 0.323 -15.412 1.00 0.00 51 GLU A CA 17
ATOM 15998 C C . GLU A 1 51 ? 25.024 -0.786 -14.590 1.00 0.00 51 GLU A C 17
ATOM 15999 O O . GLU A 1 51 ? 25.682 -1.688 -14.064 1.00 0.00 51 GLU A O 17
ATOM 16011 N N . LYS A 1 52 ? 23.681 -0.716 -14.490 1.00 0.00 52 LYS A N 17
ATOM 16012 C CA . LYS A 1 52 ? 22.842 -1.762 -13.834 1.00 0.00 52 LYS A CA 17
ATOM 16013 C C . LYS A 1 52 ? 22.348 -2.927 -14.760 1.00 0.00 52 LYS A C 17
ATOM 16014 O O . LYS A 1 52 ? 21.735 -3.865 -14.240 1.00 0.00 52 LYS A O 17
ATOM 16033 N N . LEU A 1 53 ? 22.584 -2.888 -16.096 1.00 0.00 53 LEU A N 17
ATOM 16034 C CA . LEU A 1 53 ? 22.119 -3.905 -17.083 1.00 0.00 53 LEU A CA 17
ATOM 16035 C C . LEU A 1 53 ? 20.579 -4.177 -17.033 1.00 0.00 53 LEU A C 17
ATOM 16036 O O . LEU A 1 53 ? 20.149 -5.270 -16.655 1.00 0.00 53 LEU A O 17
ATOM 16052 N N . LYS A 1 54 ? 19.765 -3.143 -17.367 1.00 0.00 54 LYS A N 17
ATOM 16053 C CA . LYS A 1 54 ? 18.290 -3.125 -17.152 1.00 0.00 54 LYS A CA 17
ATOM 16054 C C . LYS A 1 54 ? 17.966 -3.033 -15.632 1.00 0.00 54 LYS A C 17
ATOM 16055 O O . LYS A 1 54 ? 17.941 -4.053 -14.935 1.00 0.00 54 LYS A O 17
ATOM 16074 N N . ILE A 1 55 ? 17.734 -1.804 -15.127 1.00 0.00 55 ILE A N 17
ATOM 16075 C CA . ILE A 1 55 ? 17.455 -1.547 -13.687 1.00 0.00 55 ILE A CA 17
ATOM 16076 C C . ILE A 1 55 ? 16.073 -2.092 -13.196 1.00 0.00 55 ILE A C 17
ATOM 16077 O O . ILE A 1 55 ? 16.047 -2.802 -12.186 1.00 0.00 55 ILE A O 17
ATOM 16093 N N . ASP A 1 56 ? 14.958 -1.790 -13.894 1.00 0.00 56 ASP A N 17
ATOM 16094 C CA . ASP A 1 56 ? 13.614 -2.336 -13.555 1.00 0.00 56 ASP A CA 17
ATOM 16095 C C . ASP A 1 56 ? 12.848 -2.659 -14.874 1.00 0.00 56 ASP A C 17
ATOM 16096 O O . ASP A 1 56 ? 13.027 -3.760 -15.404 1.00 0.00 56 ASP A O 17
ATOM 16105 N N . SER A 1 57 ? 12.020 -1.738 -15.408 1.00 0.00 57 SER A N 17
ATOM 16106 C CA . SER A 1 57 ? 11.271 -1.942 -16.675 1.00 0.00 57 SER A CA 17
ATOM 16107 C C . SER A 1 57 ? 11.172 -0.593 -17.418 1.00 0.00 57 SER A C 17
ATOM 16108 O O . SER A 1 57 ? 10.447 0.321 -16.962 1.00 0.00 57 SER A O 17
ATOM 16117 N N . THR A 1 1 ? -41.980 -0.667 -14.378 1.00 0.00 1 THR A N 18
ATOM 16118 C CA . THR A 1 1 ? -42.823 -1.649 -15.103 1.00 0.00 1 THR A CA 18
ATOM 16119 C C . THR A 1 1 ? -42.189 -2.370 -16.350 1.00 0.00 1 THR A C 18
ATOM 16120 O O . THR A 1 1 ? -42.498 -3.560 -16.476 1.00 0.00 1 THR A O 18
ATOM 16133 N N . PRO A 1 2 ? -41.352 -1.796 -17.273 1.00 0.00 2 PRO A N 18
ATOM 16134 C CA . PRO A 1 2 ? -40.745 -2.553 -18.406 1.00 0.00 2 PRO A CA 18
ATOM 16135 C C . PRO A 1 2 ? -39.791 -3.713 -17.981 1.00 0.00 2 PRO A C 18
ATOM 16136 O O . PRO A 1 2 ? -39.097 -3.625 -16.962 1.00 0.00 2 PRO A O 18
ATOM 16147 N N . ASP A 1 3 ? -39.777 -4.796 -18.780 1.00 0.00 3 ASP A N 18
ATOM 16148 C CA . ASP A 1 3 ? -39.039 -6.043 -18.445 1.00 0.00 3 ASP A CA 18
ATOM 16149 C C . ASP A 1 3 ? -37.523 -5.900 -18.752 1.00 0.00 3 ASP A C 18
ATOM 16150 O O . ASP A 1 3 ? -37.114 -5.647 -19.890 1.00 0.00 3 ASP A O 18
ATOM 16159 N N . VAL A 1 4 ? -36.712 -6.107 -17.701 1.00 0.00 4 VAL A N 18
ATOM 16160 C CA . VAL A 1 4 ? -35.231 -5.966 -17.764 1.00 0.00 4 VAL A CA 18
ATOM 16161 C C . VAL A 1 4 ? -34.551 -7.174 -18.489 1.00 0.00 4 VAL A C 18
ATOM 16162 O O . VAL A 1 4 ? -35.176 -8.172 -18.865 1.00 0.00 4 VAL A O 18
ATOM 16175 N N . SER A 1 5 ? -33.256 -6.978 -18.772 1.00 0.00 5 SER A N 18
ATOM 16176 C CA . SER A 1 5 ? -32.510 -7.688 -19.853 1.00 0.00 5 SER A CA 18
ATOM 16177 C C . SER A 1 5 ? -32.863 -7.358 -21.342 1.00 0.00 5 SER A C 18
ATOM 16178 O O . SER A 1 5 ? -32.088 -7.708 -22.237 1.00 0.00 5 SER A O 18
ATOM 16186 N N . SER A 1 6 ? -33.965 -6.630 -21.590 1.00 0.00 6 SER A N 18
ATOM 16187 C CA . SER A 1 6 ? -34.251 -5.976 -22.901 1.00 0.00 6 SER A CA 18
ATOM 16188 C C . SER A 1 6 ? -35.326 -4.841 -22.779 1.00 0.00 6 SER A C 18
ATOM 16189 O O . SER A 1 6 ? -36.343 -4.850 -23.481 1.00 0.00 6 SER A O 18
ATOM 16197 N N . ALA A 1 7 ? -35.070 -3.830 -21.922 1.00 0.00 7 ALA A N 18
ATOM 16198 C CA . ALA A 1 7 ? -35.881 -2.581 -21.819 1.00 0.00 7 ALA A CA 18
ATOM 16199 C C . ALA A 1 7 ? -35.120 -1.603 -20.882 1.00 0.00 7 ALA A C 18
ATOM 16200 O O . ALA A 1 7 ? -34.557 -0.616 -21.365 1.00 0.00 7 ALA A O 18
ATOM 16207 N N . LEU A 1 8 ? -35.033 -1.913 -19.567 1.00 0.00 8 LEU A N 18
ATOM 16208 C CA . LEU A 1 8 ? -34.021 -1.324 -18.652 1.00 0.00 8 LEU A CA 18
ATOM 16209 C C . LEU A 1 8 ? -32.527 -1.758 -18.887 1.00 0.00 8 LEU A C 18
ATOM 16210 O O . LEU A 1 8 ? -31.649 -1.196 -18.229 1.00 0.00 8 LEU A O 18
ATOM 16226 N N . ASP A 1 9 ? -32.224 -2.687 -19.824 1.00 0.00 9 ASP A N 18
ATOM 16227 C CA . ASP A 1 9 ? -30.842 -3.020 -20.271 1.00 0.00 9 ASP A CA 18
ATOM 16228 C C . ASP A 1 9 ? -30.004 -1.820 -20.819 1.00 0.00 9 ASP A C 18
ATOM 16229 O O . ASP A 1 9 ? -28.860 -1.645 -20.397 1.00 0.00 9 ASP A O 18
ATOM 16238 N N . LYS A 1 10 ? -30.582 -1.001 -21.721 1.00 0.00 10 LYS A N 18
ATOM 16239 C CA . LYS A 1 10 ? -29.961 0.267 -22.201 1.00 0.00 10 LYS A CA 18
ATOM 16240 C C . LYS A 1 10 ? -29.759 1.350 -21.090 1.00 0.00 10 LYS A C 18
ATOM 16241 O O . LYS A 1 10 ? -28.700 1.983 -21.069 1.00 0.00 10 LYS A O 18
ATOM 16260 N N . LEU A 1 11 ? -30.736 1.548 -20.178 1.00 0.00 11 LEU A N 18
ATOM 16261 C CA . LEU A 1 11 ? -30.621 2.497 -19.034 1.00 0.00 11 LEU A CA 18
ATOM 16262 C C . LEU A 1 11 ? -29.510 2.123 -18.001 1.00 0.00 11 LEU A C 18
ATOM 16263 O O . LEU A 1 11 ? -28.685 2.986 -17.686 1.00 0.00 11 LEU A O 18
ATOM 16279 N N . LYS A 1 12 ? -29.466 0.867 -17.495 1.00 0.00 12 LYS A N 18
ATOM 16280 C CA . LYS A 1 12 ? -28.386 0.399 -16.575 1.00 0.00 12 LYS A CA 18
ATOM 16281 C C . LYS A 1 12 ? -26.951 0.344 -17.192 1.00 0.00 12 LYS A C 18
ATOM 16282 O O . LYS A 1 12 ? -26.003 0.770 -16.524 1.00 0.00 12 LYS A O 18
ATOM 16301 N N . GLU A 1 13 ? -26.797 -0.139 -18.446 1.00 0.00 13 GLU A N 18
ATOM 16302 C CA . GLU A 1 13 ? -25.509 -0.094 -19.186 1.00 0.00 13 GLU A CA 18
ATOM 16303 C C . GLU A 1 13 ? -25.427 1.224 -20.020 1.00 0.00 13 GLU A C 18
ATOM 16304 O O . GLU A 1 13 ? -25.638 1.240 -21.237 1.00 0.00 13 GLU A O 18
ATOM 16316 N N . PHE A 1 14 ? -25.126 2.331 -19.316 1.00 0.00 14 PHE A N 18
ATOM 16317 C CA . PHE A 1 14 ? -24.969 3.694 -19.897 1.00 0.00 14 PHE A CA 18
ATOM 16318 C C . PHE A 1 14 ? -24.086 4.554 -18.935 1.00 0.00 14 PHE A C 18
ATOM 16319 O O . PHE A 1 14 ? -23.072 5.088 -19.394 1.00 0.00 14 PHE A O 18
ATOM 16336 N N . GLY A 1 15 ? -24.416 4.664 -17.622 1.00 0.00 15 GLY A N 18
ATOM 16337 C CA . GLY A 1 15 ? -23.423 5.074 -16.588 1.00 0.00 15 GLY A CA 18
ATOM 16338 C C . GLY A 1 15 ? -22.255 4.077 -16.361 1.00 0.00 15 GLY A C 18
ATOM 16339 O O . GLY A 1 15 ? -21.101 4.505 -16.302 1.00 0.00 15 GLY A O 18
ATOM 16343 N N . ASN A 1 16 ? -22.553 2.760 -16.291 1.00 0.00 16 ASN A N 18
ATOM 16344 C CA . ASN A 1 16 ? -21.532 1.678 -16.384 1.00 0.00 16 ASN A CA 18
ATOM 16345 C C . ASN A 1 16 ? -20.698 1.638 -17.712 1.00 0.00 16 ASN A C 18
ATOM 16346 O O . ASN A 1 16 ? -19.510 1.313 -17.638 1.00 0.00 16 ASN A O 18
ATOM 16357 N N . THR A 1 17 ? -21.271 1.980 -18.892 1.00 0.00 17 THR A N 18
ATOM 16358 C CA . THR A 1 17 ? -20.508 2.169 -20.158 1.00 0.00 17 THR A CA 18
ATOM 16359 C C . THR A 1 17 ? -19.421 3.288 -20.045 1.00 0.00 17 THR A C 18
ATOM 16360 O O . THR A 1 17 ? -18.250 2.995 -20.293 1.00 0.00 17 THR A O 18
ATOM 16371 N N . LEU A 1 18 ? -19.794 4.521 -19.635 1.00 0.00 18 LEU A N 18
ATOM 16372 C CA . LEU A 1 18 ? -18.810 5.608 -19.326 1.00 0.00 18 LEU A CA 18
ATOM 16373 C C . LEU A 1 18 ? -17.935 5.503 -18.032 1.00 0.00 18 LEU A C 18
ATOM 16374 O O . LEU A 1 18 ? -17.092 6.371 -17.791 1.00 0.00 18 LEU A O 18
ATOM 16390 N N . GLU A 1 19 ? -18.091 4.422 -17.252 1.00 0.00 19 GLU A N 18
ATOM 16391 C CA . GLU A 1 19 ? -17.161 4.034 -16.160 1.00 0.00 19 GLU A CA 18
ATOM 16392 C C . GLU A 1 19 ? -15.905 3.309 -16.734 1.00 0.00 19 GLU A C 18
ATOM 16393 O O . GLU A 1 19 ? -14.789 3.800 -16.539 1.00 0.00 19 GLU A O 18
ATOM 16405 N N . ASP A 1 20 ? -16.087 2.180 -17.456 1.00 0.00 20 ASP A N 18
ATOM 16406 C CA . ASP A 1 20 ? -14.995 1.508 -18.221 1.00 0.00 20 ASP A CA 18
ATOM 16407 C C . ASP A 1 20 ? -14.322 2.365 -19.339 1.00 0.00 20 ASP A C 18
ATOM 16408 O O . ASP A 1 20 ? -13.093 2.387 -19.422 1.00 0.00 20 ASP A O 18
ATOM 16417 N N . LYS A 1 21 ? -15.116 3.088 -20.154 1.00 0.00 21 LYS A N 18
ATOM 16418 C CA . LYS A 1 21 ? -14.608 4.040 -21.184 1.00 0.00 21 LYS A CA 18
ATOM 16419 C C . LYS A 1 21 ? -13.676 5.169 -20.633 1.00 0.00 21 LYS A C 18
ATOM 16420 O O . LYS A 1 21 ? -12.602 5.375 -21.200 1.00 0.00 21 LYS A O 18
ATOM 16439 N N . ALA A 1 22 ? -14.067 5.860 -19.539 1.00 0.00 22 ALA A N 18
ATOM 16440 C CA . ALA A 1 22 ? -13.196 6.847 -18.845 1.00 0.00 22 ALA A CA 18
ATOM 16441 C C . ALA A 1 22 ? -11.896 6.269 -18.210 1.00 0.00 22 ALA A C 18
ATOM 16442 O O . ALA A 1 22 ? -10.835 6.858 -18.417 1.00 0.00 22 ALA A O 18
ATOM 16449 N N . ARG A 1 23 ? -11.964 5.133 -17.481 1.00 0.00 23 ARG A N 18
ATOM 16450 C CA . ARG A 1 23 ? -10.774 4.439 -16.905 1.00 0.00 23 ARG A CA 18
ATOM 16451 C C . ARG A 1 23 ? -9.713 3.978 -17.958 1.00 0.00 23 ARG A C 18
ATOM 16452 O O . ARG A 1 23 ? -8.531 4.292 -17.790 1.00 0.00 23 ARG A O 18
ATOM 16473 N N . GLU A 1 24 ? -10.128 3.282 -19.039 1.00 0.00 24 GLU A N 18
ATOM 16474 C CA . GLU A 1 24 ? -9.249 2.990 -20.211 1.00 0.00 24 GLU A CA 18
ATOM 16475 C C . GLU A 1 24 ? -8.728 4.239 -21.001 1.00 0.00 24 GLU A C 18
ATOM 16476 O O . GLU A 1 24 ? -7.628 4.162 -21.554 1.00 0.00 24 GLU A O 18
ATOM 16488 N N . LEU A 1 25 ? -9.464 5.373 -21.036 1.00 0.00 25 LEU A N 18
ATOM 16489 C CA . LEU A 1 25 ? -8.944 6.669 -21.559 1.00 0.00 25 LEU A CA 18
ATOM 16490 C C . LEU A 1 25 ? -7.776 7.291 -20.722 1.00 0.00 25 LEU A C 18
ATOM 16491 O O . LEU A 1 25 ? -6.847 7.819 -21.333 1.00 0.00 25 LEU A O 18
ATOM 16507 N N . ILE A 1 26 ? -7.776 7.205 -19.369 1.00 0.00 26 ILE A N 18
ATOM 16508 C CA . ILE A 1 26 ? -6.619 7.631 -18.514 1.00 0.00 26 ILE A CA 18
ATOM 16509 C C . ILE A 1 26 ? -5.323 6.800 -18.811 1.00 0.00 26 ILE A C 18
ATOM 16510 O O . ILE A 1 26 ? -4.275 7.411 -19.031 1.00 0.00 26 ILE A O 18
ATOM 16526 N N . SER A 1 27 ? -5.389 5.449 -18.846 1.00 0.00 27 SER A N 18
ATOM 16527 C CA . SER A 1 27 ? -4.251 4.589 -19.280 1.00 0.00 27 SER A CA 18
ATOM 16528 C C . SER A 1 27 ? -3.699 4.855 -20.716 1.00 0.00 27 SER A C 18
ATOM 16529 O O . SER A 1 27 ? -2.483 4.959 -20.868 1.00 0.00 27 SER A O 18
ATOM 16537 N N . ARG A 1 28 ? -4.567 5.025 -21.736 1.00 0.00 28 ARG A N 18
ATOM 16538 C CA . ARG A 1 28 ? -4.170 5.471 -23.106 1.00 0.00 28 ARG A CA 18
ATOM 16539 C C . ARG A 1 28 ? -3.376 6.823 -23.156 1.00 0.00 28 ARG A C 18
ATOM 16540 O O . ARG A 1 28 ? -2.282 6.864 -23.724 1.00 0.00 28 ARG A O 18
ATOM 16561 N N . ILE A 1 29 ? -3.917 7.894 -22.542 1.00 0.00 29 ILE A N 18
ATOM 16562 C CA . ILE A 1 29 ? -3.268 9.234 -22.434 1.00 0.00 29 ILE A CA 18
ATOM 16563 C C . ILE A 1 29 ? -1.905 9.199 -21.661 1.00 0.00 29 ILE A C 18
ATOM 16564 O O . ILE A 1 29 ? -0.889 9.619 -22.218 1.00 0.00 29 ILE A O 18
ATOM 16580 N N . LYS A 1 30 ? -1.889 8.689 -20.415 1.00 0.00 30 LYS A N 18
ATOM 16581 C CA . LYS A 1 30 ? -0.641 8.522 -19.604 1.00 0.00 30 LYS A CA 18
ATOM 16582 C C . LYS A 1 30 ? 0.457 7.528 -20.108 1.00 0.00 30 LYS A C 18
ATOM 16583 O O . LYS A 1 30 ? 1.597 7.582 -19.643 1.00 0.00 30 LYS A O 18
ATOM 16602 N N . GLN A 1 31 ? 0.114 6.682 -21.082 1.00 0.00 31 GLN A N 18
ATOM 16603 C CA . GLN A 1 31 ? 1.096 5.858 -21.852 1.00 0.00 31 GLN A CA 18
ATOM 16604 C C . GLN A 1 31 ? 1.836 6.565 -23.036 1.00 0.00 31 GLN A C 18
ATOM 16605 O O . GLN A 1 31 ? 2.794 5.993 -23.566 1.00 0.00 31 GLN A O 18
ATOM 16619 N N . SER A 1 32 ? 1.441 7.791 -23.422 1.00 0.00 32 SER A N 18
ATOM 16620 C CA . SER A 1 32 ? 2.266 8.705 -24.252 1.00 0.00 32 SER A CA 18
ATOM 16621 C C . SER A 1 32 ? 2.170 10.148 -23.666 1.00 0.00 32 SER A C 18
ATOM 16622 O O . SER A 1 32 ? 1.431 10.999 -24.174 1.00 0.00 32 SER A O 18
ATOM 16630 N N . GLU A 1 33 ? 2.943 10.410 -22.595 1.00 0.00 33 GLU A N 18
ATOM 16631 C CA . GLU A 1 33 ? 3.174 11.772 -22.035 1.00 0.00 33 GLU A CA 18
ATOM 16632 C C . GLU A 1 33 ? 4.668 11.880 -21.601 1.00 0.00 33 GLU A C 18
ATOM 16633 O O . GLU A 1 33 ? 4.988 12.043 -20.420 1.00 0.00 33 GLU A O 18
ATOM 16645 N N . LEU A 1 34 ? 5.598 11.717 -22.581 1.00 0.00 34 LEU A N 18
ATOM 16646 C CA . LEU A 1 34 ? 7.006 11.267 -22.353 1.00 0.00 34 LEU A CA 18
ATOM 16647 C C . LEU A 1 34 ? 7.134 10.030 -21.398 1.00 0.00 34 LEU A C 18
ATOM 16648 O O . LEU A 1 34 ? 7.881 9.951 -20.426 1.00 0.00 34 LEU A O 18
ATOM 16664 N N . SER A 1 35 ? 6.272 9.072 -21.747 1.00 0.00 35 SER A N 18
ATOM 16665 C CA . SER A 1 35 ? 5.305 8.436 -20.815 1.00 0.00 35 SER A CA 18
ATOM 16666 C C . SER A 1 35 ? 5.311 8.784 -19.290 1.00 0.00 35 SER A C 18
ATOM 16667 O O . SER A 1 35 ? 6.297 8.659 -18.560 1.00 0.00 35 SER A O 18
ATOM 16675 N N . ALA A 1 36 ? 4.145 9.266 -18.866 1.00 0.00 36 ALA A N 18
ATOM 16676 C CA . ALA A 1 36 ? 3.896 9.791 -17.511 1.00 0.00 36 ALA A CA 18
ATOM 16677 C C . ALA A 1 36 ? 3.526 8.713 -16.443 1.00 0.00 36 ALA A C 18
ATOM 16678 O O . ALA A 1 36 ? 3.941 8.855 -15.290 1.00 0.00 36 ALA A O 18
ATOM 16685 N N . LYS A 1 37 ? 2.846 7.605 -16.824 1.00 0.00 37 LYS A N 18
ATOM 16686 C CA . LYS A 1 37 ? 2.890 6.316 -16.074 1.00 0.00 37 LYS A CA 18
ATOM 16687 C C . LYS A 1 37 ? 4.305 5.653 -15.984 1.00 0.00 37 LYS A C 18
ATOM 16688 O O . LYS A 1 37 ? 4.640 5.171 -14.897 1.00 0.00 37 LYS A O 18
ATOM 16707 N N . MET A 1 38 ? 5.136 5.636 -17.058 1.00 0.00 38 MET A N 18
ATOM 16708 C CA . MET A 1 38 ? 6.550 5.151 -16.969 1.00 0.00 38 MET A CA 18
ATOM 16709 C C . MET A 1 38 ? 7.538 6.025 -16.126 1.00 0.00 38 MET A C 18
ATOM 16710 O O . MET A 1 38 ? 8.633 5.530 -15.869 1.00 0.00 38 MET A O 18
ATOM 16724 N N . ARG A 1 39 ? 7.212 7.278 -15.729 1.00 0.00 39 ARG A N 18
ATOM 16725 C CA . ARG A 1 39 ? 8.207 8.244 -15.172 1.00 0.00 39 ARG A CA 18
ATOM 16726 C C . ARG A 1 39 ? 8.862 7.854 -13.806 1.00 0.00 39 ARG A C 18
ATOM 16727 O O . ARG A 1 39 ? 10.088 7.943 -13.689 1.00 0.00 39 ARG A O 18
ATOM 16748 N N . GLU A 1 40 ? 8.074 7.415 -12.801 1.00 0.00 40 GLU A N 18
ATOM 16749 C CA . GLU A 1 40 ? 8.612 6.889 -11.506 1.00 0.00 40 GLU A CA 18
ATOM 16750 C C . GLU A 1 40 ? 9.483 5.597 -11.642 1.00 0.00 40 GLU A C 18
ATOM 16751 O O . GLU A 1 40 ? 10.580 5.546 -11.081 1.00 0.00 40 GLU A O 18
ATOM 16763 N N . TRP A 1 41 ? 9.023 4.597 -12.421 1.00 0.00 41 TRP A N 18
ATOM 16764 C CA . TRP A 1 41 ? 9.865 3.458 -12.886 1.00 0.00 41 TRP A CA 18
ATOM 16765 C C . TRP A 1 41 ? 11.130 3.849 -13.727 1.00 0.00 41 TRP A C 18
ATOM 16766 O O . TRP A 1 41 ? 12.142 3.159 -13.595 1.00 0.00 41 TRP A O 18
ATOM 16787 N N . PHE A 1 42 ? 11.089 4.891 -14.593 1.00 0.00 42 PHE A N 18
ATOM 16788 C CA . PHE A 1 42 ? 12.257 5.326 -15.417 1.00 0.00 42 PHE A CA 18
ATOM 16789 C C . PHE A 1 42 ? 13.477 5.792 -14.563 1.00 0.00 42 PHE A C 18
ATOM 16790 O O . PHE A 1 42 ? 14.606 5.389 -14.837 1.00 0.00 42 PHE A O 18
ATOM 16807 N N . SER A 1 43 ? 13.224 6.608 -13.524 1.00 0.00 43 SER A N 18
ATOM 16808 C CA . SER A 1 43 ? 14.247 6.968 -12.500 1.00 0.00 43 SER A CA 18
ATOM 16809 C C . SER A 1 43 ? 14.823 5.780 -11.661 1.00 0.00 43 SER A C 18
ATOM 16810 O O . SER A 1 43 ? 16.028 5.755 -11.403 1.00 0.00 43 SER A O 18
ATOM 16818 N N . GLU A 1 44 ? 13.979 4.800 -11.278 1.00 0.00 44 GLU A N 18
ATOM 16819 C CA . GLU A 1 44 ? 14.408 3.536 -10.614 1.00 0.00 44 GLU A CA 18
ATOM 16820 C C . GLU A 1 44 ? 15.301 2.599 -11.496 1.00 0.00 44 GLU A C 18
ATOM 16821 O O . GLU A 1 44 ? 16.355 2.162 -11.029 1.00 0.00 44 GLU A O 18
ATOM 16833 N N . THR A 1 45 ? 14.876 2.287 -12.738 1.00 0.00 45 THR A N 18
ATOM 16834 C CA . THR A 1 45 ? 15.541 1.288 -13.626 1.00 0.00 45 THR A CA 18
ATOM 16835 C C . THR A 1 45 ? 16.747 1.858 -14.438 1.00 0.00 45 THR A C 18
ATOM 16836 O O . THR A 1 45 ? 17.791 1.203 -14.486 1.00 0.00 45 THR A O 18
ATOM 16847 N N . PHE A 1 46 ? 16.596 3.028 -15.095 1.00 0.00 46 PHE A N 18
ATOM 16848 C CA . PHE A 1 46 ? 17.619 3.606 -16.014 1.00 0.00 46 PHE A CA 18
ATOM 16849 C C . PHE A 1 46 ? 19.014 3.932 -15.399 1.00 0.00 46 PHE A C 18
ATOM 16850 O O . PHE A 1 46 ? 20.015 3.749 -16.091 1.00 0.00 46 PHE A O 18
ATOM 16867 N N . GLN A 1 47 ? 19.085 4.382 -14.134 1.00 0.00 47 GLN A N 18
ATOM 16868 C CA . GLN A 1 47 ? 20.357 4.454 -13.352 1.00 0.00 47 GLN A CA 18
ATOM 16869 C C . GLN A 1 47 ? 21.263 3.173 -13.343 1.00 0.00 47 GLN A C 18
ATOM 16870 O O . GLN A 1 47 ? 22.476 3.312 -13.513 1.00 0.00 47 GLN A O 18
ATOM 16884 N N . LYS A 1 48 ? 20.688 1.954 -13.204 1.00 0.00 48 LYS A N 18
ATOM 16885 C CA . LYS A 1 48 ? 21.432 0.671 -13.392 1.00 0.00 48 LYS A CA 18
ATOM 16886 C C . LYS A 1 48 ? 21.903 0.393 -14.859 1.00 0.00 48 LYS A C 18
ATOM 16887 O O . LYS A 1 48 ? 23.035 -0.064 -15.041 1.00 0.00 48 LYS A O 18
ATOM 16906 N N . VAL A 1 49 ? 21.069 0.680 -15.885 1.00 0.00 49 VAL A N 18
ATOM 16907 C CA . VAL A 1 49 ? 21.470 0.625 -17.330 1.00 0.00 49 VAL A CA 18
ATOM 16908 C C . VAL A 1 49 ? 22.662 1.581 -17.675 1.00 0.00 49 VAL A C 18
ATOM 16909 O O . VAL A 1 49 ? 23.610 1.150 -18.333 1.00 0.00 49 VAL A O 18
ATOM 16922 N N . LYS A 1 50 ? 22.586 2.861 -17.259 1.00 0.00 50 LYS A N 18
ATOM 16923 C CA . LYS A 1 50 ? 23.556 3.916 -17.607 1.00 0.00 50 LYS A CA 18
ATOM 16924 C C . LYS A 1 50 ? 24.989 3.721 -17.019 1.00 0.00 50 LYS A C 18
ATOM 16925 O O . LYS A 1 50 ? 25.958 3.791 -17.779 1.00 0.00 50 LYS A O 18
ATOM 16944 N N . GLU A 1 51 ? 25.116 3.435 -15.705 1.00 0.00 51 GLU A N 18
ATOM 16945 C CA . GLU A 1 51 ? 26.396 2.965 -15.087 1.00 0.00 51 GLU A CA 18
ATOM 16946 C C . GLU A 1 51 ? 27.031 1.652 -15.666 1.00 0.00 51 GLU A C 18
ATOM 16947 O O . GLU A 1 51 ? 28.255 1.504 -15.623 1.00 0.00 51 GLU A O 18
ATOM 16959 N N . LYS A 1 52 ? 26.208 0.726 -16.200 1.00 0.00 52 LYS A N 18
ATOM 16960 C CA . LYS A 1 52 ? 26.682 -0.495 -16.906 1.00 0.00 52 LYS A CA 18
ATOM 16961 C C . LYS A 1 52 ? 27.190 -0.232 -18.360 1.00 0.00 52 LYS A C 18
ATOM 16962 O O . LYS A 1 52 ? 28.199 -0.829 -18.741 1.00 0.00 52 LYS A O 18
ATOM 16981 N N . LEU A 1 53 ? 26.485 0.612 -19.153 1.00 0.00 53 LEU A N 18
ATOM 16982 C CA . LEU A 1 53 ? 26.779 0.876 -20.604 1.00 0.00 53 LEU A CA 18
ATOM 16983 C C . LEU A 1 53 ? 26.036 -0.107 -21.556 1.00 0.00 53 LEU A C 18
ATOM 16984 O O . LEU A 1 53 ? 25.359 0.358 -22.477 1.00 0.00 53 LEU A O 18
ATOM 17000 N N . LYS A 1 54 ? 26.175 -1.438 -21.357 1.00 0.00 54 LYS A N 18
ATOM 17001 C CA . LYS A 1 54 ? 25.578 -2.498 -22.226 1.00 0.00 54 LYS A CA 18
ATOM 17002 C C . LYS A 1 54 ? 26.394 -2.591 -23.547 1.00 0.00 54 LYS A C 18
ATOM 17003 O O . LYS A 1 54 ? 26.075 -1.916 -24.531 1.00 0.00 54 LYS A O 18
ATOM 17022 N N . ILE A 1 55 ? 27.501 -3.367 -23.514 1.00 0.00 55 ILE A N 18
ATOM 17023 C CA . ILE A 1 55 ? 28.590 -3.331 -24.540 1.00 0.00 55 ILE A CA 18
ATOM 17024 C C . ILE A 1 55 ? 29.378 -1.995 -24.354 1.00 0.00 55 ILE A C 18
ATOM 17025 O O . ILE A 1 55 ? 28.963 -0.951 -24.870 1.00 0.00 55 ILE A O 18
ATOM 17041 N N . ASP A 1 56 ? 30.502 -2.046 -23.613 1.00 0.00 56 ASP A N 18
ATOM 17042 C CA . ASP A 1 56 ? 31.326 -0.843 -23.295 1.00 0.00 56 ASP A CA 18
ATOM 17043 C C . ASP A 1 56 ? 32.012 -0.162 -24.524 1.00 0.00 56 ASP A C 18
ATOM 17044 O O . ASP A 1 56 ? 31.740 1.017 -24.774 1.00 0.00 56 ASP A O 18
ATOM 17053 N N . SER A 1 57 ? 32.855 -0.887 -25.290 1.00 0.00 57 SER A N 18
ATOM 17054 C CA . SER A 1 57 ? 33.495 -0.358 -26.521 1.00 0.00 57 SER A CA 18
ATOM 17055 C C . SER A 1 57 ? 32.609 -0.687 -27.743 1.00 0.00 57 SER A C 18
ATOM 17056 O O . SER A 1 57 ? 32.481 -1.875 -28.122 1.00 0.00 57 SER A O 18
#

Foldseek 3Di:
DDDPPPPCVCVVCPVVVVVVVVVVVVVVVCCPPVRNVCPVVCVVPVVVCVVVVVPDD

Radius of gyration: 18.47 Å; Cα contacts (8 Å, |Δi|>4): 14; chains: 1; bounding box: 54×23×16 Å

Solvent-accessible surface area: 5650 Å² total; per-residue (Å²): 159,62,151,79,108,91,45,40,104,176,74,148,126,127,0,107,83,93,48,96,110,28,123,75,80,84,80,174,32,151,83,59,150,118,5,70,170,83,133,135,126,97,75,77,53,133,78,118,82,62,113,154,123,145,151,105,98

Nearest PDB structures (foldseek):
  1ioj-assembly1_A  TM=1.018E+00  e=1.912E-06  Homo sapiens
  1ioj-assembly1_A  TM=4.132E-01  e=7.679E-07  Homo sapiens

Organism: Homo sapiens (NCBI:txid9606)

Secondary structure (DSSP, 8-state):
-PPPSSSTTTSSHHHHHHHHHHHHHTTT-SSSSSSSHHHHHHHHHHHHHHHHSSS--

Sequence (57 aa):
TPDVSSALDKLKEFGNTLEDKARELISRIKQSELSAKMREWFSETFQKVKEKLKIDSTPDVSSALDKLKEFGNTLEDKARELISRIKQSELSAKMREWFSETFQKVKEKLKIDSTPDVSSALDKLKEFGNTLEDKARELISRIKQSELSAKMREWFSETFQKVKEKLKIDSTPDVSSALDKLKEFGNTLEDKARELISRIKQSELSAKMREWFSETFQKVKEKLKIDSTPDVSSALDKLKEFGNTLEDKARELISRIKQSELSAKMREWFSETFQKVKEKLKIDSTPDVSSALDKLKEFGNTLEDKARELISRIKQSELSAKMREWFSETFQKVKEKLKIDSTPDVSSALDKLKEFGNTLEDKARELISRIKQSELSAKMREWFSETFQKVKEKLKIDSTPDVSSALDKLKEFGNTLEDKARELISRIKQSELSAKMREWFSETFQKVKEKLKIDSTPDVSSALDKLKEFGNTLEDKARELISRIKQSELSAKMREWFSETFQKVKEKLKIDSTPDVSSALDKLKEFGNTLEDKARELISRIKQSELSAKMREWFSETFQKVKEKLKIDSTPDVSSALDKLKEFGNTLEDKARELISRIKQSELSAKMREWFSETFQKVKEKLKIDSTPDVSSALDKLKEFGNTLEDKARELISRIKQSELSAKMREWFSETFQKVKEKLKIDSTPDVSSALDKLKEFGNTLEDKARELISRIKQSELSAKMREWFSETFQKVKEKLKIDSTPDVSSALDKLKEFGNTLEDKARELISRIKQSELSAKMREWFSETFQKVKEKLKIDSTPDVSSALDKLKEFGNTLEDKARELISRIKQSELSAKMREWFSETFQKVKEKLKIDSTPDVSSALDKLKEFGNTLEDKARELISRIKQSELSAKMREWFSETFQKVKEKLKIDSTPDVSSALDKLKEFGNTLEDKARELISRIKQSELSAKMREWFSETFQKVKEKLKIDSTPDVSSALDKLKEFGNTLEDKARELISRIKQSELSAKMREWFSETFQKVKEKLKIDS

InterPro domains:
  IPR006781 Apolipoprotein C-I [PF04691] (27-83)
  IPR006781 Apolipoprotein C-I [PTHR16565] (1-83)
  IPR043081 Apolipoprotein C-I domain superfamily [G3DSA:4.10.260.30] (27-83)

CATH classification: 4.10.260.30

GO terms:
  GO:0010897 negative regulation of triglyceride catabolic process (P, IDA)
  GO:0006629 lipid metabolic process (P, TAS)
  GO:0005576 extracellular region (C, TAS)
  GO:0005783 endoplasmic reticulum (C, IDA)
  GO:0005515 protein binding (F, IPI)
  GO:0055102 lipase inhibitor activity (F, IDA)
  GO:0004859 phospholipase inhibitor activity (F, IDA)
  GO:0005504 fatty acid binding (F, IDA)
  GO:0034369 plasma lipoprotein particle remodeling (P, IDA)
  GO:0034382 chylomicron remnant clearance (P, IDA)
  GO:0034447 very-low-density lipoprotein particle clearance (P, IDA)
  GO:0045717 negative regulation of fatty acid biosynthetic process (P, IDA)
  GO:0045833 negative regulation of lipid metabolic process (P, IDA)
  GO:0010900 negative regulation of phosphatidylcholine catabolic process (P, IDA)
  GO:0010916 negative regulation of very-low-density lipoprotein particle clearance (P, IDA)
  GO:0034361 very-low-density lipoprotein particle (C, IDA)
  GO:0034364 high-density lipoprotein particle (C, IDA)
  GO:0032374 regulation of cholesterol transport (P, IDA)
  GO:0032375 negative regulation of cholesterol transport (P, IDA)
  GO:0050995 negative regulation of lipid catabolic process (P, IDA)